Protein AF-A0A8E0QVC0-F1 (afdb_monomer)

Solvent-accessible surface area (backbone atoms only — not comparable to full-atom values): 61178 Å² total; per-residue (Å²): 145,87,85,83,79,78,74,62,64,61,59,51,51,58,54,51,54,50,51,58,52,52,58,53,52,56,51,51,57,58,55,55,55,59,56,59,61,61,55,60,59,60,60,53,53,56,60,49,54,54,36,55,51,50,51,56,37,61,76,65,70,52,63,56,54,73,68,58,41,50,52,44,71,74,37,46,68,62,50,52,51,52,35,46,53,53,16,44,53,49,19,48,50,55,45,51,48,51,18,50,50,49,45,55,55,48,40,51,48,58,76,73,45,95,76,55,70,65,59,52,50,46,53,46,21,52,36,47,67,36,76,54,86,88,47,61,70,74,55,34,52,54,19,53,51,54,43,48,45,41,57,54,48,14,52,33,37,28,43,29,57,40,74,31,87,44,80,41,82,46,80,48,66,37,51,37,61,35,56,90,69,53,85,71,67,48,86,49,55,89,51,90,99,42,46,59,66,66,44,76,57,87,58,29,69,38,28,45,24,46,47,74,77,41,40,67,64,43,48,57,46,14,30,56,40,34,36,53,81,62,59,80,42,71,45,72,50,91,47,55,56,72,38,28,27,57,42,66,54,50,22,48,70,42,37,66,72,72,52,41,64,63,48,45,68,78,36,80,53,49,47,34,38,35,35,66,49,78,35,49,41,66,48,56,51,56,45,80,38,86,82,61,60,47,40,80,41,80,77,52,92,49,28,35,32,40,37,30,56,55,99,55,33,25,86,93,58,46,42,73,50,77,41,48,23,80,46,66,40,33,40,35,41,38,49,39,58,90,59,42,75,64,70,42,52,63,45,60,38,37,28,33,35,16,76,78,42,52,92,49,34,40,28,36,34,35,42,36,50,41,45,36,37,31,43,37,38,36,37,57,86,80,28,36,35,37,57,41,83,51,98,70,75,85,38,83,58,71,49,83,69,16,50,59,58,46,43,60,56,39,32,52,26,56,41,22,53,75,34,30,41,53,79,42,21,58,54,50,52,21,41,50,40,3,20,52,21,34,47,45,22,38,64,74,65,80,54,92,72,54,72,65,57,37,43,38,52,15,37,30,37,16,54,40,38,40,52,24,53,48,38,24,41,46,37,35,13,27,44,72,65,66,61,32,58,38,83,34,68,26,47,31,35,28,74,35,38,26,72,19,43,72,69,28,38,52,51,43,39,51,54,52,50,50,55,52,50,52,53,52,52,51,34,60,76,45,64,65,52,78,74,63,59,92,67,44,82,86,39,65,68,51,38,55,47,58,60,21,64,80,46,67,68,64,30,49,59,39,55,77,55,67,65,78,54,69,94,71,66,57,70,39,83,42,76,57,86,99,41,79,43,82,41,77,61,80,92,84,83,92,91,85,86,90,80,93,72,97,69,84,78,80,75,81,68,83,80,73,78,73,75,80,72,61,64,55,55,33,35,31,58,46,78,48,92,60,25,43,39,34,43,60,54,67,29,45,61,52,65,86,64,75,42,64,85,51,49,32,40,32,41,34,70,48,80,51,70,46,45,70,81,43,39,86,60,57,46,78,39,80,57,62,87,86,56,80,69,52,44,38,38,44,51,35,54,26,64,81,63,49,41,40,36,46,47,50,10,32,35,86,73,84,36,58,78,51,82,28,44,44,30,34,35,68,86,78,72,41,78,46,73,43,71,40,84,55,73,55,78,42,30,28,52,39,26,54,35,68,36,29,93,74,31,34,31,40,37,38,29,11,29,31,28,39,38,26,27,65,87,36,86,61,76,41,36,43,42,33,73,25,32,39,40,35,29,59,76,83,41,41,71,44,84,42,89,51,98,56,75,40,32,29,32,28,38,37,42,70,44,87,51,80,92,24,30,40,42,37,41,50,7,30,30,54,77,49,62,64,45,64,81,61,54,72,44,75,40,63,74,55,36,34,40,38,34,39,64,80,77,75,42,80,42,70,34,59,43,44,74,67,78,83,61,40,28,34,30,26,56,48,73,46,56,28,88,86,51,92,61,91,44,37,38,38,38,36,42,40,3,22,28,81,86,82,48,47,45,31,33,59,23,34,31,38,33,37,57,29,37,35,38,39,79,57,52,57,51,94,67,38,29,20,28,30,31,54,54,70,54,48,31,37,30,39,42,31,57,29,24,46,35,82,47,65,52,85,75,9,53,87,76,91,53,59,50,48,34,40,27,70,64,79,43,44,74,45,70,54,53,60,54,85,52,61,72,39,59,73,56,65,72,55,62,56,38,44,76,78,55,50,53,50,98,59,72,66,43,72,66,60,47,61,58,61,42,85,77,77,83,76,89,84,85,75,100,63,85,81,76,90,78,76,95,55,59,64,46,41,38,76,41,65,62,61,68,76,56,45,70,68,42,70,73,44,71,79,48,26,46,98,88,53,47,72,74,75,97,64,85,68,58,35,54,68,52,47,44,38,65,71,48,40,48,54,26,56,75,69,70,42,87,62,78,49,71,72,54,46,55,34,44,52,54,51,52,52,37,60,63,34,88,48,78,89,65,30,59,50,75,68,56,52,58,67,29,73,30,35,61,69,48,54,51,55,53,57,62,70,76,107

Mean predicted aligned error: 21.79 Å

pLDDT: mean 81.65, std 16.79, range [21.91, 97.62]

Organism: NCBI:txid91492

InterPro domains:
  IPR011043 Galactose oxidase/kelch, beta-propeller [SSF50965] (687-954)
  IPR015915 Kelch-type beta-propeller [G3DSA:2.120.10.80] (641-960)

Nearest PDB structures (foldseek):
  8pjz-assembly1_A  TM=7.862E-01  e=7.244E-14  synthetic construct
  8pjt-assembly2_B  TM=8.138E-01  e=8.612E-13  synthetic construct
  8pjt-assembly3_C  TM=8.228E-01  e=2.617E-12  synthetic construct
  8pjt-assembly4_D  TM=8.141E-01  e=2.366E-12  synthetic construct
  2woz-assembly1_A-2  TM=7.793E-01  e=5.157E-11  Rattus norvegicus

Radius of gyration: 45.33 Å; Cα contacts (8 Å, |Δi|>4): 2074; chains: 1; bounding box: 121×80×144 Å

Secondary structure (DSSP, 8-state):
--SSSSSSHHHHHHHHHHHHHHHHHHHHHHHHHHHHHHHGGGGGHHHHHHHHHHHHHHHTTPPPPHHHHHHHHHTHHHHHHHHHHHHHHHHHHHHHHHHHHHHHHHHHHHTTS---HHHHHHHHHHHTT---TTS-HHHHHHHHHHHHHHHHHHHHHHHHHSEEEEEEEEEEEEEEE--S--TT-SPPPSSTT-S--EEEETTEEEES-HHHHTHHHHHHHHHTSS-TT----EEE-SSTT--EEES--TT--TTTTTT-HHHHHH-TTEEEEEEEEEEEEEEEEEEE-TT---EEEEEETTEEEEEE--TTB-TTS-EEEEEE-SSGGG-EEEEE-SSBSS--SEEEEEEEE-GGGGGGTTEEEEEEEEEEEEEEEEETTTTEEEEEE--SS-PPPS-TTSHHHHHHHHHHHHHHHHTB-SS-BHHHHHHHHHHHHHHHHHHHTT----HHHHHHHHHHHHHHHHHHHHHHHHHHHIIIII--EEEEEEEEEEEEEEES-HHHHHHHHHHHHHHHHHHHHHHHHTTTTTT--S--TT-HHHHHHHHHTTSHHHHHHHHHTTTTTGGG--EEEEEETTEEEEEE--------------------------------PPPEEEEETTEEEEEEEETT-STTT--TT-EEEEEEETTS-EETT-GGGSEEEEPPTTS--EEEEEEEE-TTS-EEEEEEEEESS-----SSEEEEETTTTEEEEEP-SSPPP--BS-EEEEEGGGTEEEEE--EE-TTT-TT--SSEEEEPPSEEEEETTT--EEEE--SSS--BS-EEEEE-STT-EEEEE--EEES-SEEESPPEEEPPTTEEEEEETTTTEEEEEE-EE-----BS-EEEEEE-TT-SS--EEEEEE--B-TTT-PBP---EEEEETTTEEEE-PPPSS--EEEEEEEETTEEEEEEEESSS-SSGGG---SSSEEEEETTTTEEESEE-TT-------HHHHHHHHH--S-SS-S-HHHHHHHS---S-------------TTHHHHHH-SPPHHHHHH-GGGGGTB-TTS-B-SSS----HHHHHIIIIIHHHHHTTPPPPPHHHHHHHHHHHHHHT-SSGGGSPPHHHHHTSHHIIIIIHHHHHHT-

Foldseek 3Di:
DPPDPPPPVVVVVVVVVVVVVVVVVVVVVVVVVVVVVVVLLVLLVVLQVVLVVLVVQVVVVDFDDPVVVVVCVVPVVVQLVVLLVVLLVNLCSLLLLVLVLLLLVVLVVVVPDPDDPLRLVLSLLLSVLHADPVHPPVSNVVSVCSNCSSVVSSVLSSQQFRKDKDKDKDKDKFWFFFLPDCVQQAAFDLDPPGQGFWDQDQFATAGSNCLNVQLVVLLVLLLQLFALQRAFDWADARTNLRAIERHFLQLDDLRQSPTCPVVCVVFVQFQKKKFKDKFWRKAKFKDQDPVFPQEWDDDDQQKIWGWGADPFADPVDTFIDIAGANDQQAAKAKTWHPDGPAQDQKTKIFIDHHPVLVLRHRMIMIIGIATWMWMWMAGPLVSYIYIDTDPDDRDDDSCPRNNSVRSLVVSRRVSRRVQRDHHHGSSSSSLVSLLVSQVSNCVVVPHDDDSNCSSRVSNSSSVSSSSSSSSSSVRNCSVPRVVRIDMTMMITMGITIGGRDPVSSVVSNVSSVVSVVSVVVSCVVCVNVPPRDPQRCNPPLSVVLVVCVVPPAQVVVCVVVVVPCSVPFAWDWDDDPPDIDIHGDDDDDDDDDDDDDPDDDDDPDPPPPPPPQPFQAAWEWDAFPQKIWTWQDQACLQPPRNDRVFTWTWIARRVDKDFLLDSVRIDTDTADPVPFNWGQWYWEAALVSFKIWTAAGFHPPDADFQQAIWMQGPVVRHIDGDHEPDRDQHFHQWEKEYDNVVLKIKIAKGWDAVRRHVVHPDQKTAIDAAMWMARNPRRYIDGAHDPDAGFGQWYWYWDPFDVIKIKTDWGWHFPDNMDHPTDTDIDDPQWIWIADPVVSDIFTWGADEDDAHFGQWEWDKAAFPPDPQRKIKIKIAWGARPPVQAIFQWIWIAIPPARYIDTFAGHPAHFGNWYWDDAAQKIKTFTGFRGNDSDPVSDDDSGRIWIAGNQVSDTDSMNDSVRHHHDDDVVLVVVCVVRVHYPDGRDVVVCVRRPDDPDDDDDDDDDDPPDDDCQCCLELNQADPVVNVVPVCCVVAADPRSHGDDDDNSQYNVNCCCVPPQVVCVVVVHDGQDPVLVVQVSVLVSLQVRPDPVSHDDPVVSCVGPNNVPPVVVVVVVVD

Structure (mmCIF, N/CA/C/O backbone):
data_AF-A0A8E0QVC0-F1
#
_entry.id   AF-A0A8E0QVC0-F1
#
loop_
_atom_site.group_PDB
_atom_site.id
_atom_site.type_symbol
_atom_site.label_atom_id
_atom_site.label_alt_id
_atom_site.label_comp_id
_atom_site.label_asym_id
_atom_site.label_entity_id
_atom_site.label_seq_id
_atom_site.pdbx_PDB_ins_code
_atom_site.Cartn_x
_atom_site.Cartn_y
_atom_site.Cartn_z
_atom_site.occupancy
_atom_site.B_iso_or_equiv
_atom_site.auth_seq_id
_atom_site.auth_comp_id
_atom_site.auth_asym_id
_atom_site.auth_atom_id
_atom_site.pdbx_PDB_model_num
ATOM 1 N N . MET A 1 1 ? -87.182 -11.477 84.737 1.00 43.56 1 MET A N 1
ATOM 2 C CA . MET A 1 1 ? -86.187 -12.572 84.674 1.00 43.56 1 MET A CA 1
ATOM 3 C C . MET A 1 1 ? -86.076 -13.112 83.232 1.00 43.56 1 MET A C 1
ATOM 5 O O . MET A 1 1 ? -86.487 -14.231 82.963 1.00 43.56 1 MET A O 1
ATOM 9 N N . ARG A 1 2 ? -85.592 -12.298 82.267 1.00 40.47 2 ARG A N 1
ATOM 10 C CA . ARG A 1 2 ? -85.454 -12.704 80.842 1.00 40.47 2 ARG A CA 1
ATOM 11 C C . ARG A 1 2 ? -84.407 -11.915 80.020 1.00 40.47 2 ARG A C 1
ATOM 13 O O . ARG A 1 2 ? -84.508 -11.855 78.803 1.00 40.47 2 ARG A O 1
ATOM 20 N N . THR A 1 3 ? -83.385 -11.331 80.652 1.00 35.97 3 THR A N 1
ATOM 21 C CA . THR A 1 3 ? -82.418 -10.433 79.969 1.00 35.97 3 THR A CA 1
ATOM 22 C C . THR A 1 3 ? -80.951 -10.622 80.382 1.00 35.97 3 THR A C 1
ATOM 24 O O . THR A 1 3 ? -80.151 -9.706 80.238 1.00 35.97 3 THR A O 1
ATOM 27 N N . LEU A 1 4 ? -80.555 -11.817 80.842 1.00 38.28 4 LEU A N 1
ATOM 28 C CA . LEU A 1 4 ? -79.150 -12.110 81.191 1.00 38.28 4 LEU A CA 1
ATOM 29 C C . LEU A 1 4 ? -78.504 -13.278 80.424 1.00 38.28 4 LEU A C 1
ATOM 31 O O . LEU A 1 4 ? -77.317 -13.516 80.597 1.00 38.28 4 LEU A O 1
ATOM 35 N N . TYR A 1 5 ? -79.219 -13.942 79.508 1.00 36.38 5 TYR A N 1
ATOM 36 C CA . TYR A 1 5 ? -78.681 -15.103 78.774 1.00 36.38 5 TYR A CA 1
ATOM 37 C C . TYR A 1 5 ? -78.329 -14.861 77.295 1.00 36.38 5 TYR A C 1
ATOM 39 O O . TYR A 1 5 ? -77.845 -15.768 76.633 1.00 36.38 5 TYR A O 1
ATOM 47 N N . ARG A 1 6 ? -78.515 -13.647 76.753 1.00 37.47 6 ARG A N 1
ATOM 48 C CA . ARG A 1 6 ? -78.308 -13.374 75.311 1.00 37.47 6 ARG A CA 1
ATOM 49 C C . ARG A 1 6 ? -76.947 -12.758 74.950 1.00 37.47 6 ARG A C 1
ATOM 51 O O . ARG A 1 6 ? -76.688 -12.530 73.778 1.00 37.47 6 ARG A O 1
ATOM 58 N N . ARG A 1 7 ? -76.072 -12.481 75.928 1.00 37.44 7 ARG A N 1
ATOM 59 C CA . ARG A 1 7 ? -74.812 -11.732 75.707 1.00 37.44 7 ARG A CA 1
ATOM 60 C C . ARG A 1 7 ? -73.545 -12.594 75.592 1.00 37.44 7 ARG A C 1
ATOM 62 O O . ARG A 1 7 ? -72.502 -12.055 75.235 1.00 37.44 7 ARG A O 1
ATOM 69 N N . ASN A 1 8 ? -73.624 -13.901 75.864 1.00 36.22 8 ASN A N 1
ATOM 70 C CA . ASN A 1 8 ? -72.464 -14.803 75.785 1.00 36.22 8 ASN A CA 1
ATOM 71 C C . ASN A 1 8 ? -72.331 -15.549 74.442 1.00 36.22 8 ASN A C 1
ATOM 73 O O . ASN A 1 8 ? -71.202 -15.814 74.031 1.00 36.22 8 ASN A O 1
ATOM 77 N N . ASP A 1 9 ? -73.422 -15.783 73.705 1.00 40.50 9 ASP A N 1
ATOM 78 C CA . ASP A 1 9 ? -73.364 -16.495 72.412 1.00 40.50 9 ASP A CA 1
ATOM 79 C C . ASP A 1 9 ? -72.823 -15.639 71.250 1.00 40.50 9 ASP A C 1
ATOM 81 O O . ASP A 1 9 ? -72.149 -16.154 70.355 1.00 40.50 9 ASP A O 1
ATOM 85 N N . GLU A 1 10 ? -73.020 -14.315 71.270 1.00 42.59 10 GLU A N 1
ATOM 86 C CA . GLU A 1 10 ? -72.446 -13.422 70.245 1.00 42.59 10 GLU A CA 1
ATOM 87 C C . GLU A 1 10 ? -70.925 -13.266 70.383 1.00 42.59 10 GLU A C 1
ATOM 89 O O . GLU A 1 10 ? -70.217 -13.183 69.377 1.00 42.59 10 GLU A O 1
ATOM 94 N N . LYS A 1 11 ? -70.386 -13.314 71.611 1.00 40.22 11 LYS A N 1
ATOM 95 C CA . LYS A 1 11 ? -68.932 -13.271 71.837 1.00 40.22 11 LYS A CA 1
ATOM 96 C C . LYS A 1 11 ? -68.233 -14.555 71.389 1.00 40.22 11 LYS A C 1
ATOM 98 O O . LYS A 1 11 ? -67.118 -14.471 70.882 1.00 40.22 11 LYS A O 1
ATOM 103 N N . GLN A 1 12 ? -68.864 -15.725 71.512 1.00 39.12 12 GLN A N 1
ATOM 104 C CA . GLN A 1 12 ? -68.268 -16.978 71.030 1.00 39.12 12 GLN A CA 1
ATOM 105 C C . GLN A 1 12 ? -68.342 -17.123 69.501 1.00 39.12 12 GLN A C 1
ATOM 107 O O . GLN A 1 12 ? -67.369 -17.575 68.893 1.00 39.12 12 GLN A O 1
ATOM 112 N N . ARG A 1 13 ? -69.413 -16.646 68.846 1.00 38.34 13 ARG A N 1
ATOM 113 C CA . ARG A 1 13 ? -69.488 -16.634 67.371 1.00 38.34 13 ARG A CA 1
ATOM 114 C C . ARG A 1 13 ? -68.458 -15.701 66.727 1.00 38.34 13 ARG A C 1
ATOM 116 O O . ARG A 1 13 ? -67.776 -16.136 65.799 1.00 38.34 13 ARG A O 1
ATOM 123 N N . LEU A 1 14 ? -68.256 -14.496 67.269 1.00 41.44 14 LEU A N 1
ATOM 124 C CA . LEU A 1 14 ? -67.258 -13.535 66.767 1.00 41.44 14 LEU A CA 1
ATOM 125 C C . LEU A 1 14 ? -65.805 -14.013 66.945 1.00 41.44 14 LEU A C 1
ATOM 127 O O . LEU A 1 14 ? -64.953 -13.705 66.114 1.00 41.44 14 LEU A O 1
ATOM 131 N N . VAL A 1 15 ? -65.515 -14.806 67.983 1.00 41.16 15 VAL A N 1
ATOM 132 C CA . VAL A 1 15 ? -64.182 -15.402 68.197 1.00 41.16 15 VAL A CA 1
ATOM 133 C C . VAL A 1 15 ? -63.949 -16.619 67.289 1.00 41.16 15 VAL A C 1
ATOM 135 O O . VAL A 1 15 ? -62.824 -16.827 66.838 1.00 41.16 15 VAL A O 1
ATOM 138 N N . SER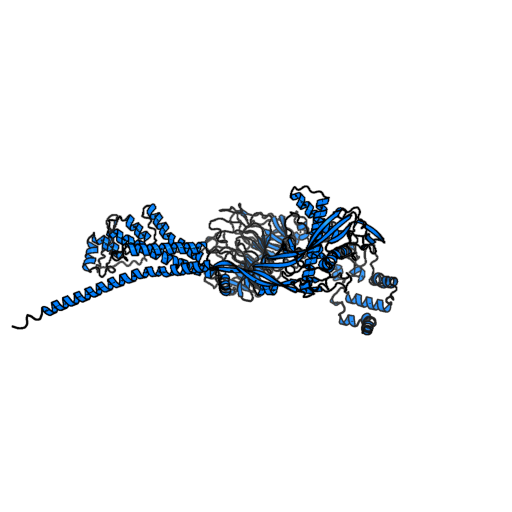 A 1 16 ? -64.995 -17.386 66.956 1.00 34.88 16 SER A N 1
ATOM 139 C CA . SER A 1 16 ? -64.888 -18.517 66.018 1.00 34.88 16 SER A CA 1
ATOM 140 C C . SER A 1 16 ? -64.746 -18.076 64.553 1.00 34.88 16 SER A C 1
ATOM 142 O O . SER A 1 16 ? -63.905 -18.614 63.839 1.00 34.88 16 SER A O 1
ATOM 144 N N . GLN A 1 17 ? -65.475 -17.038 64.118 1.00 36.84 17 GLN A N 1
ATOM 145 C CA . GLN A 1 17 ? -65.366 -16.501 62.755 1.00 36.84 17 GLN A CA 1
ATOM 146 C C . GLN A 1 17 ? -64.034 -15.775 62.509 1.00 36.84 17 GLN A C 1
ATOM 148 O O . GLN A 1 17 ? -63.523 -15.817 61.391 1.00 36.84 17 GLN A O 1
ATOM 153 N N . ARG A 1 18 ? -63.421 -15.173 63.544 1.00 35.00 18 ARG A N 1
ATOM 154 C CA . ARG A 1 18 ? -62.068 -14.595 63.440 1.00 35.00 18 ARG A CA 1
ATOM 155 C C . ARG A 1 18 ? -60.981 -15.655 63.259 1.00 35.00 18 ARG A C 1
ATOM 157 O O . ARG A 1 18 ? -60.128 -15.461 62.405 1.00 35.00 18 ARG A O 1
ATOM 164 N N . ARG A 1 19 ? -61.048 -16.788 63.974 1.00 34.53 19 ARG A N 1
ATOM 165 C CA . ARG A 1 19 ? -60.071 -17.885 63.804 1.00 34.53 19 ARG A CA 1
ATOM 166 C C . ARG A 1 19 ? -60.166 -18.556 62.434 1.00 34.53 19 ARG A C 1
ATOM 168 O O . ARG A 1 19 ? -59.141 -18.812 61.823 1.00 34.53 19 ARG A O 1
ATOM 175 N N . VAL A 1 20 ? -61.380 -18.782 61.924 1.00 36.72 20 VAL A N 1
ATOM 176 C CA . VAL A 1 20 ? -61.577 -19.419 60.605 1.00 36.72 20 VAL A CA 1
ATOM 177 C C . VAL A 1 20 ? -61.144 -18.497 59.453 1.00 36.72 20 VAL A C 1
ATOM 179 O O . VAL A 1 20 ? -60.612 -18.975 58.454 1.00 36.72 20 VAL A O 1
ATOM 182 N N . SER A 1 21 ? -61.309 -17.177 59.602 1.00 33.88 21 SER A N 1
ATOM 183 C CA . SER A 1 21 ? -60.801 -16.186 58.641 1.00 33.88 21 SER A CA 1
ATOM 184 C C . SER A 1 21 ? -59.267 -16.084 58.674 1.00 33.88 21 SER A C 1
ATOM 186 O O . SER A 1 21 ? -58.632 -16.133 57.621 1.00 33.88 21 SER A O 1
ATOM 188 N N . GLU A 1 22 ? -58.650 -16.052 59.861 1.00 38.31 22 GLU A N 1
ATOM 189 C CA . GLU A 1 22 ? -57.188 -15.960 60.013 1.00 38.31 22 GLU A CA 1
ATOM 190 C C . GLU A 1 22 ? -56.443 -17.212 59.509 1.00 38.31 22 GLU A C 1
ATOM 192 O O . GLU A 1 22 ? -55.455 -17.056 58.792 1.00 38.31 22 GLU A O 1
ATOM 197 N N . ASP A 1 23 ? -56.953 -18.426 59.760 1.00 35.59 23 ASP A N 1
ATOM 198 C CA . ASP A 1 23 ? -56.340 -19.677 59.268 1.00 35.59 23 ASP A CA 1
ATOM 199 C C . ASP A 1 23 ? -56.417 -19.818 57.732 1.00 35.59 23 ASP A C 1
ATOM 201 O O . ASP A 1 23 ? -55.564 -20.458 57.109 1.00 35.59 23 ASP A O 1
ATOM 205 N N . SER A 1 24 ? -57.431 -19.217 57.095 1.00 33.09 24 SER A N 1
ATOM 206 C CA . SER A 1 24 ? -57.603 -19.252 55.633 1.00 33.09 24 SER A CA 1
ATOM 207 C C . SER A 1 24 ? -56.678 -18.273 54.895 1.00 33.09 24 SER A C 1
ATOM 209 O O . SER A 1 24 ? -56.161 -18.594 53.822 1.00 33.09 24 SER A O 1
ATOM 211 N N . VAL A 1 25 ? -56.395 -17.113 55.499 1.00 40.41 25 VAL A N 1
ATOM 212 C CA . VAL A 1 25 ? -55.481 -16.098 54.952 1.00 40.41 25 VAL A CA 1
ATOM 213 C C . VAL A 1 25 ? -54.020 -16.541 55.100 1.00 40.41 25 VAL A C 1
ATOM 215 O O . VAL A 1 25 ? -53.248 -16.399 54.151 1.00 40.41 25 VAL A O 1
ATOM 218 N N . GLU A 1 26 ? -53.660 -17.152 56.234 1.00 36.53 26 GLU A N 1
ATOM 219 C CA . GLU A 1 26 ? -52.296 -17.613 56.546 1.00 36.53 26 GLU A CA 1
ATOM 220 C C . GLU A 1 26 ? -51.881 -18.835 55.699 1.00 36.53 26 GLU A C 1
ATOM 222 O O . GLU A 1 26 ? -50.748 -18.899 55.217 1.00 36.53 26 GLU A O 1
ATOM 227 N N . LYS A 1 27 ? -52.822 -19.743 55.381 1.00 32.66 27 LYS A N 1
ATOM 228 C CA . LYS A 1 27 ? -52.596 -20.817 54.393 1.00 32.66 27 LYS A CA 1
ATOM 229 C C . LYS A 1 27 ? -52.451 -20.296 52.961 1.00 32.66 27 LYS A C 1
ATOM 231 O O . LYS A 1 27 ? -51.608 -20.808 52.229 1.00 32.66 27 LYS A O 1
ATOM 236 N N . SER A 1 28 ? -53.224 -19.284 52.549 1.00 29.55 28 SER A N 1
ATOM 237 C CA . SER A 1 28 ? -53.150 -18.770 51.169 1.00 29.55 28 SER A CA 1
ATOM 238 C C . SER A 1 28 ? -51.849 -18.002 50.885 1.00 29.55 28 SER A C 1
ATOM 240 O O . SER A 1 28 ? -51.282 -18.143 49.798 1.00 29.55 28 SER A O 1
ATOM 242 N N . SER A 1 29 ? -51.309 -17.261 51.865 1.00 35.66 29 SER A N 1
ATOM 243 C CA . SER A 1 29 ? -50.070 -16.494 51.669 1.00 35.66 29 SER A CA 1
ATOM 244 C C . SER A 1 29 ? -48.827 -17.392 51.644 1.00 35.66 29 SER A C 1
ATOM 246 O O . SER A 1 29 ? -47.965 -17.192 50.789 1.00 35.66 29 SER A O 1
ATOM 248 N N . GLN A 1 30 ? -48.758 -18.432 52.489 1.00 40.72 30 GLN A N 1
ATOM 249 C CA . GLN A 1 30 ? -47.679 -19.434 52.454 1.00 40.72 30 GLN A CA 1
ATOM 250 C C . GLN A 1 30 ? -47.713 -20.301 51.186 1.00 40.72 30 GLN A C 1
ATOM 252 O O . GLN A 1 30 ? -46.661 -20.618 50.630 1.00 40.72 30 GLN A O 1
ATOM 257 N N . GLN A 1 31 ? -48.903 -20.658 50.692 1.00 35.12 31 GLN A N 1
ATOM 258 C CA . GLN A 1 31 ? -49.053 -21.499 49.501 1.00 35.12 31 GLN A CA 1
ATOM 259 C C . GLN A 1 31 ? -48.753 -20.734 48.196 1.00 35.12 31 GLN A C 1
ATOM 261 O O . GLN A 1 31 ? -48.214 -21.324 47.262 1.00 35.12 31 GLN A O 1
ATOM 266 N N . SER A 1 32 ? -49.017 -19.420 48.141 1.00 39.44 32 SER A N 1
ATOM 267 C CA . SER A 1 32 ? -48.665 -18.576 46.985 1.00 39.44 32 SER A CA 1
ATOM 268 C C . SER A 1 32 ? -47.153 -18.347 46.836 1.00 39.44 32 SER A C 1
ATOM 270 O O . SER A 1 32 ? -46.640 -18.382 45.718 1.00 39.44 32 SER A O 1
ATOM 272 N N . HIS A 1 33 ? -46.416 -18.201 47.945 1.00 48.69 33 HIS A N 1
ATOM 273 C CA . HIS A 1 33 ? -44.964 -17.996 47.919 1.00 48.69 33 HIS A CA 1
ATOM 274 C C . HIS A 1 33 ? -44.201 -19.238 47.429 1.00 48.69 33 HIS A C 1
ATOM 276 O O . HIS A 1 33 ? -43.258 -19.106 46.655 1.00 48.69 33 HIS A O 1
ATOM 282 N N . ALA A 1 34 ? -44.640 -20.446 47.802 1.00 48.69 34 ALA A N 1
ATOM 283 C CA . ALA A 1 34 ? -43.987 -21.694 47.395 1.00 48.69 34 ALA A CA 1
ATOM 284 C C . ALA A 1 34 ? -44.103 -21.988 45.882 1.00 48.69 34 ALA A C 1
ATOM 286 O O . ALA A 1 34 ? -43.182 -22.541 45.285 1.00 48.69 34 ALA A O 1
ATOM 287 N N . ILE A 1 35 ? -45.208 -21.597 45.235 1.00 55.62 35 ILE A N 1
ATOM 288 C CA . ILE A 1 35 ? -45.437 -21.835 43.796 1.00 55.62 35 ILE A CA 1
ATOM 289 C C . ILE A 1 35 ? -44.527 -20.945 42.931 1.00 55.62 35 ILE A C 1
ATOM 291 O O . ILE A 1 35 ? -43.966 -21.416 41.941 1.00 55.62 35 ILE A O 1
ATOM 295 N N . TRP A 1 36 ? -44.331 -19.683 43.328 1.00 57.47 36 TRP A N 1
ATOM 296 C CA . TRP A 1 36 ? -43.448 -18.742 42.628 1.00 57.47 36 TRP A CA 1
ATOM 297 C C . TRP A 1 36 ? -41.974 -19.150 42.675 1.00 57.47 36 TRP A C 1
ATOM 299 O O . TRP A 1 36 ? -41.250 -18.927 41.708 1.00 57.47 36 TRP A O 1
ATOM 309 N N . GLU A 1 37 ? -41.526 -19.797 43.751 1.00 64.12 37 GLU A N 1
ATOM 310 C CA . GLU A 1 37 ? -40.130 -20.221 43.850 1.00 64.12 37 GLU A CA 1
ATOM 311 C C . GLU A 1 37 ? -39.788 -21.433 42.964 1.00 64.12 37 GLU A C 1
ATOM 313 O O . GLU A 1 37 ? -38.672 -21.520 42.453 1.00 64.12 37 GLU A O 1
ATOM 318 N N . HIS A 1 38 ? -40.735 -22.346 42.714 1.00 68.31 38 HIS A N 1
ATOM 319 C CA . HIS A 1 38 ? -40.532 -23.467 41.784 1.00 68.31 38 HIS A CA 1
ATOM 320 C C . HIS A 1 38 ? -40.544 -23.033 40.308 1.00 68.31 38 HIS A C 1
ATOM 322 O O . HIS A 1 38 ? -39.834 -23.619 39.489 1.00 68.31 38 HIS A O 1
ATOM 328 N N . LEU A 1 39 ? -41.303 -21.983 39.971 1.00 68.94 39 LEU A N 1
ATOM 329 C CA . LEU A 1 39 ? -41.371 -21.407 38.619 1.00 68.94 39 LEU A CA 1
ATOM 330 C C . LEU A 1 39 ? -40.017 -20.874 38.125 1.00 68.94 39 LEU A C 1
ATOM 332 O O . LEU A 1 39 ? -39.763 -20.864 36.924 1.00 68.94 39 LEU A O 1
ATOM 336 N N . LEU A 1 40 ? -39.113 -20.505 39.032 1.00 74.75 40 LEU A N 1
ATOM 337 C CA . LEU A 1 40 ? -37.800 -19.959 38.688 1.00 74.75 40 LEU A CA 1
ATOM 338 C C . LEU A 1 40 ? -36.876 -20.969 37.980 1.00 74.75 40 LEU A C 1
ATOM 340 O O . LEU A 1 40 ? -36.072 -20.569 37.140 1.00 74.75 40 LEU A O 1
ATOM 344 N N . PHE A 1 41 ? -37.022 -22.277 38.232 1.00 82.81 41 PHE A N 1
ATOM 345 C CA . PHE A 1 41 ? -36.272 -23.307 37.495 1.00 82.81 41 PHE A CA 1
ATOM 346 C C . PHE A 1 41 ? -36.745 -23.464 36.043 1.00 82.81 41 PHE A C 1
ATOM 348 O O . PHE A 1 41 ? -35.995 -23.980 35.216 1.00 82.81 41 PHE A O 1
ATOM 355 N N . CYS A 1 42 ? -37.943 -22.977 35.692 1.00 83.06 42 CYS A N 1
ATOM 356 C CA . CYS A 1 42 ? -38.433 -23.009 34.310 1.00 83.06 42 CYS A CA 1
ATOM 357 C C . CYS A 1 42 ? -37.609 -22.104 33.378 1.00 83.06 42 CYS A C 1
ATOM 359 O O . CYS A 1 42 ? -37.596 -22.332 32.170 1.00 83.06 42 CYS A O 1
ATOM 361 N N . LEU A 1 43 ? -36.862 -21.130 33.919 1.00 87.56 43 LEU A N 1
ATOM 362 C CA . LEU A 1 43 ? -35.948 -20.289 33.139 1.00 87.56 43 LEU A CA 1
ATOM 363 C C . LEU A 1 43 ? -34.840 -21.105 32.448 1.00 87.56 43 LEU A C 1
ATOM 365 O O . LEU A 1 43 ? -34.380 -20.709 31.380 1.00 87.56 43 LEU A O 1
ATOM 369 N N . LEU A 1 44 ? -34.468 -22.279 32.985 1.00 90.38 44 LEU A N 1
ATOM 370 C CA . LEU A 1 44 ? -33.495 -23.186 32.359 1.00 90.38 44 LEU A CA 1
ATOM 371 C C . LEU A 1 44 ? -33.959 -23.757 31.008 1.00 90.38 44 LEU A C 1
ATOM 373 O O . LEU A 1 44 ? -33.125 -24.249 30.251 1.00 90.38 44 LEU A O 1
ATOM 377 N N . LEU A 1 45 ? -35.248 -23.675 30.663 1.00 90.12 45 LEU A N 1
ATOM 378 C CA . LEU A 1 45 ? -35.733 -24.117 29.351 1.00 90.12 45 LEU A CA 1
ATOM 379 C C . LEU A 1 45 ? -35.126 -23.294 28.205 1.00 90.12 45 LEU A C 1
ATOM 381 O O . LEU A 1 45 ? -34.881 -23.838 27.131 1.00 90.12 45 LEU A O 1
ATOM 385 N N . ILE A 1 46 ? -34.831 -22.012 28.442 1.00 92.38 46 ILE A N 1
ATOM 386 C CA . ILE A 1 46 ? -34.264 -21.102 27.438 1.00 92.38 46 ILE A CA 1
ATOM 387 C C . ILE A 1 46 ? -32.880 -21.589 26.955 1.00 92.38 46 ILE A C 1
ATOM 389 O O . ILE A 1 46 ? -32.745 -21.862 25.758 1.00 92.38 46 ILE A O 1
ATOM 393 N N . PRO A 1 47 ? -31.861 -21.766 27.828 1.00 94.62 47 PRO A N 1
ATOM 394 C CA . PRO A 1 47 ? -30.554 -22.264 27.395 1.00 94.62 47 PRO A CA 1
ATOM 395 C C . PRO A 1 47 ? -30.606 -23.689 26.825 1.00 94.62 47 PRO A C 1
ATOM 397 O O . PRO A 1 47 ? -29.831 -24.010 25.928 1.00 94.62 47 PRO A O 1
ATOM 400 N N . VAL A 1 48 ? -31.532 -24.541 27.282 1.00 93.88 48 VAL A N 1
ATOM 401 C CA . VAL A 1 48 ? -31.698 -25.905 26.743 1.00 93.88 48 VAL A CA 1
ATOM 402 C C . VAL A 1 48 ? -32.157 -25.881 25.287 1.00 93.88 48 VAL A C 1
ATOM 404 O O . VAL A 1 48 ? -31.537 -26.521 24.439 1.00 93.88 48 VAL A O 1
ATOM 407 N N . VAL A 1 49 ? -33.220 -25.130 24.981 1.00 94.12 49 VAL A N 1
ATOM 408 C CA . VAL A 1 49 ? -33.762 -25.043 23.616 1.00 94.12 49 VAL A CA 1
ATOM 409 C C . VAL A 1 49 ? -32.726 -24.452 22.665 1.00 94.12 49 VAL A C 1
ATOM 411 O O . VAL A 1 49 ? -32.490 -25.008 21.593 1.00 94.12 49 VAL A O 1
ATOM 414 N N . LEU A 1 50 ? -32.063 -23.366 23.071 1.00 93.56 50 LEU A N 1
ATOM 415 C CA . LEU A 1 50 ? -31.052 -22.715 22.243 1.00 93.56 50 LEU A CA 1
ATOM 416 C C . LEU A 1 50 ? -29.859 -23.639 21.960 1.00 93.56 50 LEU A C 1
ATOM 418 O O . LEU A 1 50 ? -29.388 -23.705 20.828 1.00 93.56 50 LEU A O 1
ATOM 422 N N . SER A 1 51 ? -29.413 -24.406 22.957 1.00 93.81 51 SER A N 1
ATOM 423 C CA . SER A 1 51 ? -28.317 -25.358 22.786 1.00 93.81 51 SER A CA 1
ATOM 424 C C . SER A 1 51 ? -28.655 -26.475 21.787 1.00 93.81 51 SER A C 1
ATOM 426 O O . SER A 1 51 ? -27.839 -26.796 20.922 1.00 93.81 51 SER A O 1
ATOM 428 N N . ILE A 1 52 ? -29.879 -27.014 21.832 1.00 92.69 52 ILE A N 1
ATOM 429 C CA . ILE A 1 52 ? -30.344 -28.030 20.872 1.00 92.69 52 ILE A CA 1
ATOM 430 C C . ILE A 1 52 ? -30.378 -27.461 19.445 1.00 92.69 52 ILE A C 1
ATOM 432 O O . ILE A 1 52 ? -29.948 -28.132 18.505 1.00 92.69 52 ILE A O 1
ATOM 436 N N . LEU A 1 53 ? -30.852 -26.222 19.273 1.00 92.56 53 LEU A N 1
ATOM 437 C CA . LEU A 1 53 ? -30.889 -25.558 17.966 1.00 92.56 53 LEU A CA 1
ATOM 438 C C . LEU A 1 53 ? -29.485 -25.359 17.376 1.00 92.56 53 LEU A C 1
ATOM 440 O O . LEU A 1 53 ? -29.291 -25.607 16.186 1.00 92.56 53 LEU A O 1
ATOM 444 N N . LEU A 1 54 ? -28.500 -24.976 18.195 1.00 92.19 54 LEU A N 1
ATOM 445 C CA . LEU A 1 54 ? -27.112 -24.809 17.748 1.00 92.19 54 LEU A CA 1
ATOM 446 C C . LEU A 1 54 ? -26.487 -26.134 17.294 1.00 92.19 54 LEU A C 1
ATOM 448 O O . LEU A 1 54 ? -25.848 -26.182 16.244 1.00 92.19 54 LEU A O 1
ATOM 452 N N . VAL A 1 55 ? -26.730 -27.229 18.022 1.00 93.06 55 VAL A N 1
ATOM 453 C CA . VAL A 1 55 ? -26.261 -28.567 17.621 1.00 93.06 55 VAL A CA 1
ATOM 454 C C . VAL A 1 55 ? -26.909 -29.009 16.303 1.00 93.06 55 VAL A C 1
ATOM 456 O O . VAL A 1 55 ? -26.226 -29.532 15.424 1.00 93.06 55 VAL A O 1
ATOM 459 N N . LEU A 1 56 ? -28.212 -28.767 16.122 1.00 91.19 56 LEU A N 1
ATOM 460 C CA . LEU A 1 56 ? -28.905 -29.075 14.864 1.00 91.19 56 LEU A CA 1
ATOM 461 C C . LEU A 1 56 ? -28.374 -28.250 13.682 1.00 91.19 56 LEU A C 1
ATOM 463 O O . LEU A 1 56 ? -28.296 -28.772 12.568 1.00 91.19 56 LEU A O 1
ATOM 467 N N . SER A 1 57 ? -28.004 -26.988 13.917 1.00 88.31 57 SER A N 1
ATOM 468 C CA . SER A 1 57 ? -27.393 -26.114 12.910 1.00 88.31 57 SER A CA 1
ATOM 469 C C . SER A 1 57 ? -26.015 -26.620 12.467 1.00 88.31 57 SER A C 1
ATOM 471 O O . SER A 1 57 ? -25.751 -26.661 11.265 1.00 88.31 57 SER A O 1
ATOM 473 N N . ASP A 1 58 ? -25.164 -27.042 13.413 1.00 87.94 58 ASP A N 1
ATOM 474 C CA . ASP A 1 58 ? -23.826 -27.597 13.131 1.00 87.94 58 ASP A CA 1
ATOM 475 C C . ASP A 1 58 ? -23.922 -28.891 12.307 1.00 87.94 58 ASP A C 1
ATOM 477 O O . ASP A 1 58 ? -23.269 -29.026 11.275 1.00 87.94 58 ASP A O 1
ATOM 481 N N . VAL A 1 59 ? -24.817 -29.811 12.688 1.00 87.88 59 VAL A N 1
ATOM 482 C CA . VAL A 1 59 ? -24.992 -31.102 11.991 1.00 87.88 59 VAL A CA 1
ATOM 483 C C . VAL A 1 59 ? -25.496 -30.931 10.552 1.00 87.88 59 VAL A C 1
ATOM 485 O O . VAL A 1 59 ? -25.186 -31.755 9.691 1.00 87.88 59 VAL A O 1
ATOM 488 N N . ARG A 1 60 ? -26.268 -29.876 10.264 1.00 85.75 60 ARG A N 1
ATOM 489 C CA . ARG A 1 60 ? -26.825 -29.617 8.925 1.00 85.75 60 ARG A CA 1
ATOM 490 C C . ARG A 1 60 ? -25.933 -28.760 8.021 1.00 85.75 60 ARG A C 1
ATOM 492 O O . ARG A 1 60 ? -26.367 -28.469 6.910 1.00 85.75 60 ARG A O 1
ATOM 499 N N . ASN A 1 61 ? -24.732 -28.358 8.459 1.00 79.81 61 ASN A N 1
ATOM 500 C CA . ASN A 1 61 ? -23.875 -27.390 7.750 1.00 79.81 61 ASN A CA 1
ATOM 501 C C . ASN A 1 61 ? -24.660 -26.150 7.292 1.00 79.81 61 ASN A C 1
ATOM 503 O O . ASN A 1 61 ? -24.554 -25.697 6.153 1.00 79.81 61 ASN A O 1
ATOM 507 N N . TRP A 1 62 ? -25.523 -25.635 8.168 1.00 82.69 62 TRP A N 1
ATOM 508 C CA . TRP A 1 62 ? -26.355 -24.493 7.822 1.00 82.69 62 TRP A CA 1
ATOM 509 C C . TRP A 1 62 ? -25.507 -23.214 7.770 1.00 82.69 62 TRP A C 1
ATOM 511 O O . TRP A 1 62 ? -24.831 -22.866 8.741 1.00 82.69 62 TRP A O 1
ATOM 521 N N . HIS A 1 63 ? -25.558 -22.512 6.638 1.00 82.12 63 HIS A N 1
ATOM 522 C CA . HIS A 1 63 ? -24.899 -21.223 6.434 1.00 82.12 63 HIS A CA 1
ATOM 523 C C . HIS A 1 63 ? -25.912 -20.080 6.513 1.00 82.12 63 HIS A C 1
ATOM 525 O O . HIS A 1 63 ? -27.071 -20.227 6.117 1.00 82.12 63 HIS A O 1
ATOM 531 N N . MET A 1 64 ? -25.463 -18.920 6.993 1.00 79.12 64 MET A N 1
ATOM 532 C CA . MET A 1 64 ? -26.303 -17.730 7.048 1.00 79.12 64 MET A CA 1
ATOM 533 C C . MET A 1 64 ? -26.713 -17.273 5.637 1.00 79.12 64 MET A C 1
ATOM 535 O O . MET A 1 64 ? -25.872 -17.242 4.733 1.00 79.12 64 MET A O 1
ATOM 539 N N . PRO A 1 65 ? -27.976 -16.852 5.441 1.00 77.38 65 PRO A N 1
ATOM 540 C CA . PRO A 1 65 ? -28.424 -16.261 4.187 1.00 77.38 65 PRO A CA 1
ATOM 541 C C . PRO A 1 65 ? -27.576 -15.041 3.788 1.00 77.38 65 PRO A C 1
ATOM 543 O O . PRO A 1 65 ? -27.107 -14.314 4.670 1.00 77.38 65 PRO A O 1
ATOM 546 N N . PRO A 1 66 ? -27.446 -14.727 2.484 1.00 66.56 66 PRO A N 1
ATOM 547 C CA . PRO A 1 66 ? -26.598 -13.633 2.008 1.00 66.56 66 PRO A CA 1
ATOM 548 C C . PRO A 1 66 ? -26.880 -12.268 2.650 1.00 66.56 66 PRO A C 1
ATOM 550 O O . PRO A 1 66 ? -25.928 -11.525 2.896 1.00 66.56 66 PRO A O 1
ATOM 553 N N . GLY A 1 67 ? -28.152 -11.961 2.944 1.00 67.81 67 GLY A N 1
ATOM 554 C CA . GLY A 1 67 ? -28.563 -10.718 3.611 1.00 67.81 67 GLY A CA 1
ATOM 555 C C . GLY A 1 67 ? -28.187 -10.663 5.095 1.00 67.81 67 GLY A C 1
ATOM 556 O O . GLY A 1 67 ? -27.754 -9.625 5.579 1.00 67.81 67 GLY A O 1
ATOM 557 N N . LEU A 1 68 ? -28.261 -11.798 5.800 1.00 70.88 68 LEU A N 1
ATOM 558 C CA . LEU A 1 68 ? -27.804 -11.916 7.190 1.00 70.88 68 LEU A CA 1
ATOM 559 C C . LEU A 1 68 ? -26.279 -11.830 7.283 1.00 70.88 68 LEU A C 1
ATOM 561 O O . LEU A 1 68 ? -25.768 -11.208 8.204 1.00 70.88 68 LEU A O 1
ATOM 565 N N . TYR A 1 69 ? -25.554 -12.381 6.304 1.00 71.56 69 TYR A N 1
ATOM 566 C CA . TYR A 1 69 ? -24.110 -12.166 6.204 1.00 71.56 69 TYR A CA 1
ATOM 567 C C . TYR A 1 69 ? -23.791 -10.677 6.047 1.00 71.56 69 TYR A C 1
ATOM 569 O O . TYR A 1 69 ? -22.906 -10.188 6.734 1.00 71.56 69 TYR A O 1
ATOM 577 N N . GLY A 1 70 ? -24.489 -9.963 5.151 1.00 68.12 70 GLY A N 1
ATOM 578 C CA . GLY A 1 70 ? -24.280 -8.522 4.945 1.00 68.12 70 GLY A CA 1
ATOM 579 C C . GLY A 1 70 ? -24.447 -7.731 6.242 1.00 68.12 70 GLY A C 1
ATOM 580 O O . GLY A 1 70 ? -23.547 -6.991 6.617 1.00 68.12 70 GLY A O 1
ATOM 581 N N . LEU A 1 71 ? -25.526 -8.005 6.982 1.00 77.25 71 LEU A N 1
ATOM 582 C CA . LEU A 1 71 ? -25.767 -7.419 8.302 1.00 77.25 71 LEU A CA 1
ATOM 583 C C . LEU A 1 71 ? -24.634 -7.729 9.296 1.00 77.25 71 LEU A C 1
ATOM 585 O O . LEU A 1 71 ? -24.228 -6.857 10.060 1.00 77.25 71 LEU A O 1
ATOM 589 N N . VAL A 1 72 ? -24.129 -8.969 9.304 1.00 80.06 72 VAL A N 1
ATOM 590 C CA . VAL A 1 72 ? -23.040 -9.363 10.207 1.00 80.06 72 VAL A CA 1
ATOM 591 C C . VAL A 1 72 ? -21.726 -8.704 9.844 1.00 80.06 72 VAL A C 1
ATOM 593 O O . VAL A 1 72 ? -20.994 -8.317 10.747 1.00 80.06 72 VAL A O 1
ATOM 596 N N . ASP A 1 73 ? -21.427 -8.569 8.559 1.00 73.50 73 ASP A N 1
ATOM 597 C CA . ASP A 1 73 ? -20.188 -7.954 8.102 1.00 73.50 73 ASP A CA 1
ATOM 598 C C . ASP A 1 73 ? -20.186 -6.433 8.309 1.00 73.50 73 ASP A C 1
ATOM 600 O O . ASP A 1 73 ? -19.164 -5.871 8.691 1.00 73.50 73 ASP A O 1
ATOM 604 N N . GLU A 1 74 ? -21.342 -5.789 8.136 1.00 80.25 74 GLU A N 1
ATOM 605 C CA . GLU A 1 74 ? -21.540 -4.355 8.369 1.00 80.25 74 GLU A CA 1
ATOM 606 C C . GLU A 1 74 ? -21.523 -4.003 9.865 1.00 80.25 74 GLU A C 1
ATOM 608 O O . GLU A 1 74 ? -20.846 -3.063 10.276 1.00 80.25 74 GLU A O 1
ATOM 613 N N . TYR A 1 75 ? -22.199 -4.797 10.703 1.00 83.31 75 TYR A N 1
ATOM 614 C CA . TYR A 1 75 ? -22.371 -4.524 12.135 1.00 83.31 75 TYR A CA 1
ATOM 615 C C . TYR A 1 75 ? -21.658 -5.542 13.039 1.00 83.31 75 TYR A C 1
ATOM 617 O O . TYR A 1 75 ? -22.202 -5.958 14.068 1.00 83.31 75 TYR A O 1
ATOM 625 N N . ARG A 1 76 ? -20.425 -5.949 12.691 1.00 79.81 76 ARG A N 1
ATOM 626 C CA . ARG A 1 76 ? -19.655 -6.966 13.446 1.00 79.81 76 ARG A CA 1
ATOM 627 C C . ARG A 1 76 ? -19.577 -6.668 14.945 1.00 79.81 76 ARG A C 1
ATOM 629 O O . ARG A 1 76 ? -19.804 -7.560 15.762 1.00 79.81 76 ARG A O 1
ATOM 636 N N . THR A 1 77 ? -19.289 -5.422 15.320 1.00 78.94 77 THR A N 1
ATOM 637 C CA . THR A 1 77 ? -19.146 -4.997 16.724 1.00 78.94 77 THR A CA 1
ATOM 638 C C . THR A 1 77 ? -20.478 -5.016 17.470 1.00 78.94 77 THR A C 1
ATOM 640 O O . THR A 1 77 ? -20.550 -5.517 18.595 1.00 78.94 77 THR A O 1
ATOM 643 N N . SER A 1 78 ? -21.557 -4.541 16.841 1.00 85.00 78 SER A N 1
ATOM 644 C CA . SER A 1 78 ? -22.901 -4.543 17.427 1.00 85.00 78 SER A CA 1
ATOM 645 C C . SER A 1 78 ? -23.416 -5.964 17.626 1.00 85.00 78 SER A C 1
ATOM 647 O O . SER A 1 78 ? -23.964 -6.274 18.684 1.00 85.00 78 SER A O 1
ATOM 649 N N . ILE A 1 79 ? -23.187 -6.857 16.658 1.00 86.38 79 ILE A N 1
ATOM 650 C CA . ILE A 1 79 ? -23.555 -8.269 16.791 1.00 86.38 79 ILE A CA 1
ATOM 651 C C . ILE A 1 79 ? -22.712 -8.948 17.864 1.00 86.38 79 ILE A C 1
ATOM 653 O O . ILE A 1 79 ? -23.276 -9.671 18.680 1.00 86.38 79 ILE A O 1
ATOM 657 N N . GLN A 1 80 ? -21.405 -8.681 17.941 1.00 86.94 80 GLN A N 1
ATOM 658 C CA . GLN A 1 80 ? -20.573 -9.235 19.012 1.00 86.94 80 GLN A CA 1
ATOM 659 C C . GLN A 1 80 ? -21.037 -8.764 20.394 1.00 86.94 80 GLN A C 1
ATOM 661 O O . GLN A 1 80 ? -21.109 -9.554 21.334 1.00 86.94 80 GLN A O 1
ATOM 666 N N . THR A 1 81 ? -21.422 -7.494 20.511 1.00 86.75 81 THR A N 1
ATOM 667 C CA . THR A 1 81 ? -21.985 -6.934 21.745 1.00 86.75 81 THR A CA 1
ATOM 668 C C . THR A 1 81 ? -23.310 -7.606 22.097 1.00 86.75 81 THR A C 1
ATOM 670 O O . THR A 1 81 ? -23.508 -8.029 23.236 1.00 86.75 81 THR A O 1
ATOM 673 N N . ALA A 1 82 ? -24.201 -7.783 21.118 1.00 88.31 82 ALA A N 1
ATOM 674 C CA . ALA A 1 82 ? -25.465 -8.486 21.308 1.00 88.31 82 ALA A CA 1
ATOM 675 C C . ALA A 1 82 ? -25.244 -9.948 21.734 1.00 88.31 82 ALA A C 1
ATOM 677 O O . ALA A 1 82 ? -25.882 -10.418 22.677 1.00 88.31 82 ALA A O 1
ATOM 678 N N . VAL A 1 83 ? -24.295 -10.647 21.103 1.00 92.38 83 VAL A N 1
ATOM 679 C CA . VAL A 1 83 ? -23.884 -12.007 21.475 1.00 92.38 83 VAL A CA 1
ATOM 680 C C . VAL A 1 83 ? -23.376 -12.041 22.916 1.00 92.38 83 VAL A C 1
ATOM 682 O O . VAL A 1 83 ? -23.785 -12.920 23.673 1.00 92.38 83 VAL A O 1
ATOM 685 N N . GLN A 1 84 ? -22.551 -11.079 23.334 1.00 92.38 84 GLN A N 1
ATOM 686 C CA . GLN A 1 84 ? -22.026 -11.007 24.700 1.00 92.38 84 GLN A CA 1
ATOM 687 C C . GLN A 1 84 ? -23.135 -10.769 25.738 1.00 92.38 84 GLN A C 1
ATOM 689 O O . GLN A 1 84 ? -23.148 -11.410 26.794 1.00 92.38 84 GLN A O 1
ATOM 694 N N . ILE A 1 85 ? -24.097 -9.890 25.433 1.00 92.38 85 ILE A N 1
ATOM 695 C CA . ILE A 1 85 ? -25.260 -9.619 26.291 1.00 92.38 85 ILE A CA 1
ATOM 696 C C . ILE A 1 85 ? -26.101 -10.890 26.451 1.00 92.38 85 ILE A C 1
ATOM 698 O O . ILE A 1 85 ? -26.373 -11.314 27.576 1.00 92.38 85 ILE A O 1
ATOM 702 N N . VAL A 1 86 ? -26.463 -11.541 25.340 1.00 94.00 86 VAL A N 1
ATOM 703 C CA . VAL A 1 86 ? -27.251 -12.784 25.355 1.00 94.00 86 VAL A CA 1
ATOM 704 C C . VAL A 1 86 ? -26.515 -13.887 26.120 1.00 94.00 86 VAL A C 1
ATOM 706 O O . VAL A 1 86 ? -27.112 -14.554 26.964 1.00 94.00 86 VAL A O 1
ATOM 709 N N . SER A 1 87 ? -25.209 -14.034 25.903 1.00 95.19 87 SER A N 1
ATOM 710 C CA . SER A 1 87 ? -24.375 -15.043 26.571 1.00 95.19 87 SER A CA 1
ATOM 711 C C . SER A 1 87 ? -24.300 -14.835 28.085 1.00 95.19 87 SER A C 1
ATOM 713 O O . SER A 1 87 ? -24.411 -15.789 28.859 1.00 95.19 87 SER A O 1
ATOM 715 N N . THR A 1 88 ? -24.220 -13.579 28.527 1.00 94.12 88 THR A N 1
ATOM 716 C CA . THR A 1 88 ? -24.210 -13.222 29.952 1.00 94.12 88 THR A CA 1
ATOM 717 C C . THR A 1 88 ? -25.563 -13.494 30.610 1.00 94.12 88 THR A C 1
ATOM 719 O O . THR A 1 88 ? -25.609 -14.006 31.730 1.00 94.12 88 THR A O 1
ATOM 722 N N . ILE A 1 89 ? -26.675 -13.231 29.914 1.00 93.69 89 ILE A N 1
ATOM 723 C CA . ILE A 1 89 ? -28.027 -13.555 30.398 1.00 93.69 89 ILE A CA 1
ATOM 724 C C . ILE A 1 89 ? -28.190 -15.073 30.554 1.00 93.69 89 ILE A C 1
ATOM 726 O O . ILE A 1 89 ? -28.626 -15.542 31.606 1.00 93.69 89 ILE A O 1
ATOM 730 N N . LEU A 1 90 ? -27.798 -15.852 29.541 1.00 94.25 90 LEU A N 1
ATOM 731 C CA . LEU A 1 90 ? -27.886 -17.317 29.567 1.00 94.25 90 LEU A CA 1
ATOM 732 C C . LEU A 1 90 ? -27.034 -17.922 30.688 1.00 94.25 90 LEU A C 1
ATOM 734 O O . LEU A 1 90 ? -27.515 -18.781 31.429 1.00 94.25 90 LEU A O 1
ATOM 738 N N . SER A 1 91 ? -25.805 -17.429 30.858 1.00 93.69 91 SER A N 1
ATOM 739 C CA . SER A 1 91 ? -24.931 -17.832 31.961 1.00 93.69 91 SER A CA 1
ATOM 740 C C . SER A 1 91 ? -25.543 -17.504 33.324 1.00 93.69 91 SER A C 1
ATOM 742 O O . SER A 1 91 ? -25.561 -18.342 34.226 1.00 93.69 91 SER A O 1
ATOM 744 N N . THR A 1 92 ? -26.130 -16.313 33.463 1.00 91.62 92 THR A N 1
ATOM 745 C CA . THR A 1 92 ? -26.768 -15.876 34.709 1.00 91.62 92 THR A CA 1
ATOM 746 C C . THR A 1 92 ? -27.954 -16.770 35.072 1.00 91.62 92 THR A C 1
ATOM 748 O O . THR A 1 92 ? -28.082 -17.156 36.231 1.00 91.62 92 THR A O 1
ATOM 751 N N . ILE A 1 93 ? -28.781 -17.175 34.100 1.00 92.12 93 ILE A N 1
ATOM 752 C CA . ILE A 1 93 ? -29.873 -18.143 34.313 1.00 92.12 93 ILE A CA 1
ATOM 753 C C . ILE A 1 93 ? -29.324 -19.481 34.835 1.00 92.12 93 ILE A C 1
ATOM 755 O O . ILE A 1 93 ? -29.870 -20.057 35.780 1.00 92.12 93 ILE A O 1
ATOM 759 N N . GLN A 1 94 ? -28.233 -19.973 34.241 1.00 92.62 94 GLN A N 1
ATOM 760 C CA . GLN A 1 94 ? -27.613 -21.248 34.611 1.00 92.62 94 GLN A CA 1
ATOM 761 C C . GLN A 1 94 ? -26.992 -21.213 36.015 1.00 92.62 94 GLN A C 1
ATOM 763 O O . GLN A 1 94 ? -27.220 -22.123 36.815 1.00 92.62 94 GLN A O 1
ATOM 768 N N . ILE A 1 95 ? -26.271 -20.141 36.348 1.00 91.38 95 ILE A N 1
ATOM 769 C CA . ILE A 1 95 ? -25.680 -19.934 37.675 1.00 91.38 95 ILE A CA 1
ATOM 770 C C . ILE A 1 95 ? -26.753 -19.711 38.731 1.00 91.38 95 ILE A C 1
ATOM 772 O O . ILE A 1 95 ? -26.667 -20.286 39.812 1.00 91.38 95 ILE A O 1
ATOM 776 N N . PHE A 1 96 ? -27.793 -18.942 38.418 1.00 89.75 96 PHE A N 1
ATOM 777 C CA . PHE A 1 96 ? -28.910 -18.722 39.327 1.00 89.75 96 PHE A CA 1
ATOM 778 C C . PHE A 1 96 ? -29.576 -20.046 39.724 1.00 89.75 96 PHE A C 1
ATOM 780 O O . PHE A 1 96 ? -29.807 -20.292 40.911 1.00 89.75 96 PHE A O 1
ATOM 787 N N . ALA A 1 97 ? -29.820 -20.935 38.755 1.00 89.19 97 ALA A N 1
ATOM 788 C CA . ALA A 1 97 ? -30.370 -22.255 39.037 1.00 89.19 97 ALA A CA 1
ATOM 789 C C . ALA A 1 97 ? -29.437 -23.094 39.926 1.00 89.19 97 ALA A C 1
ATOM 791 O O . ALA A 1 97 ? -29.909 -23.739 40.862 1.00 89.19 97 ALA A O 1
ATOM 792 N N . LEU A 1 98 ? -28.122 -23.047 39.685 1.00 90.19 98 LEU A N 1
ATOM 793 C CA . LEU A 1 98 ? -27.123 -23.750 40.493 1.00 90.19 98 LEU A CA 1
ATOM 794 C C . LEU A 1 98 ? -27.054 -23.202 41.931 1.00 90.19 98 LEU A C 1
ATOM 796 O O . LEU A 1 98 ? -27.113 -23.972 42.888 1.00 90.19 98 LEU A O 1
ATOM 800 N N . CYS A 1 99 ? -27.003 -21.880 42.100 1.00 89.06 99 CYS A N 1
ATOM 801 C CA . CYS A 1 99 ? -27.031 -21.204 43.398 1.00 89.06 99 CYS A CA 1
ATOM 802 C C . CYS A 1 99 ? -28.296 -21.546 44.193 1.00 89.06 99 CYS A C 1
ATOM 804 O O . CYS A 1 99 ? -28.225 -21.829 45.393 1.00 89.06 99 CYS A O 1
ATOM 806 N N . ARG A 1 100 ? -29.459 -21.577 43.528 1.00 87.38 100 ARG A N 1
ATOM 807 C CA . ARG A 1 100 ? -30.722 -21.937 44.182 1.00 87.38 100 ARG A CA 1
ATOM 808 C C . ARG A 1 100 ? -30.773 -23.414 44.557 1.00 87.38 100 ARG A C 1
ATOM 810 O O . ARG A 1 100 ? -31.236 -23.740 45.648 1.00 87.38 100 ARG A O 1
ATOM 817 N N . LEU A 1 101 ? -30.239 -24.291 43.706 1.00 88.50 101 LEU A N 1
ATOM 818 C CA . LEU A 1 101 ? -30.095 -25.717 43.996 1.00 88.50 101 LEU A CA 1
ATOM 819 C C . LEU A 1 101 ? -29.246 -25.946 45.255 1.00 88.50 101 LEU A C 1
ATOM 821 O O . LEU A 1 101 ? -29.663 -26.682 46.150 1.00 88.50 101 LEU A O 1
ATOM 825 N N . ILE A 1 102 ? -28.093 -25.270 45.346 1.00 88.56 102 ILE A N 1
ATOM 826 C CA . ILE A 1 102 ? -27.197 -25.320 46.508 1.00 88.56 102 ILE A CA 1
ATOM 827 C C . ILE A 1 102 ? -27.938 -24.846 47.757 1.00 88.56 102 ILE A C 1
ATOM 829 O O . ILE A 1 102 ? -27.971 -25.566 48.752 1.00 88.56 102 ILE A O 1
ATOM 833 N N . ASN A 1 103 ? -28.593 -23.687 47.689 1.00 87.56 103 ASN A N 1
ATOM 834 C CA . ASN A 1 103 ? -29.337 -23.121 48.808 1.00 87.56 103 ASN A CA 1
ATOM 835 C C . ASN A 1 103 ? -30.449 -24.052 49.320 1.00 87.56 103 ASN A C 1
ATOM 837 O O . ASN A 1 103 ? -30.652 -24.186 50.525 1.00 87.56 103 ASN A O 1
ATOM 841 N N . TRP A 1 104 ? -31.177 -24.718 48.427 1.00 86.75 104 TRP A N 1
ATOM 842 C CA . TRP A 1 104 ? -32.225 -25.656 48.827 1.00 86.75 104 TRP A CA 1
ATOM 843 C C . TRP A 1 104 ? -31.655 -26.944 49.422 1.00 86.75 104 TRP A C 1
ATOM 845 O O . TRP A 1 104 ? -32.178 -27.448 50.420 1.00 86.75 104 TRP A O 1
ATOM 855 N N . ALA A 1 105 ? -30.560 -27.461 48.862 1.00 83.62 105 ALA A N 1
ATOM 856 C CA . ALA A 1 105 ? -29.885 -28.644 49.384 1.00 83.62 105 ALA A CA 1
ATOM 857 C C . ALA A 1 105 ? -29.323 -28.411 50.799 1.00 83.62 105 ALA A C 1
ATOM 859 O O . ALA A 1 105 ? -29.487 -29.260 51.680 1.00 83.62 105 ALA A O 1
ATOM 860 N N . THR A 1 106 ? -28.717 -27.248 51.045 1.00 85.50 106 THR A N 1
ATOM 861 C CA . THR A 1 106 ? -28.108 -26.887 52.335 1.00 85.50 106 THR A CA 1
ATOM 862 C C . THR A 1 106 ? -29.143 -26.568 53.409 1.00 85.50 106 THR A C 1
ATOM 864 O O . THR A 1 106 ? -28.952 -26.974 54.553 1.00 85.50 106 THR A O 1
ATOM 867 N N . ARG A 1 107 ? -30.285 -25.947 53.073 1.00 83.94 107 ARG A N 1
ATOM 868 C CA . ARG A 1 107 ? -31.403 -25.769 54.026 1.00 83.94 107 ARG A CA 1
ATOM 869 C C . ARG A 1 107 ? -31.887 -27.106 54.589 1.00 83.94 107 ARG A C 1
ATOM 871 O O . ARG A 1 107 ? -32.106 -27.234 55.792 1.00 83.94 107 ARG A O 1
ATOM 878 N N . ILE A 1 108 ? -32.017 -28.122 53.733 1.00 81.00 108 ILE A N 1
ATOM 879 C CA . ILE A 1 108 ? -32.408 -29.476 54.155 1.00 81.00 108 ILE A CA 1
ATOM 880 C C . ILE A 1 108 ? -31.322 -30.111 55.039 1.00 81.00 108 ILE A C 1
ATOM 882 O O . ILE A 1 108 ? -31.649 -30.851 55.967 1.00 81.00 108 ILE A O 1
ATOM 886 N N . LEU A 1 109 ? -30.043 -29.832 54.761 1.00 79.69 109 LEU A N 1
ATOM 887 C CA . LEU A 1 109 ? -28.910 -30.329 55.543 1.00 79.69 109 LEU A CA 1
ATOM 888 C C . LEU A 1 109 ? -28.862 -29.700 56.947 1.00 79.69 109 LEU A C 1
ATOM 890 O O . LEU A 1 109 ? -28.787 -30.426 57.937 1.00 79.69 109 LEU A O 1
ATOM 894 N N . PHE A 1 110 ? -28.981 -28.373 57.050 1.00 79.00 110 PHE A N 1
ATOM 895 C CA . PHE A 1 110 ? -28.954 -27.653 58.330 1.00 79.00 110 PHE A CA 1
ATOM 896 C C . PHE A 1 110 ? -30.131 -28.011 59.243 1.00 79.00 110 PHE A C 1
ATOM 898 O O . PHE A 1 110 ? -29.988 -27.991 60.461 1.00 79.00 110 PHE A O 1
ATOM 905 N N . GLY A 1 111 ? -31.271 -28.419 58.678 1.00 70.75 111 GLY A N 1
ATOM 906 C CA . GLY A 1 111 ? -32.399 -28.933 59.458 1.00 70.75 111 GLY A CA 1
ATOM 907 C C . GLY A 1 111 ? -32.150 -30.290 60.135 1.00 70.75 111 GLY A C 1
ATOM 908 O O . GLY A 1 111 ? -32.978 -30.716 60.937 1.00 70.75 111 GLY A O 1
ATOM 909 N N . LYS A 1 112 ? -31.052 -30.991 59.815 1.00 77.31 112 LYS A N 1
ATOM 910 C CA . LYS A 1 112 ? -30.772 -32.359 60.294 1.00 77.31 112 LYS A CA 1
ATOM 911 C C . LYS A 1 112 ? -29.539 -32.481 61.189 1.00 77.31 112 LYS A C 1
ATOM 913 O O . LYS A 1 112 ? -29.465 -33.440 61.951 1.00 77.31 112 LYS A O 1
ATOM 918 N N . SER A 1 113 ? -28.580 -31.559 61.103 1.00 73.00 113 SER A N 1
ATOM 919 C CA . SER A 1 113 ? -27.313 -31.644 61.841 1.00 73.00 113 SER A CA 1
ATOM 920 C C . SER A 1 113 ? -26.811 -30.276 62.318 1.00 73.00 113 SER A C 1
ATOM 922 O O . SER A 1 113 ? -26.904 -29.304 61.562 1.00 73.00 113 SER A O 1
ATOM 924 N N . PRO A 1 114 ? -26.223 -30.183 63.529 1.00 74.38 114 PRO A N 1
ATOM 925 C CA . PRO A 1 114 ? -25.595 -28.952 64.004 1.00 74.38 114 PRO A CA 1
ATOM 926 C C . PRO A 1 114 ? -24.429 -28.564 63.085 1.00 74.38 114 PRO A C 1
ATOM 928 O O . PRO A 1 114 ? -23.658 -29.420 62.655 1.00 74.38 114 PRO A O 1
ATOM 931 N N . THR A 1 115 ? -24.315 -27.275 62.763 1.00 78.56 115 THR A N 1
ATOM 932 C CA . THR A 1 115 ? -23.370 -26.765 61.756 1.00 78.56 115 THR A CA 1
ATOM 933 C C . THR A 1 115 ? -22.569 -25.585 62.320 1.00 78.56 115 THR A C 1
ATOM 935 O O . THR A 1 115 ? -23.105 -24.797 63.094 1.00 78.56 115 THR A O 1
ATOM 938 N N . SER A 1 116 ? -21.286 -25.458 61.960 1.00 82.31 116 SER A N 1
ATOM 939 C CA . SER A 1 116 ? -20.429 -24.347 62.400 1.00 82.31 116 SER A CA 1
ATOM 940 C C . SER A 1 116 ? -20.653 -23.070 61.580 1.00 82.31 116 SER A C 1
ATOM 942 O O . SER A 1 116 ? -21.073 -23.123 60.422 1.00 82.31 116 SER A O 1
ATOM 944 N N . LEU A 1 117 ? -20.313 -21.912 62.158 1.00 80.25 117 LEU A N 1
ATOM 945 C CA . LEU A 1 117 ? -20.461 -20.604 61.502 1.00 80.25 117 LEU A CA 1
ATOM 946 C C . LEU A 1 117 ? -19.622 -20.477 60.218 1.00 80.25 117 LEU A C 1
ATOM 948 O O . LEU A 1 117 ? -20.089 -19.884 59.251 1.00 80.25 117 LEU A O 1
ATOM 952 N N . ASN A 1 118 ? -18.439 -21.099 60.156 1.00 84.44 118 ASN A N 1
ATOM 953 C CA . ASN A 1 118 ? -17.618 -21.108 58.937 1.00 84.44 118 ASN A CA 1
ATOM 954 C C . ASN A 1 118 ? -18.283 -21.905 57.806 1.00 84.44 118 ASN A C 1
ATOM 956 O O . ASN A 1 118 ? -18.255 -21.486 56.652 1.00 84.44 118 ASN A O 1
ATOM 960 N N . VAL A 1 119 ? -18.912 -23.042 58.126 1.00 84.94 119 VAL A N 1
ATOM 961 C CA . VAL A 1 119 ? -19.639 -23.855 57.138 1.00 84.94 119 VAL A CA 1
ATOM 962 C C . VAL A 1 119 ? -20.889 -23.116 56.657 1.00 84.94 119 VAL A C 1
ATOM 964 O O . VAL A 1 119 ? -21.158 -23.103 55.458 1.00 84.94 119 VAL A O 1
ATOM 967 N N . LEU A 1 120 ? -21.607 -22.433 57.555 1.00 83.69 120 LEU A N 1
ATOM 968 C CA . LEU A 1 120 ? -22.717 -21.552 57.183 1.00 83.69 120 LEU A CA 1
ATOM 969 C C . LEU A 1 120 ? -22.247 -20.407 56.264 1.00 83.69 120 LEU A C 1
ATOM 971 O O . LEU A 1 120 ? -22.879 -20.143 55.243 1.00 83.69 120 LEU A O 1
ATOM 975 N N . GLY A 1 121 ? -21.102 -19.791 56.578 1.00 83.75 121 GLY A N 1
ATOM 976 C CA . GLY A 1 121 ? -20.476 -18.742 55.772 1.00 83.75 121 GLY A CA 1
ATOM 977 C C . GLY A 1 121 ? -20.081 -19.198 54.363 1.00 83.75 121 GLY A C 1
ATOM 978 O O . GLY A 1 121 ? -20.338 -18.469 53.407 1.00 83.75 121 GLY A O 1
ATOM 979 N N . LEU A 1 122 ? -19.529 -20.410 54.204 1.00 87.75 122 LEU A N 1
ATOM 980 C CA . LEU A 1 122 ? -19.215 -20.982 52.884 1.00 87.75 122 LEU A CA 1
ATOM 981 C C . LEU A 1 122 ? -20.475 -21.241 52.061 1.00 87.75 122 LEU A C 1
ATOM 983 O O . LEU A 1 122 ? -20.552 -20.833 50.906 1.00 87.75 122 LEU A O 1
ATOM 987 N N . TRP A 1 123 ? -21.480 -21.903 52.636 1.00 88.19 123 TRP A N 1
ATOM 988 C CA . TRP A 1 123 ? -22.706 -22.199 51.895 1.00 88.19 123 TRP A CA 1
ATOM 989 C C . TRP A 1 123 ? -23.497 -20.935 51.555 1.00 88.19 123 TRP A C 1
ATOM 991 O O . TRP A 1 123 ? -24.160 -20.907 50.519 1.00 88.19 123 TRP A O 1
ATOM 1001 N N . SER A 1 124 ? -23.389 -19.876 52.365 1.00 86.12 124 SER A N 1
ATOM 1002 C CA . SER A 1 124 ? -23.860 -18.535 52.004 1.00 86.12 124 SER A CA 1
ATOM 1003 C C . SER A 1 124 ? -23.109 -17.990 50.788 1.00 86.12 124 SER A C 1
ATOM 1005 O O . SER A 1 124 ? -23.749 -17.682 49.789 1.00 86.12 124 SER A O 1
ATOM 1007 N N . ALA A 1 125 ? -21.774 -17.973 50.816 1.00 85.44 125 ALA A N 1
ATOM 1008 C CA . ALA A 1 125 ? -20.921 -17.514 49.710 1.00 85.44 125 ALA A CA 1
ATOM 1009 C C . ALA A 1 125 ? -21.087 -18.324 48.402 1.00 85.44 125 ALA A C 1
ATOM 1011 O O . ALA A 1 125 ? -20.893 -17.810 47.306 1.00 85.44 125 ALA A O 1
ATOM 1012 N N . MET A 1 126 ? -21.488 -19.595 48.487 1.00 86.50 126 MET A N 1
ATOM 1013 C CA . MET A 1 126 ? -21.798 -20.417 47.309 1.00 86.50 126 MET A CA 1
ATOM 1014 C C . MET A 1 126 ? -23.235 -20.234 46.795 1.00 86.50 126 MET A C 1
ATOM 1016 O O . MET A 1 126 ? -23.504 -20.419 45.609 1.00 86.50 126 MET A O 1
ATOM 1020 N N . SER A 1 127 ? -24.177 -19.898 47.681 1.00 87.81 127 SER A N 1
ATOM 1021 C CA . SER A 1 127 ? -25.593 -19.702 47.330 1.00 87.81 127 SER A CA 1
ATOM 1022 C C . SER A 1 127 ? -25.897 -18.288 46.836 1.00 87.81 127 SER A C 1
ATOM 1024 O O . SER A 1 127 ? -26.866 -18.077 46.113 1.00 87.81 127 SER A O 1
ATOM 1026 N N . THR A 1 128 ? -25.069 -17.325 47.222 1.00 84.31 128 THR A N 1
ATOM 1027 C CA . THR A 1 128 ? -24.963 -15.994 46.623 1.00 84.31 128 THR A CA 1
ATOM 1028 C C . THR A 1 128 ? -23.524 -15.882 46.152 1.00 84.31 128 THR A C 1
ATOM 1030 O O . THR A 1 128 ? -22.686 -15.819 47.043 1.00 84.31 128 THR A O 1
ATOM 1033 N N . PRO A 1 129 ? -23.221 -15.915 44.841 1.00 78.94 129 PRO A N 1
ATOM 1034 C CA . PRO A 1 129 ? -21.859 -16.047 44.319 1.00 78.94 129 PRO A CA 1
ATOM 1035 C C . PRO A 1 129 ? -21.008 -14.836 44.730 1.00 78.94 129 PRO A C 1
ATOM 1037 O O . PRO A 1 129 ? -20.892 -13.855 44.001 1.00 78.94 129 PRO A O 1
ATOM 1040 N N . SER A 1 130 ? -20.450 -14.893 45.935 1.00 85.62 130 SER A N 1
ATOM 1041 C CA . SER A 1 130 ? -19.709 -13.832 46.608 1.00 85.62 130 SER A CA 1
ATOM 1042 C C . SER A 1 130 ? -18.496 -14.432 47.312 1.00 85.62 130 SER A C 1
ATOM 1044 O O . SER A 1 130 ? -18.444 -15.629 47.590 1.00 85.62 130 SER A O 1
ATOM 1046 N N . ILE A 1 131 ? -17.479 -13.612 47.577 1.00 86.38 131 ILE A N 1
ATOM 1047 C CA . ILE A 1 131 ? -16.240 -14.067 48.216 1.00 86.38 131 ILE A CA 1
ATOM 1048 C C . ILE A 1 131 ? -16.253 -13.623 49.673 1.00 86.38 131 ILE A C 1
ATOM 1050 O O . ILE A 1 131 ? -16.277 -12.428 49.963 1.00 86.38 131 ILE A O 1
ATOM 1054 N N . ASN A 1 132 ? -16.198 -14.585 50.594 1.00 85.88 132 ASN A N 1
ATOM 1055 C CA . ASN A 1 132 ? -16.026 -14.306 52.013 1.00 85.88 132 ASN A CA 1
ATOM 1056 C C . ASN A 1 132 ? -14.566 -14.543 52.434 1.00 85.88 132 ASN A C 1
ATOM 1058 O O . ASN A 1 132 ? -14.160 -15.673 52.707 1.00 85.88 132 ASN A O 1
ATOM 1062 N N . TRP A 1 133 ? -13.793 -13.458 52.518 1.00 85.44 133 TRP A N 1
ATOM 1063 C CA . TRP A 1 133 ? -12.366 -13.462 52.870 1.00 85.44 133 TRP A CA 1
ATOM 1064 C C . TRP A 1 133 ? -12.062 -13.860 54.321 1.00 85.44 133 TRP A C 1
ATOM 1066 O O . TRP A 1 133 ? -10.902 -14.039 54.673 1.00 85.44 133 TRP A O 1
ATOM 1076 N N . THR A 1 134 ? -13.084 -14.015 55.167 1.00 83.94 134 THR A N 1
ATOM 1077 C CA . THR A 1 134 ? -12.917 -14.418 56.575 1.00 83.94 134 THR A CA 1
ATOM 1078 C C . THR A 1 134 ? -12.851 -15.940 56.768 1.00 83.94 134 THR A C 1
ATOM 1080 O O . THR A 1 134 ? -12.638 -16.415 57.883 1.00 83.94 134 THR A O 1
ATOM 1083 N N . LEU A 1 135 ? -13.032 -16.721 55.696 1.00 87.75 135 LEU A N 1
ATOM 1084 C CA . LEU A 1 135 ? -13.038 -18.184 55.732 1.00 87.75 135 LEU A CA 1
ATOM 1085 C C . LEU A 1 135 ? -11.626 -18.792 55.573 1.00 87.75 135 LEU A C 1
ATOM 1087 O O . LEU A 1 135 ? -10.725 -18.155 55.035 1.00 87.75 135 LEU A O 1
ATOM 1091 N N . PRO A 1 136 ? 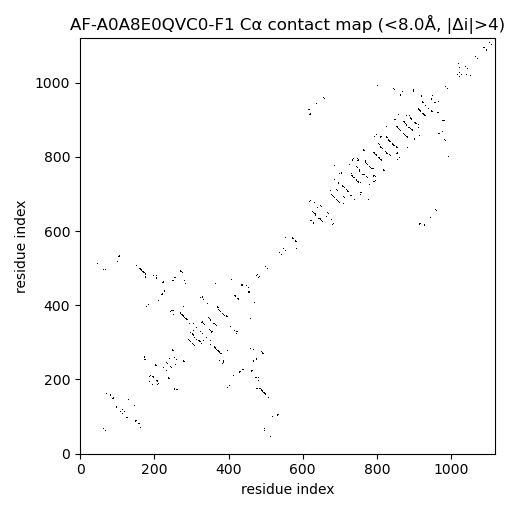-11.411 -20.059 55.980 1.00 90.38 136 PRO A N 1
ATOM 1092 C CA . PRO A 1 136 ? -10.188 -20.803 55.672 1.00 90.38 136 PRO A CA 1
ATOM 1093 C C . PRO A 1 136 ? -9.853 -20.829 54.169 1.00 90.38 136 PRO A C 1
ATOM 1095 O O . PRO A 1 136 ? -10.751 -20.925 53.333 1.00 90.38 136 PRO A O 1
ATOM 1098 N N . LEU A 1 137 ? -8.559 -20.841 53.823 1.00 88.44 137 LEU A N 1
ATOM 1099 C CA . LEU A 1 137 ? -8.055 -20.731 52.440 1.00 88.44 137 LEU A CA 1
ATOM 1100 C C . LEU A 1 137 ? -8.729 -21.681 51.433 1.00 88.44 137 LEU A C 1
ATOM 1102 O O . LEU A 1 137 ? -9.067 -21.268 50.325 1.00 88.44 137 LEU A O 1
ATOM 1106 N N . TRP A 1 138 ? -8.979 -22.938 51.812 1.00 88.75 138 TRP A N 1
ATOM 1107 C CA . TRP A 1 138 ? -9.633 -23.908 50.924 1.00 88.75 138 TRP A CA 1
ATOM 1108 C C . TRP A 1 138 ? -11.107 -23.557 50.629 1.00 88.75 138 TRP A C 1
ATOM 1110 O O . TRP A 1 138 ? -11.602 -23.840 49.542 1.00 88.75 138 TRP A O 1
ATOM 1120 N N . MET A 1 139 ? -11.801 -22.899 51.564 1.00 88.81 139 MET A N 1
ATOM 1121 C CA . MET A 1 139 ? -13.193 -22.438 51.422 1.00 88.81 139 MET A CA 1
ATOM 1122 C C . MET A 1 139 ? -13.263 -21.154 50.580 1.00 88.81 139 MET A C 1
ATOM 1124 O O . MET A 1 139 ? -14.189 -20.981 49.784 1.00 88.81 139 MET A O 1
ATOM 1128 N N . ILE A 1 140 ? -12.250 -20.286 50.697 1.00 88.75 140 ILE A N 1
ATOM 1129 C CA . ILE A 1 140 ? -12.071 -19.121 49.816 1.00 88.75 140 ILE A CA 1
ATOM 1130 C C . ILE A 1 140 ? -11.869 -19.586 48.370 1.00 88.75 140 ILE A C 1
ATOM 1132 O O . ILE A 1 140 ? -12.557 -19.096 47.477 1.00 88.75 140 ILE A O 1
ATOM 1136 N N . ALA A 1 141 ? -10.994 -20.572 48.138 1.00 87.88 141 ALA A N 1
ATOM 1137 C CA . ALA A 1 141 ? -10.732 -21.102 46.800 1.00 87.88 141 ALA A CA 1
ATOM 1138 C C . ALA A 1 141 ? -12.011 -21.620 46.114 1.00 87.88 141 ALA A C 1
ATOM 1140 O O . ALA A 1 141 ? -12.271 -21.285 44.960 1.00 87.88 141 ALA A O 1
ATOM 1141 N N . LEU A 1 142 ? -12.857 -22.363 46.838 1.00 87.31 142 LEU A N 1
ATOM 1142 C CA . LEU A 1 142 ? -14.152 -22.828 46.322 1.00 87.31 142 LEU A CA 1
ATOM 1143 C C . LEU A 1 142 ? -15.105 -21.673 45.973 1.00 87.31 142 LEU A C 1
ATOM 1145 O O . LEU A 1 142 ? -15.799 -21.731 44.958 1.00 87.31 142 LEU A O 1
ATOM 1149 N N . SER A 1 143 ? -15.113 -20.609 46.780 1.00 86.50 143 SER A N 1
ATOM 1150 C CA . SER A 1 143 ? -15.947 -19.424 46.537 1.00 86.50 143 SER A CA 1
ATOM 1151 C C . SER A 1 143 ? -15.473 -18.643 45.303 1.00 86.50 143 SER A C 1
ATOM 1153 O O . SER A 1 143 ? -16.292 -18.224 44.488 1.00 86.50 143 SER A O 1
ATOM 1155 N N . ILE A 1 144 ? -14.154 -18.521 45.101 1.00 87.31 144 ILE A N 1
ATOM 1156 C CA . ILE A 1 144 ? -13.559 -17.905 43.901 1.00 87.31 144 ILE A CA 1
ATOM 1157 C C . ILE A 1 144 ? -13.948 -18.685 42.640 1.00 87.31 144 ILE A C 1
ATOM 1159 O O . ILE A 1 144 ? -14.343 -18.075 41.645 1.00 87.31 144 ILE A O 1
ATOM 1163 N N . VAL A 1 145 ? -13.877 -20.020 42.677 1.00 88.19 145 VAL A N 1
ATOM 1164 C CA . VAL A 1 145 ? -14.296 -20.866 41.547 1.00 88.19 145 VAL A CA 1
ATOM 1165 C C . VAL A 1 145 ? -15.775 -20.646 41.227 1.00 88.19 145 VAL A C 1
ATOM 1167 O O . VAL A 1 145 ? -16.122 -20.458 40.064 1.00 88.19 145 VAL A O 1
ATOM 1170 N N . MET A 1 146 ? -16.640 -20.605 42.244 1.00 87.81 146 MET A N 1
ATOM 1171 C CA . MET A 1 146 ? -18.079 -20.398 42.056 1.00 87.81 146 MET A CA 1
ATOM 1172 C C . MET A 1 146 ? -18.411 -19.024 41.449 1.00 87.81 146 MET A C 1
ATOM 1174 O O . MET A 1 146 ? -19.245 -18.936 40.551 1.00 87.81 146 MET A O 1
ATOM 1178 N N . VAL A 1 147 ? -17.739 -17.954 41.890 1.00 87.56 147 VAL A N 1
ATOM 1179 C CA . VAL A 1 147 ? -17.933 -16.587 41.363 1.00 87.56 147 VAL A CA 1
ATOM 1180 C C . VAL A 1 147 ? -17.531 -16.499 39.888 1.00 87.56 147 VAL A C 1
ATOM 1182 O O . VAL A 1 147 ? -18.273 -15.961 39.062 1.00 87.56 147 VAL A O 1
ATOM 1185 N N . ASN A 1 148 ? -16.386 -17.090 39.537 1.00 89.31 148 ASN A N 1
ATOM 1186 C CA . ASN A 1 148 ? -15.854 -17.059 38.174 1.00 89.31 148 ASN A CA 1
ATOM 1187 C C . ASN A 1 148 ? -16.545 -18.044 37.220 1.00 89.31 148 ASN A C 1
ATOM 1189 O O . ASN A 1 148 ? -16.434 -17.894 36.004 1.00 89.31 148 ASN A O 1
ATOM 1193 N N . LEU A 1 149 ? -17.301 -19.020 37.734 1.00 89.69 149 LEU A N 1
ATOM 1194 C CA . LEU A 1 149 ? -18.032 -19.982 36.907 1.00 89.69 149 LEU A CA 1
ATOM 1195 C C . LEU A 1 149 ? -19.010 -19.287 35.942 1.00 89.69 149 LEU A C 1
ATOM 1197 O O . LEU A 1 149 ? -19.172 -19.729 34.807 1.00 89.69 149 LEU A O 1
ATOM 1201 N N . SER A 1 150 ? -19.601 -18.161 36.358 1.00 89.19 150 SER A N 1
ATOM 1202 C CA . SER A 1 150 ? -20.478 -17.339 35.512 1.00 89.19 150 SER A CA 1
ATOM 1203 C C . SER A 1 150 ? -19.756 -16.752 34.291 1.00 89.19 150 SER A C 1
ATOM 1205 O O . SER A 1 150 ? -20.280 -16.789 33.176 1.00 89.19 150 SER A O 1
ATOM 1207 N N . ALA A 1 151 ? -18.526 -16.270 34.471 1.00 89.00 151 ALA A N 1
ATOM 1208 C CA . ALA A 1 151 ? -17.712 -15.729 33.391 1.00 89.00 151 ALA A CA 1
ATOM 1209 C C . ALA A 1 151 ? -17.303 -16.832 32.404 1.00 89.00 151 ALA A C 1
ATOM 1211 O O . ALA A 1 151 ? -17.400 -16.639 31.194 1.00 89.00 151 ALA A O 1
ATOM 1212 N N . VAL A 1 152 ? -16.936 -18.014 32.913 1.00 91.75 152 VAL A N 1
ATOM 1213 C CA . VAL A 1 152 ? -16.575 -19.175 32.081 1.00 91.75 152 VAL A CA 1
ATOM 1214 C C . VAL A 1 152 ? -17.762 -19.639 31.238 1.00 91.75 152 VAL A C 1
ATOM 1216 O O . VAL A 1 152 ? -17.635 -19.793 30.026 1.00 91.75 152 VAL A O 1
ATOM 1219 N N . ILE A 1 153 ? -18.934 -19.824 31.853 1.00 93.62 153 ILE A N 1
ATOM 1220 C CA . ILE A 1 153 ? -20.148 -20.229 31.134 1.00 93.62 153 ILE A CA 1
ATOM 1221 C C . ILE A 1 153 ? -20.557 -19.161 30.105 1.00 93.62 153 ILE A C 1
ATOM 1223 O O . ILE A 1 153 ? -20.937 -19.513 28.988 1.00 93.62 153 ILE A O 1
ATOM 1227 N N . SER A 1 154 ? -20.428 -17.870 30.439 1.00 94.81 154 SER A N 1
ATOM 1228 C CA . SER A 1 154 ? -20.706 -16.766 29.508 1.00 94.81 154 SER A CA 1
ATOM 1229 C C . SER A 1 154 ? -19.776 -16.816 28.295 1.00 94.81 154 SER A C 1
ATOM 1231 O O . SER A 1 154 ? -20.248 -16.810 27.163 1.00 94.81 154 SER A O 1
ATOM 1233 N N . ALA A 1 155 ? -18.468 -16.989 28.507 1.00 92.31 155 ALA A N 1
ATOM 1234 C CA . ALA A 1 155 ? -17.493 -17.095 27.423 1.00 92.31 155 ALA A CA 1
ATOM 1235 C C . ALA A 1 155 ? -17.768 -18.286 26.484 1.00 92.31 155 ALA A C 1
ATOM 1237 O O . ALA A 1 155 ? -17.611 -18.169 25.267 1.00 92.31 155 ALA A O 1
ATOM 1238 N N . LEU A 1 156 ? -18.220 -19.422 27.027 1.00 93.88 156 LEU A N 1
ATOM 1239 C CA . LEU A 1 156 ? -18.601 -20.582 26.218 1.00 93.88 156 LEU A CA 1
ATOM 1240 C C . LEU A 1 156 ? -19.828 -20.295 25.344 1.00 93.88 156 LEU A C 1
ATOM 1242 O O . LEU A 1 156 ? -19.828 -20.659 24.167 1.00 93.88 156 LEU A O 1
ATOM 1246 N N . TRP A 1 157 ? -20.842 -19.611 25.884 1.00 95.69 157 TRP A N 1
ATOM 1247 C CA . TRP A 1 157 ? -21.993 -19.148 25.103 1.00 95.69 157 TRP A CA 1
ATOM 1248 C C . TRP A 1 157 ? -21.594 -18.128 24.036 1.00 95.69 157 TRP A C 1
ATOM 1250 O O . TRP A 1 157 ? -22.040 -18.261 22.895 1.00 95.69 157 TRP A O 1
ATOM 1260 N N . THR A 1 158 ? -20.686 -17.199 24.350 1.00 93.88 158 THR A N 1
ATOM 1261 C CA . THR A 1 158 ? -20.156 -16.240 23.375 1.00 93.88 158 THR A CA 1
ATOM 1262 C C . THR A 1 158 ? -19.522 -16.985 22.202 1.00 93.88 158 THR A C 1
ATOM 1264 O O . THR A 1 158 ? -19.875 -16.730 21.052 1.00 93.88 158 THR A O 1
ATOM 1267 N N . GLY A 1 159 ? -18.664 -17.978 22.458 1.00 89.31 159 GLY A N 1
ATOM 1268 C CA . GLY A 1 159 ? -18.043 -18.783 21.398 1.00 89.31 159 GLY A CA 1
ATOM 1269 C C . GLY A 1 159 ? -19.027 -19.648 20.593 1.00 89.31 159 GLY A C 1
ATOM 1270 O O . GLY A 1 159 ? -18.790 -19.921 19.414 1.00 89.31 159 GLY A O 1
ATOM 1271 N N . ALA A 1 160 ? -20.139 -20.071 21.201 1.00 91.62 160 ALA A N 1
ATOM 1272 C CA . ALA A 1 160 ? -21.170 -20.875 20.542 1.00 91.62 160 ALA A CA 1
ATOM 1273 C C . ALA A 1 160 ? -22.136 -20.041 19.679 1.00 91.62 160 ALA A C 1
ATOM 1275 O O . ALA A 1 160 ? -22.746 -20.579 18.760 1.00 91.62 160 ALA A O 1
ATOM 1276 N N . LEU A 1 161 ? -22.273 -18.742 19.962 1.00 91.06 161 LEU A N 1
ATOM 1277 C CA . LEU A 1 161 ? -23.182 -17.826 19.262 1.00 91.06 161 LEU A CA 1
ATOM 1278 C C . LEU A 1 161 ? -22.468 -16.885 18.280 1.00 91.06 161 LEU A C 1
ATOM 1280 O O . LEU A 1 161 ? -23.108 -16.372 17.363 1.00 91.06 161 LEU A O 1
ATOM 1284 N N . THR A 1 162 ? -21.159 -16.666 18.439 1.00 90.38 162 THR A N 1
ATOM 1285 C CA . THR A 1 162 ? -20.378 -15.781 17.559 1.00 90.38 162 THR A CA 1
ATOM 1286 C C . THR A 1 162 ? -20.350 -16.329 16.123 1.00 90.38 162 THR A C 1
ATOM 1288 O O . THR A 1 162 ? -19.952 -17.483 15.927 1.00 90.38 162 THR A O 1
ATOM 1291 N N . PRO A 1 163 ? -20.742 -15.544 15.101 1.00 86.19 163 PRO A N 1
ATOM 1292 C CA . PRO A 1 163 ? -20.618 -15.954 13.706 1.00 86.19 163 PRO A CA 1
ATOM 1293 C C . PRO A 1 163 ? -19.152 -16.212 13.329 1.00 86.19 163 PRO A C 1
ATOM 1295 O O . PRO A 1 163 ? -18.288 -15.371 13.556 1.00 86.19 163 PRO A O 1
ATOM 1298 N N . ALA A 1 164 ? -18.867 -17.370 12.741 1.00 81.31 164 ALA A N 1
ATOM 1299 C CA . ALA A 1 164 ? -17.533 -17.769 12.310 1.00 81.31 164 ALA A CA 1
ATOM 1300 C C . ALA A 1 164 ? -17.458 -17.872 10.782 1.00 81.31 164 ALA A C 1
ATOM 1302 O O . ALA A 1 164 ? -18.395 -18.351 10.135 1.00 81.31 164 ALA A O 1
ATOM 1303 N N . ASN A 1 165 ? -16.319 -17.471 10.213 1.00 77.19 165 ASN A N 1
ATOM 1304 C CA . ASN A 1 165 ? -16.059 -17.604 8.782 1.00 77.19 165 ASN A CA 1
ATOM 1305 C C . ASN A 1 165 ? -16.062 -19.084 8.366 1.00 77.19 165 ASN A C 1
ATOM 1307 O O . ASN A 1 165 ? -15.553 -19.964 9.066 1.00 77.19 165 ASN A O 1
ATOM 1311 N N . SER A 1 166 ? -16.650 -19.348 7.209 1.00 76.94 166 SER A N 1
ATOM 1312 C CA . SER A 1 166 ? -16.750 -20.646 6.550 1.00 76.94 166 SER A CA 1
ATOM 1313 C C . SER A 1 166 ? -16.728 -20.435 5.036 1.00 76.94 166 SER A C 1
ATOM 1315 O O . SER A 1 166 ? -16.894 -19.316 4.558 1.00 76.94 166 SER A O 1
ATOM 1317 N N . VAL A 1 167 ? -16.512 -21.500 4.273 1.00 74.44 167 VAL A N 1
ATOM 1318 C CA . VAL A 1 167 ? -16.478 -21.428 2.810 1.00 74.44 167 VAL A CA 1
ATOM 1319 C C . VAL A 1 167 ? -17.698 -22.151 2.263 1.00 74.44 167 VAL A C 1
ATOM 1321 O O . VAL A 1 167 ? -17.931 -23.308 2.610 1.00 74.44 167 VAL A O 1
ATOM 1324 N N . ALA A 1 168 ? -18.468 -21.462 1.424 1.00 76.56 168 ALA A N 1
ATOM 1325 C CA . ALA A 1 168 ? -19.526 -22.059 0.622 1.00 76.56 168 ALA A CA 1
ATOM 1326 C C . ALA A 1 168 ? -19.020 -22.314 -0.803 1.00 76.56 168 ALA A C 1
ATOM 1328 O O . ALA A 1 168 ? -18.157 -21.593 -1.306 1.00 76.56 168 ALA A O 1
ATOM 1329 N N . PHE A 1 169 ? -19.572 -23.337 -1.450 1.00 78.62 169 PHE A N 1
ATOM 1330 C CA . PHE A 1 169 ? -19.196 -23.749 -2.799 1.00 78.62 169 PHE A CA 1
ATOM 1331 C C . PHE A 1 169 ? -20.344 -23.466 -3.762 1.00 78.62 169 PHE A C 1
ATOM 1333 O O . PHE A 1 169 ? -21.436 -24.006 -3.588 1.00 78.62 169 PHE A O 1
ATOM 1340 N N . ASN A 1 170 ? -20.075 -22.660 -4.787 1.00 80.81 170 ASN A N 1
ATOM 1341 C CA . ASN A 1 170 ? -21.005 -22.370 -5.873 1.00 80.81 170 ASN A CA 1
ATOM 1342 C C . ASN A 1 170 ? -20.409 -22.829 -7.208 1.00 80.81 170 ASN A C 1
ATOM 1344 O O . ASN A 1 170 ? -19.204 -22.735 -7.427 1.00 80.81 170 ASN A O 1
ATOM 1348 N N . SER A 1 171 ? -21.254 -23.289 -8.127 1.00 83.62 171 SER A N 1
ATOM 1349 C CA . SER A 1 171 ? -20.869 -23.545 -9.518 1.00 83.62 171 SER A CA 1
ATOM 1350 C C . SER A 1 171 ? -21.426 -22.443 -10.416 1.00 83.62 171 SER A C 1
ATOM 1352 O O . SER A 1 171 ? -22.631 -22.194 -10.384 1.00 83.62 171 SER A O 1
ATOM 1354 N N . THR A 1 172 ? -20.580 -21.813 -11.229 1.00 86.94 172 THR A N 1
ATOM 1355 C CA . THR A 1 172 ? -20.988 -20.837 -12.258 1.00 86.94 172 THR A CA 1
ATOM 1356 C C . THR A 1 172 ? -20.299 -21.148 -13.588 1.00 86.94 172 THR A C 1
ATOM 1358 O O . THR A 1 172 ? -19.505 -22.084 -13.685 1.00 86.94 172 THR A O 1
ATOM 1361 N N . THR A 1 173 ? -20.622 -20.387 -14.629 1.00 88.94 173 THR A N 1
ATOM 1362 C CA . THR A 1 173 ? -20.050 -20.540 -15.969 1.00 88.94 173 THR A CA 1
ATOM 1363 C C . THR A 1 173 ? -19.034 -19.431 -16.240 1.00 88.94 173 THR A C 1
ATOM 1365 O O . THR A 1 173 ? -19.324 -18.255 -16.029 1.00 88.94 173 THR A O 1
ATOM 1368 N N . LEU A 1 174 ? -17.853 -19.800 -16.736 1.00 93.00 174 LEU A N 1
ATOM 1369 C CA . LEU A 1 174 ? -16.796 -18.898 -17.195 1.00 93.00 174 LEU A CA 1
ATOM 1370 C C . LEU A 1 174 ? -16.584 -19.092 -18.699 1.00 93.00 174 LEU A C 1
ATOM 1372 O O . LEU A 1 174 ? -16.573 -20.221 -19.182 1.00 93.00 174 LEU A O 1
ATOM 1376 N N . MET A 1 175 ? -16.403 -18.003 -19.440 1.00 93.25 175 MET A N 1
ATOM 1377 C CA . MET A 1 175 ? -16.104 -18.075 -20.870 1.00 93.25 175 MET A CA 1
ATOM 1378 C C . MET A 1 175 ? -14.608 -18.347 -21.073 1.00 93.25 175 MET A C 1
ATOM 1380 O O . MET A 1 175 ? -13.778 -17.576 -20.601 1.00 93.25 175 MET A O 1
ATOM 1384 N N . VAL A 1 176 ? -14.267 -19.428 -21.771 1.00 94.31 176 VAL A N 1
ATOM 1385 C CA . VAL A 1 176 ? -12.890 -19.815 -22.128 1.00 94.31 176 VAL A CA 1
ATOM 1386 C C . VAL A 1 176 ? -12.671 -19.677 -23.642 1.00 94.31 176 VAL A C 1
ATOM 1388 O O . VAL A 1 176 ? -13.659 -19.668 -24.380 1.00 94.31 176 VAL A O 1
ATOM 1391 N N . PRO A 1 177 ? -11.426 -19.539 -24.139 1.00 94.75 177 PRO A N 1
ATOM 1392 C CA . PRO A 1 177 ? -11.166 -19.370 -25.568 1.00 94.75 177 PRO A CA 1
ATOM 1393 C C . PRO A 1 177 ? -11.729 -20.541 -26.375 1.00 94.75 177 PRO A C 1
ATOM 1395 O O . PRO A 1 177 ? -11.557 -21.702 -25.999 1.00 94.75 177 PRO A O 1
ATOM 1398 N N . ASP A 1 178 ? -12.408 -20.240 -27.481 1.00 93.12 178 ASP A N 1
ATOM 1399 C CA . ASP A 1 178 ? -12.825 -21.266 -28.434 1.00 93.12 178 ASP A CA 1
ATOM 1400 C C . ASP A 1 178 ? -11.764 -21.448 -29.529 1.00 93.12 178 ASP A C 1
ATOM 1402 O O . ASP A 1 178 ? -11.270 -20.490 -30.130 1.00 93.12 178 ASP A O 1
ATOM 1406 N N . TRP A 1 179 ? -11.424 -22.708 -29.789 1.00 92.19 179 TRP A N 1
ATOM 1407 C CA . TRP A 1 179 ? -10.423 -23.134 -30.767 1.00 92.19 179 TRP A CA 1
ATOM 1408 C C . TRP A 1 179 ? -11.052 -23.792 -32.001 1.00 92.19 179 TRP A C 1
ATOM 1410 O O . TRP A 1 179 ? -10.337 -24.267 -32.879 1.00 92.19 179 TRP A O 1
ATOM 1420 N N . SER A 1 180 ? -12.386 -23.817 -32.099 1.00 89.81 180 SER A N 1
ATOM 1421 C CA . SER A 1 180 ? -13.090 -24.306 -33.290 1.00 89.81 180 SER A CA 1
ATOM 1422 C C . SER A 1 180 ? -12.801 -23.447 -34.530 1.00 89.81 180 SER A C 1
ATOM 1424 O O . SER A 1 180 ? -12.680 -23.971 -35.640 1.00 89.81 180 SER A O 1
ATOM 1426 N N . ASN A 1 181 ? -12.634 -22.134 -34.334 1.00 90.69 181 ASN A N 1
ATOM 1427 C CA . ASN A 1 181 ? -12.268 -21.177 -35.367 1.00 90.69 181 ASN A CA 1
ATOM 1428 C C . ASN A 1 181 ? -10.892 -20.557 -35.085 1.00 90.69 181 ASN A C 1
ATOM 1430 O O . ASN A 1 181 ? -10.738 -19.698 -34.219 1.00 90.69 181 ASN A O 1
ATOM 1434 N N . THR A 1 182 ? -9.889 -20.970 -35.856 1.00 91.12 182 THR A N 1
ATOM 1435 C CA . THR A 1 182 ? -8.499 -20.498 -35.747 1.00 91.12 182 THR A CA 1
ATOM 1436 C C . THR A 1 182 ? -8.053 -19.717 -36.982 1.00 91.12 182 THR A C 1
ATOM 1438 O O . THR A 1 182 ? -6.860 -19.501 -37.181 1.00 91.12 182 THR A O 1
ATOM 1441 N N . THR A 1 183 ? -8.984 -19.247 -37.826 1.00 90.06 183 THR A N 1
ATOM 1442 C CA . THR A 1 183 ? -8.651 -18.604 -39.114 1.00 90.06 183 THR A CA 1
ATOM 1443 C C . THR A 1 183 ? -7.829 -17.324 -38.971 1.00 90.06 183 THR A C 1
ATOM 1445 O O . THR A 1 183 ? -7.137 -16.929 -39.909 1.00 90.06 183 THR A O 1
ATOM 1448 N N . LEU A 1 184 ? -7.926 -16.660 -37.815 1.00 92.44 184 LEU A N 1
ATOM 1449 C CA . LEU A 1 184 ? -7.167 -15.451 -37.502 1.00 92.44 184 LEU A CA 1
ATOM 1450 C C . LEU A 1 184 ? -5.762 -15.747 -36.954 1.00 92.44 184 LEU A C 1
ATOM 1452 O O . LEU A 1 184 ? -4.940 -14.836 -36.942 1.00 92.44 184 LEU A O 1
ATOM 1456 N N . ILE A 1 185 ? -5.463 -16.992 -36.561 1.00 92.69 185 ILE A N 1
ATOM 1457 C CA . ILE A 1 185 ? -4.137 -17.423 -36.099 1.00 92.69 185 ILE A CA 1
ATOM 1458 C C . ILE A 1 185 ? -3.303 -17.816 -37.321 1.00 92.69 185 ILE A C 1
ATOM 1460 O O . ILE A 1 185 ? -3.323 -18.951 -37.805 1.00 92.69 185 ILE A O 1
ATOM 1464 N N . LYS A 1 186 ? -2.588 -16.831 -37.852 1.00 91.31 186 LYS A N 1
ATOM 1465 C CA . LYS A 1 186 ? -1.692 -16.948 -39.002 1.00 91.31 186 LYS A CA 1
ATOM 1466 C C . LYS A 1 186 ? -0.555 -15.943 -38.857 1.00 91.31 186 LYS A C 1
ATOM 1468 O O . LYS A 1 186 ? -0.643 -15.028 -38.047 1.00 91.31 186 LYS A O 1
ATOM 1473 N N . GLU A 1 187 ? 0.492 -16.112 -39.651 1.00 88.25 187 GLU A N 1
ATOM 1474 C CA . GLU A 1 187 ? 1.560 -15.120 -39.757 1.00 88.25 187 GLU A CA 1
ATOM 1475 C C . GLU A 1 187 ? 1.002 -13.854 -40.427 1.00 88.25 187 GLU A C 1
ATOM 1477 O O . GLU A 1 187 ? 0.397 -13.928 -41.502 1.00 88.25 187 GLU A O 1
ATOM 1482 N N . TYR A 1 188 ? 1.145 -12.714 -39.750 1.00 88.38 188 TYR A N 1
ATOM 1483 C CA . TYR A 1 188 ? 0.827 -11.400 -40.299 1.00 88.38 188 TYR A CA 1
ATOM 1484 C C . TYR A 1 188 ? 2.128 -10.706 -40.695 1.00 88.38 188 TYR A C 1
ATOM 1486 O O . TYR A 1 188 ? 3.100 -10.820 -39.946 1.00 88.38 188 TYR A O 1
ATOM 1494 N N . PRO A 1 189 ? 2.149 -9.992 -41.830 1.00 82.19 189 PRO A N 1
ATOM 1495 C CA . PRO A 1 189 ? 3.315 -9.220 -42.229 1.00 82.19 189 PRO A CA 1
ATOM 1496 C C . PRO A 1 189 ? 3.652 -8.120 -41.201 1.00 82.19 189 PRO A C 1
ATOM 1498 O O . PRO A 1 189 ? 2.753 -7.562 -40.559 1.00 82.19 189 PRO A O 1
ATOM 1501 N N . SER A 1 190 ? 4.946 -7.828 -41.027 1.00 74.00 190 SER A N 1
ATOM 1502 C CA . SER A 1 190 ? 5.445 -6.813 -40.082 1.00 74.00 190 SER A CA 1
ATOM 1503 C C . SER A 1 190 ? 5.271 -5.378 -40.602 1.00 74.00 190 SER A C 1
ATOM 1505 O O . SER A 1 190 ? 5.503 -4.419 -39.866 1.00 74.00 190 SER A O 1
ATOM 1507 N N . GLU A 1 191 ? 4.854 -5.206 -41.859 1.00 74.75 191 GLU A N 1
ATOM 1508 C CA . GLU A 1 191 ? 4.606 -3.909 -42.475 1.00 74.75 191 GLU A CA 1
ATOM 1509 C C . GLU A 1 191 ? 3.453 -3.150 -41.804 1.00 74.75 191 GLU A C 1
ATOM 1511 O O . GLU A 1 191 ? 2.431 -3.710 -41.392 1.00 74.75 191 GLU A O 1
ATOM 1516 N N . ILE A 1 192 ? 3.600 -1.824 -41.763 1.00 71.12 192 ILE A N 1
ATOM 1517 C CA . ILE A 1 192 ? 2.542 -0.905 -41.334 1.00 71.12 192 ILE A CA 1
ATOM 1518 C C . ILE A 1 192 ? 1.275 -1.180 -42.166 1.00 71.12 192 ILE A C 1
ATOM 1520 O O . ILE A 1 192 ? 1.350 -1.446 -43.365 1.00 71.12 192 ILE A O 1
ATOM 1524 N N . ASP A 1 193 ? 0.118 -1.160 -41.502 1.00 74.88 193 ASP A N 1
ATOM 1525 C CA . ASP A 1 193 ? -1.215 -1.475 -42.043 1.00 74.88 193 ASP A CA 1
ATOM 1526 C C . ASP A 1 193 ? -1.479 -2.949 -42.416 1.00 74.88 193 ASP A C 1
ATOM 1528 O O . ASP A 1 193 ? -2.591 -3.285 -42.828 1.00 74.88 193 ASP A O 1
ATOM 1532 N N . GLN A 1 194 ? -0.518 -3.859 -42.207 1.00 79.75 194 GLN A N 1
ATOM 1533 C CA . GLN A 1 194 ? -0.684 -5.304 -42.453 1.00 79.75 194 GLN A CA 1
ATOM 1534 C C . GLN A 1 194 ? -0.611 -6.171 -41.183 1.00 79.75 194 GLN A C 1
ATOM 1536 O O . GLN A 1 194 ? -0.759 -7.392 -41.250 1.00 79.75 194 GLN A O 1
ATOM 1541 N N . THR A 1 195 ? -0.506 -5.549 -40.005 1.00 75.06 195 THR A N 1
ATOM 1542 C CA . THR A 1 195 ? -0.254 -6.183 -38.694 1.00 75.06 195 THR A CA 1
ATOM 1543 C C . THR A 1 195 ? -1.434 -6.962 -38.086 1.00 75.06 195 THR A C 1
ATOM 1545 O O . THR A 1 195 ? -1.399 -7.352 -36.919 1.00 75.06 195 THR A O 1
ATOM 1548 N N . GLY A 1 196 ? -2.473 -7.248 -38.871 1.00 85.38 196 GLY A N 1
ATOM 1549 C CA . GLY A 1 196 ? -3.618 -8.058 -38.458 1.00 85.38 196 GLY A CA 1
ATOM 1550 C C . GLY A 1 196 ? -4.606 -7.365 -37.508 1.00 85.38 196 GLY A C 1
ATOM 1551 O O . GLY A 1 196 ? -4.445 -6.197 -37.159 1.00 85.38 196 GLY A O 1
ATOM 1552 N N . PRO A 1 197 ? -5.689 -8.059 -37.109 1.00 92.56 197 PRO A N 1
ATOM 1553 C CA . PRO A 1 197 ? -6.707 -7.493 -36.228 1.00 92.56 197 PRO A CA 1
ATOM 1554 C C . PRO A 1 197 ? -6.172 -7.249 -34.814 1.00 92.56 197 PRO A C 1
ATOM 1556 O O . PRO A 1 197 ? -5.587 -8.146 -34.198 1.00 92.56 197 PRO A O 1
ATOM 1559 N N . THR A 1 198 ? -6.434 -6.054 -34.282 1.00 93.19 198 THR A N 1
ATOM 1560 C CA . THR A 1 198 ? -6.010 -5.639 -32.939 1.00 93.19 198 THR A CA 1
ATOM 1561 C C . THR A 1 198 ? -7.110 -4.857 -32.222 1.00 93.19 198 THR A C 1
ATOM 1563 O O . THR A 1 198 ? -7.942 -4.205 -32.854 1.00 93.19 198 THR A O 1
ATOM 1566 N N . ILE A 1 199 ? -7.127 -4.924 -30.890 1.00 94.56 199 ILE A N 1
ATOM 1567 C CA . ILE A 1 199 ? -7.993 -4.116 -30.024 1.00 94.56 199 ILE A CA 1
ATOM 1568 C C . ILE A 1 199 ? -7.163 -3.590 -28.857 1.00 94.56 199 ILE A C 1
ATOM 1570 O O . ILE A 1 199 ? -6.441 -4.336 -28.198 1.00 94.56 199 ILE A O 1
ATOM 1574 N N . ARG A 1 200 ? -7.317 -2.300 -28.558 1.00 93.38 200 ARG A N 1
ATOM 1575 C CA . ARG A 1 200 ? -6.785 -1.666 -27.349 1.00 93.38 200 ARG A CA 1
ATOM 1576 C C . ARG A 1 200 ? -7.944 -1.146 -26.509 1.00 93.38 200 ARG A C 1
ATOM 1578 O O . ARG A 1 200 ? -8.758 -0.373 -27.003 1.00 93.38 200 ARG A O 1
ATOM 1585 N N . ASN A 1 201 ? -8.025 -1.566 -25.252 1.00 92.56 201 ASN A N 1
ATOM 1586 C CA . ASN A 1 201 ? -9.043 -1.107 -24.306 1.00 92.56 201 ASN A CA 1
ATOM 1587 C C . ASN A 1 201 ? -8.462 -1.010 -22.883 1.00 92.56 201 ASN A C 1
ATOM 1589 O O . ASN A 1 201 ? -7.262 -1.183 -22.674 1.00 92.56 201 ASN A O 1
ATOM 1593 N N . THR A 1 202 ? -9.309 -0.731 -21.889 1.00 90.06 202 THR A N 1
ATOM 1594 C CA . THR A 1 202 ? -8.892 -0.628 -20.479 1.00 90.06 202 THR A CA 1
ATOM 1595 C C . THR A 1 202 ? -8.305 -1.925 -19.919 1.00 90.06 202 THR A C 1
ATOM 1597 O O . THR A 1 202 ? -7.519 -1.868 -18.980 1.00 90.06 202 THR A O 1
ATOM 1600 N N . LYS A 1 203 ? -8.645 -3.083 -20.502 1.00 89.50 203 LYS A N 1
ATOM 1601 C CA . LYS A 1 203 ? -8.137 -4.399 -20.098 1.00 89.50 203 LYS A CA 1
ATOM 1602 C C . LYS A 1 203 ? -6.799 -4.756 -20.753 1.00 89.50 203 LYS A C 1
ATOM 1604 O O . LYS A 1 203 ? -6.179 -5.707 -20.302 1.00 89.50 203 LYS A O 1
ATOM 1609 N N . GLY A 1 204 ? -6.316 -4.014 -21.755 1.00 93.12 204 GLY A N 1
ATOM 1610 C CA . GLY A 1 204 ? -4.993 -4.231 -22.355 1.00 93.12 204 GLY A CA 1
ATOM 1611 C C . GLY A 1 204 ? -4.930 -4.000 -23.865 1.00 93.12 204 GLY A C 1
ATOM 1612 O O . GLY A 1 204 ? -5.825 -3.402 -24.471 1.00 93.12 204 GLY A O 1
ATOM 1613 N N . TYR A 1 205 ? -3.839 -4.475 -24.468 1.00 94.75 205 TYR A N 1
ATOM 1614 C CA . TYR A 1 205 ? -3.638 -4.515 -25.915 1.00 94.75 205 TYR A CA 1
ATOM 1615 C C . TYR A 1 205 ? -3.643 -5.968 -26.396 1.00 94.75 205 TYR A C 1
ATOM 1617 O O . TYR A 1 205 ? -2.821 -6.767 -25.962 1.00 94.75 205 TYR A O 1
ATOM 1625 N N . PHE A 1 206 ? -4.571 -6.296 -27.291 1.00 96.12 206 PHE A N 1
ATOM 1626 C CA . PHE A 1 206 ? -4.806 -7.648 -27.788 1.00 96.12 206 PHE A CA 1
ATOM 1627 C C . PHE A 1 206 ? -4.643 -7.664 -29.305 1.00 96.12 206 PHE A C 1
ATOM 1629 O O . PHE A 1 206 ? -5.151 -6.783 -30.000 1.00 96.12 206 PHE A O 1
ATOM 1636 N N . THR A 1 207 ? -3.929 -8.655 -29.829 1.00 94.38 207 THR A N 1
ATOM 1637 C CA . THR A 1 207 ? -3.524 -8.704 -31.239 1.00 94.38 207 THR A CA 1
ATOM 1638 C C . THR A 1 207 ? -3.339 -10.146 -31.695 1.00 94.38 207 THR A C 1
ATOM 1640 O O . THR A 1 207 ? -2.894 -10.985 -30.913 1.00 94.38 207 THR A O 1
ATOM 1643 N N . TYR A 1 208 ? -3.648 -10.430 -32.962 1.00 93.94 208 TYR A N 1
ATOM 1644 C CA . TYR A 1 208 ? -3.239 -11.685 -33.606 1.00 93.94 208 TYR A CA 1
ATOM 1645 C C . TYR A 1 208 ? -1.828 -11.627 -34.215 1.00 93.94 208 TYR A C 1
ATOM 1647 O O . TYR A 1 208 ? -1.288 -12.669 -34.570 1.00 93.94 208 TYR A O 1
ATOM 1655 N N . SER A 1 209 ? -1.203 -10.450 -34.306 1.00 92.00 209 SER A N 1
ATOM 1656 C CA . SER A 1 209 ? 0.235 -10.313 -34.573 1.00 92.00 209 SER A CA 1
ATOM 1657 C C . SER A 1 209 ? 0.979 -10.180 -33.246 1.00 92.00 209 SER A C 1
ATOM 1659 O O . SER A 1 209 ? 1.338 -9.085 -32.804 1.00 92.00 209 SER A O 1
ATOM 1661 N N . VAL A 1 210 ? 1.096 -11.310 -32.547 1.00 93.06 210 VAL A N 1
ATOM 1662 C CA . VAL A 1 210 ? 1.587 -11.376 -31.163 1.00 93.06 210 VAL A CA 1
ATOM 1663 C C . VAL A 1 210 ? 3.065 -10.998 -31.068 1.00 93.06 210 VAL A C 1
ATOM 1665 O O . VAL A 1 210 ? 3.408 -10.161 -30.236 1.00 93.06 210 VAL A O 1
ATOM 1668 N N . GLY A 1 211 ? 3.921 -11.557 -31.931 1.00 87.19 211 GLY A N 1
ATOM 1669 C CA . GLY A 1 211 ? 5.364 -11.302 -31.906 1.00 87.19 211 GLY A CA 1
ATOM 1670 C C . GLY A 1 211 ? 5.707 -9.829 -32.122 1.00 87.19 211 GLY A C 1
ATOM 1671 O O . GLY A 1 211 ? 6.556 -9.301 -31.415 1.00 87.19 211 GLY A O 1
ATOM 1672 N N . MET A 1 212 ? 4.973 -9.140 -33.003 1.00 84.31 212 MET A N 1
ATOM 1673 C CA . MET A 1 212 ? 5.157 -7.706 -33.263 1.00 84.31 212 MET A CA 1
ATOM 1674 C C . MET A 1 212 ? 4.500 -6.825 -32.207 1.00 84.31 212 MET A C 1
ATOM 1676 O O . MET A 1 212 ? 5.102 -5.897 -31.671 1.00 84.31 212 MET A O 1
ATOM 1680 N N . GLY A 1 213 ? 3.224 -7.083 -31.919 1.00 88.38 213 GLY A N 1
ATOM 1681 C CA . GLY A 1 213 ? 2.425 -6.188 -31.093 1.00 88.38 213 GLY A CA 1
ATOM 1682 C C . GLY A 1 213 ? 2.734 -6.280 -29.598 1.00 88.38 213 GLY A C 1
ATOM 1683 O O . GLY A 1 213 ? 2.463 -5.327 -28.869 1.00 88.38 213 GLY A O 1
ATOM 1684 N N . LEU A 1 214 ? 3.299 -7.400 -29.140 1.00 93.12 214 LEU A N 1
ATOM 1685 C CA . LEU A 1 214 ? 3.679 -7.638 -27.744 1.00 93.12 214 LEU A CA 1
ATOM 1686 C C . LEU A 1 214 ? 5.186 -7.880 -27.588 1.00 93.12 214 LEU A C 1
ATOM 1688 O O . LEU A 1 214 ? 5.614 -8.478 -26.602 1.00 93.12 214 LEU A O 1
ATOM 1692 N N . LEU A 1 215 ? 5.992 -7.371 -28.526 1.00 91.81 215 LEU A N 1
ATOM 1693 C CA . LEU A 1 215 ? 7.438 -7.578 -28.575 1.00 91.81 215 LEU A CA 1
ATOM 1694 C C . LEU A 1 215 ? 8.131 -7.236 -27.246 1.00 91.81 215 LEU A C 1
ATOM 1696 O O . LEU A 1 215 ? 8.821 -8.074 -26.671 1.00 91.81 215 LEU A O 1
ATOM 1700 N N . THR A 1 216 ? 7.907 -6.031 -26.709 1.00 91.31 216 THR A N 1
ATOM 1701 C CA . THR A 1 216 ? 8.542 -5.598 -25.453 1.00 91.31 216 THR A CA 1
ATOM 1702 C C . THR A 1 216 ? 8.137 -6.470 -24.253 1.00 91.31 216 THR A C 1
ATOM 1704 O O . THR A 1 216 ? 9.041 -7.003 -23.611 1.00 91.31 216 THR A O 1
ATOM 1707 N N . PRO A 1 217 ? 6.836 -6.698 -23.955 1.00 94.12 217 PRO A N 1
ATOM 1708 C CA . PRO A 1 217 ? 6.442 -7.598 -22.868 1.00 94.12 217 PRO A CA 1
ATOM 1709 C C . PRO A 1 217 ? 6.987 -9.027 -22.999 1.00 94.12 217 PRO A C 1
ATOM 1711 O O . PRO A 1 217 ? 7.409 -9.606 -21.999 1.00 94.12 217 PRO A O 1
ATOM 1714 N N . LEU A 1 218 ? 7.016 -9.586 -24.216 1.00 95.44 218 LEU A N 1
ATOM 1715 C CA . LEU A 1 218 ? 7.543 -10.931 -24.468 1.00 95.44 218 LEU A CA 1
ATOM 1716 C C . LEU A 1 218 ? 9.039 -11.021 -24.138 1.00 95.44 218 LEU A C 1
ATOM 1718 O O . LEU A 1 218 ? 9.466 -11.953 -23.461 1.00 95.44 218 LEU A O 1
ATOM 1722 N N . VAL A 1 219 ? 9.829 -10.029 -24.557 1.00 94.50 219 VAL A N 1
ATOM 1723 C CA . VAL A 1 219 ? 11.273 -9.974 -24.276 1.00 94.50 219 VAL A CA 1
ATOM 1724 C C . VAL A 1 219 ? 11.549 -9.801 -22.785 1.00 94.50 219 VAL A C 1
ATOM 1726 O O . VAL A 1 219 ? 12.411 -10.490 -22.245 1.00 94.50 219 VAL A O 1
ATOM 1729 N N . THR A 1 220 ? 10.807 -8.923 -22.103 1.00 94.44 220 THR A N 1
ATOM 1730 C CA . THR A 1 220 ? 10.932 -8.723 -20.649 1.00 94.44 220 THR A CA 1
ATOM 1731 C C . THR A 1 220 ? 10.564 -9.985 -19.866 1.00 94.44 220 THR A C 1
ATOM 1733 O O . THR A 1 220 ? 11.207 -10.323 -18.868 1.00 94.44 220 THR A O 1
ATOM 1736 N N . SER A 1 221 ? 9.543 -10.712 -20.322 1.00 94.62 221 SER A N 1
ATOM 1737 C CA . SER A 1 221 ? 9.182 -11.998 -19.734 1.00 94.62 221 SER A CA 1
ATOM 1738 C C . SER A 1 221 ? 10.313 -13.013 -19.932 1.00 94.62 221 SER A C 1
ATOM 1740 O O . SER A 1 221 ? 10.804 -13.585 -18.962 1.00 94.62 221 SER A O 1
ATOM 1742 N N . ALA A 1 222 ? 10.829 -13.157 -21.153 1.00 94.31 222 ALA A N 1
ATOM 1743 C CA . ALA A 1 222 ? 11.919 -14.083 -21.444 1.00 94.31 222 ALA A CA 1
ATOM 1744 C C . ALA A 1 222 ? 13.223 -13.769 -20.689 1.00 94.31 222 ALA A C 1
ATOM 1746 O O . ALA A 1 222 ? 13.895 -14.697 -20.241 1.00 94.31 222 ALA A O 1
ATOM 1747 N N . SER A 1 223 ? 13.565 -12.490 -20.482 1.00 95.38 223 SER A N 1
ATOM 1748 C CA . SER A 1 223 ? 14.756 -12.113 -19.707 1.00 95.38 223 SER A CA 1
ATOM 1749 C C . SER A 1 223 ? 14.659 -12.485 -18.228 1.00 95.38 223 SER A C 1
ATOM 1751 O O . SER A 1 223 ? 15.683 -12.625 -17.578 1.00 95.38 223 SER A O 1
ATOM 1753 N N . THR A 1 224 ? 13.439 -12.654 -17.710 1.00 93.88 224 THR A N 1
ATOM 1754 C CA . THR A 1 224 ? 13.137 -13.035 -16.318 1.00 93.88 224 THR A CA 1
ATOM 1755 C C . THR A 1 224 ? 12.571 -14.456 -16.225 1.00 93.88 224 THR A C 1
ATOM 1757 O O . THR A 1 224 ? 11.870 -14.808 -15.272 1.00 93.88 224 THR A O 1
ATOM 1760 N N . ALA A 1 225 ? 12.830 -15.288 -17.241 1.00 94.38 225 ALA A N 1
ATOM 1761 C CA . ALA A 1 225 ? 12.331 -16.658 -17.306 1.00 94.38 225 ALA A CA 1
ATOM 1762 C C . ALA A 1 225 ? 12.910 -17.570 -16.219 1.00 94.38 225 ALA A C 1
ATOM 1764 O O . ALA A 1 225 ? 12.281 -18.563 -15.853 1.00 94.38 225 ALA A O 1
ATOM 1765 N N . THR A 1 226 ? 14.073 -17.209 -15.682 1.00 94.00 226 THR A N 1
ATOM 1766 C CA . THR A 1 226 ? 14.703 -17.900 -14.564 1.00 94.00 226 THR A CA 1
ATOM 1767 C C . THR A 1 226 ? 14.864 -16.950 -13.384 1.00 94.00 226 THR A C 1
ATOM 1769 O O . THR A 1 226 ? 15.240 -15.799 -13.555 1.00 94.00 226 THR A O 1
ATOM 1772 N N . THR A 1 227 ? 14.584 -17.426 -12.174 1.00 92.44 227 THR A N 1
ATOM 1773 C CA . THR A 1 227 ? 14.776 -16.667 -10.932 1.00 92.44 227 THR A CA 1
ATOM 1774 C C . THR A 1 227 ? 16.188 -16.862 -10.388 1.00 92.44 227 THR A C 1
ATOM 1776 O O . THR A 1 227 ? 16.662 -17.995 -10.304 1.00 92.44 227 THR A O 1
ATOM 1779 N N . VAL A 1 228 ? 16.819 -15.784 -9.924 1.00 90.38 228 VAL A N 1
ATOM 1780 C CA . VAL A 1 228 ? 18.192 -15.781 -9.380 1.00 90.38 228 VAL A CA 1
ATOM 1781 C C . VAL A 1 228 ? 18.358 -16.693 -8.152 1.00 90.38 228 VAL A C 1
ATOM 1783 O O . VAL A 1 228 ? 19.432 -17.245 -7.925 1.00 90.38 228 VAL A O 1
ATOM 1786 N N . ASP A 1 229 ? 17.302 -16.872 -7.359 1.00 87.75 229 ASP A N 1
ATOM 1787 C CA . ASP A 1 229 ? 17.288 -17.679 -6.131 1.00 87.75 229 ASP A CA 1
ATOM 1788 C C . ASP A 1 229 ? 16.770 -19.117 -6.335 1.00 87.75 229 ASP A C 1
ATOM 1790 O O . ASP A 1 229 ? 16.732 -19.900 -5.388 1.00 87.75 229 ASP A O 1
ATOM 1794 N N . GLY A 1 230 ? 16.374 -19.475 -7.562 1.00 83.00 230 GLY A N 1
ATOM 1795 C CA . GLY A 1 230 ? 15.764 -20.771 -7.882 1.00 83.00 230 GLY A CA 1
ATOM 1796 C C . GLY A 1 230 ? 14.340 -20.969 -7.341 1.00 83.00 230 GLY A C 1
ATOM 1797 O O . GLY A 1 230 ? 13.853 -22.102 -7.326 1.00 83.00 230 GLY A O 1
ATOM 1798 N N . SER A 1 231 ? 13.677 -19.904 -6.877 1.00 90.12 231 SER A N 1
ATOM 1799 C CA . SER A 1 231 ? 12.282 -19.949 -6.432 1.00 90.12 231 SER A CA 1
ATOM 1800 C C . SER A 1 231 ? 11.292 -20.132 -7.594 1.00 90.12 231 SER A C 1
ATOM 1802 O O . SER A 1 231 ? 11.642 -20.173 -8.774 1.00 90.12 231 SER A O 1
ATOM 1804 N N . ILE A 1 232 ? 10.006 -20.295 -7.271 1.00 90.62 232 ILE A N 1
ATOM 1805 C CA . ILE A 1 232 ? 8.960 -20.373 -8.296 1.00 90.62 232 ILE A CA 1
ATOM 1806 C C . ILE A 1 232 ? 8.821 -18.998 -8.953 1.00 90.62 232 ILE A C 1
ATOM 1808 O O . ILE A 1 232 ? 8.534 -18.006 -8.283 1.00 90.62 232 ILE A O 1
ATOM 1812 N N . ARG A 1 233 ? 8.970 -18.956 -10.278 1.00 92.88 233 ARG A N 1
ATOM 1813 C CA . ARG A 1 233 ? 8.831 -17.734 -11.071 1.00 92.88 233 ARG A CA 1
ATOM 1814 C C . ARG A 1 233 ? 7.449 -17.101 -10.902 1.00 92.88 233 ARG A C 1
ATOM 1816 O O . ARG A 1 233 ? 6.440 -17.747 -11.173 1.00 92.88 233 ARG A O 1
ATOM 1823 N N . ASN A 1 234 ? 7.428 -15.819 -10.550 1.00 94.06 234 ASN A N 1
ATOM 1824 C CA . ASN A 1 234 ? 6.240 -14.974 -10.616 1.00 94.06 234 ASN A CA 1
ATOM 1825 C C . ASN A 1 234 ? 6.355 -14.032 -11.810 1.00 94.06 234 ASN A C 1
ATOM 1827 O O . ASN A 1 234 ? 7.356 -13.327 -11.929 1.00 94.06 234 ASN A O 1
ATOM 1831 N N . HIS A 1 235 ? 5.353 -14.006 -12.685 1.00 94.12 235 HIS A N 1
ATOM 1832 C CA . HIS A 1 235 ? 5.362 -13.103 -13.835 1.00 94.12 235 HIS A CA 1
ATOM 1833 C C . HIS A 1 235 ? 3.967 -12.577 -14.163 1.00 94.12 235 HIS A C 1
ATOM 1835 O O . HIS A 1 235 ? 2.956 -13.249 -13.962 1.00 94.12 235 HIS A O 1
ATOM 1841 N N . ASN A 1 236 ? 3.908 -11.347 -14.664 1.00 93.31 236 ASN A N 1
ATOM 1842 C CA . ASN A 1 236 ? 2.642 -10.698 -14.978 1.00 93.31 236 ASN A CA 1
ATOM 1843 C C . ASN A 1 236 ? 1.985 -11.352 -16.197 1.00 93.31 236 ASN A C 1
ATOM 1845 O O . ASN A 1 236 ? 2.656 -11.714 -17.166 1.00 93.31 236 ASN A O 1
ATOM 1849 N N . LYS A 1 237 ? 0.655 -11.450 -16.172 1.00 95.19 237 LYS A N 1
ATOM 1850 C CA . LYS A 1 237 ? -0.131 -11.730 -17.374 1.00 95.19 237 LYS A CA 1
ATOM 1851 C C . LYS A 1 237 ? 0.037 -10.566 -18.359 1.00 95.19 237 LYS A C 1
ATOM 1853 O O . LYS A 1 237 ? 0.086 -9.415 -17.934 1.00 95.19 237 LYS A O 1
ATOM 1858 N N . LEU A 1 238 ? 0.133 -10.852 -19.661 1.00 93.88 238 LEU A N 1
ATOM 1859 C CA . LEU A 1 238 ? 0.407 -9.849 -20.705 1.00 93.88 238 LEU A CA 1
ATOM 1860 C C . LEU A 1 238 ? -0.817 -8.976 -21.055 1.00 93.88 238 LEU A C 1
ATOM 1862 O O . LEU A 1 238 ? -1.178 -8.820 -22.219 1.00 93.88 238 LEU A O 1
ATOM 1866 N N . ASP A 1 239 ? -1.474 -8.421 -20.040 1.00 93.81 239 ASP A N 1
ATOM 1867 C CA . ASP A 1 239 ? -2.600 -7.499 -20.151 1.00 93.81 239 ASP A CA 1
ATOM 1868 C C . ASP A 1 239 ? -2.691 -6.580 -18.917 1.00 93.81 239 ASP A C 1
ATOM 1870 O O . ASP A 1 239 ? -1.857 -6.631 -18.015 1.00 93.81 239 ASP A O 1
ATOM 1874 N N . ASN A 1 240 ? -3.711 -5.719 -18.866 1.00 93.88 240 ASN A N 1
ATOM 1875 C CA . ASN A 1 240 ? -3.902 -4.759 -17.776 1.00 93.88 240 ASN A CA 1
ATOM 1876 C C . ASN A 1 240 ? -4.882 -5.263 -16.701 1.00 93.88 240 ASN A C 1
ATOM 1878 O O . ASN A 1 240 ? -5.425 -4.463 -15.938 1.00 93.88 240 ASN A O 1
ATOM 1882 N N . SER A 1 241 ? -5.141 -6.574 -16.621 1.00 90.81 241 SER A N 1
ATOM 1883 C CA . SER A 1 241 ? -5.997 -7.144 -15.569 1.00 90.81 241 SER A CA 1
ATOM 1884 C C . SER A 1 241 ? -5.344 -7.102 -14.181 1.00 90.81 241 SER A C 1
ATOM 1886 O O . SER A 1 241 ? -6.039 -7.153 -13.165 1.00 90.81 241 SER A O 1
ATOM 1888 N N . GLY A 1 242 ? -4.011 -6.983 -14.132 1.00 91.31 242 GLY A N 1
ATOM 1889 C CA . GLY A 1 242 ? -3.228 -6.946 -12.899 1.00 91.31 242 GLY A CA 1
ATOM 1890 C C . GLY A 1 242 ? -3.085 -8.305 -12.211 1.00 91.31 242 GLY A C 1
ATOM 1891 O O . GLY A 1 242 ? -2.776 -8.330 -11.023 1.00 91.31 242 GLY A O 1
ATOM 1892 N N . TYR A 1 243 ? -3.346 -9.406 -12.927 1.00 95.25 243 TYR A N 1
ATOM 1893 C CA . TYR A 1 243 ? -3.082 -10.763 -12.449 1.00 95.25 243 TYR A CA 1
ATOM 1894 C C . TYR A 1 243 ? -1.659 -11.218 -12.777 1.00 95.25 243 TYR A C 1
ATOM 1896 O O . TYR A 1 243 ? -1.100 -10.876 -13.823 1.00 95.25 243 TYR A O 1
ATOM 1904 N N . THR A 1 244 ? -1.101 -12.048 -11.900 1.00 96.12 244 THR A N 1
ATOM 1905 C CA . THR A 1 244 ? 0.227 -12.647 -12.068 1.00 96.12 244 THR A CA 1
ATOM 1906 C C . THR A 1 244 ? 0.145 -14.169 -12.034 1.00 96.12 244 THR A C 1
ATOM 1908 O O . THR A 1 244 ? -0.691 -14.745 -11.335 1.00 96.12 244 THR A O 1
ATOM 1911 N N . TYR A 1 245 ? 0.981 -14.836 -12.822 1.00 96.75 245 TYR A N 1
ATOM 1912 C CA . TYR A 1 245 ? 1.164 -16.279 -12.760 1.00 96.75 245 TYR A CA 1
ATOM 1913 C C . TYR A 1 245 ? 2.195 -16.615 -11.691 1.00 96.75 245 TYR A C 1
ATOM 1915 O O . TYR A 1 245 ? 3.290 -16.054 -11.681 1.00 96.75 245 TYR A O 1
ATOM 1923 N N . HIS A 1 246 ? 1.843 -17.563 -10.828 1.00 95.81 246 HIS A N 1
ATOM 1924 C CA . HIS A 1 246 ? 2.761 -18.205 -9.899 1.00 95.81 246 HIS A CA 1
ATOM 1925 C C . HIS A 1 246 ? 3.169 -19.566 -10.479 1.00 95.81 246 HIS A C 1
ATOM 1927 O O . HIS A 1 246 ? 2.416 -20.542 -10.407 1.00 95.81 246 HIS A O 1
ATOM 1933 N N . GLY A 1 247 ? 4.351 -19.618 -11.094 1.00 93.75 247 GLY A N 1
ATOM 1934 C CA . GLY A 1 247 ? 4.850 -20.746 -11.882 1.00 93.75 247 GLY A CA 1
ATOM 1935 C C . GLY A 1 247 ? 4.594 -20.588 -13.385 1.00 93.75 247 GLY A C 1
ATOM 1936 O O . GLY A 1 247 ? 4.377 -19.486 -13.877 1.00 93.75 247 GLY A O 1
ATOM 1937 N N . ARG A 1 248 ? 4.642 -21.698 -14.139 1.00 93.31 248 ARG A N 1
ATOM 1938 C CA . ARG A 1 248 ? 4.348 -21.699 -15.587 1.00 93.31 248 ARG A CA 1
ATOM 1939 C C . ARG A 1 248 ? 2.867 -21.440 -15.857 1.00 93.31 248 ARG A C 1
ATOM 1941 O O . ARG A 1 248 ? 2.012 -22.067 -15.234 1.00 93.31 248 ARG A O 1
ATOM 1948 N N . SER A 1 249 ? 2.577 -20.625 -16.871 1.00 94.94 249 SER A N 1
ATOM 1949 C CA . SER A 1 249 ? 1.221 -20.453 -17.406 1.00 94.94 249 SER A CA 1
ATOM 1950 C C . SER A 1 249 ? 0.791 -21.603 -18.326 1.00 94.94 249 SER A C 1
ATOM 1952 O O . SER A 1 249 ? -0.405 -21.825 -18.491 1.00 94.94 249 SER A O 1
ATOM 1954 N N . TYR A 1 250 ? 1.741 -22.343 -18.923 1.00 93.94 250 TYR A N 1
ATOM 1955 C CA . TYR A 1 250 ? 1.489 -23.403 -19.915 1.00 93.94 250 TYR A CA 1
ATOM 1956 C C . TYR A 1 250 ? 0.636 -22.954 -21.118 1.00 93.94 250 TYR A C 1
ATOM 1958 O O . TYR A 1 250 ? 0.006 -23.782 -21.780 1.00 93.94 250 TYR A O 1
ATOM 1966 N N . GLY A 1 251 ? 0.567 -21.647 -21.391 1.00 93.44 251 GLY A N 1
ATOM 1967 C CA . GLY A 1 251 ? -0.265 -21.120 -22.470 1.00 93.44 251 GLY A CA 1
ATOM 1968 C C . GLY A 1 251 ? -1.762 -21.007 -22.163 1.00 93.44 251 GLY A C 1
ATOM 1969 O O . GLY A 1 251 ? -2.535 -20.788 -23.093 1.00 93.44 251 GLY A O 1
ATOM 1970 N N . VAL A 1 252 ? -2.192 -21.161 -20.903 1.00 95.12 252 VAL A N 1
ATOM 1971 C CA . VAL A 1 252 ? -3.608 -21.097 -20.482 1.00 95.12 252 VAL A CA 1
ATOM 1972 C C . VAL A 1 252 ? -3.831 -20.055 -19.382 1.00 95.12 252 VAL A C 1
ATOM 1974 O O . VAL A 1 252 ? -2.877 -19.497 -18.849 1.00 95.12 252 VAL A O 1
ATOM 1977 N N . GLY A 1 253 ? -5.091 -19.777 -19.030 1.00 94.81 253 GLY A N 1
ATOM 1978 C CA . GLY A 1 253 ? -5.437 -18.771 -18.020 1.00 94.81 253 GLY A CA 1
ATOM 1979 C C . GLY A 1 253 ? -5.840 -17.410 -18.593 1.00 94.81 253 GLY A C 1
ATOM 1980 O O . GLY A 1 253 ? -6.065 -16.462 -17.839 1.00 94.81 253 GLY A O 1
ATOM 1981 N N . ALA A 1 254 ? -5.985 -17.292 -19.918 1.00 95.56 254 ALA A N 1
ATOM 1982 C CA . ALA A 1 254 ? -6.386 -16.054 -20.592 1.00 95.56 254 ALA A CA 1
ATOM 1983 C C . ALA A 1 254 ? -7.719 -15.440 -20.097 1.00 95.56 254 ALA A C 1
ATOM 1985 O O . ALA A 1 254 ? -7.777 -14.215 -19.978 1.00 95.56 254 ALA A O 1
ATOM 1986 N N . PRO A 1 255 ? -8.772 -16.208 -19.748 1.00 95.25 255 PRO A N 1
ATOM 1987 C CA . PRO A 1 255 ? -10.047 -15.651 -19.279 1.00 95.25 255 PRO A CA 1
ATOM 1988 C C . PRO A 1 255 ? -9.981 -14.773 -18.028 1.00 95.25 255 PRO A C 1
ATOM 1990 O O . PRO A 1 255 ? -10.821 -13.885 -17.851 1.00 95.25 255 PRO A O 1
ATOM 1993 N N . VAL A 1 256 ? -9.005 -15.035 -17.156 1.00 94.94 256 VAL A N 1
ATOM 1994 C CA . VAL A 1 256 ? -8.886 -14.406 -15.837 1.00 94.94 256 VAL A CA 1
ATOM 1995 C C . VAL A 1 256 ? -8.717 -12.896 -15.993 1.00 94.94 256 VAL A C 1
ATOM 1997 O O . VAL A 1 256 ? -7.833 -12.438 -16.722 1.00 94.94 256 VAL A O 1
ATOM 2000 N N . GLY A 1 257 ? -9.606 -12.123 -15.362 1.00 91.06 257 GLY A N 1
ATOM 2001 C CA . GLY A 1 257 ? -9.659 -10.663 -15.462 1.00 91.06 257 GLY A CA 1
ATOM 2002 C C . GLY A 1 257 ? -10.166 -10.098 -16.799 1.00 91.06 257 GLY A C 1
ATOM 2003 O O . GLY A 1 257 ? -10.454 -8.902 -16.884 1.00 91.06 257 GLY A O 1
ATOM 2004 N N . LEU A 1 258 ? -10.331 -10.925 -17.840 1.00 92.38 258 LEU A N 1
ATOM 2005 C CA . LEU A 1 258 ? -10.813 -10.490 -19.157 1.00 92.38 258 LEU A CA 1
ATOM 2006 C C . LEU A 1 258 ? -12.314 -10.700 -19.337 1.00 92.38 258 LEU A C 1
ATOM 2008 O O . LEU A 1 258 ? -12.999 -9.792 -19.809 1.00 92.38 258 LEU A O 1
ATOM 2012 N N . VAL A 1 259 ? -12.832 -11.867 -18.952 1.00 89.56 259 VAL A N 1
ATOM 2013 C CA . VAL A 1 259 ? -14.233 -12.271 -19.195 1.00 89.56 259 VAL A CA 1
ATOM 2014 C C . VAL A 1 259 ? -14.903 -12.890 -17.960 1.00 89.56 259 VAL A C 1
ATOM 2016 O O . VAL A 1 259 ? -15.940 -13.542 -18.061 1.00 89.56 259 VAL A O 1
ATOM 2019 N N . ASP A 1 260 ? -14.349 -12.648 -16.770 1.00 85.38 260 ASP A N 1
ATOM 2020 C CA . ASP A 1 260 ? -14.883 -13.124 -15.485 1.00 85.38 260 ASP A CA 1
ATOM 2021 C C . ASP A 1 260 ? -15.954 -12.197 -14.864 1.00 85.38 260 ASP A C 1
ATOM 2023 O O . ASP A 1 260 ? -16.403 -12.410 -13.737 1.00 85.38 260 ASP A O 1
ATOM 2027 N N . ASP A 1 261 ? -16.428 -11.193 -15.609 1.00 84.44 261 ASP A N 1
ATOM 2028 C CA . ASP A 1 261 ? -17.384 -10.181 -15.136 1.00 84.44 261 ASP A CA 1
ATOM 2029 C C . ASP A 1 261 ? -18.710 -10.798 -14.644 1.00 84.44 261 ASP A C 1
ATOM 2031 O O . ASP A 1 261 ? -19.294 -10.342 -13.658 1.00 84.44 261 ASP A O 1
ATOM 2035 N N . THR A 1 262 ? -19.193 -11.860 -15.300 1.00 83.00 262 THR A N 1
ATOM 2036 C CA . THR A 1 262 ? -20.400 -12.594 -14.875 1.00 83.00 262 THR A CA 1
ATOM 2037 C C . THR A 1 262 ? -20.167 -13.359 -13.576 1.00 83.00 262 THR A C 1
ATOM 2039 O O . THR A 1 262 ? -20.995 -13.270 -12.671 1.00 83.00 262 THR A O 1
ATOM 2042 N N . LEU A 1 263 ? -19.014 -14.022 -13.439 1.00 87.25 263 LEU A N 1
ATOM 2043 C CA . LEU A 1 263 ? -18.634 -14.748 -12.226 1.00 87.25 263 LEU A CA 1
ATOM 2044 C C . LEU A 1 263 ? -18.581 -13.799 -11.026 1.00 87.25 263 LEU A C 1
ATOM 2046 O O . LEU A 1 263 ? -19.160 -14.102 -9.982 1.00 87.25 263 LEU A O 1
ATOM 2050 N N . ARG A 1 264 ? -17.953 -12.629 -11.195 1.00 82.19 264 ARG A N 1
ATOM 2051 C CA . ARG A 1 264 ? -17.838 -11.605 -10.144 1.00 82.19 264 ARG A CA 1
ATOM 2052 C C . ARG A 1 264 ? -19.188 -10.984 -9.779 1.00 82.19 264 ARG A C 1
ATOM 2054 O O . ARG A 1 264 ? -19.424 -10.682 -8.614 1.00 82.19 264 ARG A O 1
ATOM 2061 N N . ARG A 1 265 ? -20.094 -10.824 -10.747 1.00 83.38 265 ARG A N 1
ATOM 2062 C CA . ARG A 1 265 ? -21.448 -10.291 -10.523 1.00 83.38 265 ARG A CA 1
ATOM 2063 C C . ARG A 1 265 ? -22.369 -11.281 -9.807 1.00 83.38 265 ARG A C 1
ATOM 2065 O O . ARG A 1 265 ? -23.118 -10.870 -8.928 1.00 83.38 265 ARG A O 1
ATOM 2072 N N . GLU A 1 266 ? -22.320 -12.562 -10.163 1.00 82.50 266 GLU A N 1
ATOM 2073 C CA . GLU A 1 266 ? -23.110 -13.611 -9.499 1.00 82.50 266 GLU A CA 1
ATOM 2074 C C . GLU A 1 266 ? -22.545 -13.981 -8.122 1.00 82.50 266 GLU A C 1
ATOM 2076 O O . GLU A 1 266 ? -23.296 -14.333 -7.212 1.00 82.50 266 GLU A O 1
ATOM 2081 N N . ASN A 1 267 ? -21.225 -13.870 -7.949 1.00 82.31 267 ASN A N 1
ATOM 2082 C CA . ASN A 1 267 ? -20.517 -14.217 -6.721 1.00 82.31 267 ASN A CA 1
ATOM 2083 C C . ASN A 1 267 ? -19.651 -13.033 -6.243 1.00 82.31 267 ASN A C 1
ATOM 2085 O O . ASN A 1 267 ? -18.424 -13.113 -6.278 1.00 82.31 267 ASN A O 1
ATOM 2089 N N . PRO A 1 268 ? -20.255 -11.942 -5.732 1.00 78.88 268 PRO A N 1
ATOM 2090 C CA . PRO A 1 268 ? -19.528 -10.727 -5.335 1.00 78.88 268 PRO A CA 1
ATOM 2091 C C . PRO A 1 268 ? -18.547 -10.928 -4.170 1.00 78.88 268 PRO A C 1
ATOM 2093 O O . PRO A 1 268 ? -17.704 -10.078 -3.915 1.00 78.88 268 PRO A O 1
ATOM 2096 N N . ARG A 1 269 ? -18.656 -12.051 -3.451 1.00 78.94 269 ARG A N 1
ATOM 2097 C CA . ARG A 1 269 ? -17.769 -12.445 -2.342 1.00 78.94 269 ARG A CA 1
ATOM 2098 C C . ARG A 1 269 ? -16.930 -13.683 -2.676 1.00 78.94 269 ARG A C 1
ATOM 2100 O O . ARG A 1 269 ? -16.570 -14.440 -1.773 1.00 78.94 269 ARG A O 1
ATOM 2107 N N . ALA A 1 270 ? -16.696 -13.932 -3.964 1.00 84.38 270 ALA A N 1
ATOM 2108 C CA . ALA A 1 270 ? -15.792 -14.980 -4.412 1.00 84.38 270 ALA A CA 1
ATOM 2109 C C . ALA A 1 270 ? -14.372 -14.681 -3.914 1.00 84.38 270 ALA A C 1
ATOM 2111 O O . ALA A 1 270 ? -13.842 -13.598 -4.149 1.00 84.38 270 ALA A O 1
ATOM 2112 N N . THR A 1 271 ? -13.771 -15.638 -3.214 1.00 87.50 271 THR A N 1
ATOM 2113 C CA . THR A 1 271 ? -12.383 -15.539 -2.742 1.00 87.50 271 THR A CA 1
ATOM 2114 C C . THR A 1 271 ? -11.438 -16.187 -3.738 1.00 87.50 271 THR A C 1
ATOM 2116 O O . THR A 1 271 ? -10.403 -15.632 -4.076 1.00 87.50 271 THR A O 1
ATOM 2119 N N . ASN A 1 272 ? -11.817 -17.349 -4.257 1.00 92.12 272 ASN A N 1
ATOM 2120 C CA . ASN A 1 272 ? -11.072 -18.022 -5.302 1.00 92.12 272 ASN A CA 1
ATOM 2121 C C . ASN A 1 272 ? -12.036 -18.797 -6.203 1.00 92.12 272 ASN A C 1
ATOM 2123 O O . ASN A 1 272 ? -13.192 -19.062 -5.848 1.00 92.12 272 ASN A O 1
ATOM 2127 N N . TYR A 1 273 ? -11.574 -19.120 -7.400 1.00 93.62 273 TYR A N 1
ATOM 2128 C CA . TYR A 1 273 ? -12.302 -19.998 -8.297 1.00 93.62 273 TYR A CA 1
ATOM 2129 C C . TYR A 1 273 ? -11.346 -20.881 -9.077 1.00 93.62 273 TYR A C 1
ATOM 2131 O O . TYR A 1 273 ? -10.196 -20.527 -9.327 1.00 93.62 273 TYR A O 1
ATOM 2139 N N . THR A 1 274 ? -11.842 -22.052 -9.449 1.00 94.44 274 THR A N 1
ATOM 2140 C CA . THR A 1 274 ? -11.101 -23.027 -10.239 1.00 94.44 274 THR A CA 1
ATOM 2141 C C . THR A 1 274 ? -11.910 -23.404 -11.465 1.00 94.44 274 THR A C 1
ATOM 2143 O O . THR A 1 274 ? -13.135 -23.532 -11.400 1.00 94.44 274 THR A O 1
ATOM 2146 N N . TYR A 1 275 ? -11.244 -23.548 -12.601 1.00 94.38 275 TYR A N 1
ATOM 2147 C CA . TYR A 1 275 ? -11.863 -24.008 -13.838 1.00 94.38 275 TYR A CA 1
ATOM 2148 C C . TYR A 1 275 ? -10.871 -24.832 -14.646 1.00 94.38 275 TYR A C 1
ATOM 2150 O O . TYR A 1 275 ? -9.660 -24.777 -14.432 1.00 94.38 275 TYR A O 1
ATOM 2158 N N . GLN A 1 276 ? -11.403 -25.621 -15.574 1.00 93.25 276 GLN A N 1
ATOM 2159 C CA . GLN A 1 276 ? -10.585 -26.426 -16.468 1.00 93.25 276 GLN A CA 1
ATOM 2160 C C . GLN A 1 276 ? -10.508 -25.777 -17.844 1.00 93.25 276 GLN A C 1
ATOM 2162 O O . GLN A 1 276 ? -11.531 -25.400 -18.413 1.00 93.25 276 GLN A O 1
ATOM 2167 N N . GLU A 1 277 ? -9.301 -25.705 -18.390 1.00 92.44 277 GLU A N 1
ATOM 2168 C CA . GLU A 1 277 ? -9.020 -25.180 -19.726 1.00 92.44 277 GLU A CA 1
ATOM 2169 C C . GLU A 1 277 ? -8.181 -26.201 -20.503 1.00 92.44 277 GLU A C 1
ATOM 2171 O O . GLU A 1 277 ? -7.358 -26.912 -19.925 1.00 92.44 277 GLU A O 1
ATOM 2176 N N . THR A 1 278 ? -8.410 -26.330 -21.811 1.00 91.19 278 THR A N 1
ATOM 2177 C CA . THR A 1 278 ? -7.574 -27.183 -22.673 1.00 91.19 278 THR A CA 1
ATOM 2178 C C . THR A 1 278 ? -6.589 -26.303 -23.427 1.00 91.19 278 THR A C 1
ATOM 2180 O O . THR A 1 278 ? -7.003 -25.336 -24.060 1.00 91.19 278 THR A O 1
ATOM 2183 N N . GLY A 1 279 ? -5.306 -26.652 -23.366 1.00 91.81 279 GLY A N 1
ATOM 2184 C CA . GLY A 1 279 ? -4.216 -25.907 -23.993 1.00 91.81 279 GLY A CA 1
ATOM 2185 C C . GLY A 1 279 ? -3.180 -26.825 -24.640 1.00 91.81 279 GLY A C 1
ATOM 2186 O O . GLY A 1 279 ? -3.347 -28.048 -24.686 1.00 91.81 279 GLY A O 1
ATOM 2187 N N . LEU A 1 280 ? -2.088 -26.230 -25.119 1.00 92.25 280 LEU A N 1
ATOM 2188 C CA . LEU A 1 280 ? -0.922 -26.948 -25.634 1.00 92.25 280 LEU A CA 1
ATOM 2189 C C . LEU A 1 280 ? 0.229 -26.805 -24.637 1.00 92.25 280 LEU A C 1
ATOM 2191 O O . LEU A 1 280 ? 0.833 -25.742 -24.547 1.00 92.25 280 LEU A O 1
ATOM 2195 N N . ALA A 1 281 ? 0.560 -27.877 -23.917 1.00 91.81 281 ALA A N 1
ATOM 2196 C CA . ALA A 1 281 ? 1.773 -27.896 -23.109 1.00 91.81 281 ALA A CA 1
ATOM 2197 C C . ALA A 1 281 ? 2.984 -27.903 -24.049 1.00 91.81 281 ALA A C 1
ATOM 2199 O O . ALA A 1 281 ? 3.179 -28.859 -24.803 1.00 91.81 281 ALA A O 1
ATOM 2200 N N . ALA A 1 282 ? 3.760 -26.821 -24.027 1.00 93.38 282 ALA A N 1
ATOM 2201 C CA . ALA A 1 282 ? 4.995 -26.704 -24.785 1.00 93.38 282 ALA A CA 1
ATOM 2202 C C . ALA A 1 282 ? 6.174 -27.220 -23.954 1.00 93.38 282 ALA A C 1
ATOM 2204 O O . ALA A 1 282 ? 6.484 -26.669 -22.899 1.00 93.38 282 ALA A O 1
ATOM 2205 N N . ASP A 1 283 ? 6.845 -28.260 -24.426 1.00 95.25 283 ASP A N 1
ATOM 2206 C CA . ASP A 1 283 ? 8.081 -28.749 -23.823 1.00 95.25 283 ASP A CA 1
ATOM 2207 C C . ASP A 1 283 ? 9.244 -28.431 -24.763 1.00 95.25 283 ASP A C 1
ATOM 2209 O O . ASP A 1 283 ? 9.231 -28.816 -25.939 1.00 95.25 283 ASP A O 1
ATOM 2213 N N . VAL A 1 284 ? 10.228 -27.690 -24.253 1.00 97.31 284 VAL A N 1
ATOM 2214 C CA . VAL A 1 284 ? 11.410 -27.267 -25.009 1.00 97.31 284 VAL A CA 1
ATOM 2215 C C . VAL A 1 284 ? 12.601 -28.101 -24.571 1.00 97.31 284 VAL A C 1
ATOM 2217 O O . VAL A 1 284 ? 12.816 -28.289 -23.380 1.00 97.31 284 VAL A O 1
ATOM 2220 N N . ALA A 1 285 ? 13.365 -28.587 -25.541 1.00 97.44 285 ALA A N 1
ATOM 2221 C CA . ALA A 1 285 ? 14.647 -29.238 -25.306 1.00 97.44 285 ALA A CA 1
ATOM 2222 C C . ALA A 1 285 ? 15.679 -28.684 -26.287 1.00 97.44 285 ALA A C 1
ATOM 2224 O O . ALA A 1 285 ? 15.424 -28.690 -27.497 1.00 97.44 285 ALA A O 1
ATOM 2225 N N . CYS A 1 286 ? 16.816 -28.221 -25.779 1.00 97.00 286 CYS A N 1
ATOM 2226 C CA . CYS A 1 286 ? 17.890 -27.598 -26.543 1.00 97.00 286 CYS A CA 1
ATOM 2227 C C . CYS A 1 286 ? 19.169 -28.443 -26.509 1.00 97.00 286 CYS A C 1
ATOM 2229 O O . CYS A 1 286 ? 19.480 -29.102 -25.521 1.00 97.00 286 CYS A O 1
ATOM 2231 N N . ILE A 1 287 ? 19.930 -28.412 -27.603 1.00 96.19 287 ILE A N 1
ATOM 2232 C CA . ILE A 1 287 ? 21.241 -29.058 -27.739 1.00 96.19 287 ILE A CA 1
ATOM 2233 C C . ILE A 1 287 ? 22.202 -28.147 -28.506 1.00 96.19 287 ILE A C 1
ATOM 2235 O O . ILE A 1 287 ? 21.769 -27.364 -29.353 1.00 96.19 287 ILE A O 1
ATOM 2239 N N . TYR A 1 288 ? 23.507 -28.310 -28.297 1.00 95.75 288 TYR A N 1
ATOM 2240 C CA . TYR A 1 288 ? 24.497 -27.792 -29.240 1.00 95.75 288 TYR A CA 1
ATOM 2241 C C . TYR A 1 288 ? 24.634 -28.743 -30.425 1.00 95.75 288 TYR A C 1
ATOM 2243 O O . TYR A 1 288 ? 25.009 -29.907 -30.275 1.00 95.75 288 TYR A O 1
ATOM 2251 N N . ASN A 1 289 ? 24.336 -28.247 -31.622 1.00 91.81 289 ASN A N 1
ATOM 2252 C CA . ASN A 1 289 ? 24.506 -28.991 -32.859 1.00 91.81 289 ASN A CA 1
ATOM 2253 C C . ASN A 1 289 ? 25.559 -28.317 -33.742 1.00 91.81 289 ASN A C 1
ATOM 2255 O O . ASN A 1 289 ? 25.248 -27.560 -34.659 1.00 91.81 289 ASN A O 1
ATOM 2259 N N . HIS A 1 290 ? 26.824 -28.665 -33.508 1.00 86.19 290 HIS A N 1
ATOM 2260 C CA . HIS A 1 290 ? 27.954 -28.167 -34.298 1.00 86.19 290 HIS A CA 1
ATOM 2261 C C . HIS A 1 290 ? 27.955 -28.642 -35.761 1.00 86.19 290 HIS A C 1
ATOM 2263 O O . HIS A 1 290 ? 28.739 -28.140 -36.560 1.00 86.19 290 HIS A O 1
ATOM 2269 N N . THR A 1 291 ? 27.099 -29.607 -36.123 1.00 89.25 291 THR A N 1
ATOM 2270 C CA . THR A 1 291 ? 26.908 -30.046 -37.517 1.00 89.25 291 THR A CA 1
ATOM 2271 C C . THR A 1 291 ? 25.783 -29.295 -38.233 1.00 89.25 291 THR A C 1
ATOM 2273 O O . THR A 1 291 ? 25.509 -29.578 -39.399 1.00 89.25 291 THR A O 1
ATOM 2276 N N . SER A 1 292 ? 25.125 -28.350 -37.549 1.00 87.62 292 SER A N 1
ATOM 2277 C CA . SER A 1 292 ? 24.084 -27.508 -38.134 1.00 87.62 292 SER A CA 1
ATOM 2278 C C . SER A 1 292 ? 24.627 -26.719 -39.325 1.00 87.62 292 SER A C 1
ATOM 2280 O O . SER A 1 292 ? 25.689 -26.107 -39.250 1.00 87.62 292 SER A O 1
ATOM 2282 N N . GLN A 1 293 ? 23.867 -26.719 -40.419 1.00 89.75 293 GLN A N 1
ATOM 2283 C CA . GLN A 1 293 ? 24.155 -25.928 -41.617 1.00 89.75 293 GLN A CA 1
ATOM 2284 C C . GLN A 1 293 ? 23.519 -24.531 -41.565 1.00 89.75 293 GLN A C 1
ATOM 2286 O O . GLN A 1 293 ? 23.598 -23.802 -42.544 1.00 89.75 293 GLN A O 1
ATOM 2291 N N . PHE A 1 294 ? 22.862 -24.175 -40.456 1.00 93.06 294 PHE A N 1
ATOM 2292 C CA . PHE A 1 294 ? 22.280 -22.852 -40.248 1.00 93.06 294 PHE A CA 1
ATOM 2293 C C . PHE A 1 294 ? 23.351 -21.884 -39.727 1.00 93.06 294 PHE A C 1
ATOM 2295 O O . PHE A 1 294 ? 23.733 -21.957 -38.556 1.00 93.06 294 PHE A O 1
ATOM 2302 N N . THR A 1 295 ? 23.864 -21.017 -40.604 1.00 92.69 295 THR A N 1
ATOM 2303 C CA . THR A 1 295 ? 25.030 -20.151 -40.350 1.00 92.69 295 THR A CA 1
ATOM 2304 C C . THR A 1 295 ? 24.781 -18.694 -40.743 1.00 92.69 295 THR A C 1
ATOM 2306 O O . THR A 1 295 ? 23.805 -18.379 -41.422 1.00 92.69 295 THR A O 1
ATOM 2309 N N . ILE A 1 296 ? 25.663 -17.796 -40.287 1.00 93.75 296 ILE A N 1
ATOM 2310 C CA . ILE A 1 296 ? 25.654 -16.365 -40.621 1.00 93.75 296 ILE A CA 1
ATOM 2311 C C . ILE A 1 296 ? 26.609 -16.125 -41.794 1.00 93.75 296 ILE A C 1
ATOM 2313 O O . ILE A 1 296 ? 27.809 -16.346 -41.652 1.00 93.75 296 ILE A O 1
ATOM 2317 N N . ASP A 1 297 ? 26.094 -15.603 -42.905 1.00 92.56 297 ASP A N 1
ATOM 2318 C CA . ASP A 1 297 ? 26.858 -15.260 -44.104 1.00 92.56 297 ASP A CA 1
ATOM 2319 C C . ASP A 1 297 ? 26.701 -13.776 -44.446 1.00 92.56 297 ASP A C 1
ATOM 2321 O O . ASP A 1 297 ? 25.602 -13.221 -44.447 1.00 92.56 297 ASP A O 1
ATOM 2325 N N . GLN A 1 298 ? 27.793 -13.100 -44.795 1.00 90.81 298 GLN A N 1
ATOM 2326 C CA . GLN A 1 298 ? 27.723 -11.704 -45.218 1.00 90.81 298 GLN A CA 1
ATOM 2327 C C . GLN A 1 298 ? 27.259 -11.600 -46.680 1.00 90.81 298 GLN A C 1
ATOM 2329 O O . GLN A 1 298 ? 27.919 -12.104 -47.586 1.00 90.81 298 GLN A O 1
ATOM 2334 N N . VAL A 1 299 ? 26.149 -10.896 -46.919 1.00 90.94 299 VAL A N 1
ATOM 2335 C CA . VAL A 1 299 ? 25.536 -10.746 -48.258 1.00 90.94 299 VAL A CA 1
ATOM 2336 C C . VAL A 1 299 ? 25.647 -9.330 -48.828 1.00 90.94 299 VAL A C 1
ATOM 2338 O O . VAL A 1 299 ? 25.453 -9.128 -50.024 1.00 90.94 299 VAL A O 1
ATOM 2341 N N . GLY A 1 300 ? 25.999 -8.340 -48.004 1.00 86.12 300 GLY A N 1
ATOM 2342 C CA . GLY A 1 300 ? 26.199 -6.956 -48.435 1.00 86.12 300 GLY A CA 1
ATOM 2343 C C . GLY A 1 300 ? 26.986 -6.119 -47.427 1.00 86.12 300 GLY A C 1
ATOM 2344 O O . GLY A 1 300 ? 27.472 -6.621 -46.410 1.00 86.12 300 GLY A O 1
ATOM 2345 N N . ASN A 1 301 ? 27.112 -4.815 -47.693 1.00 84.75 301 ASN A N 1
ATOM 2346 C CA . ASN A 1 301 ? 27.677 -3.885 -46.713 1.00 84.75 301 ASN A CA 1
ATOM 2347 C C . ASN A 1 301 ? 26.724 -3.774 -45.519 1.00 84.75 301 ASN A C 1
ATOM 2349 O O . ASN A 1 301 ? 25.613 -3.274 -45.674 1.00 84.75 301 ASN A O 1
ATOM 2353 N N . ASN A 1 302 ? 27.175 -4.219 -44.343 1.00 89.00 302 ASN A N 1
ATOM 2354 C CA . ASN A 1 302 ? 26.396 -4.263 -43.100 1.00 89.00 302 ASN A CA 1
ATOM 2355 C C . ASN A 1 302 ? 25.141 -5.163 -43.146 1.00 89.00 302 ASN A C 1
ATOM 2357 O O . ASN A 1 302 ? 24.264 -5.024 -42.294 1.00 89.00 302 ASN A O 1
ATOM 2361 N N . LEU A 1 303 ? 25.047 -6.066 -44.132 1.00 92.00 303 LEU A N 1
ATOM 2362 C CA . LEU A 1 303 ? 23.944 -7.017 -44.285 1.00 92.00 303 LEU A CA 1
ATOM 2363 C C . LEU A 1 303 ? 24.456 -8.447 -44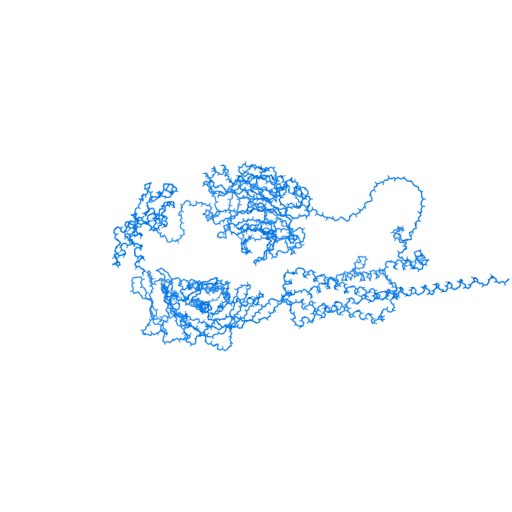.157 1.00 92.00 303 LEU A C 1
ATOM 2365 O O . LEU A 1 303 ? 25.371 -8.860 -44.878 1.00 92.00 303 LEU A O 1
ATOM 2369 N N . TYR A 1 304 ? 23.813 -9.202 -43.278 1.00 93.50 304 TYR A N 1
ATOM 2370 C CA . TYR A 1 304 ? 24.178 -10.567 -42.936 1.00 93.50 304 TYR A CA 1
ATOM 2371 C C . TYR A 1 304 ? 22.945 -11.448 -43.063 1.00 93.50 304 TYR A C 1
ATOM 2373 O O . TYR A 1 304 ? 21.927 -11.197 -42.425 1.00 93.50 304 TYR A O 1
ATOM 2381 N N . ALA A 1 305 ? 23.019 -12.459 -43.913 1.00 92.81 305 ALA A N 1
ATOM 2382 C CA . ALA A 1 305 ? 21.974 -13.448 -44.048 1.00 92.81 305 ALA A CA 1
ATOM 2383 C C . ALA A 1 305 ? 22.243 -14.600 -43.085 1.00 92.81 305 ALA A C 1
ATOM 2385 O O . ALA A 1 305 ? 23.335 -15.160 -43.069 1.00 92.81 305 ALA A O 1
ATOM 2386 N N . LEU A 1 306 ? 21.238 -14.972 -42.307 1.00 92.88 306 LEU A N 1
ATOM 2387 C CA . LEU A 1 306 ? 21.210 -16.265 -41.649 1.00 92.88 306 LEU A CA 1
ATOM 2388 C C . LEU A 1 306 ? 20.521 -17.232 -42.590 1.00 92.88 306 LEU A C 1
ATOM 2390 O O . LEU A 1 306 ? 19.372 -16.995 -42.971 1.00 92.88 306 LEU A O 1
ATOM 2394 N N . MET A 1 307 ? 21.224 -18.290 -42.981 1.00 91.25 307 MET A N 1
ATOM 2395 C CA . MET A 1 307 ? 20.675 -19.263 -43.910 1.00 91.25 307 MET A CA 1
ATOM 2396 C C . MET A 1 307 ? 21.078 -20.694 -43.594 1.00 91.25 307 MET A C 1
ATOM 2398 O O . MET A 1 307 ? 22.147 -20.948 -43.047 1.00 91.25 307 MET A O 1
ATOM 2402 N N . GLY A 1 308 ? 20.204 -21.629 -43.957 1.00 90.31 308 GLY A N 1
ATOM 2403 C CA . GLY A 1 308 ? 20.464 -23.062 -43.864 1.00 90.31 308 GLY A CA 1
ATOM 2404 C C . GLY A 1 308 ? 19.211 -23.886 -43.561 1.00 90.31 308 GLY A C 1
ATOM 2405 O O . GLY A 1 308 ? 18.205 -23.353 -43.091 1.00 90.31 308 GLY A O 1
ATOM 2406 N N . PRO A 1 309 ? 19.233 -25.196 -43.847 1.00 90.81 309 PRO A N 1
ATOM 2407 C CA . PRO A 1 309 ? 18.107 -26.077 -43.566 1.00 90.81 309 PRO A CA 1
ATOM 2408 C C . PRO A 1 309 ? 18.028 -26.462 -42.079 1.00 90.81 309 PRO A C 1
ATOM 2410 O O . PRO A 1 309 ? 19.037 -26.771 -41.445 1.00 90.81 309 PRO A O 1
ATOM 2413 N N . LEU A 1 310 ? 16.806 -26.533 -41.549 1.00 91.06 310 LEU A N 1
ATOM 2414 C CA . LEU A 1 310 ? 16.471 -27.211 -40.295 1.00 91.06 310 LEU A CA 1
ATOM 2415 C C . LEU A 1 310 ? 15.907 -28.619 -40.583 1.00 91.06 310 LEU A C 1
ATOM 2417 O O . LEU A 1 310 ? 15.538 -28.911 -41.721 1.00 91.06 310 LEU A O 1
ATOM 2421 N N . PRO A 1 311 ? 15.803 -29.515 -39.578 1.00 89.69 311 PRO A N 1
ATOM 2422 C CA . PRO A 1 311 ? 15.313 -30.882 -39.785 1.00 89.69 311 PRO A CA 1
ATOM 2423 C C . PRO A 1 311 ? 13.912 -30.996 -40.395 1.00 89.69 311 PRO A C 1
ATOM 2425 O O . PRO A 1 311 ? 13.601 -32.023 -40.990 1.00 89.69 311 PRO A O 1
ATOM 2428 N N . ASP A 1 312 ? 13.064 -29.979 -40.232 1.00 91.19 312 ASP A N 1
ATOM 2429 C CA . ASP A 1 312 ? 11.716 -29.918 -40.797 1.00 91.19 312 ASP A CA 1
ATOM 2430 C C . ASP A 1 312 ? 11.591 -28.991 -42.020 1.00 91.19 312 ASP A C 1
ATOM 2432 O O . ASP A 1 312 ? 10.507 -28.924 -42.611 1.00 91.19 312 ASP A O 1
ATOM 2436 N N . SER A 1 313 ? 12.679 -28.326 -42.431 1.00 88.75 313 SER A N 1
ATOM 2437 C CA . SER A 1 313 ? 12.698 -27.424 -43.585 1.00 88.75 313 SER A CA 1
ATOM 2438 C C . SER A 1 313 ? 12.417 -28.153 -44.895 1.00 88.75 313 SER A C 1
ATOM 2440 O O . SER A 1 313 ? 12.850 -29.284 -45.129 1.00 88.75 313 SER A O 1
ATOM 2442 N N . ASN A 1 314 ? 11.737 -27.464 -45.807 1.00 87.44 314 ASN A N 1
ATOM 2443 C CA . ASN A 1 314 ? 11.677 -27.879 -47.198 1.00 87.44 314 ASN A CA 1
ATOM 2444 C C . ASN A 1 314 ? 13.025 -27.591 -47.878 1.00 87.44 314 ASN A C 1
ATOM 2446 O O . ASN A 1 314 ? 13.407 -26.440 -48.054 1.00 87.44 314 ASN A O 1
ATOM 2450 N N . LEU A 1 315 ? 13.735 -28.636 -48.311 1.00 82.19 315 LEU A N 1
ATOM 2451 C CA . LEU A 1 315 ? 15.069 -28.511 -48.919 1.00 82.19 315 LEU A CA 1
ATOM 2452 C C . LEU A 1 315 ? 15.102 -27.658 -50.202 1.00 82.19 315 LEU A C 1
ATOM 2454 O O . LEU A 1 315 ? 16.172 -27.222 -50.612 1.00 82.19 315 LEU A O 1
ATOM 2458 N N . SER A 1 316 ? 13.955 -27.422 -50.850 1.00 81.44 316 SER A N 1
ATOM 2459 C CA . SER A 1 316 ? 13.855 -26.518 -52.009 1.00 81.44 316 SER A CA 1
ATOM 2460 C C . SER A 1 316 ? 13.793 -25.030 -51.636 1.00 81.44 316 SER A C 1
ATOM 2462 O O . SER A 1 316 ? 13.964 -24.188 -52.513 1.00 81.44 316 SER A O 1
ATOM 2464 N N . ALA A 1 317 ? 13.550 -24.707 -50.365 1.00 77.31 317 ALA A N 1
ATOM 2465 C CA . ALA A 1 317 ? 13.482 -23.354 -49.823 1.00 77.31 317 ALA A CA 1
ATOM 2466 C C . ALA A 1 317 ? 14.068 -23.362 -48.395 1.00 77.31 317 ALA A C 1
ATOM 2468 O O . ALA A 1 317 ? 13.305 -23.379 -47.428 1.00 77.31 317 ALA A O 1
ATOM 2469 N N . PRO A 1 318 ? 15.408 -23.444 -48.251 1.00 82.19 318 PRO A N 1
ATOM 2470 C CA . PRO A 1 318 ? 16.049 -23.397 -46.940 1.00 82.19 318 PRO A CA 1
ATOM 2471 C C . PRO A 1 318 ? 15.741 -22.069 -46.245 1.00 82.19 318 PRO A C 1
ATOM 2473 O O . PRO A 1 318 ? 15.426 -21.077 -46.907 1.00 82.19 318 PRO A O 1
ATOM 2476 N N . GLU A 1 319 ? 15.855 -22.041 -44.916 1.00 90.81 319 GLU A N 1
ATOM 2477 C CA . GLU A 1 319 ? 15.570 -20.812 -44.184 1.00 90.81 319 GLU A CA 1
ATOM 2478 C C . GLU A 1 319 ? 16.562 -19.727 -44.578 1.00 90.81 319 GLU A C 1
ATOM 2480 O O . GLU A 1 319 ? 17.746 -20.003 -44.788 1.00 90.81 319 GLU A O 1
ATOM 2485 N N . TYR A 1 320 ? 16.055 -18.508 -44.706 1.00 91.12 320 TYR A N 1
ATOM 2486 C CA . TYR A 1 320 ? 16.821 -17.354 -45.134 1.00 91.12 320 TYR A CA 1
ATOM 2487 C C . TYR A 1 320 ? 16.195 -16.091 -44.552 1.00 91.12 320 TYR A C 1
ATOM 2489 O O . TYR A 1 320 ? 15.064 -15.749 -44.898 1.00 91.12 320 TYR A O 1
ATOM 2497 N N . SER A 1 321 ? 16.958 -15.379 -43.727 1.00 90.75 321 SER A N 1
ATOM 2498 C CA . SER A 1 321 ? 16.548 -14.095 -43.153 1.00 90.75 321 SER A CA 1
ATOM 2499 C C . SER A 1 321 ? 17.735 -13.142 -43.115 1.00 90.75 321 SER A C 1
ATOM 2501 O O . SER A 1 321 ? 18.846 -13.544 -42.770 1.00 90.75 321 SER A O 1
ATOM 2503 N N . VAL A 1 322 ? 17.521 -11.876 -43.475 1.00 90.88 322 VAL A N 1
ATOM 2504 C CA . VAL A 1 322 ? 18.588 -10.865 -43.539 1.00 90.88 322 VAL A CA 1
ATOM 2505 C C . VAL A 1 322 ? 18.523 -9.955 -42.322 1.00 90.88 322 VAL A C 1
ATOM 2507 O O . VAL A 1 322 ? 17.457 -9.479 -41.946 1.00 90.88 322 VAL A O 1
ATOM 2510 N N . TYR A 1 323 ? 19.689 -9.704 -41.739 1.00 91.81 323 TYR A N 1
ATOM 2511 C CA . TYR A 1 323 ? 19.908 -8.907 -40.543 1.00 91.81 323 TYR A CA 1
ATOM 2512 C C . TYR A 1 323 ? 20.849 -7.749 -40.864 1.00 91.81 323 TYR A C 1
ATOM 2514 O O . TYR A 1 323 ? 21.759 -7.870 -41.693 1.00 91.81 323 TYR A O 1
ATOM 2522 N N . ILE A 1 324 ? 20.647 -6.625 -40.180 1.00 89.12 324 ILE A N 1
ATOM 2523 C CA . ILE A 1 324 ? 21.483 -5.431 -40.314 1.00 89.12 324 ILE A CA 1
ATOM 2524 C C . ILE A 1 324 ? 22.430 -5.357 -39.114 1.00 89.12 324 ILE A C 1
ATOM 2526 O O . ILE A 1 324 ? 21.989 -5.366 -37.968 1.00 89.12 324 ILE A O 1
ATOM 2530 N N . GLY A 1 325 ? 23.734 -5.235 -39.364 1.00 87.75 325 GLY A N 1
ATOM 2531 C CA . GLY A 1 325 ? 24.751 -5.193 -38.311 1.00 87.75 325 GLY A CA 1
ATOM 2532 C C . GLY A 1 325 ? 26.020 -4.461 -38.739 1.00 87.75 325 GLY A C 1
ATOM 2533 O O . GLY A 1 325 ? 26.383 -4.463 -39.908 1.00 87.75 325 GLY A O 1
ATOM 2534 N N . ARG A 1 326 ? 26.747 -3.866 -37.787 1.00 88.25 326 ARG A N 1
ATOM 2535 C CA . ARG A 1 326 ? 28.117 -3.351 -37.991 1.00 88.25 326 ARG A CA 1
ATOM 2536 C C . ARG A 1 326 ? 29.106 -4.481 -38.306 1.00 88.25 326 ARG A C 1
ATOM 2538 O O . ARG A 1 326 ? 30.198 -4.237 -38.812 1.00 88.25 326 ARG A O 1
ATOM 2545 N N . GLY A 1 327 ? 28.748 -5.694 -37.906 1.00 88.06 327 GLY A N 1
ATOM 2546 C CA . GLY A 1 327 ? 29.536 -6.912 -37.964 1.00 88.06 327 GLY A CA 1
ATOM 2547 C C . GLY A 1 327 ? 28.624 -8.115 -37.734 1.00 88.06 327 GLY A C 1
ATOM 2548 O O . GLY A 1 327 ? 27.537 -7.968 -37.179 1.00 88.06 327 GLY A O 1
ATOM 2549 N N . ASP A 1 328 ? 29.099 -9.305 -38.078 1.00 88.88 328 ASP A N 1
ATOM 2550 C CA . ASP A 1 328 ? 28.482 -10.581 -37.699 1.00 88.88 328 ASP A CA 1
ATOM 2551 C C . ASP A 1 328 ? 28.463 -10.784 -36.172 1.00 88.88 328 ASP A C 1
ATOM 2553 O O . ASP A 1 328 ? 27.528 -11.358 -35.620 1.00 88.88 328 ASP A O 1
ATOM 2557 N N . ARG A 1 329 ? 29.459 -10.234 -35.464 1.00 92.06 329 ARG A N 1
ATOM 2558 C CA . ARG A 1 329 ? 29.643 -10.351 -34.005 1.00 92.06 329 ARG A CA 1
ATOM 2559 C C . ARG A 1 329 ? 28.431 -9.942 -33.166 1.00 92.06 329 ARG A C 1
ATOM 2561 O O . ARG A 1 329 ? 28.292 -10.437 -32.052 1.00 92.06 329 ARG A O 1
ATOM 2568 N N . THR A 1 330 ? 27.609 -9.011 -33.652 1.00 91.00 330 THR A N 1
ATOM 2569 C CA . THR A 1 330 ? 26.480 -8.427 -32.904 1.00 91.00 330 THR A CA 1
ATOM 2570 C C . THR A 1 330 ? 25.154 -9.137 -33.164 1.00 91.00 330 THR A C 1
ATOM 2572 O O . THR A 1 330 ? 24.138 -8.749 -32.589 1.00 91.00 330 THR A O 1
ATOM 2575 N N . ILE A 1 331 ? 25.149 -10.136 -34.048 1.00 93.69 331 ILE A N 1
ATOM 2576 C CA . ILE A 1 331 ? 23.936 -10.769 -34.559 1.00 93.69 331 ILE A CA 1
ATOM 2577 C C . ILE A 1 331 ? 23.573 -11.969 -33.698 1.00 93.69 331 ILE A C 1
ATOM 2579 O O . ILE A 1 331 ? 24.427 -12.791 -33.368 1.00 93.69 331 ILE A O 1
ATOM 2583 N N . VAL A 1 332 ? 22.289 -12.077 -33.374 1.00 95.38 332 VAL A N 1
ATOM 2584 C CA . VAL A 1 332 ? 21.667 -13.295 -32.854 1.00 95.38 332 VAL A CA 1
ATOM 2585 C C . VAL A 1 332 ? 20.372 -13.463 -33.618 1.00 95.38 332 VAL A C 1
ATOM 2587 O O . VAL A 1 332 ? 19.501 -12.602 -33.526 1.00 95.38 332 VAL A O 1
ATOM 2590 N N . GLY A 1 333 ? 20.246 -14.554 -34.361 1.00 93.81 333 GLY A N 1
ATOM 2591 C CA . GLY A 1 333 ? 19.020 -14.839 -35.089 1.00 93.81 333 GLY A CA 1
ATOM 2592 C C . GLY A 1 333 ? 18.561 -16.270 -34.889 1.00 93.81 333 GLY A C 1
ATOM 2593 O O . GLY A 1 333 ? 19.365 -17.185 -34.680 1.00 93.81 333 GLY A O 1
ATOM 2594 N N . ILE A 1 334 ? 17.243 -16.438 -34.923 1.00 95.19 334 ILE A N 1
ATOM 2595 C CA . ILE A 1 334 ? 16.573 -17.715 -34.717 1.00 95.19 334 ILE A CA 1
ATOM 2596 C C . ILE A 1 334 ? 15.969 -18.151 -36.048 1.00 95.19 334 ILE A C 1
ATOM 2598 O O . ILE A 1 334 ? 15.055 -17.516 -36.547 1.00 95.19 334 ILE A O 1
ATOM 2602 N N . GLY A 1 335 ? 16.442 -19.252 -36.619 1.00 93.38 335 GLY A N 1
ATOM 2603 C CA . GLY A 1 335 ? 15.820 -19.896 -37.770 1.00 93.38 335 GLY A CA 1
ATOM 2604 C C . GLY A 1 335 ? 14.653 -20.772 -37.337 1.00 93.38 335 GLY A C 1
ATOM 2605 O O . GLY A 1 335 ? 14.807 -21.610 -36.450 1.00 93.38 335 GLY A O 1
ATOM 2606 N N . VAL A 1 336 ? 13.500 -20.607 -37.983 1.00 93.75 336 VAL A N 1
ATOM 2607 C CA . VAL A 1 336 ? 12.320 -21.470 -37.827 1.00 93.75 336 VAL A CA 1
ATOM 2608 C C . VAL A 1 336 ? 11.696 -21.676 -39.191 1.00 93.75 336 VAL A C 1
ATOM 2610 O O . VAL A 1 336 ? 11.492 -20.697 -39.911 1.00 93.75 336 VAL A O 1
ATOM 2613 N N . SER A 1 337 ? 11.321 -22.919 -39.509 1.00 91.06 337 SER A N 1
ATOM 2614 C CA . SER A 1 337 ? 10.813 -23.213 -40.842 1.00 91.06 337 SER A CA 1
ATOM 2615 C C . SER A 1 337 ? 9.508 -22.510 -41.191 1.00 91.06 337 SER A C 1
ATOM 2617 O O . SER A 1 337 ? 8.471 -22.790 -40.580 1.00 91.06 337 SER A O 1
ATOM 2619 N N . SER A 1 338 ? 9.577 -21.621 -42.190 1.00 87.31 338 SER A N 1
ATOM 2620 C CA . SER A 1 338 ? 8.430 -20.893 -42.757 1.00 87.31 338 SER A CA 1
ATOM 2621 C C . SER A 1 338 ? 7.535 -21.798 -43.612 1.00 87.31 338 SER A C 1
ATOM 2623 O O . SER A 1 338 ? 6.309 -21.705 -43.563 1.00 87.31 338 SER A O 1
ATOM 2625 N N . GLN A 1 339 ? 8.138 -22.734 -44.349 1.00 86.44 339 GLN A N 1
ATOM 2626 C CA . GLN A 1 339 ? 7.452 -23.708 -45.199 1.00 86.44 339 GLN A CA 1
ATOM 2627 C C . GLN A 1 339 ? 7.948 -25.125 -44.887 1.00 86.44 339 GLN A C 1
ATOM 2629 O O . GLN A 1 339 ? 8.710 -25.704 -45.666 1.00 86.44 339 GLN A O 1
ATOM 2634 N N . PRO A 1 340 ? 7.539 -25.706 -43.746 1.00 86.69 340 PRO A N 1
ATOM 2635 C CA . PRO A 1 340 ? 7.977 -27.041 -43.385 1.00 86.69 340 PRO A CA 1
ATOM 2636 C C . PRO A 1 340 ? 7.390 -28.086 -44.334 1.00 86.69 340 PRO A C 1
ATOM 2638 O O . PRO A 1 340 ? 6.307 -27.913 -44.895 1.00 86.69 340 PRO A O 1
ATOM 2641 N N . THR A 1 341 ? 8.073 -29.223 -44.451 1.00 85.62 341 THR A N 1
ATOM 2642 C CA . THR A 1 341 ? 7.579 -30.374 -45.233 1.00 85.62 341 THR A CA 1
ATOM 2643 C C . THR A 1 341 ? 6.211 -30.872 -44.753 1.00 85.62 341 THR A C 1
ATOM 2645 O O . THR A 1 341 ? 5.389 -31.304 -45.561 1.00 85.62 341 THR A O 1
ATOM 2648 N N . ALA A 1 342 ? 5.952 -30.776 -43.447 1.00 87.81 342 ALA A N 1
ATOM 2649 C CA . ALA A 1 342 ? 4.654 -31.010 -42.829 1.00 87.81 342 ALA A CA 1
ATOM 2650 C C . ALA A 1 342 ? 4.500 -30.175 -41.547 1.00 87.81 342 ALA A C 1
ATOM 2652 O O . ALA A 1 342 ? 5.470 -29.938 -40.822 1.00 87.81 342 ALA A O 1
ATOM 2653 N N . TYR A 1 343 ? 3.268 -29.770 -41.228 1.00 90.25 343 TYR A N 1
ATOM 2654 C CA . TYR A 1 343 ? 2.946 -29.235 -39.905 1.00 90.25 343 TYR A CA 1
ATOM 2655 C C . TYR A 1 343 ? 2.830 -30.384 -38.901 1.00 90.25 343 TYR A C 1
ATOM 2657 O O . TYR A 1 343 ? 2.033 -31.305 -39.071 1.00 90.25 343 TYR A O 1
ATOM 2665 N N . THR A 1 344 ? 3.649 -30.329 -37.856 1.00 92.81 344 THR A N 1
ATOM 2666 C CA . THR A 1 344 ? 3.819 -31.388 -36.855 1.00 92.81 344 THR A CA 1
ATOM 2667 C C . THR A 1 344 ? 3.765 -30.806 -35.449 1.00 92.81 344 THR A C 1
ATOM 2669 O O . THR A 1 344 ? 4.153 -29.661 -35.227 1.00 92.81 344 THR A O 1
ATOM 2672 N N . ALA A 1 345 ? 3.354 -31.622 -34.474 1.00 90.75 345 ALA A N 1
ATOM 2673 C CA . ALA A 1 345 ? 3.353 -31.246 -33.057 1.00 90.75 345 ALA A CA 1
ATOM 2674 C C . ALA A 1 345 ? 4.753 -30.915 -32.504 1.00 90.75 345 ALA A C 1
ATOM 2676 O O . ALA A 1 345 ? 4.873 -30.203 -31.513 1.00 90.75 345 ALA A O 1
ATOM 2677 N N . LYS A 1 346 ? 5.814 -31.432 -33.132 1.00 94.75 346 LYS A N 1
ATOM 2678 C CA . LYS A 1 346 ? 7.207 -31.110 -32.814 1.00 94.75 346 LYS A CA 1
ATOM 2679 C C . LYS A 1 346 ? 7.760 -30.148 -33.860 1.00 94.75 346 LYS A C 1
ATOM 2681 O O . LYS A 1 346 ? 7.735 -30.478 -35.046 1.00 94.75 346 LYS A O 1
ATOM 2686 N N . ARG A 1 347 ? 8.245 -28.986 -33.425 1.00 94.88 347 ARG A N 1
ATOM 2687 C CA . ARG A 1 347 ? 8.838 -27.929 -34.260 1.00 94.88 347 ARG A CA 1
ATOM 2688 C C . ARG A 1 347 ? 10.306 -27.732 -33.896 1.00 94.88 347 ARG A C 1
ATOM 2690 O O . ARG A 1 347 ? 10.702 -28.016 -32.765 1.00 94.88 347 ARG A O 1
ATOM 2697 N N . TYR A 1 348 ? 11.098 -27.259 -34.850 1.00 94.00 348 TYR A N 1
ATOM 2698 C CA . TYR A 1 348 ? 12.529 -27.029 -34.673 1.00 94.00 348 TYR A CA 1
ATOM 2699 C C . TYR A 1 348 ? 12.842 -25.541 -34.784 1.00 94.00 348 TYR A C 1
ATOM 2701 O O . TYR A 1 348 ? 12.242 -24.831 -35.591 1.00 94.00 348 TYR A O 1
ATOM 2709 N N . LEU A 1 349 ? 13.801 -25.095 -33.979 1.00 94.94 349 LEU A N 1
ATOM 2710 C CA . LEU A 1 349 ? 14.428 -23.789 -34.108 1.00 94.94 349 LEU A CA 1
ATOM 2711 C C . LEU A 1 349 ? 15.945 -23.933 -33.983 1.00 94.94 349 LEU A C 1
ATOM 2713 O O . LEU A 1 349 ? 16.434 -24.797 -33.253 1.00 94.94 349 LEU A O 1
ATOM 2717 N N . ALA A 1 350 ? 16.686 -23.098 -34.698 1.00 95.38 350 ALA A N 1
ATOM 2718 C CA . ALA A 1 350 ? 18.143 -23.060 -34.667 1.00 95.38 350 ALA A CA 1
ATOM 2719 C C . ALA A 1 350 ? 18.600 -21.634 -34.375 1.00 95.38 350 ALA A C 1
ATOM 2721 O O . ALA A 1 350 ? 18.041 -20.692 -34.921 1.00 95.38 350 ALA A O 1
ATOM 2722 N N . ILE A 1 351 ? 19.605 -21.467 -33.523 1.00 95.69 351 ILE A N 1
ATOM 2723 C CA . ILE A 1 351 ? 20.159 -20.164 -33.164 1.00 95.69 351 ILE A CA 1
ATOM 2724 C C . ILE A 1 351 ? 21.572 -20.077 -33.730 1.00 95.69 351 ILE A C 1
ATOM 2726 O O . ILE A 1 351 ? 22.440 -20.891 -33.400 1.00 95.69 351 ILE A O 1
ATOM 2730 N N . ALA A 1 352 ? 21.789 -19.076 -34.579 1.00 94.94 352 ALA A N 1
ATOM 2731 C CA . ALA A 1 352 ? 23.110 -18.686 -35.049 1.00 94.94 352 ALA A CA 1
ATOM 2732 C C . ALA A 1 352 ? 23.451 -17.324 -34.438 1.00 94.94 352 ALA A C 1
ATOM 2734 O O . ALA A 1 352 ? 22.643 -16.390 -34.480 1.00 94.94 352 ALA A O 1
ATOM 2735 N N . ALA A 1 353 ? 24.631 -17.229 -33.832 1.00 95.38 353 ALA A N 1
ATOM 2736 C CA . ALA A 1 353 ? 25.028 -16.059 -33.064 1.00 95.38 353 ALA A CA 1
ATOM 2737 C C . ALA A 1 353 ? 26.497 -15.700 -33.304 1.00 95.38 353 ALA A C 1
ATOM 2739 O O . ALA A 1 353 ? 27.352 -16.577 -33.422 1.00 95.38 353 ALA A O 1
ATOM 2740 N N . GLY A 1 354 ? 26.784 -14.402 -33.356 1.00 93.44 354 GLY A N 1
ATOM 2741 C CA . GLY A 1 354 ? 28.140 -13.881 -33.462 1.00 93.44 354 GLY A CA 1
ATOM 2742 C C . GLY A 1 354 ? 28.926 -13.962 -32.151 1.00 93.44 354 GLY A C 1
ATOM 2743 O O . GLY A 1 354 ? 28.388 -14.254 -31.084 1.00 93.44 354 GLY A O 1
ATOM 2744 N N . ASP A 1 355 ? 30.214 -13.628 -32.221 1.00 91.44 355 ASP A N 1
ATOM 2745 C CA . ASP A 1 355 ? 31.175 -13.747 -31.115 1.00 91.44 355 ASP A CA 1
ATOM 2746 C C . ASP A 1 355 ? 30.824 -12.997 -29.813 1.00 91.44 355 ASP A C 1
ATOM 2748 O O . ASP A 1 355 ? 31.436 -13.262 -28.780 1.00 91.44 355 ASP A O 1
ATOM 2752 N N . TYR A 1 356 ? 29.914 -12.014 -29.818 1.00 93.25 356 TYR A N 1
ATOM 2753 C CA . TYR A 1 356 ? 29.463 -11.381 -28.565 1.00 93.25 356 TYR A CA 1
ATOM 2754 C C . TYR A 1 356 ? 28.415 -12.211 -27.817 1.00 93.25 356 TYR A C 1
ATOM 2756 O O . TYR A 1 356 ? 28.181 -11.982 -26.633 1.00 93.25 356 TYR A O 1
ATOM 2764 N N . TYR A 1 357 ? 27.835 -13.206 -28.483 1.00 94.81 357 TYR A N 1
ATOM 2765 C CA . TYR A 1 357 ? 26.795 -14.085 -27.967 1.00 94.81 357 TYR A CA 1
ATOM 2766 C C . TYR A 1 357 ? 27.180 -15.563 -28.156 1.00 94.81 357 TYR A C 1
ATOM 2768 O O . TYR A 1 357 ? 26.317 -16.414 -28.354 1.00 94.81 357 TYR A O 1
ATOM 2776 N N . THR A 1 358 ? 28.478 -15.883 -28.063 1.00 92.75 358 THR A N 1
ATOM 2777 C CA . THR A 1 358 ? 29.048 -17.231 -28.257 1.00 92.75 358 THR A CA 1
ATOM 2778 C C . THR A 1 358 ? 28.272 -18.361 -27.569 1.00 92.75 358 THR A C 1
ATOM 2780 O O . THR A 1 358 ? 28.083 -19.386 -28.223 1.00 92.75 358 THR A O 1
ATOM 2783 N N . PRO A 1 359 ? 27.777 -18.224 -26.315 1.00 93.25 359 PRO A N 1
ATOM 2784 C CA . PRO A 1 359 ? 27.014 -19.293 -25.664 1.00 93.25 359 PRO A CA 1
ATOM 2785 C C . PRO A 1 359 ? 25.738 -19.700 -26.412 1.00 93.25 359 PRO A C 1
ATOM 2787 O O . PRO A 1 359 ? 25.252 -20.805 -26.217 1.00 93.25 359 PRO A O 1
ATOM 2790 N N . LEU A 1 360 ? 25.189 -18.838 -27.269 1.00 95.38 360 LEU A N 1
ATOM 2791 C CA . LEU A 1 360 ? 23.975 -19.117 -28.036 1.00 95.38 360 LEU A CA 1
ATOM 2792 C C . LEU A 1 360 ? 24.269 -19.739 -29.409 1.00 95.38 360 LEU A C 1
ATOM 2794 O O . LEU A 1 360 ? 23.363 -20.283 -30.041 1.00 95.38 360 LEU A O 1
ATOM 2798 N N . ASN A 1 361 ? 25.512 -19.664 -29.890 1.00 94.88 361 ASN A N 1
ATOM 2799 C CA . ASN A 1 361 ? 25.852 -20.070 -31.249 1.00 94.88 361 ASN A CA 1
ATOM 2800 C C . ASN A 1 361 ? 25.776 -21.596 -31.433 1.00 94.88 361 ASN A C 1
ATOM 2802 O O . ASN A 1 361 ? 26.126 -22.358 -30.535 1.00 94.88 361 ASN A O 1
ATOM 2806 N N . ALA A 1 362 ? 25.364 -22.034 -32.625 1.00 92.69 362 ALA A N 1
ATOM 2807 C CA . ALA A 1 362 ? 25.167 -23.441 -32.984 1.00 92.69 362 ALA A CA 1
ATOM 2808 C C . ALA A 1 362 ? 24.194 -24.195 -32.054 1.00 92.69 362 ALA A C 1
ATOM 2810 O O . ALA A 1 362 ? 24.322 -25.408 -31.861 1.00 92.69 362 ALA A O 1
ATOM 2811 N N . THR A 1 363 ? 23.211 -23.490 -31.490 1.00 95.75 363 THR A N 1
ATOM 2812 C CA . THR A 1 363 ? 22.191 -24.106 -30.636 1.00 95.75 363 THR A CA 1
ATOM 2813 C C . THR A 1 363 ? 20.994 -24.523 -31.475 1.00 95.75 363 THR A C 1
ATOM 2815 O O . THR A 1 363 ? 20.569 -23.808 -32.379 1.00 95.75 363 THR A O 1
ATOM 2818 N N . GLN A 1 364 ? 20.420 -25.677 -31.173 1.00 95.69 364 GLN A N 1
ATOM 2819 C CA . GLN A 1 364 ? 19.208 -26.164 -31.806 1.00 95.69 364 GLN A CA 1
ATOM 2820 C C . GLN A 1 364 ? 18.227 -26.619 -30.735 1.00 95.69 364 GLN A C 1
ATOM 2822 O O . GLN A 1 364 ? 18.563 -27.460 -29.905 1.00 95.69 364 GLN A O 1
ATOM 2827 N N . CYS A 1 365 ? 17.004 -26.099 -30.777 1.00 96.88 365 CYS A N 1
ATOM 2828 C CA . CYS A 1 365 ? 15.953 -26.483 -29.849 1.00 96.88 365 CYS A CA 1
ATOM 2829 C C . CYS A 1 365 ? 14.779 -27.128 -30.575 1.00 96.88 365 CYS A C 1
ATOM 2831 O O . CYS A 1 365 ? 14.489 -26.859 -31.744 1.00 96.88 365 CYS A O 1
ATOM 2833 N N . THR A 1 366 ? 14.084 -27.994 -29.850 1.00 96.50 366 THR A N 1
ATOM 2834 C CA . THR A 1 366 ? 12.826 -28.588 -30.282 1.00 96.50 366 THR A CA 1
ATOM 2835 C C . THR A 1 366 ? 11.721 -28.153 -29.342 1.00 96.50 366 THR A C 1
ATOM 2837 O O . THR A 1 366 ? 11.892 -28.255 -28.132 1.00 96.50 366 THR A O 1
ATOM 2840 N N . VAL A 1 367 ? 10.602 -27.690 -29.898 1.00 97.12 367 VAL A N 1
ATOM 2841 C CA . VAL A 1 367 ? 9.390 -27.346 -29.147 1.00 97.12 367 VAL A CA 1
ATOM 2842 C C . VAL A 1 367 ? 8.342 -28.403 -29.458 1.00 97.12 367 VAL A C 1
ATOM 2844 O O . VAL A 1 367 ? 7.933 -28.561 -30.611 1.00 97.12 367 VAL A O 1
ATOM 2847 N N . THR A 1 368 ? 7.943 -29.170 -28.449 1.00 96.06 368 THR A N 1
ATOM 2848 C CA . THR A 1 368 ? 6.935 -30.226 -28.582 1.00 96.06 368 THR A CA 1
ATOM 2849 C C . THR A 1 368 ? 5.641 -29.767 -27.933 1.00 96.06 368 THR A C 1
ATOM 2851 O O . THR A 1 368 ? 5.608 -29.514 -26.735 1.00 96.06 368 THR A O 1
ATOM 2854 N N . TYR A 1 369 ? 4.575 -29.670 -28.722 1.00 94.56 369 TYR A N 1
ATOM 2855 C CA . TYR A 1 369 ? 3.258 -29.239 -28.269 1.00 94.56 369 TYR A CA 1
ATOM 2856 C C . TYR A 1 369 ? 2.372 -30.452 -27.990 1.00 94.56 369 TYR A C 1
ATOM 2858 O O . TYR A 1 369 ? 2.035 -31.210 -28.903 1.00 94.56 369 TYR A O 1
ATOM 2866 N N . THR A 1 370 ? 1.968 -30.632 -26.734 1.00 92.06 370 THR A N 1
ATOM 2867 C CA . THR A 1 370 ? 1.104 -31.742 -26.314 1.00 92.06 370 THR A CA 1
ATOM 2868 C C . THR A 1 370 ? -0.258 -31.230 -25.823 1.00 92.06 370 THR A C 1
ATOM 2870 O O . THR A 1 370 ? -0.322 -30.453 -24.865 1.00 92.06 370 THR A O 1
ATOM 2873 N N . PRO A 1 371 ? -1.379 -31.635 -26.454 1.00 91.88 371 PRO A N 1
ATOM 2874 C CA . PRO A 1 371 ? -2.710 -31.268 -25.981 1.00 91.88 371 PRO A CA 1
ATOM 2875 C C . PRO A 1 371 ? -2.957 -31.783 -24.565 1.00 91.88 371 PRO A C 1
ATOM 2877 O O . PRO A 1 371 ? -2.964 -32.990 -24.324 1.00 91.88 371 PRO A O 1
ATOM 2880 N N . THR A 1 372 ? -3.172 -30.859 -23.634 1.00 91.31 372 THR A N 1
ATOM 2881 C CA . THR A 1 372 ? -3.290 -31.167 -22.208 1.00 91.31 372 THR A CA 1
ATOM 2882 C C . THR A 1 372 ? -4.452 -30.391 -21.609 1.00 91.31 372 THR A C 1
ATOM 2884 O O . THR A 1 372 ? -4.743 -29.261 -22.008 1.00 91.31 372 THR A O 1
ATOM 2887 N N . ARG A 1 373 ? -5.144 -31.005 -20.645 1.00 91.88 373 ARG A N 1
ATOM 2888 C CA . ARG A 1 373 ? -6.147 -30.314 -19.838 1.00 91.88 373 ARG A CA 1
ATOM 2889 C C . ARG A 1 373 ? -5.489 -29.773 -18.574 1.00 91.88 373 ARG A C 1
ATOM 2891 O O . ARG A 1 373 ? -4.780 -30.496 -17.878 1.00 91.88 373 ARG A O 1
ATOM 2898 N N . PHE A 1 374 ? -5.759 -28.515 -18.272 1.00 93.75 374 PHE A N 1
ATOM 2899 C CA . PHE A 1 374 ? -5.198 -27.809 -17.134 1.00 93.75 374 PHE A CA 1
ATOM 2900 C C . PHE A 1 374 ? -6.288 -27.448 -16.140 1.00 93.75 374 PHE A C 1
ATOM 2902 O O . PHE A 1 374 ? -7.407 -27.109 -16.525 1.00 93.75 374 PHE A O 1
ATOM 2909 N N . ASN A 1 375 ? -5.947 -27.515 -14.860 1.00 94.75 375 ASN A N 1
ATOM 2910 C CA . ASN A 1 375 ? -6.726 -26.930 -13.787 1.00 94.75 375 ASN A CA 1
ATOM 2911 C C . ASN A 1 375 ? -6.144 -25.552 -13.470 1.00 94.75 375 ASN A C 1
ATOM 2913 O O . ASN A 1 375 ? -5.016 -25.455 -12.980 1.00 94.75 375 ASN A O 1
ATOM 2917 N N . VAL A 1 376 ? -6.904 -24.504 -13.763 1.00 96.50 376 VAL A N 1
ATOM 2918 C CA . VAL A 1 376 ? -6.528 -23.117 -13.496 1.00 96.50 376 VAL A CA 1
ATOM 2919 C C . VAL A 1 376 ? -7.187 -22.701 -12.190 1.00 96.50 376 VAL A C 1
ATOM 2921 O O . VAL A 1 376 ? -8.413 -22.717 -12.079 1.00 96.50 376 VAL A O 1
ATOM 2924 N N . SER A 1 377 ? -6.375 -22.345 -11.198 1.00 96.12 377 SER A N 1
ATOM 2925 C CA . SER A 1 377 ? -6.841 -21.868 -9.896 1.00 96.12 377 SER A CA 1
ATOM 2926 C C . SER A 1 377 ? -6.492 -20.397 -9.732 1.00 96.12 377 SER A C 1
ATOM 2928 O O . SER A 1 377 ? -5.335 -20.004 -9.886 1.00 96.12 377 SER A O 1
ATOM 2930 N N . VAL A 1 378 ? -7.506 -19.593 -9.430 1.00 95.81 378 VAL A N 1
ATOM 2931 C CA . VAL A 1 378 ? -7.413 -18.136 -9.365 1.00 95.81 378 VAL A CA 1
ATOM 2932 C C . VAL A 1 378 ? -7.715 -17.674 -7.955 1.00 95.81 378 VAL A C 1
ATOM 2934 O O . VAL A 1 378 ? -8.811 -17.910 -7.445 1.00 95.81 378 VAL A O 1
ATOM 2937 N N . ASP A 1 379 ? -6.756 -16.986 -7.351 1.00 93.00 379 ASP A N 1
ATOM 2938 C CA . ASP A 1 379 ? -6.922 -16.285 -6.085 1.00 93.00 379 ASP A CA 1
ATOM 2939 C C . ASP A 1 379 ? -7.259 -14.815 -6.358 1.00 93.00 379 ASP A C 1
ATOM 2941 O O . ASP A 1 379 ? -6.421 -14.058 -6.853 1.00 93.00 379 ASP A O 1
ATOM 2945 N N . ILE A 1 380 ? -8.506 -14.416 -6.084 1.00 90.38 380 ILE A N 1
ATOM 2946 C CA . ILE A 1 380 ? -9.011 -13.081 -6.436 1.00 90.38 380 ILE A CA 1
ATOM 2947 C C . ILE A 1 380 ? -8.342 -11.983 -5.579 1.00 90.38 380 ILE A C 1
ATOM 2949 O O . ILE A 1 380 ? -7.896 -10.995 -6.165 1.00 90.38 380 ILE A O 1
ATOM 2953 N N . PRO A 1 381 ? -8.223 -12.110 -4.236 1.00 86.94 381 PRO A N 1
ATOM 2954 C CA . PRO A 1 381 ? -7.572 -11.107 -3.390 1.00 86.94 381 PRO A CA 1
ATOM 2955 C C . PRO A 1 381 ? -6.110 -10.842 -3.749 1.00 86.94 381 PRO A C 1
ATOM 2957 O O . PRO A 1 381 ? -5.728 -9.683 -3.891 1.00 86.94 381 PRO A O 1
ATOM 2960 N N . SER A 1 382 ? -5.309 -11.897 -3.927 1.00 88.44 382 SER A N 1
ATOM 2961 C CA . SER A 1 382 ? -3.880 -11.755 -4.247 1.00 88.44 382 SER A CA 1
ATOM 2962 C C . SER A 1 382 ? -3.620 -11.535 -5.739 1.00 88.44 382 SER A C 1
ATOM 2964 O O . SER A 1 382 ? -2.482 -11.293 -6.121 1.00 88.44 382 SER A O 1
ATOM 2966 N N . ARG A 1 383 ? -4.657 -11.635 -6.583 1.00 93.75 383 ARG A N 1
ATOM 2967 C CA . ARG A 1 383 ? -4.575 -11.598 -8.053 1.00 93.75 383 ARG A CA 1
ATOM 2968 C C . ARG A 1 383 ? -3.567 -12.598 -8.629 1.00 93.75 383 ARG A C 1
ATOM 2970 O O . ARG A 1 383 ? -2.846 -12.301 -9.580 1.00 93.75 383 ARG A O 1
ATOM 2977 N N . ASN A 1 384 ? -3.558 -13.811 -8.084 1.00 96.25 384 ASN A N 1
ATOM 2978 C CA . ASN A 1 384 ? -2.620 -14.858 -8.484 1.00 96.25 384 ASN A CA 1
ATOM 2979 C C . ASN A 1 384 ? -3.313 -15.977 -9.262 1.00 96.25 384 ASN A C 1
ATOM 2981 O O . ASN A 1 384 ? -4.405 -16.422 -8.905 1.00 96.25 384 ASN A O 1
ATOM 2985 N N . ILE A 1 385 ? -2.644 -16.458 -10.308 1.00 97.12 385 ILE A N 1
ATOM 2986 C CA . ILE A 1 385 ? -3.066 -17.581 -11.143 1.00 97.12 385 ILE A CA 1
ATOM 2987 C C . ILE A 1 385 ? -2.067 -18.718 -10.955 1.00 97.12 385 ILE A C 1
ATOM 2989 O O . ILE A 1 385 ? -0.861 -18.537 -11.108 1.00 97.12 385 ILE A O 1
ATOM 2993 N N . THR A 1 386 ? -2.575 -19.908 -10.659 1.00 96.88 386 THR A N 1
ATOM 2994 C CA . THR A 1 386 ? -1.782 -21.140 -10.607 1.00 96.88 386 THR A CA 1
ATOM 2995 C C . THR A 1 386 ? -2.359 -22.149 -11.584 1.00 96.88 386 THR A C 1
ATOM 2997 O O . THR A 1 386 ? -3.575 -22.336 -11.663 1.00 96.88 386 THR A O 1
ATOM 3000 N N . VAL A 1 387 ? -1.484 -22.789 -12.355 1.00 96.50 387 VAL A N 1
ATOM 3001 C CA . VAL A 1 387 ? -1.876 -23.723 -13.411 1.00 96.50 387 VAL A CA 1
ATOM 3002 C C . VAL A 1 387 ? -1.270 -25.088 -13.118 1.00 96.50 387 VAL A C 1
ATOM 3004 O O . VAL A 1 387 ? -0.055 -25.232 -12.992 1.00 96.50 387 VAL A O 1
ATOM 3007 N N . ALA A 1 388 ? -2.123 -26.106 -13.024 1.00 93.88 388 ALA A N 1
ATOM 3008 C CA . ALA A 1 388 ? -1.713 -27.488 -12.808 1.00 93.88 388 ALA A CA 1
ATOM 3009 C C . ALA A 1 388 ? -2.150 -28.379 -13.976 1.00 93.88 388 ALA A C 1
ATOM 3011 O O . ALA A 1 388 ? -3.279 -28.280 -14.457 1.00 93.88 388 ALA A O 1
ATOM 3012 N N . ARG A 1 389 ? -1.269 -29.281 -14.418 1.00 91.38 389 ARG A N 1
ATOM 3013 C CA . ARG A 1 389 ? -1.595 -30.309 -15.418 1.00 91.38 389 ARG A CA 1
ATOM 3014 C C . ARG A 1 389 ? -2.509 -31.378 -14.806 1.00 91.38 389 ARG A C 1
ATOM 3016 O O . ARG A 1 389 ? -2.290 -31.794 -13.671 1.00 91.38 389 ARG A O 1
ATOM 3023 N N . LEU A 1 390 ? -3.532 -31.812 -15.546 1.00 88.75 390 LEU A N 1
ATOM 3024 C CA . LEU A 1 390 ? -4.408 -32.923 -15.163 1.00 88.75 390 LEU A CA 1
ATOM 3025 C C . LEU A 1 390 ? -4.045 -34.169 -15.982 1.00 88.75 390 LEU A C 1
ATOM 3027 O O . LEU A 1 390 ? -4.375 -34.260 -17.164 1.00 88.75 390 LEU A O 1
ATOM 3031 N N . ASP A 1 391 ? -3.400 -35.144 -15.343 1.00 66.12 391 ASP A N 1
ATOM 3032 C CA . ASP A 1 391 ? -2.984 -36.404 -15.970 1.00 66.12 391 ASP A CA 1
ATOM 3033 C C . ASP A 1 391 ? -4.165 -37.385 -16.089 1.00 66.12 391 ASP A C 1
ATOM 3035 O O . ASP A 1 391 ? -4.259 -38.375 -15.364 1.00 66.12 391 ASP A O 1
ATOM 3039 N N . ALA A 1 392 ? -5.119 -37.111 -16.983 1.00 48.72 392 ALA A N 1
ATOM 3040 C CA . ALA A 1 392 ? -6.193 -38.056 -17.294 1.00 48.72 392 ALA A CA 1
ATOM 3041 C C . ALA A 1 392 ? -6.724 -37.886 -18.729 1.00 48.72 392 ALA A C 1
ATOM 3043 O O . ALA A 1 392 ? -7.499 -36.975 -19.005 1.00 48.72 392 ALA A O 1
ATOM 3044 N N . ALA A 1 393 ? -6.349 -38.843 -19.591 1.00 54.56 393 ALA A N 1
ATOM 3045 C CA . ALA A 1 393 ? -6.718 -39.002 -21.005 1.00 54.56 393 ALA A CA 1
ATOM 3046 C C . ALA A 1 393 ? -6.271 -37.861 -21.943 1.00 54.56 393 ALA A C 1
ATOM 3048 O O . ALA A 1 393 ? -6.337 -36.685 -21.605 1.00 54.56 393 ALA A O 1
ATOM 3049 N N . ALA A 1 394 ? -5.821 -38.222 -23.153 1.00 60.12 394 ALA A N 1
ATOM 3050 C CA . ALA A 1 394 ? -5.458 -37.259 -24.191 1.00 60.12 394 ALA A CA 1
ATOM 3051 C C . ALA A 1 394 ? -6.624 -36.283 -24.410 1.00 60.12 394 ALA A C 1
ATOM 3053 O O . ALA A 1 394 ? -7.708 -36.687 -24.842 1.00 60.12 394 ALA A O 1
ATOM 3054 N N . ALA A 1 395 ? -6.420 -35.013 -24.056 1.00 69.62 395 ALA A N 1
ATOM 3055 C CA . ALA A 1 395 ? -7.415 -33.985 -24.296 1.00 69.62 395 ALA A CA 1
ATOM 3056 C C . ALA A 1 395 ? -7.658 -33.868 -25.809 1.00 69.62 395 ALA A C 1
ATOM 3058 O O . ALA A 1 395 ? -6.755 -34.111 -26.614 1.00 69.62 395 ALA A O 1
ATOM 3059 N N . ALA A 1 396 ? -8.879 -33.504 -26.208 1.00 77.94 396 ALA A N 1
ATOM 3060 C CA . ALA A 1 396 ? -9.153 -33.206 -27.609 1.00 77.94 396 ALA A CA 1
ATOM 3061 C C . ALA A 1 396 ? -8.193 -32.100 -28.076 1.00 77.94 396 ALA A C 1
ATOM 3063 O O . ALA A 1 396 ? -8.080 -31.065 -27.417 1.00 77.94 396 ALA A O 1
ATOM 3064 N N . SER A 1 397 ? -7.467 -32.344 -29.171 1.00 81.56 397 SER A N 1
ATOM 3065 C CA . SER A 1 397 ? -6.465 -31.392 -29.652 1.00 81.56 397 SER A CA 1
ATOM 3066 C C . SER A 1 397 ? -7.132 -30.088 -30.072 1.00 81.56 397 SER A C 1
ATOM 3068 O O . SER A 1 397 ? -7.995 -30.098 -30.948 1.00 81.56 397 SER A O 1
ATOM 3070 N N . ILE A 1 398 ? -6.691 -28.975 -29.480 1.00 88.56 398 ILE A N 1
ATOM 3071 C CA . ILE A 1 398 ? -7.075 -27.624 -29.912 1.00 88.56 398 ILE A CA 1
ATOM 3072 C C . ILE A 1 398 ? -6.375 -27.210 -31.216 1.00 88.56 398 ILE A C 1
ATOM 3074 O O . ILE A 1 398 ? -6.758 -26.230 -31.843 1.00 88.56 398 ILE A O 1
ATOM 3078 N N . ASP A 1 399 ? -5.365 -27.976 -31.643 1.00 91.31 399 ASP A N 1
ATOM 3079 C CA . ASP A 1 399 ? -4.607 -27.748 -32.872 1.00 91.31 399 ASP A CA 1
ATOM 3080 C C . ASP A 1 399 ? -4.424 -29.061 -33.657 1.00 91.31 399 ASP A C 1
ATOM 3082 O O . ASP A 1 399 ? -3.323 -29.618 -33.721 1.00 91.31 399 ASP A O 1
ATOM 3086 N N . PRO A 1 400 ? -5.504 -29.619 -34.236 1.00 88.88 400 PRO A N 1
ATOM 3087 C CA . PRO A 1 400 ? -5.439 -30.880 -34.977 1.00 88.88 400 PRO A CA 1
ATOM 3088 C C . PRO A 1 400 ? -4.606 -30.773 -36.263 1.00 88.88 400 PRO A C 1
ATOM 3090 O O . PRO A 1 400 ? -4.102 -31.780 -36.749 1.00 88.88 400 PRO A O 1
ATOM 3093 N N . THR A 1 401 ? -4.454 -29.566 -36.818 1.00 89.56 401 THR A N 1
ATOM 3094 C CA . THR A 1 401 ? -3.654 -29.301 -38.025 1.00 89.56 401 THR A CA 1
ATOM 3095 C C . THR A 1 401 ? -2.215 -28.876 -37.730 1.00 89.56 401 THR A C 1
ATOM 3097 O O . THR A 1 401 ? -1.461 -28.636 -38.669 1.00 89.56 401 THR A O 1
ATOM 3100 N N . HIS A 1 402 ? -1.843 -28.735 -36.453 1.00 92.94 402 HIS A N 1
ATOM 3101 C CA . HIS A 1 402 ? -0.537 -28.228 -36.007 1.00 92.94 402 HIS A CA 1
ATOM 3102 C C . HIS A 1 402 ? -0.178 -26.826 -36.542 1.00 92.94 402 HIS A C 1
ATOM 3104 O O . HIS A 1 402 ? 0.995 -26.469 -36.677 1.00 92.94 402 HIS A O 1
ATOM 3110 N N . ARG A 1 403 ? -1.198 -26.020 -36.868 1.00 91.12 403 ARG A N 1
ATOM 3111 C CA . ARG A 1 403 ? -1.038 -24.670 -37.420 1.00 91.12 403 ARG A CA 1
ATOM 3112 C C . ARG A 1 403 ? -0.712 -23.672 -36.316 1.00 91.12 403 ARG A C 1
ATOM 3114 O O . ARG A 1 403 ? 0.127 -22.807 -36.539 1.00 91.12 403 ARG A O 1
ATOM 3121 N N . ILE A 1 404 ? -1.330 -23.801 -35.141 1.00 93.75 404 ILE A N 1
ATOM 3122 C CA . ILE A 1 404 ? -1.028 -22.943 -33.986 1.00 93.75 404 ILE A CA 1
ATOM 3123 C C . ILE A 1 404 ? 0.419 -23.183 -33.552 1.00 93.75 404 ILE A C 1
ATOM 3125 O O . ILE A 1 404 ? 1.178 -22.227 -33.426 1.00 93.75 404 ILE A O 1
ATOM 3129 N N . ALA A 1 405 ? 0.828 -24.449 -33.425 1.00 93.88 405 ALA A N 1
ATOM 3130 C CA . ALA A 1 405 ? 2.206 -24.832 -33.120 1.00 93.88 405 ALA A CA 1
ATOM 3131 C C . ALA A 1 405 ? 3.212 -24.202 -34.099 1.00 93.88 405 ALA A C 1
ATOM 3133 O O . ALA A 1 405 ? 4.220 -23.626 -33.682 1.00 93.88 405 ALA A O 1
ATOM 3134 N N . HIS A 1 406 ? 2.916 -24.264 -35.403 1.00 93.88 406 HIS A N 1
ATOM 3135 C CA . HIS A 1 406 ? 3.730 -23.626 -36.434 1.00 93.88 406 HIS A CA 1
ATOM 3136 C C . HIS A 1 406 ? 3.778 -22.100 -36.270 1.00 93.88 406 HIS A C 1
ATOM 3138 O O . HIS A 1 406 ? 4.873 -21.559 -36.153 1.00 93.88 406 HIS A O 1
ATOM 3144 N N . VAL A 1 407 ? 2.629 -21.417 -36.202 1.00 94.00 407 VAL A N 1
ATOM 3145 C CA . VAL A 1 407 ? 2.553 -19.947 -36.114 1.00 94.00 407 VAL A CA 1
ATOM 3146 C C . VAL A 1 407 ? 3.248 -19.423 -34.858 1.00 94.00 407 VAL A C 1
ATOM 3148 O O . VAL A 1 407 ? 4.020 -18.475 -34.955 1.00 94.00 407 VAL A O 1
ATOM 3151 N N . VAL A 1 408 ? 3.029 -20.053 -33.699 1.00 95.31 408 VAL A N 1
ATOM 3152 C CA . VAL A 1 408 ? 3.655 -19.666 -32.423 1.00 95.31 408 VAL A CA 1
ATOM 3153 C C . VAL A 1 408 ? 5.170 -19.824 -32.483 1.00 95.31 408 VAL A C 1
ATOM 3155 O O . VAL A 1 408 ? 5.885 -18.896 -32.119 1.00 95.31 408 VAL A O 1
ATOM 3158 N N . THR A 1 409 ? 5.678 -20.958 -32.981 1.00 94.88 409 THR A N 1
ATOM 3159 C CA . THR A 1 409 ? 7.137 -21.142 -33.106 1.00 94.88 409 THR A CA 1
ATOM 3160 C C . THR A 1 409 ? 7.718 -20.146 -34.112 1.00 94.88 409 THR A C 1
ATOM 3162 O O . THR A 1 409 ? 8.781 -19.583 -33.879 1.00 94.88 409 THR A O 1
ATOM 3165 N N . ARG A 1 410 ? 7.004 -19.889 -35.216 1.00 92.88 410 ARG A N 1
ATOM 3166 C CA . ARG A 1 410 ? 7.425 -18.981 -36.289 1.00 92.88 410 ARG A CA 1
ATOM 3167 C C . ARG A 1 410 ? 7.626 -17.542 -35.808 1.00 92.88 410 ARG A C 1
ATOM 3169 O O . ARG A 1 410 ? 8.539 -16.881 -36.289 1.00 92.88 410 ARG A O 1
ATOM 3176 N N . GLN A 1 411 ? 6.860 -17.087 -34.812 1.00 93.38 411 GLN A N 1
ATOM 3177 C CA . GLN A 1 411 ? 7.048 -15.760 -34.211 1.00 93.38 411 GLN A CA 1
ATOM 3178 C C . GLN A 1 411 ? 8.459 -15.545 -33.641 1.00 93.38 411 GLN A C 1
ATOM 3180 O O . GLN A 1 411 ? 8.920 -14.412 -33.626 1.00 93.38 411 GLN A O 1
ATOM 3185 N N . LEU A 1 412 ? 9.156 -16.595 -33.186 1.00 94.06 412 LEU A N 1
ATOM 3186 C CA . LEU A 1 412 ? 10.507 -16.461 -32.624 1.00 94.06 412 LEU A CA 1
ATOM 3187 C C . LEU A 1 412 ? 11.524 -15.966 -33.658 1.00 94.06 412 LEU A C 1
ATOM 3189 O O . LEU A 1 412 ? 12.433 -15.218 -33.303 1.00 94.06 412 LEU A O 1
ATOM 3193 N N . GLU A 1 413 ? 11.364 -16.357 -34.925 1.00 91.88 413 GLU A N 1
ATOM 3194 C CA . GLU A 1 413 ? 12.217 -15.851 -36.002 1.00 91.88 413 GLU A CA 1
ATOM 3195 C C . GLU A 1 413 ? 11.930 -14.373 -36.274 1.00 91.88 413 GLU A C 1
ATOM 3197 O O . GLU A 1 413 ? 12.873 -13.583 -36.283 1.00 91.88 413 GLU A O 1
ATOM 3202 N N . LEU A 1 414 ? 10.652 -13.990 -36.379 1.00 88.94 414 LEU A N 1
ATOM 3203 C CA . LEU A 1 414 ? 10.241 -12.593 -36.574 1.00 88.94 414 LEU A CA 1
ATOM 3204 C C . LEU A 1 414 ? 10.780 -11.697 -35.449 1.00 88.94 414 LEU A C 1
ATOM 3206 O O . LEU A 1 414 ? 11.497 -10.736 -35.704 1.00 88.94 414 LEU A O 1
ATOM 3210 N N . ILE A 1 415 ? 10.560 -12.101 -34.192 1.00 91.88 415 ILE A N 1
ATOM 3211 C CA . ILE A 1 415 ? 11.086 -11.426 -32.997 1.00 91.88 415 ILE A CA 1
ATOM 3212 C C . ILE A 1 415 ? 12.611 -11.263 -33.084 1.00 91.88 415 ILE A C 1
ATOM 3214 O O . ILE A 1 415 ? 13.143 -10.211 -32.733 1.00 91.88 415 ILE A O 1
ATOM 3218 N N . SER A 1 416 ? 13.334 -12.289 -33.544 1.00 92.12 416 SER A N 1
ATOM 3219 C CA . SER A 1 416 ? 14.792 -12.214 -33.675 1.00 92.12 416 SER A CA 1
ATOM 3220 C C . SER A 1 416 ? 15.249 -11.249 -34.770 1.00 92.12 416 SER A C 1
ATOM 3222 O O . SER A 1 416 ? 16.246 -10.543 -34.575 1.00 92.12 416 SER A O 1
ATOM 3224 N N . ASN A 1 417 ? 14.499 -11.173 -35.873 1.00 88.56 417 ASN A N 1
ATOM 3225 C CA . ASN A 1 417 ? 14.759 -10.253 -36.972 1.00 88.56 417 ASN A CA 1
ATOM 3226 C C . ASN A 1 417 ? 14.572 -8.793 -36.528 1.00 88.56 417 ASN A C 1
ATOM 3228 O O . ASN A 1 417 ? 15.473 -7.979 -36.723 1.00 88.56 417 ASN A O 1
ATOM 3232 N N . ASP A 1 418 ? 13.477 -8.492 -35.826 1.00 86.62 418 ASP A N 1
ATOM 3233 C CA . ASP A 1 418 ? 13.143 -7.126 -35.400 1.00 86.62 418 ASP A CA 1
ATOM 3234 C C . ASP A 1 418 ? 13.999 -6.604 -34.237 1.00 86.62 418 ASP A C 1
ATOM 3236 O O . ASP A 1 418 ? 14.193 -5.396 -34.084 1.00 86.62 418 ASP A O 1
ATOM 3240 N N . LEU A 1 419 ? 14.526 -7.498 -33.393 1.00 90.00 419 LEU A N 1
ATOM 3241 C CA . LEU A 1 419 ? 15.290 -7.131 -32.191 1.00 90.00 419 LEU A CA 1
ATOM 3242 C C . LEU A 1 419 ? 16.805 -7.102 -32.380 1.00 90.00 419 LEU A C 1
ATOM 3244 O O . LEU A 1 419 ? 17.549 -6.862 -31.420 1.00 90.00 419 LEU A O 1
ATOM 3248 N N . THR A 1 420 ? 17.281 -7.341 -33.597 1.00 85.75 420 THR A N 1
ATOM 3249 C CA . THR A 1 420 ? 18.700 -7.217 -33.918 1.00 85.75 420 THR A CA 1
ATOM 3250 C C . THR A 1 420 ? 18.970 -5.846 -34.525 1.00 85.75 420 THR A C 1
ATOM 3252 O O . THR A 1 420 ? 18.564 -5.540 -35.641 1.00 85.75 420 THR A O 1
ATOM 3255 N N . SER A 1 421 ? 19.676 -5.005 -33.770 1.00 85.50 421 SER A N 1
ATOM 3256 C CA . SER A 1 421 ? 20.079 -3.663 -34.196 1.00 85.50 421 SER A CA 1
ATOM 3257 C C . SER A 1 421 ? 21.499 -3.649 -34.769 1.00 85.50 421 SER A C 1
ATOM 3259 O O . SER A 1 421 ? 22.274 -4.590 -34.594 1.00 85.50 421 SER A O 1
ATOM 3261 N N . PHE A 1 422 ? 21.899 -2.510 -35.347 1.00 89.06 422 PHE A N 1
ATOM 3262 C CA . PHE A 1 422 ? 23.219 -2.333 -35.960 1.00 89.06 422 PHE A CA 1
ATOM 3263 C C . PHE A 1 422 ? 24.404 -2.655 -35.025 1.00 89.06 422 PHE A C 1
ATOM 3265 O O . PHE A 1 422 ? 25.472 -3.021 -35.503 1.00 89.06 422 PHE A O 1
ATOM 3272 N N . TYR A 1 423 ? 24.257 -2.519 -33.703 1.00 90.00 423 TYR A N 1
ATOM 3273 C CA . TYR A 1 423 ? 25.361 -2.725 -32.752 1.00 90.00 423 TYR A CA 1
ATOM 3274 C C . TYR A 1 423 ? 25.110 -3.827 -31.715 1.00 90.00 423 TYR A C 1
ATOM 3276 O O . TYR A 1 423 ? 26.040 -4.167 -30.982 1.00 90.00 423 TYR A O 1
ATOM 3284 N N . ARG A 1 424 ? 23.883 -4.349 -31.593 1.00 92.06 424 ARG A N 1
ATOM 3285 C CA . ARG A 1 424 ? 23.489 -5.215 -30.469 1.00 92.06 424 ARG A CA 1
ATOM 3286 C C . ARG A 1 424 ? 22.198 -5.987 -30.755 1.00 92.06 424 ARG A C 1
ATOM 3288 O O . ARG A 1 424 ? 21.316 -5.439 -31.416 1.00 92.06 424 ARG A O 1
ATOM 3295 N N . SER A 1 425 ? 22.055 -7.194 -30.204 1.00 93.06 425 SER A N 1
ATOM 3296 C CA . SER A 1 425 ? 20.804 -7.962 -30.246 1.00 93.06 425 SER A CA 1
ATOM 3297 C C . SER A 1 425 ? 20.100 -7.930 -28.890 1.00 93.06 425 SER A C 1
ATOM 3299 O O . SER A 1 425 ? 20.576 -8.523 -27.921 1.00 93.06 425 SER A O 1
ATOM 3301 N N . THR A 1 426 ? 18.943 -7.265 -28.828 1.00 93.69 426 THR A N 1
ATOM 3302 C CA . THR A 1 426 ? 18.126 -7.197 -27.605 1.00 93.69 426 THR A CA 1
ATOM 3303 C C . THR A 1 426 ? 17.582 -8.574 -27.227 1.00 93.69 426 THR A C 1
ATOM 3305 O O . THR A 1 426 ? 17.513 -8.906 -26.044 1.00 93.69 426 THR A O 1
ATOM 3308 N N . LEU A 1 427 ? 17.260 -9.410 -28.220 1.00 93.94 427 LEU A N 1
ATOM 3309 C CA . LEU A 1 427 ? 16.890 -10.803 -27.981 1.00 93.94 427 LEU A CA 1
ATOM 3310 C C . LEU A 1 427 ? 18.065 -11.592 -27.390 1.00 93.94 427 LEU A C 1
ATOM 3312 O O . LEU A 1 427 ? 17.891 -12.288 -26.394 1.00 93.94 427 LEU A O 1
ATOM 3316 N N . GLY A 1 428 ? 19.264 -11.446 -27.963 1.00 94.88 428 GLY A N 1
ATOM 3317 C CA . GLY A 1 428 ? 20.476 -12.085 -27.447 1.00 94.88 428 GLY A CA 1
ATOM 3318 C C . GLY A 1 428 ? 20.769 -11.720 -25.989 1.00 94.88 428 GLY A C 1
ATOM 3319 O O . GLY A 1 428 ? 21.117 -12.591 -25.192 1.00 94.88 428 GLY A O 1
ATOM 3320 N N . ASP A 1 429 ? 20.575 -10.451 -25.617 1.00 95.44 429 ASP A N 1
ATOM 3321 C CA . ASP A 1 429 ? 20.726 -9.994 -24.231 1.00 95.44 429 ASP A CA 1
ATOM 3322 C C . ASP A 1 429 ? 19.691 -10.633 -23.292 1.00 95.44 429 ASP A C 1
ATOM 3324 O O . ASP A 1 429 ? 20.047 -11.056 -22.193 1.00 95.44 429 ASP A O 1
ATOM 3328 N N . ALA A 1 430 ? 18.430 -10.744 -23.723 1.00 95.69 430 ALA A N 1
ATOM 3329 C CA . ALA A 1 430 ? 17.366 -11.354 -22.927 1.00 95.69 430 ALA A CA 1
ATOM 3330 C C . ALA A 1 430 ? 17.602 -12.855 -22.687 1.00 95.69 430 ALA A C 1
ATOM 3332 O O . ALA A 1 430 ? 17.448 -13.328 -21.561 1.00 95.69 430 ALA A O 1
ATOM 3333 N N . LEU A 1 431 ? 18.037 -13.598 -23.711 1.00 96.81 431 LEU A N 1
ATOM 3334 C CA . LEU A 1 431 ? 18.389 -15.016 -23.562 1.00 96.81 431 LEU A CA 1
ATOM 3335 C C . LEU A 1 431 ? 19.569 -15.191 -22.592 1.00 96.81 431 LEU A C 1
ATOM 3337 O O . LEU A 1 431 ? 19.512 -16.024 -21.686 1.00 96.81 431 LEU A O 1
ATOM 3341 N N . ASN A 1 432 ? 20.609 -14.361 -22.727 1.00 96.62 432 ASN A N 1
ATOM 3342 C CA . ASN A 1 432 ? 21.761 -14.378 -21.826 1.00 96.62 432 ASN A CA 1
ATOM 3343 C C . ASN A 1 432 ? 21.405 -13.998 -20.380 1.00 96.62 432 ASN A C 1
ATOM 3345 O O . ASN A 1 432 ? 22.029 -14.530 -19.461 1.00 96.62 432 ASN A O 1
ATOM 3349 N N . ALA A 1 433 ? 20.421 -13.119 -20.162 1.00 96.69 433 ALA A N 1
ATOM 3350 C CA . ALA A 1 433 ? 19.945 -12.771 -18.823 1.00 96.69 433 ALA A CA 1
ATOM 3351 C C . ALA A 1 433 ? 19.365 -13.999 -18.101 1.00 96.69 433 ALA A C 1
ATOM 3353 O O . ALA A 1 433 ? 19.858 -14.355 -17.034 1.00 96.69 433 ALA A O 1
ATOM 3354 N N . SER A 1 434 ? 18.446 -14.738 -18.739 1.00 96.31 434 SER A N 1
ATOM 3355 C CA . SER A 1 434 ? 17.896 -15.983 -18.171 1.00 96.31 434 SER A CA 1
ATOM 3356 C C . SER A 1 434 ? 18.985 -17.027 -17.879 1.00 96.31 434 SER A C 1
ATOM 3358 O O . SER A 1 434 ? 18.964 -17.685 -16.838 1.00 96.31 434 SER A O 1
ATOM 3360 N N . ILE A 1 435 ? 19.981 -17.159 -18.766 1.00 96.38 435 ILE A N 1
ATOM 3361 C CA . ILE A 1 435 ? 21.139 -18.045 -18.552 1.00 96.38 435 ILE A CA 1
ATOM 3362 C C . ILE A 1 435 ? 21.965 -17.605 -17.336 1.00 96.38 435 ILE A C 1
ATOM 3364 O O . ILE A 1 435 ? 22.381 -18.439 -16.529 1.00 96.38 435 ILE A O 1
ATOM 3368 N N . SER A 1 436 ? 22.213 -16.303 -17.192 1.00 95.62 436 SER A N 1
ATOM 3369 C CA . SER A 1 436 ? 22.962 -15.742 -16.065 1.00 95.62 436 SER A CA 1
ATOM 3370 C C . SER A 1 436 ? 22.231 -15.936 -14.734 1.00 95.62 436 SER A C 1
ATOM 3372 O O . SER A 1 436 ? 22.857 -16.286 -13.728 1.00 95.62 436 SER A O 1
ATOM 3374 N N . ASP A 1 437 ? 20.911 -15.770 -14.731 1.00 95.12 437 ASP A N 1
ATOM 3375 C CA . ASP A 1 437 ? 20.079 -15.972 -13.546 1.00 95.12 437 ASP A CA 1
ATOM 3376 C C . ASP A 1 437 ? 20.070 -17.448 -13.135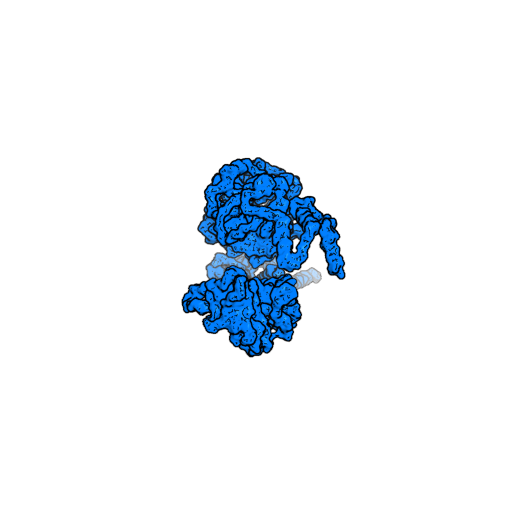 1.00 95.12 437 ASP A C 1
ATOM 3378 O O . ASP A 1 437 ? 20.284 -17.760 -11.961 1.00 95.12 437 ASP A O 1
ATOM 3382 N N . TYR A 1 438 ? 19.960 -18.373 -14.099 1.00 94.44 438 TYR A N 1
ATOM 3383 C CA . TYR A 1 438 ? 20.081 -19.808 -13.822 1.00 94.44 438 TYR A CA 1
ATOM 3384 C C . TYR A 1 438 ? 21.456 -20.178 -13.261 1.00 94.44 438 TYR A C 1
ATOM 3386 O O . TYR A 1 438 ? 21.551 -20.919 -12.281 1.00 94.44 438 TYR A O 1
ATOM 3394 N N . ARG A 1 439 ? 22.534 -19.628 -13.838 1.00 94.12 439 ARG A N 1
ATOM 3395 C CA . ARG A 1 439 ? 23.903 -19.835 -13.339 1.00 94.12 439 ARG A CA 1
ATOM 3396 C C . ARG A 1 439 ? 24.019 -19.431 -11.868 1.00 94.12 439 ARG A C 1
ATOM 3398 O O . ARG A 1 439 ? 24.630 -20.149 -11.078 1.00 94.12 439 ARG A O 1
ATOM 3405 N N . THR A 1 440 ? 23.403 -18.312 -11.496 1.00 93.62 440 THR A N 1
ATOM 3406 C CA . THR A 1 440 ? 23.410 -17.809 -10.117 1.00 93.62 440 THR A CA 1
ATOM 3407 C C . THR A 1 440 ? 22.595 -18.705 -9.176 1.00 93.62 440 THR A C 1
ATOM 3409 O O . THR A 1 440 ? 23.063 -19.024 -8.082 1.00 93.62 440 THR A O 1
ATOM 3412 N N . ALA A 1 441 ? 21.437 -19.201 -9.620 1.00 91.44 441 ALA A N 1
ATOM 3413 C CA . ALA A 1 441 ? 20.604 -20.127 -8.846 1.00 91.44 441 ALA A CA 1
ATOM 3414 C C . ALA A 1 441 ? 21.274 -21.496 -8.614 1.00 91.44 441 ALA A C 1
ATOM 3416 O O . ALA A 1 441 ? 21.147 -22.112 -7.555 1.00 91.44 441 ALA A O 1
ATOM 3417 N N . VAL A 1 442 ? 22.036 -21.996 -9.587 1.00 91.50 442 VAL A N 1
ATOM 3418 C CA . VAL A 1 442 ? 22.814 -23.236 -9.425 1.00 91.50 442 VAL A CA 1
ATOM 3419 C C . VAL A 1 442 ? 23.974 -23.024 -8.446 1.00 91.50 442 VAL A C 1
ATOM 3421 O O . VAL A 1 442 ? 24.229 -23.874 -7.589 1.00 91.50 442 VAL A O 1
ATOM 3424 N N . ALA A 1 443 ? 24.636 -21.864 -8.507 1.00 87.25 443 ALA A N 1
ATOM 3425 C CA . ALA A 1 443 ? 25.717 -21.518 -7.588 1.00 87.25 443 ALA A CA 1
ATOM 3426 C C . ALA A 1 443 ? 25.254 -21.446 -6.120 1.00 87.25 443 ALA A C 1
ATOM 3428 O O . ALA A 1 443 ? 26.020 -21.801 -5.224 1.00 87.25 443 ALA A O 1
ATOM 3429 N N . SER A 1 444 ? 24.006 -21.042 -5.858 1.00 83.25 444 SER A N 1
ATOM 3430 C CA . SER A 1 444 ? 23.448 -20.983 -4.499 1.00 83.25 444 SER A CA 1
ATOM 3431 C C . SER A 1 444 ? 23.054 -22.355 -3.928 1.00 83.25 444 SER A C 1
ATOM 3433 O O . SER A 1 444 ? 22.994 -22.517 -2.709 1.00 83.25 444 SER A O 1
ATOM 3435 N N . THR A 1 445 ? 22.837 -23.368 -4.777 1.00 78.25 445 THR A N 1
ATOM 3436 C CA . THR A 1 445 ? 22.332 -24.699 -4.382 1.00 78.25 445 THR A CA 1
ATOM 3437 C C . THR A 1 445 ? 23.420 -25.774 -4.237 1.00 78.25 445 THR A C 1
ATOM 3439 O O . THR A 1 445 ? 23.095 -26.945 -4.043 1.00 78.25 445 THR A O 1
ATOM 3442 N N . ASN A 1 446 ? 24.712 -25.413 -4.299 1.00 71.31 446 ASN A N 1
ATOM 3443 C CA . ASN A 1 446 ? 25.870 -26.330 -4.225 1.00 71.31 446 ASN A CA 1
ATOM 3444 C C . ASN A 1 446 ? 25.836 -27.499 -5.237 1.00 71.31 446 ASN A C 1
ATOM 3446 O O . ASN A 1 446 ? 26.523 -28.508 -5.052 1.00 71.31 446 ASN A O 1
ATOM 3450 N N . THR A 1 447 ? 25.059 -27.382 -6.316 1.00 77.38 447 THR A N 1
ATOM 3451 C CA . THR A 1 447 ? 24.970 -28.409 -7.361 1.00 77.38 447 THR A CA 1
ATOM 3452 C C . THR A 1 447 ? 25.980 -28.086 -8.459 1.00 77.38 447 THR A C 1
ATOM 3454 O O . THR A 1 447 ? 25.935 -27.010 -9.044 1.00 77.38 447 THR A O 1
ATOM 3457 N N . SER A 1 448 ? 26.911 -28.995 -8.761 1.00 80.25 448 SER A N 1
ATOM 3458 C CA . SER A 1 448 ? 27.893 -28.781 -9.834 1.00 80.25 448 SER A CA 1
ATOM 3459 C C . SER A 1 448 ? 27.349 -29.275 -11.180 1.00 80.25 448 SER A C 1
ATOM 3461 O O . SER A 1 448 ? 27.415 -30.472 -11.468 1.00 80.25 448 SER A O 1
ATOM 3463 N N . LEU A 1 449 ? 26.818 -28.365 -11.998 1.00 90.12 449 LEU A N 1
ATOM 3464 C CA . LEU A 1 449 ? 26.431 -28.622 -13.393 1.00 90.12 449 LEU A CA 1
ATOM 3465 C C . LEU A 1 449 ? 27.513 -28.114 -14.359 1.00 90.12 449 LEU A C 1
ATOM 3467 O O . LEU A 1 449 ? 28.298 -27.235 -14.002 1.00 90.12 449 LEU A O 1
ATOM 3471 N N . SER A 1 450 ? 27.577 -28.664 -15.576 1.00 92.44 450 SER A N 1
ATOM 3472 C CA . SER A 1 450 ? 28.467 -28.122 -16.613 1.00 92.44 450 SER A CA 1
ATOM 3473 C C . SER A 1 450 ? 27.935 -26.786 -17.154 1.00 92.44 450 SER A C 1
ATOM 3475 O O . SER A 1 450 ? 26.727 -26.560 -17.182 1.00 92.44 450 SER A O 1
ATOM 3477 N N . GLU A 1 451 ? 28.818 -25.905 -17.639 1.00 92.31 451 GLU A N 1
ATOM 3478 C CA . GLU A 1 451 ? 28.406 -24.635 -18.278 1.00 92.31 451 GLU A CA 1
ATOM 3479 C C . GLU A 1 451 ? 27.486 -24.854 -19.488 1.00 92.31 451 GLU A C 1
ATOM 3481 O O . GLU A 1 451 ? 26.608 -24.038 -19.764 1.00 92.31 451 GLU A O 1
ATOM 3486 N N . GLU A 1 452 ? 27.643 -25.987 -20.174 1.00 93.06 452 GLU A N 1
ATOM 3487 C CA . GLU A 1 452 ? 26.761 -26.412 -21.259 1.00 93.06 452 GLU A CA 1
ATOM 3488 C C . GLU A 1 452 ? 25.333 -26.653 -20.750 1.00 93.06 452 GLU A C 1
ATOM 3490 O O . GLU A 1 452 ? 24.380 -26.089 -21.281 1.00 93.06 452 GLU A O 1
ATOM 3495 N N . GLN A 1 453 ? 25.181 -27.421 -19.666 1.00 94.25 453 GLN A N 1
ATOM 3496 C CA . GLN A 1 453 ? 23.881 -27.700 -19.050 1.00 94.25 453 GLN A CA 1
ATOM 3497 C C . GLN A 1 453 ? 23.222 -26.429 -18.509 1.00 94.25 453 GLN A C 1
ATOM 3499 O O . GLN A 1 453 ? 22.015 -26.250 -18.668 1.00 94.25 453 GLN A O 1
ATOM 3504 N N . ILE A 1 454 ? 24.008 -25.536 -17.900 1.00 94.25 454 ILE A N 1
ATOM 3505 C CA . ILE A 1 454 ? 23.531 -24.243 -17.394 1.00 94.25 454 ILE A CA 1
ATOM 3506 C C . ILE A 1 454 ? 22.993 -23.388 -18.543 1.00 94.25 454 ILE A C 1
ATOM 3508 O O . ILE A 1 454 ? 21.886 -22.855 -18.456 1.00 94.25 454 ILE A O 1
ATOM 3512 N N . THR A 1 455 ? 23.753 -23.293 -19.635 1.00 95.56 455 THR A N 1
ATOM 3513 C CA . THR A 1 455 ? 23.377 -22.482 -20.797 1.00 95.56 455 THR A CA 1
ATOM 3514 C C . THR A 1 455 ? 22.130 -23.032 -21.483 1.00 95.56 455 THR A C 1
ATOM 3516 O O . THR A 1 455 ? 21.189 -22.279 -21.729 1.00 95.56 455 THR A O 1
ATOM 3519 N N . LEU A 1 456 ? 22.075 -24.344 -21.730 1.00 96.81 456 LEU A N 1
ATOM 3520 C CA . LEU A 1 456 ? 20.922 -24.972 -22.375 1.00 96.81 456 LEU A CA 1
ATOM 3521 C C . LEU A 1 456 ? 19.658 -24.868 -21.510 1.00 96.81 456 LEU A C 1
ATOM 3523 O O . LEU A 1 456 ? 18.619 -24.491 -22.034 1.00 96.81 456 LEU A O 1
ATOM 3527 N N . THR A 1 457 ? 19.743 -25.087 -20.193 1.00 95.56 457 THR A N 1
ATOM 3528 C CA . THR A 1 457 ? 18.568 -24.996 -19.301 1.00 95.56 457 THR A CA 1
ATOM 3529 C C . THR A 1 457 ? 18.048 -23.559 -19.181 1.00 95.56 457 THR A C 1
ATOM 3531 O O . THR A 1 457 ? 16.844 -23.314 -19.260 1.00 95.56 457 THR A O 1
ATOM 3534 N N . GLY A 1 458 ? 18.944 -22.575 -19.029 1.00 95.31 458 GLY A N 1
ATOM 3535 C CA . GLY A 1 458 ? 18.554 -21.162 -18.984 1.00 95.31 458 GLY A CA 1
ATOM 3536 C C . GLY A 1 458 ? 17.920 -20.682 -20.295 1.00 95.31 458 GLY A C 1
ATOM 3537 O O . GLY A 1 458 ? 16.971 -19.890 -20.272 1.00 95.31 458 GLY A O 1
ATOM 3538 N N . LEU A 1 459 ? 18.397 -21.204 -21.430 1.00 97.19 459 LEU A N 1
ATOM 3539 C CA . LEU A 1 459 ? 17.808 -20.974 -22.747 1.00 97.19 459 LEU A CA 1
ATOM 3540 C C . LEU A 1 459 ? 16.443 -21.661 -22.896 1.00 97.19 459 LEU A C 1
ATOM 3542 O O . LEU A 1 459 ? 15.498 -21.028 -23.362 1.00 97.19 459 LEU A O 1
ATOM 3546 N N . GLU A 1 460 ? 16.317 -22.924 -22.481 1.00 97.62 460 GLU A N 1
ATOM 3547 C CA . GLU A 1 460 ? 15.052 -23.669 -22.484 1.00 97.62 460 GLU A CA 1
ATOM 3548 C C . GLU A 1 460 ? 13.970 -22.905 -21.717 1.00 97.62 460 GLU A C 1
ATOM 3550 O O . GLU A 1 460 ? 12.887 -22.693 -22.259 1.00 97.62 460 GLU A O 1
ATOM 3555 N N . ASN A 1 461 ? 14.280 -22.394 -20.520 1.00 96.75 461 ASN A N 1
ATOM 3556 C CA . ASN A 1 461 ? 13.357 -21.573 -19.731 1.00 96.75 461 ASN A CA 1
ATOM 3557 C C . ASN A 1 461 ? 12.896 -20.319 -20.493 1.00 96.75 461 ASN A C 1
ATOM 3559 O O . ASN A 1 461 ? 11.703 -20.003 -20.501 1.00 96.75 461 ASN A O 1
ATOM 3563 N N . ALA A 1 462 ? 13.817 -19.617 -21.162 1.00 96.88 462 ALA A N 1
ATOM 3564 C CA . ALA A 1 462 ? 13.499 -18.412 -21.928 1.00 96.88 462 ALA A CA 1
ATOM 3565 C C . ALA A 1 462 ? 12.592 -18.713 -23.133 1.00 96.88 462 ALA A C 1
ATOM 3567 O O . ALA A 1 462 ? 11.589 -18.027 -23.339 1.00 96.88 462 ALA A O 1
ATOM 3568 N N . ILE A 1 463 ? 12.890 -19.772 -23.895 1.00 97.50 463 ILE A N 1
ATOM 3569 C CA . ILE A 1 463 ? 12.060 -20.200 -25.030 1.00 97.50 463 ILE A CA 1
ATOM 3570 C C . ILE A 1 463 ? 10.692 -20.707 -24.552 1.00 97.50 463 ILE A C 1
ATOM 3572 O O . ILE A 1 463 ? 9.679 -20.374 -25.168 1.00 97.50 463 ILE A O 1
ATOM 3576 N N . VAL A 1 464 ? 10.631 -21.450 -23.440 1.00 96.94 464 VAL A N 1
ATOM 3577 C CA . VAL A 1 464 ? 9.363 -21.853 -22.806 1.00 96.94 464 VAL A CA 1
ATOM 3578 C C . VAL A 1 464 ? 8.534 -20.623 -22.454 1.00 96.94 464 VAL A C 1
ATOM 3580 O O . VAL A 1 464 ? 7.352 -20.595 -22.784 1.00 96.94 464 VAL A O 1
ATOM 3583 N N . SER A 1 465 ? 9.138 -19.595 -21.845 1.00 96.38 465 SER A N 1
ATOM 3584 C CA . SER A 1 465 ? 8.430 -18.355 -21.511 1.00 96.38 465 SER A CA 1
ATOM 3585 C C . SER A 1 465 ? 7.834 -17.693 -22.745 1.00 96.38 465 SER A C 1
ATOM 3587 O O . SER A 1 465 ? 6.657 -17.351 -22.730 1.00 96.38 465 SER A O 1
ATOM 3589 N N . PHE A 1 466 ? 8.614 -17.542 -23.821 1.00 96.12 466 PHE A N 1
ATOM 3590 C CA . PHE A 1 466 ? 8.109 -16.968 -25.066 1.00 96.12 466 PHE A CA 1
ATOM 3591 C C . PHE A 1 466 ? 6.905 -17.750 -25.595 1.00 96.12 466 PHE A C 1
ATOM 3593 O O . PHE A 1 466 ? 5.878 -17.160 -25.921 1.00 96.12 466 PHE A O 1
ATOM 3600 N N . VAL A 1 467 ? 7.019 -19.076 -25.689 1.00 96.81 467 VAL A N 1
ATOM 3601 C CA . VAL A 1 467 ? 5.962 -19.923 -26.254 1.00 96.81 467 VAL A CA 1
ATOM 3602 C C . VAL A 1 467 ? 4.701 -19.894 -25.390 1.00 96.81 467 VAL A C 1
ATOM 3604 O O . VAL A 1 467 ? 3.607 -19.717 -25.928 1.00 96.81 467 VAL A O 1
ATOM 3607 N N . ASP A 1 468 ? 4.845 -20.026 -24.072 1.00 96.69 468 ASP A N 1
ATOM 3608 C CA . ASP A 1 468 ? 3.732 -19.982 -23.125 1.00 96.69 468 ASP A CA 1
ATOM 3609 C C . ASP A 1 468 ? 3.017 -18.619 -23.182 1.00 96.69 468 ASP A C 1
ATOM 3611 O O . ASP A 1 468 ? 1.795 -18.561 -23.322 1.00 96.69 468 ASP A O 1
ATOM 3615 N N . ASP A 1 469 ? 3.760 -17.512 -23.157 1.00 96.75 469 ASP A N 1
ATOM 3616 C CA . ASP A 1 469 ? 3.177 -16.168 -23.188 1.00 96.75 469 ASP A CA 1
ATOM 3617 C C . ASP A 1 469 ? 2.502 -15.852 -24.527 1.00 96.75 469 ASP A C 1
ATOM 3619 O O . ASP A 1 469 ? 1.432 -15.236 -24.557 1.00 96.75 469 ASP A O 1
ATOM 3623 N N . MET A 1 470 ? 3.069 -16.322 -25.642 1.00 96.88 470 MET A N 1
ATOM 3624 C CA . MET A 1 470 ? 2.436 -16.190 -26.954 1.00 96.88 470 MET A CA 1
ATOM 3625 C C . MET A 1 470 ? 1.133 -16.988 -27.044 1.00 96.88 470 MET A C 1
ATOM 3627 O O . MET A 1 470 ? 0.153 -16.487 -27.596 1.00 96.88 470 MET A O 1
ATOM 3631 N N . LEU A 1 471 ? 1.082 -18.200 -26.483 1.00 96.50 471 LEU A N 1
ATOM 3632 C CA . LEU A 1 471 ? -0.148 -18.996 -26.417 1.00 96.50 471 LEU A CA 1
ATOM 3633 C C . LEU A 1 471 ? -1.232 -18.286 -25.587 1.00 96.50 471 LEU A C 1
ATOM 3635 O O . LEU A 1 471 ? -2.369 -18.182 -26.054 1.00 96.50 471 LEU A O 1
ATOM 3639 N N . VAL A 1 472 ? -0.880 -17.712 -24.426 1.00 96.81 472 VAL A N 1
ATOM 3640 C CA . VAL A 1 472 ? -1.808 -16.890 -23.620 1.00 96.81 472 VAL A CA 1
ATOM 3641 C C . VAL A 1 472 ? -2.271 -15.651 -24.397 1.00 96.81 472 VAL A C 1
ATOM 3643 O O . VAL A 1 472 ? -3.448 -15.284 -24.327 1.00 96.81 472 VAL A O 1
ATOM 3646 N N . ALA A 1 473 ? -1.385 -15.002 -25.155 1.00 96.56 473 ALA A N 1
ATOM 3647 C CA . ALA A 1 473 ? -1.726 -13.832 -25.960 1.00 96.56 473 ALA A CA 1
ATOM 3648 C C . ALA A 1 473 ? -2.698 -14.176 -27.101 1.00 96.56 473 ALA A C 1
ATOM 3650 O O . ALA A 1 473 ? -3.699 -13.477 -27.274 1.00 96.56 473 ALA A O 1
ATOM 3651 N N . TYR A 1 474 ? -2.481 -15.284 -27.820 1.00 96.19 474 TYR A N 1
ATOM 3652 C CA . TYR A 1 474 ? -3.430 -15.775 -28.826 1.00 96.19 474 TYR A CA 1
ATOM 3653 C C . TYR A 1 474 ? -4.772 -16.163 -28.201 1.00 96.19 474 TYR A C 1
ATOM 3655 O O . TYR A 1 474 ? -5.817 -15.805 -28.738 1.00 96.19 474 TYR A O 1
ATOM 3663 N N . ALA A 1 475 ? -4.765 -16.832 -27.047 1.00 95.94 475 ALA A N 1
ATOM 3664 C CA . ALA A 1 475 ? -5.977 -17.148 -26.294 1.00 95.94 475 ALA A CA 1
ATOM 3665 C C . ALA A 1 475 ? -6.742 -15.874 -25.875 1.00 95.94 475 ALA A C 1
ATOM 3667 O O . ALA A 1 475 ? -7.966 -15.800 -25.996 1.00 95.94 475 ALA A O 1
ATOM 3668 N N . SER A 1 476 ? -6.023 -14.831 -25.459 1.00 96.56 476 SER A N 1
ATOM 3669 C CA . SER A 1 476 ? -6.603 -13.525 -25.121 1.00 96.56 476 SER A CA 1
ATOM 3670 C C . SER A 1 476 ? -7.161 -12.810 -26.360 1.00 96.56 476 SER A C 1
ATOM 3672 O O . SER A 1 476 ? -8.235 -12.211 -26.294 1.00 96.56 476 SER A O 1
ATOM 3674 N N . ALA A 1 477 ? -6.489 -12.920 -27.511 1.00 95.94 477 ALA A N 1
ATOM 3675 C CA . ALA A 1 477 ? -6.975 -12.396 -28.786 1.00 95.94 477 ALA A CA 1
ATOM 3676 C C . ALA A 1 477 ? -8.235 -13.131 -29.277 1.00 95.94 477 ALA A C 1
ATOM 3678 O O . ALA A 1 477 ? -9.168 -12.467 -29.727 1.00 95.94 477 ALA A O 1
ATOM 3679 N N . GLN A 1 478 ? -8.320 -14.460 -29.117 1.00 95.88 478 GLN A N 1
ATOM 3680 C CA . GLN A 1 478 ? -9.544 -15.226 -29.402 1.00 95.88 478 GLN A CA 1
ATOM 3681 C C . GLN A 1 478 ? -10.737 -14.674 -28.612 1.00 95.88 478 GLN A C 1
ATOM 3683 O O . GLN A 1 478 ? -11.792 -14.435 -29.195 1.00 95.88 478 GLN A O 1
ATOM 3688 N N . LEU A 1 479 ? -10.554 -14.394 -27.318 1.00 95.00 479 LEU A N 1
ATOM 3689 C CA . LEU A 1 479 ? -11.611 -13.875 -26.446 1.00 95.00 479 LEU A CA 1
ATOM 3690 C C . LEU A 1 479 ? -12.006 -12.427 -26.763 1.00 95.00 479 LEU A C 1
ATOM 3692 O O . LEU A 1 479 ? -13.194 -12.120 -26.838 1.00 95.00 479 LEU A O 1
ATOM 3696 N N . VAL A 1 480 ? -11.025 -11.530 -26.907 1.00 94.81 480 VAL A N 1
ATOM 3697 C CA . VAL A 1 480 ? -11.272 -10.078 -26.955 1.00 94.81 480 VAL A CA 1
ATOM 3698 C C . VAL A 1 480 ? -11.410 -9.554 -28.383 1.00 94.81 480 VAL A C 1
ATOM 3700 O O . VAL A 1 480 ? -12.283 -8.730 -28.637 1.00 94.81 480 VAL A O 1
ATOM 3703 N N . VAL A 1 481 ? -10.560 -10.014 -29.306 1.00 94.44 481 VAL A N 1
ATOM 3704 C 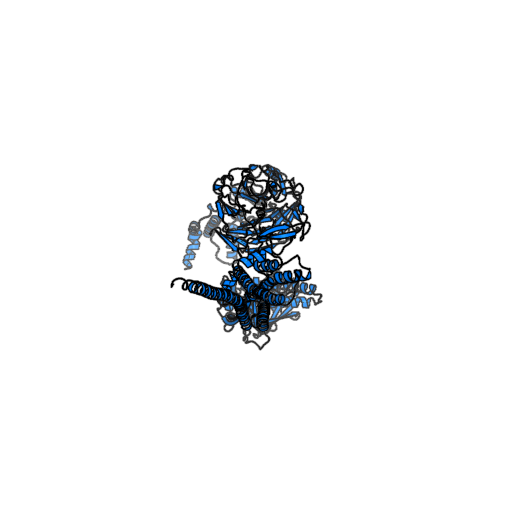CA . VAL A 1 481 ? -10.524 -9.541 -30.701 1.00 94.44 481 VAL A CA 1
ATOM 3705 C C . VAL A 1 481 ? -11.467 -10.362 -31.574 1.00 94.44 481 VAL A C 1
ATOM 3707 O O . VAL A 1 481 ? -12.290 -9.797 -32.289 1.00 94.44 481 VAL A O 1
ATOM 3710 N N . GLY A 1 482 ? -11.355 -11.691 -31.513 1.00 91.00 482 GLY A N 1
ATOM 3711 C CA . GLY A 1 482 ? -12.177 -12.604 -32.308 1.00 91.00 482 GLY A CA 1
ATOM 3712 C C . GLY A 1 482 ? -13.591 -12.810 -31.762 1.00 91.00 482 GLY A C 1
ATOM 3713 O O . GLY A 1 482 ? -14.495 -13.147 -32.523 1.00 91.00 482 GLY A O 1
ATOM 3714 N N . GLY A 1 483 ? -13.798 -12.616 -30.454 1.00 92.25 483 GLY A N 1
ATOM 3715 C CA . GLY A 1 483 ? -15.058 -12.949 -29.781 1.00 92.25 483 GLY A CA 1
ATOM 3716 C C . GLY A 1 483 ? -15.364 -14.455 -29.765 1.00 92.25 483 GLY A C 1
ATOM 3717 O O . GLY A 1 483 ? -16.512 -14.851 -29.570 1.00 92.25 483 GLY A O 1
ATOM 3718 N N . PHE A 1 484 ? -14.354 -15.299 -29.991 1.00 94.81 484 PHE A N 1
ATOM 3719 C CA . PHE A 1 484 ? -14.465 -16.753 -30.007 1.00 94.81 484 PHE A CA 1
ATOM 3720 C C . PHE A 1 484 ? -14.310 -17.293 -28.586 1.00 94.81 484 PHE A C 1
ATOM 3722 O O . PHE A 1 484 ? -13.201 -17.421 -28.062 1.00 94.81 484 PHE A O 1
ATOM 3729 N N . ALA A 1 485 ? -15.439 -17.602 -27.950 1.00 93.38 485 ALA A N 1
ATOM 3730 C CA . ALA A 1 485 ? -15.476 -18.091 -26.581 1.00 93.38 485 ALA A CA 1
ATOM 3731 C C . ALA A 1 485 ? -16.486 -19.234 -26.410 1.00 93.38 485 ALA A C 1
ATOM 3733 O O . ALA A 1 485 ? -17.564 -19.225 -27.004 1.00 93.38 485 ALA A O 1
ATOM 3734 N N . SER A 1 486 ? -16.157 -20.194 -25.547 1.00 92.25 486 SER A N 1
ATOM 3735 C CA . SER A 1 486 ? -17.003 -21.331 -25.183 1.00 92.25 486 SER A CA 1
ATOM 3736 C C . SER A 1 486 ? -17.241 -21.369 -23.664 1.00 92.25 486 SER A C 1
ATOM 3738 O O . SER A 1 486 ? -16.386 -20.925 -22.898 1.00 92.25 486 SER A O 1
ATOM 3740 N N . PRO A 1 487 ? -18.407 -21.836 -23.186 1.00 92.31 487 PRO A N 1
ATOM 3741 C CA . PRO A 1 487 ? -18.701 -21.885 -21.755 1.00 92.31 487 PRO A CA 1
ATOM 3742 C C . PRO A 1 487 ? -17.993 -23.062 -21.063 1.00 92.31 487 PRO A C 1
ATOM 3744 O O . PRO A 1 487 ? -18.097 -24.205 -21.507 1.00 92.31 487 PRO A O 1
ATOM 3747 N N . ALA A 1 488 ? -17.349 -22.801 -19.925 1.00 90.69 488 ALA A N 1
ATOM 3748 C CA . ALA A 1 488 ? -16.753 -23.795 -19.035 1.00 90.69 488 ALA A CA 1
ATOM 3749 C C . ALA A 1 488 ? -17.313 -23.676 -17.610 1.00 90.69 488 ALA A C 1
ATOM 3751 O O . ALA A 1 488 ? -17.626 -22.585 -17.134 1.00 90.69 488 ALA A O 1
ATOM 3752 N N . SER A 1 489 ? -17.428 -24.802 -16.903 1.00 90.75 489 SER A N 1
ATOM 3753 C CA . SER A 1 489 ? -17.863 -24.807 -15.502 1.00 90.75 489 SER A CA 1
ATOM 3754 C C . SER A 1 489 ? -16.723 -24.350 -14.590 1.00 90.75 489 SER A C 1
ATOM 3756 O O . SER A 1 489 ? -15.645 -24.944 -14.605 1.00 90.75 489 SER A O 1
ATOM 3758 N N . ALA A 1 490 ? -16.988 -23.347 -13.756 1.00 91.75 490 ALA A N 1
ATOM 3759 C CA . ALA A 1 490 ? -16.081 -22.842 -12.734 1.00 91.75 490 ALA A CA 1
ATOM 3760 C C . ALA A 1 490 ? -16.633 -23.142 -11.332 1.00 91.75 490 ALA A C 1
ATOM 3762 O O . ALA A 1 490 ? -17.793 -22.846 -11.027 1.00 91.75 490 ALA A O 1
ATOM 3763 N N . ALA A 1 491 ? -15.801 -23.730 -10.474 1.00 91.25 491 ALA A N 1
ATOM 3764 C CA . ALA A 1 491 ? -16.097 -23.924 -9.061 1.00 91.25 491 ALA A CA 1
ATOM 3765 C C . ALA A 1 491 ? -15.601 -22.704 -8.279 1.00 91.25 491 ALA A C 1
ATOM 3767 O O . ALA A 1 491 ? -14.403 -22.427 -8.245 1.00 91.25 491 ALA A O 1
ATOM 3768 N N . VAL A 1 492 ? -16.527 -21.968 -7.673 1.00 89.88 492 VAL A N 1
ATOM 3769 C CA . VAL A 1 492 ? -16.280 -20.710 -6.966 1.00 89.88 492 VAL A CA 1
ATOM 3770 C C . VAL A 1 492 ? -16.420 -20.939 -5.475 1.00 89.88 492 VAL A C 1
ATOM 3772 O O . VAL A 1 492 ? -17.448 -21.430 -4.999 1.00 89.88 492 VAL A O 1
ATOM 3775 N N . HIS A 1 493 ? -15.407 -20.533 -4.726 1.00 87.00 493 HIS A N 1
ATOM 3776 C CA . HIS A 1 493 ? -15.478 -20.509 -3.279 1.00 87.00 493 HIS A CA 1
ATOM 3777 C C . HIS A 1 493 ? -15.899 -19.117 -2.831 1.00 87.00 493 HIS A C 1
ATOM 3779 O O . HIS A 1 493 ? -15.303 -18.106 -3.210 1.00 87.00 493 HIS A O 1
ATOM 3785 N N . VAL A 1 494 ? -16.951 -19.074 -2.024 1.00 84.56 494 VAL A N 1
ATOM 3786 C CA . VAL A 1 494 ? -17.560 -17.838 -1.544 1.00 84.56 494 VAL A CA 1
ATOM 3787 C C . VAL A 1 494 ? -17.416 -17.783 -0.032 1.00 84.56 494 VAL A C 1
ATOM 3789 O O . VAL A 1 494 ? -17.696 -18.762 0.665 1.00 84.56 494 VAL A O 1
ATOM 3792 N N . SER A 1 495 ? -17.007 -16.626 0.485 1.00 79.81 495 SER A N 1
ATOM 3793 C CA . SER A 1 495 ? -16.988 -16.402 1.931 1.00 79.81 495 SER A CA 1
ATOM 3794 C C . SER A 1 495 ? -18.414 -16.472 2.496 1.00 79.81 495 SER A C 1
ATOM 3796 O O . SER A 1 495 ? -19.308 -15.751 2.045 1.00 79.81 495 SER A O 1
ATOM 3798 N N . ALA A 1 496 ? -18.630 -17.347 3.480 1.00 79.94 496 ALA A N 1
ATOM 3799 C CA . ALA A 1 496 ? -19.911 -17.596 4.140 1.00 79.94 496 ALA A CA 1
ATOM 3800 C C . ALA A 1 496 ? -19.760 -17.579 5.670 1.00 79.94 496 ALA A C 1
ATOM 3802 O O . ALA A 1 496 ? -18.684 -17.826 6.208 1.00 79.94 496 ALA A O 1
ATOM 3803 N N . LEU A 1 497 ? -20.842 -17.321 6.405 1.00 82.06 497 LEU A N 1
ATOM 3804 C CA . LEU A 1 497 ? -20.835 -17.313 7.871 1.00 82.06 497 LEU A CA 1
ATOM 3805 C C . LEU A 1 497 ? -21.648 -18.488 8.410 1.00 82.06 497 LEU A C 1
ATOM 3807 O O . LEU A 1 497 ? -22.749 -18.765 7.932 1.00 82.06 497 LEU A O 1
ATOM 3811 N N . ARG A 1 498 ? -21.111 -19.152 9.432 1.00 84.31 498 ARG A N 1
ATOM 3812 C CA . ARG A 1 498 ? -21.813 -20.151 10.249 1.00 84.31 498 ARG A CA 1
ATOM 3813 C C . ARG A 1 498 ? -21.982 -19.629 11.674 1.00 84.31 498 ARG A C 1
ATOM 3815 O O . ARG A 1 498 ? -21.155 -18.853 12.142 1.00 84.31 498 ARG A O 1
ATOM 3822 N N . LEU A 1 499 ? -23.031 -20.050 12.375 1.00 83.19 499 LEU A N 1
ATOM 3823 C CA . LEU A 1 499 ? -23.217 -19.720 13.793 1.00 83.19 499 LEU A CA 1
ATOM 3824 C C . LEU A 1 499 ? -22.297 -20.579 14.663 1.00 83.19 499 LEU A C 1
ATOM 3826 O O . LEU A 1 499 ? -22.439 -21.799 14.662 1.00 83.19 499 LEU A O 1
ATOM 3830 N N . GLY A 1 500 ? -21.403 -19.940 15.419 1.00 83.06 500 GLY A N 1
ATOM 3831 C CA . GLY A 1 500 ? -20.565 -20.590 16.420 1.00 83.06 500 GLY A CA 1
ATOM 3832 C C . GLY A 1 500 ? -19.435 -21.450 15.861 1.00 83.06 500 GLY A C 1
ATOM 3833 O O . GLY A 1 500 ? -19.417 -21.876 14.703 1.00 83.06 500 GLY A O 1
ATOM 3834 N N . SER A 1 501 ? -18.464 -21.744 16.724 1.00 85.50 501 SER A N 1
ATOM 3835 C CA . SER A 1 501 ? -17.503 -22.821 16.480 1.00 85.50 501 SER A CA 1
ATOM 3836 C C . SER A 1 501 ? -17.992 -24.118 17.120 1.00 85.50 501 SER A C 1
ATOM 3838 O O . SER A 1 501 ? -18.475 -24.136 18.255 1.00 85.50 501 SER A O 1
ATOM 3840 N N . ARG A 1 502 ? -17.799 -25.227 16.399 1.00 87.19 502 ARG A N 1
ATOM 3841 C CA . ARG A 1 502 ? -18.210 -26.577 16.802 1.00 87.19 502 ARG A CA 1
ATOM 3842 C C . ARG A 1 502 ? -17.774 -26.946 18.221 1.00 87.19 502 ARG A C 1
ATOM 3844 O O . ARG A 1 502 ? -18.534 -27.567 18.958 1.00 87.19 502 ARG A O 1
ATOM 3851 N N . VAL A 1 503 ? -16.573 -26.529 18.624 1.00 90.00 503 VAL A N 1
ATOM 3852 C CA . VAL A 1 503 ? -16.018 -26.822 19.957 1.00 90.00 503 VAL A CA 1
ATOM 3853 C C . VAL A 1 503 ? -16.869 -26.183 21.061 1.00 90.00 503 VAL A C 1
ATOM 3855 O O . VAL A 1 503 ? -17.216 -26.846 22.038 1.00 90.00 503 VAL A O 1
ATOM 3858 N N . TYR A 1 504 ? -17.268 -24.923 20.884 1.00 92.38 504 TYR A N 1
ATOM 3859 C CA . TYR A 1 504 ? -18.072 -24.193 21.866 1.00 92.38 504 TYR A CA 1
ATOM 3860 C C . TYR A 1 504 ? -19.539 -24.640 21.870 1.00 92.38 504 TYR A C 1
ATOM 3862 O O . TYR A 1 504 ? -20.149 -24.726 22.937 1.00 92.38 504 TYR A O 1
ATOM 3870 N N . ILE A 1 505 ? -20.094 -24.994 20.705 1.00 92.06 505 ILE A N 1
ATOM 3871 C CA . ILE A 1 505 ? -21.455 -25.548 20.592 1.00 92.06 505 ILE A CA 1
ATOM 3872 C C . ILE A 1 505 ? -21.574 -26.846 21.401 1.00 92.06 505 ILE A C 1
ATOM 3874 O O . ILE A 1 505 ? -22.505 -27.014 22.187 1.00 92.06 505 ILE A O 1
ATOM 3878 N N . VAL A 1 506 ? -20.600 -27.751 21.271 1.00 91.94 506 VAL A N 1
ATOM 3879 C CA . VAL A 1 506 ? -20.594 -29.007 22.035 1.00 91.94 506 VAL A CA 1
ATOM 3880 C C . VAL A 1 506 ? -20.384 -28.742 23.530 1.00 91.94 506 VAL A C 1
ATOM 3882 O O . VAL A 1 506 ? -21.107 -29.300 24.355 1.00 91.94 506 VAL A O 1
ATOM 3885 N N . ALA A 1 507 ? -19.444 -27.867 23.901 1.00 92.69 507 ALA A N 1
ATOM 3886 C CA . ALA A 1 507 ? -19.162 -27.559 25.305 1.00 92.69 507 ALA A CA 1
ATOM 3887 C C . ALA A 1 507 ? -20.376 -26.959 26.044 1.00 92.69 507 ALA A C 1
ATOM 3889 O O . ALA A 1 507 ? -20.711 -27.394 27.149 1.00 92.69 507 ALA A O 1
ATOM 3890 N N . THR A 1 508 ? -21.074 -26.001 25.423 1.00 93.56 508 THR A N 1
ATOM 3891 C CA . THR A 1 508 ? -22.291 -25.388 25.989 1.00 93.56 508 THR A CA 1
ATOM 3892 C C . THR A 1 508 ? -23.430 -26.395 26.131 1.00 93.56 508 THR A C 1
ATOM 3894 O O . THR A 1 508 ? -24.118 -26.389 27.156 1.00 93.56 508 THR A O 1
ATOM 3897 N N . ALA A 1 509 ? -23.596 -27.310 25.170 1.00 93.38 509 ALA A N 1
ATOM 3898 C CA . ALA A 1 509 ? -24.581 -28.387 25.253 1.00 93.38 509 ALA A CA 1
ATOM 3899 C C . ALA A 1 509 ? -24.316 -29.348 26.412 1.00 93.38 509 ALA A C 1
ATOM 3901 O O . ALA A 1 509 ? -25.236 -29.681 27.162 1.00 93.38 509 ALA A O 1
ATOM 3902 N N . VAL A 1 510 ? -23.055 -29.736 26.611 1.00 94.38 510 VAL A N 1
ATOM 3903 C CA . VAL A 1 510 ? -22.660 -30.616 27.718 1.00 94.38 510 VAL A CA 1
ATOM 3904 C C . VAL A 1 510 ? -22.930 -29.951 29.069 1.00 94.38 510 VAL A C 1
ATOM 3906 O O . VAL A 1 510 ? -23.598 -30.547 29.911 1.00 94.38 510 VAL A O 1
ATOM 3909 N N . ILE A 1 511 ? -22.482 -28.708 29.277 1.00 93.06 511 ILE A N 1
ATOM 3910 C CA . ILE A 1 511 ? -22.677 -27.995 30.554 1.00 93.06 511 ILE A CA 1
ATOM 3911 C C . ILE A 1 511 ? -24.162 -27.778 30.850 1.00 93.06 511 ILE A C 1
ATOM 3913 O O . ILE A 1 511 ? -24.617 -28.044 31.964 1.00 93.06 511 ILE A O 1
ATOM 3917 N N . THR A 1 512 ? -24.934 -27.356 29.847 1.00 93.88 512 THR A N 1
ATOM 3918 C CA . THR A 1 512 ? -26.384 -27.171 29.988 1.00 93.88 512 THR A CA 1
ATOM 3919 C C . THR A 1 512 ? -27.067 -28.489 30.363 1.00 93.88 512 THR A C 1
ATOM 3921 O O . THR A 1 512 ? -27.886 -28.518 31.282 1.00 93.88 512 THR A O 1
ATOM 3924 N N . GLY A 1 513 ? -26.681 -29.594 29.716 1.00 92.38 513 GLY A N 1
ATOM 3925 C CA . GLY A 1 513 ? -27.171 -30.934 30.038 1.00 92.38 513 GLY A CA 1
ATOM 3926 C C . GLY A 1 513 ? -26.838 -31.367 31.468 1.00 92.38 513 GLY A C 1
ATOM 3927 O O . GLY A 1 513 ? -27.714 -31.864 32.173 1.00 92.38 513 GLY A O 1
ATOM 3928 N N . VAL A 1 514 ? -25.609 -31.123 31.936 1.00 94.00 514 VAL A N 1
ATOM 3929 C CA . VAL A 1 514 ? -25.180 -31.446 33.309 1.00 94.00 514 VAL A CA 1
ATOM 3930 C C . VAL A 1 514 ? -26.000 -30.679 34.349 1.00 94.00 514 VAL A C 1
ATOM 3932 O O . VAL A 1 514 ? -26.476 -31.284 35.309 1.00 94.00 514 VAL A O 1
ATOM 3935 N N . ILE A 1 515 ? -26.227 -29.375 34.161 1.00 91.69 515 ILE A N 1
ATOM 3936 C CA . ILE A 1 515 ? -27.018 -28.560 35.102 1.00 91.69 515 ILE A CA 1
ATOM 3937 C C . ILE A 1 515 ? -28.465 -29.062 35.176 1.00 91.69 515 ILE A C 1
ATOM 3939 O O . ILE A 1 515 ? -29.014 -29.216 36.268 1.00 91.69 515 ILE A O 1
ATOM 3943 N N . VAL A 1 516 ? -29.076 -29.377 34.032 1.00 91.75 516 VAL A N 1
ATOM 3944 C CA . VAL A 1 516 ? -30.437 -29.933 33.987 1.00 91.75 516 VAL A CA 1
ATOM 3945 C C . VAL A 1 516 ? -30.505 -31.287 34.692 1.00 91.75 516 VAL A C 1
ATOM 3947 O O . VAL A 1 516 ? -31.421 -31.518 35.481 1.00 91.75 516 VAL A O 1
ATOM 3950 N N . LEU A 1 517 ? -29.521 -32.164 34.471 1.00 91.88 517 LEU A N 1
ATOM 3951 C CA . LEU A 1 517 ? -29.441 -33.454 35.156 1.00 91.88 517 LEU A CA 1
ATOM 3952 C C . LEU A 1 517 ? -29.319 -33.290 36.675 1.00 91.88 517 LEU A C 1
ATOM 3954 O O . LEU A 1 517 ? -29.996 -34.011 37.406 1.00 91.88 517 LEU A O 1
ATOM 3958 N N . LEU A 1 518 ? -28.527 -32.325 37.156 1.00 90.62 518 LEU A N 1
ATOM 3959 C CA . LEU A 1 518 ? -28.411 -32.019 38.587 1.00 90.62 518 LEU A CA 1
ATOM 3960 C C . LEU A 1 518 ? -29.747 -31.557 39.183 1.00 90.62 518 LEU A C 1
ATOM 3962 O O . LEU A 1 518 ? -30.146 -32.044 40.242 1.00 90.62 518 LEU A O 1
ATOM 3966 N N . VAL A 1 519 ? -30.472 -30.671 38.491 1.00 88.94 519 VAL A N 1
ATOM 3967 C CA . VAL A 1 519 ? -31.799 -30.209 38.930 1.00 88.94 519 VAL A CA 1
ATOM 3968 C C . VAL A 1 519 ? -32.787 -31.374 38.988 1.00 88.94 519 VAL A C 1
ATOM 3970 O O . VAL A 1 519 ? -33.474 -31.540 39.996 1.00 88.94 519 VAL A O 1
ATOM 3973 N N . ILE A 1 520 ? -32.840 -32.222 37.955 1.00 87.56 520 ILE A N 1
ATOM 3974 C CA . ILE A 1 520 ? -33.725 -33.398 37.922 1.00 87.56 520 ILE A CA 1
ATOM 3975 C C . ILE A 1 520 ? -33.370 -34.374 39.051 1.00 87.56 520 ILE A C 1
ATOM 3977 O O . ILE A 1 520 ? -34.261 -34.811 39.783 1.00 87.56 520 ILE A O 1
ATOM 3981 N N . ALA A 1 521 ? -32.084 -34.683 39.231 1.00 87.62 521 ALA A N 1
ATOM 3982 C CA . ALA A 1 521 ? -31.612 -35.602 40.262 1.00 87.62 521 ALA A CA 1
ATOM 3983 C C . ALA A 1 521 ? -32.010 -35.133 41.669 1.00 87.62 521 ALA A C 1
ATOM 3985 O O . ALA A 1 521 ? -32.563 -35.910 42.449 1.00 87.62 521 ALA A O 1
ATOM 3986 N N . GLU A 1 522 ? -31.815 -33.851 41.981 1.00 86.12 522 GLU A N 1
ATOM 3987 C CA . GLU A 1 522 ? -32.201 -33.269 43.270 1.00 86.12 522 GLU A CA 1
ATOM 3988 C C . GLU A 1 522 ? -33.719 -33.159 43.451 1.00 86.12 522 GLU A C 1
ATOM 3990 O O . GLU A 1 522 ? -34.230 -33.398 44.551 1.00 86.12 522 GLU A O 1
ATOM 3995 N N . THR A 1 523 ? -34.463 -32.882 42.376 1.00 84.50 523 THR A N 1
ATOM 3996 C CA . THR A 1 523 ? -35.935 -32.904 42.393 1.00 84.50 523 THR A CA 1
ATOM 3997 C C . THR A 1 523 ? -36.437 -34.291 42.796 1.00 84.50 523 THR A C 1
ATOM 3999 O O . THR A 1 523 ? -37.298 -34.421 43.669 1.00 84.50 523 THR A O 1
ATOM 4002 N N . VAL A 1 524 ? -35.874 -35.348 42.202 1.00 84.25 524 VAL A N 1
ATOM 4003 C CA . VAL A 1 524 ? -36.230 -36.740 42.512 1.00 84.25 524 VAL A CA 1
ATOM 4004 C C . VAL A 1 524 ? -35.804 -37.102 43.936 1.00 84.25 524 VAL A C 1
ATOM 4006 O O . VAL A 1 524 ? -36.624 -37.601 44.711 1.00 84.25 524 VAL A O 1
ATOM 4009 N N . ARG A 1 525 ? -34.557 -36.790 44.320 1.00 85.00 525 ARG A N 1
ATOM 4010 C CA . ARG A 1 525 ? -33.991 -37.093 45.647 1.00 85.00 525 ARG A CA 1
ATOM 4011 C C . ARG A 1 525 ? -34.817 -36.491 46.785 1.00 85.00 525 ARG A C 1
ATOM 4013 O O . ARG A 1 525 ? -34.986 -37.118 47.829 1.00 85.00 525 ARG A O 1
ATOM 4020 N N . THR A 1 526 ? -35.351 -35.289 46.587 1.00 79.88 526 THR A N 1
ATOM 4021 C CA . THR A 1 526 ? -36.120 -34.547 47.601 1.00 79.88 526 THR A CA 1
ATOM 4022 C C . THR A 1 526 ? -37.639 -34.715 47.477 1.00 79.88 526 THR A C 1
ATOM 4024 O O . THR A 1 526 ? -38.382 -34.099 48.245 1.00 79.88 526 THR A O 1
ATOM 4027 N N . LYS A 1 527 ? -38.120 -35.555 46.544 1.00 80.56 527 LYS A N 1
ATOM 4028 C CA . LYS A 1 527 ? -39.549 -35.723 46.208 1.00 80.56 527 LYS A CA 1
ATOM 4029 C C . LYS A 1 527 ? -40.234 -34.385 45.893 1.00 80.56 527 LYS A C 1
ATOM 4031 O O . LYS A 1 527 ? -41.321 -34.103 46.400 1.00 80.56 527 LYS A O 1
ATOM 4036 N N . GLY A 1 528 ? -39.575 -33.559 45.082 1.00 74.62 528 GLY A N 1
ATOM 4037 C CA . GLY A 1 528 ? -40.022 -32.216 44.715 1.00 74.62 528 GLY A CA 1
ATOM 4038 C C . GLY A 1 528 ? -39.958 -31.231 45.880 1.00 74.62 528 GLY A C 1
ATOM 4039 O O . GLY A 1 528 ? -40.891 -30.460 46.065 1.00 74.62 528 GLY A O 1
ATOM 4040 N N . TRP A 1 529 ? -38.908 -31.311 46.706 1.00 77.88 529 TRP A N 1
ATOM 4041 C CA . TRP A 1 529 ? -38.669 -30.432 47.861 1.00 77.88 529 TRP A CA 1
ATOM 4042 C C . TRP A 1 529 ? -39.843 -30.298 48.850 1.00 77.88 529 TRP A C 1
ATOM 4044 O O . TRP A 1 529 ? -39.924 -29.321 49.592 1.00 77.88 529 TRP A O 1
ATOM 4054 N N . ARG A 1 530 ? -40.714 -31.316 48.954 1.00 66.06 530 ARG A N 1
ATOM 4055 C CA . ARG A 1 530 ? -41.908 -31.333 49.833 1.00 66.06 530 ARG A CA 1
ATOM 4056 C C . ARG A 1 530 ? -41.625 -31.182 51.341 1.00 66.06 530 ARG A C 1
ATOM 4058 O O . ARG A 1 530 ? -42.566 -31.119 52.123 1.00 66.06 530 ARG A O 1
ATOM 4065 N N . GLY A 1 531 ? -40.357 -31.140 51.754 1.00 64.69 531 GLY A N 1
ATOM 4066 C CA . GLY A 1 531 ? -39.912 -30.950 53.139 1.00 64.69 531 GLY A CA 1
ATOM 4067 C C . GLY A 1 531 ? -38.880 -29.832 53.314 1.00 64.69 531 GLY A C 1
ATOM 4068 O O . GLY A 1 531 ? -38.053 -29.926 54.219 1.00 64.69 531 GLY A O 1
ATOM 4069 N N . LEU A 1 532 ? -38.868 -28.825 52.432 1.00 75.06 532 LEU A N 1
ATOM 4070 C CA . LEU A 1 532 ? -37.966 -27.676 52.545 1.00 75.06 532 LEU A CA 1
ATOM 4071 C C . LEU A 1 532 ? -38.316 -26.840 53.798 1.00 75.06 532 LEU A C 1
ATOM 4073 O O . LEU A 1 532 ? -39.463 -26.407 53.928 1.00 75.06 532 LEU A O 1
ATOM 4077 N N . PRO A 1 533 ? -37.367 -26.595 54.722 1.00 72.12 533 PRO A N 1
ATOM 4078 C CA . PRO A 1 533 ? -37.607 -25.726 55.870 1.00 72.12 533 PRO A CA 1
ATOM 4079 C C . PRO A 1 533 ? -37.940 -24.293 55.438 1.00 72.12 533 PRO A C 1
ATOM 4081 O O . PRO A 1 533 ? -37.316 -23.757 54.524 1.00 72.12 533 PRO A O 1
ATOM 4084 N N . ALA A 1 534 ? -38.870 -23.644 56.148 1.00 69.88 534 ALA A N 1
ATOM 4085 C CA . ALA A 1 534 ? -39.222 -22.238 55.914 1.00 69.88 534 ALA A CA 1
ATOM 4086 C C . ALA A 1 534 ? -38.083 -21.257 56.263 1.00 69.88 534 ALA A C 1
ATOM 4088 O O . ALA A 1 534 ? -38.128 -20.092 55.879 1.00 69.88 534 ALA A O 1
ATOM 4089 N N . PHE A 1 535 ? -37.067 -21.721 56.995 1.00 74.25 535 PHE A N 1
ATOM 4090 C CA . PHE A 1 535 ? -35.887 -20.939 57.343 1.00 74.25 535 PHE A CA 1
ATOM 4091 C C . PHE A 1 535 ? -34.961 -20.774 56.128 1.00 74.25 535 PHE A C 1
ATOM 4093 O O . PHE A 1 535 ? -34.446 -21.756 55.589 1.00 74.25 535 PHE A O 1
ATOM 4100 N N . ASP A 1 536 ? -34.733 -19.524 55.725 1.00 78.31 536 ASP A N 1
ATOM 4101 C CA . ASP A 1 536 ? -33.738 -19.138 54.727 1.00 78.31 536 ASP A CA 1
ATOM 4102 C C . ASP A 1 536 ? -32.580 -18.414 55.410 1.00 78.31 536 ASP A C 1
ATOM 4104 O O . ASP A 1 536 ? -32.747 -17.301 55.903 1.00 78.31 536 ASP A O 1
ATOM 4108 N N . TYR A 1 537 ? -31.399 -19.027 55.420 1.00 79.31 537 TYR A N 1
ATOM 4109 C CA . TYR A 1 537 ? -30.213 -18.406 56.006 1.00 79.31 537 TYR A CA 1
ATOM 4110 C C . TYR A 1 537 ? -29.657 -17.247 55.163 1.00 79.31 537 TYR A C 1
ATOM 4112 O O . TYR A 1 537 ? -28.804 -16.516 55.655 1.00 79.31 537 TYR A O 1
ATOM 4120 N N . LEU A 1 538 ? -30.124 -17.071 53.919 1.00 81.38 538 LEU A N 1
ATOM 4121 C CA . LEU A 1 538 ? -29.814 -15.897 53.097 1.00 81.38 538 LEU A CA 1
ATOM 4122 C C . LEU A 1 538 ? -30.736 -14.705 53.395 1.00 81.38 538 LEU A C 1
ATOM 4124 O O . LEU A 1 538 ? -30.437 -13.588 52.979 1.00 81.38 538 LEU A O 1
ATOM 4128 N N . ASP A 1 539 ? -31.857 -14.914 54.097 1.00 80.19 539 ASP A N 1
ATOM 4129 C CA . ASP A 1 539 ? -32.698 -13.813 54.560 1.00 80.19 539 ASP A CA 1
ATOM 4130 C C . ASP A 1 539 ? -32.175 -13.328 55.912 1.00 80.19 539 ASP A C 1
ATOM 4132 O O . ASP A 1 539 ? -32.410 -13.942 56.957 1.00 80.19 539 ASP A O 1
ATOM 4136 N N . ASN A 1 540 ? -31.492 -12.183 55.897 1.00 76.69 540 ASN A N 1
ATOM 4137 C CA . ASN A 1 540 ? -30.935 -11.554 57.094 1.00 76.69 540 ASN A CA 1
ATOM 4138 C C . ASN A 1 540 ? -31.986 -11.373 58.205 1.00 76.69 540 ASN A C 1
ATOM 4140 O O . ASN A 1 540 ? -31.649 -11.447 59.386 1.00 76.69 540 ASN A O 1
ATOM 4144 N N . ARG A 1 541 ? -33.270 -11.193 57.857 1.00 72.69 541 ARG A N 1
ATOM 4145 C CA . ARG A 1 541 ? -34.368 -11.082 58.832 1.00 72.69 541 ARG A CA 1
ATOM 4146 C C . ARG A 1 541 ? -34.586 -12.409 59.551 1.00 72.69 541 ARG A C 1
ATOM 4148 O O . ARG A 1 541 ? -34.706 -12.433 60.772 1.00 72.69 541 ARG A O 1
ATOM 4155 N N . MET A 1 542 ? -34.610 -13.509 58.801 1.00 72.75 542 MET A N 1
ATOM 4156 C CA . MET A 1 542 ? -34.778 -14.857 59.349 1.00 72.75 542 MET A CA 1
ATOM 4157 C C . MET A 1 542 ? -33.550 -15.279 60.154 1.00 72.75 542 MET A C 1
ATOM 4159 O O . MET A 1 542 ? -33.706 -15.896 61.204 1.00 72.75 542 MET A O 1
ATOM 4163 N N . LEU A 1 543 ? -32.345 -14.902 59.716 1.00 74.31 543 LEU A N 1
ATOM 4164 C CA . LEU A 1 543 ? -31.096 -15.205 60.414 1.00 74.31 543 LEU A CA 1
ATOM 4165 C C . LEU A 1 543 ? -31.007 -14.494 61.774 1.00 74.31 543 LEU A C 1
ATOM 4167 O O . LEU A 1 543 ? -30.730 -15.144 62.780 1.00 74.31 543 LEU A O 1
ATOM 4171 N N . VAL A 1 544 ? -31.304 -13.190 61.831 1.00 70.19 544 VAL A N 1
ATOM 4172 C CA . VAL A 1 544 ? -31.310 -12.410 63.086 1.00 70.19 544 VAL A CA 1
ATOM 4173 C C . VAL A 1 544 ? -32.398 -12.906 64.045 1.00 70.19 544 VAL A C 1
ATOM 4175 O O . VAL A 1 544 ? -32.160 -13.045 65.246 1.00 70.19 544 VAL A O 1
ATOM 4178 N N . LEU A 1 545 ? -33.588 -13.231 63.534 1.00 68.75 545 LEU A N 1
ATOM 4179 C CA . LEU A 1 545 ? -34.678 -13.773 64.350 1.00 68.75 545 LEU A CA 1
ATOM 4180 C C . LEU A 1 545 ? -34.397 -15.200 64.842 1.00 68.75 545 LEU A C 1
ATOM 4182 O O . LEU A 1 545 ? -34.695 -15.525 65.988 1.00 68.75 545 LEU A O 1
ATOM 4186 N N . GLY A 1 546 ? -33.786 -16.041 64.007 1.00 68.56 546 GLY A N 1
ATOM 4187 C CA . GLY A 1 546 ? -33.366 -17.392 64.377 1.00 68.56 546 GLY A CA 1
ATOM 4188 C C . GLY A 1 546 ? -32.237 -17.393 65.409 1.00 68.56 546 GLY A C 1
ATOM 4189 O O . GLY A 1 546 ? -32.294 -18.153 66.371 1.00 68.56 546 GLY A O 1
ATOM 4190 N N . ALA A 1 547 ? -31.251 -16.502 65.259 1.00 69.06 547 ALA A N 1
ATOM 4191 C CA . ALA A 1 547 ? -30.159 -16.337 66.219 1.00 69.06 547 ALA A CA 1
ATOM 4192 C C . ALA A 1 547 ? -30.648 -15.765 67.563 1.00 69.06 547 ALA A C 1
ATOM 4194 O O . ALA A 1 547 ? -30.231 -16.232 68.622 1.00 69.06 547 ALA A O 1
ATOM 4195 N N . SER A 1 548 ? -31.578 -14.802 67.539 1.00 66.19 548 SER A N 1
ATOM 4196 C CA . SER A 1 548 ? -32.162 -14.220 68.758 1.00 66.19 548 SER A CA 1
ATOM 4197 C C . SER A 1 548 ? -33.189 -15.118 69.449 1.00 66.19 548 SER A C 1
ATOM 4199 O O . SER A 1 548 ? -33.436 -14.944 70.636 1.00 66.19 548 SER A O 1
ATOM 4201 N N . ALA A 1 549 ? -33.746 -16.138 68.787 1.00 59.72 549 ALA A N 1
ATOM 4202 C CA . ALA A 1 549 ? -34.586 -17.135 69.461 1.00 59.72 549 ALA A CA 1
ATOM 4203 C C . ALA A 1 549 ? -33.835 -17.894 70.578 1.00 59.72 549 ALA A C 1
ATOM 4205 O O . ALA A 1 549 ? -34.472 -18.434 71.481 1.00 59.72 549 ALA A O 1
ATOM 4206 N N . GLY A 1 550 ? -32.494 -17.886 70.554 1.00 56.19 550 GLY A N 1
ATOM 4207 C CA . GLY A 1 550 ? -31.632 -18.368 71.638 1.00 56.19 550 GLY A CA 1
ATOM 4208 C C . GLY A 1 550 ? -31.219 -17.314 72.685 1.00 56.19 550 GLY A C 1
ATOM 4209 O O . GLY A 1 550 ? -30.631 -17.694 73.693 1.00 56.19 550 GLY A O 1
ATOM 4210 N N . GLY A 1 551 ? -31.518 -16.020 72.483 1.00 53.78 551 GLY A N 1
ATOM 4211 C CA . GLY A 1 551 ? -31.109 -14.888 73.335 1.00 53.78 551 GLY A CA 1
ATOM 4212 C C . GLY A 1 551 ? -32.208 -13.815 73.431 1.00 53.78 551 GLY A C 1
ATOM 4213 O O . GLY A 1 551 ? -32.479 -13.087 72.481 1.00 53.78 551 GLY A O 1
ATOM 4214 N N . GLY A 1 552 ? -32.870 -13.742 74.587 1.00 55.78 552 GLY A N 1
ATOM 4215 C CA . GLY A 1 552 ? -34.311 -13.473 74.712 1.00 55.78 552 GLY A CA 1
ATOM 4216 C C . GLY A 1 552 ? -34.942 -12.174 74.178 1.00 55.78 552 GLY A C 1
ATOM 4217 O O . GLY A 1 552 ? -36.140 -12.206 73.910 1.00 55.78 552 GLY A O 1
ATOM 4218 N N . GLU A 1 553 ? -34.241 -11.052 73.998 1.00 60.28 553 GLU A N 1
ATOM 4219 C CA . GLU A 1 553 ? -34.926 -9.748 73.832 1.00 60.28 553 GLU A CA 1
ATOM 4220 C C . GLU A 1 553 ? -35.610 -9.543 72.461 1.00 60.28 553 GLU A C 1
ATOM 4222 O O . GLU A 1 553 ? -36.797 -9.214 72.397 1.00 60.28 553 GLU A O 1
ATOM 4227 N N . ILE A 1 554 ? -34.908 -9.768 71.342 1.00 63.66 554 ILE A N 1
ATOM 4228 C CA . ILE A 1 554 ? -35.465 -9.550 69.985 1.00 63.66 554 ILE A CA 1
ATOM 4229 C C . ILE A 1 554 ? -36.523 -10.615 69.645 1.00 63.66 554 ILE A C 1
ATOM 4231 O O . ILE A 1 554 ? -37.549 -10.312 69.027 1.00 63.66 554 ILE A O 1
ATOM 4235 N N . ALA A 1 555 ? -36.311 -11.857 70.089 1.00 60.16 555 ALA A N 1
ATOM 4236 C CA . ALA A 1 555 ? -37.250 -12.950 69.865 1.00 60.16 555 ALA A CA 1
ATOM 4237 C C . ALA A 1 555 ? -38.553 -12.791 70.658 1.00 60.16 555 ALA A C 1
ATOM 4239 O O . ALA A 1 555 ? -39.619 -13.105 70.124 1.00 60.16 555 ALA A O 1
ATOM 4240 N N . GLN A 1 556 ? -38.502 -12.257 71.885 1.00 63.34 556 GLN A N 1
ATOM 4241 C CA . GLN A 1 556 ? -39.711 -11.920 72.645 1.00 63.34 556 GLN A CA 1
ATOM 4242 C C . GLN A 1 556 ? -40.536 -10.843 71.927 1.00 63.34 556 GLN A C 1
ATOM 4244 O O . GLN A 1 556 ? -41.735 -11.032 71.724 1.00 63.34 556 GLN A O 1
ATOM 4249 N N . TYR A 1 557 ? -39.894 -9.785 71.423 1.00 64.25 557 TYR A N 1
ATOM 4250 C CA . TYR A 1 557 ? -40.568 -8.725 70.661 1.00 64.25 557 TYR A CA 1
ATOM 4251 C C . TYR A 1 557 ? -41.213 -9.231 69.355 1.00 64.25 557 TYR A C 1
ATOM 4253 O O . TYR A 1 557 ? -42.315 -8.816 68.978 1.00 64.25 557 TYR A O 1
ATOM 4261 N N . ALA A 1 558 ? -40.553 -10.159 68.654 1.00 60.75 558 ALA A N 1
ATOM 4262 C CA . ALA A 1 558 ? -41.101 -10.802 67.459 1.00 60.75 558 ALA A CA 1
ATOM 4263 C C . ALA A 1 558 ? -42.272 -11.753 67.780 1.00 60.75 558 ALA A C 1
ATOM 4265 O O . ALA A 1 558 ? -43.261 -11.793 67.035 1.00 60.75 558 ALA A O 1
ATOM 4266 N N . ALA A 1 559 ? -42.193 -12.481 68.900 1.00 63.81 559 ALA A N 1
ATOM 4267 C CA . ALA A 1 559 ? -43.251 -13.365 69.384 1.00 63.81 559 ALA A CA 1
ATOM 4268 C C . ALA A 1 559 ? -44.512 -12.589 69.806 1.00 63.81 559 ALA A C 1
ATOM 4270 O O . ALA A 1 559 ? -45.621 -12.999 69.455 1.00 63.81 559 ALA A O 1
ATOM 4271 N N . GLU A 1 560 ? -44.362 -11.429 70.458 1.00 63.34 560 GLU A N 1
ATOM 4272 C CA . GLU A 1 560 ? -45.472 -10.532 70.822 1.00 63.34 560 GLU A CA 1
ATOM 4273 C C . GLU A 1 560 ? -46.262 -10.036 69.600 1.00 63.34 560 GLU A C 1
ATOM 4275 O O . GLU A 1 560 ? -47.487 -9.908 69.648 1.00 63.34 560 GLU A O 1
ATOM 4280 N N . ARG A 1 561 ? -45.585 -9.831 68.462 1.00 62.16 561 ARG A N 1
ATOM 4281 C CA . ARG A 1 561 ? -46.209 -9.467 67.176 1.00 62.16 561 ARG A CA 1
ATOM 4282 C C . ARG A 1 561 ? -46.521 -10.665 66.270 1.00 62.16 561 ARG A C 1
ATOM 4284 O O . ARG A 1 561 ? -46.791 -10.485 65.078 1.00 62.16 561 ARG A O 1
ATOM 4291 N N . ARG A 1 562 ? -46.512 -11.886 66.820 1.00 58.03 562 ARG A N 1
ATOM 4292 C CA . ARG A 1 562 ? -46.816 -13.152 66.122 1.00 58.03 562 ARG A CA 1
ATOM 4293 C C . ARG A 1 562 ? -46.055 -13.339 64.803 1.00 58.03 562 ARG A C 1
ATOM 4295 O O . ARG A 1 562 ? -46.611 -13.898 63.865 1.00 58.03 562 ARG A O 1
ATOM 4302 N N . TRP A 1 563 ? -44.824 -12.839 64.690 1.00 59.81 563 TRP A N 1
ATOM 4303 C CA . TRP A 1 563 ? -44.008 -12.954 63.469 1.00 59.81 563 TRP A CA 1
ATOM 4304 C C . TRP A 1 563 ? -44.625 -12.340 62.189 1.00 59.81 563 TRP A C 1
ATOM 4306 O O . TRP A 1 563 ? -44.052 -12.472 61.111 1.00 59.81 563 TRP A O 1
ATOM 4316 N N . LYS A 1 564 ? -45.748 -11.605 62.272 1.00 51.12 564 LYS A N 1
ATOM 4317 C CA . LYS A 1 564 ? -46.452 -11.049 61.095 1.00 51.12 564 LYS A CA 1
ATOM 4318 C C . LYS A 1 564 ? -45.812 -9.775 60.530 1.00 51.12 564 LYS A C 1
ATOM 4320 O O . LYS A 1 564 ? -46.160 -9.351 59.433 1.00 51.12 564 LYS A O 1
ATOM 4325 N N . SER A 1 565 ? -44.883 -9.148 61.257 1.00 57.53 565 SER A N 1
ATOM 4326 C CA . SER A 1 565 ? -44.255 -7.873 60.878 1.00 57.53 565 SER A CA 1
ATOM 4327 C C . SER A 1 565 ? -42.734 -7.866 61.079 1.00 57.53 565 SER A C 1
ATOM 4329 O O . SER A 1 565 ? -42.186 -6.894 61.601 1.00 57.53 565 SER A O 1
ATOM 4331 N N . THR A 1 566 ? -42.043 -8.943 60.693 1.00 61.53 566 THR A N 1
ATOM 4332 C CA . THR A 1 566 ? -40.581 -9.089 60.861 1.00 61.53 566 THR A CA 1
ATOM 4333 C C . THR A 1 566 ? -39.785 -7.942 60.229 1.00 61.53 566 THR A C 1
ATOM 4335 O O . THR A 1 566 ? -38.827 -7.466 60.825 1.00 61.53 566 THR A O 1
ATOM 4338 N N . GLY A 1 567 ? -40.228 -7.418 59.081 1.00 62.31 567 GLY A N 1
ATOM 4339 C CA . GLY A 1 567 ? -39.608 -6.262 58.417 1.00 62.31 567 GLY A CA 1
ATOM 4340 C C . GLY A 1 567 ? -39.826 -4.901 59.097 1.00 62.31 567 GLY A C 1
ATOM 4341 O O . GLY A 1 567 ? -39.312 -3.908 58.600 1.00 62.31 567 GLY A O 1
ATOM 4342 N N . ARG A 1 568 ? -40.598 -4.825 60.193 1.00 64.94 568 ARG A N 1
ATOM 4343 C CA . ARG A 1 568 ? -40.876 -3.582 60.946 1.00 64.94 568 ARG A CA 1
ATOM 4344 C C . ARG A 1 568 ? -40.237 -3.554 62.341 1.00 64.94 568 ARG A C 1
ATOM 4346 O O . ARG A 1 568 ? -40.589 -2.696 63.143 1.00 64.94 568 ARG A O 1
ATOM 4353 N N . ILE A 1 569 ? -39.366 -4.510 62.667 1.00 70.06 569 ILE A N 1
ATOM 4354 C CA . ILE A 1 569 ? -38.690 -4.567 63.970 1.00 70.06 569 ILE A CA 1
ATOM 4355 C C . ILE A 1 569 ? -37.511 -3.577 63.951 1.00 70.06 569 ILE A C 1
ATOM 4357 O O . ILE A 1 569 ? -36.604 -3.768 63.141 1.00 70.06 569 ILE A O 1
ATOM 4361 N N . PRO A 1 570 ? -37.500 -2.530 64.800 1.00 64.88 570 PRO A N 1
ATOM 4362 C CA . PRO A 1 570 ? -36.395 -1.579 64.846 1.00 64.88 570 PRO A CA 1
ATOM 4363 C C . PRO A 1 570 ? -35.189 -2.200 65.564 1.00 64.88 570 PRO A C 1
ATOM 4365 O O . PRO A 1 570 ? -35.284 -2.604 66.725 1.00 64.88 570 PRO A O 1
ATOM 4368 N N . VAL A 1 571 ? -34.048 -2.251 64.879 1.00 71.12 571 VAL A N 1
ATOM 4369 C CA . VAL A 1 571 ? -32.773 -2.763 65.404 1.00 71.12 571 VAL A CA 1
ATOM 4370 C C . VAL A 1 571 ? -31.707 -1.670 65.367 1.00 71.12 571 VAL A C 1
ATOM 4372 O O . VAL A 1 571 ? -31.661 -0.879 64.430 1.00 71.12 571 VAL A O 1
ATOM 4375 N N . VAL A 1 572 ? -30.855 -1.630 66.391 1.00 71.69 572 VAL A N 1
ATOM 4376 C CA . VAL A 1 572 ? -29.724 -0.703 66.519 1.00 71.69 572 VAL A CA 1
ATOM 4377 C C . VAL A 1 572 ? -28.453 -1.480 66.858 1.00 71.69 572 VAL A C 1
ATOM 4379 O O . VAL A 1 572 ? -28.504 -2.493 67.558 1.00 71.69 572 VAL A O 1
ATOM 4382 N N . LEU A 1 573 ? -27.307 -1.006 66.374 1.00 73.12 573 LEU A N 1
ATOM 4383 C CA . LEU A 1 573 ? -26.004 -1.553 66.740 1.00 73.12 573 LEU A CA 1
ATOM 4384 C C . LEU A 1 573 ? -25.545 -0.911 68.060 1.00 73.12 573 LEU A C 1
ATOM 4386 O O . LEU A 1 573 ? -25.497 0.314 68.162 1.00 73.12 573 LEU A O 1
ATOM 4390 N N . ARG A 1 574 ? -25.208 -1.712 69.074 1.00 67.94 574 ARG A N 1
ATOM 4391 C CA . ARG A 1 574 ? -24.629 -1.239 70.344 1.00 67.94 574 ARG A CA 1
ATOM 4392 C C . ARG A 1 574 ? -23.247 -1.838 70.549 1.00 67.94 574 ARG A C 1
ATOM 4394 O O . ARG A 1 574 ? -22.984 -2.960 70.127 1.00 67.94 574 ARG A O 1
ATOM 4401 N N . LYS A 1 575 ? -22.365 -1.092 71.211 1.00 62.88 575 LYS A N 1
ATOM 4402 C CA . LYS A 1 575 ? -21.066 -1.599 71.657 1.00 62.88 575 LYS A CA 1
ATOM 4403 C C . LYS A 1 575 ? -21.206 -2.109 73.089 1.00 62.88 575 LYS A C 1
ATOM 4405 O O . LYS A 1 575 ? -21.594 -1.345 73.969 1.00 62.88 575 LYS A O 1
ATOM 4410 N N . GLU A 1 576 ? -20.898 -3.380 73.306 1.00 63.16 576 GLU A N 1
ATOM 4411 C CA . GLU A 1 576 ? -20.913 -4.025 74.616 1.00 63.16 576 GLU A CA 1
ATOM 4412 C C . GLU A 1 576 ? -19.527 -4.649 74.850 1.00 63.16 576 GLU A C 1
ATOM 4414 O O . GLU A 1 576 ? -19.161 -5.661 74.251 1.00 63.16 576 GLU A O 1
ATOM 4419 N N . GLY A 1 577 ? -18.694 -3.968 75.645 1.00 65.12 577 GLY A N 1
ATOM 4420 C CA . GLY A 1 577 ? -17.266 -4.291 75.768 1.00 65.12 577 GLY A CA 1
ATOM 4421 C C . GLY A 1 577 ? -16.496 -4.071 74.455 1.00 65.12 577 GLY A C 1
ATOM 4422 O O . GLY A 1 577 ? -16.635 -3.023 73.820 1.00 65.12 577 GLY A O 1
ATOM 4423 N N . ASP A 1 578 ? -15.700 -5.064 74.044 1.00 58.88 578 ASP A N 1
ATOM 4424 C CA . ASP A 1 578 ? -14.962 -5.079 72.766 1.00 58.88 578 ASP A CA 1
ATOM 4425 C C . ASP A 1 578 ? -15.783 -5.627 71.584 1.00 58.88 578 ASP A C 1
ATOM 4427 O O . ASP A 1 578 ? -15.287 -5.710 70.458 1.00 58.88 578 ASP A O 1
ATOM 4431 N N . HIS A 1 579 ? -17.054 -5.975 71.802 1.00 53.19 579 HIS A N 1
ATOM 4432 C CA . HIS A 1 579 ? -17.916 -6.559 70.779 1.00 53.19 579 HIS A CA 1
ATOM 4433 C C . HIS A 1 579 ? -19.079 -5.633 70.406 1.00 53.19 579 HIS A C 1
ATOM 4435 O O . HIS A 1 579 ? -19.562 -4.826 71.202 1.00 53.19 579 HIS A O 1
ATOM 4441 N N . GLN A 1 580 ? -19.527 -5.738 69.155 1.00 70.75 580 GLN A N 1
ATOM 4442 C CA . GLN A 1 580 ? -20.740 -5.084 68.670 1.00 70.75 580 GLN A CA 1
ATOM 4443 C C . GLN A 1 580 ? -21.899 -6.080 68.720 1.00 70.75 580 GLN A C 1
ATOM 4445 O O . GLN A 1 580 ? -21.761 -7.221 68.279 1.00 70.75 580 GLN A O 1
ATOM 4450 N N . VAL A 1 581 ? -23.041 -5.643 69.243 1.00 70.75 581 VAL A N 1
ATOM 4451 C CA . VAL A 1 581 ? -24.258 -6.446 69.397 1.00 70.75 581 VAL A CA 1
ATOM 4452 C C . VAL A 1 581 ? -25.447 -5.740 68.747 1.00 70.75 581 VAL A C 1
ATOM 4454 O O . VAL A 1 581 ? -25.537 -4.511 68.742 1.00 70.75 581 VAL A O 1
ATOM 4457 N N . ILE A 1 582 ? -26.370 -6.515 68.178 1.00 68.38 582 ILE A N 1
ATOM 4458 C CA . ILE A 1 582 ? -27.621 -6.008 67.598 1.00 68.38 582 ILE A CA 1
ATOM 4459 C C . ILE A 1 582 ? -28.695 -6.030 68.695 1.00 68.38 582 ILE A C 1
ATOM 4461 O O . ILE A 1 582 ? -28.963 -7.089 69.257 1.00 68.38 582 ILE A O 1
ATOM 4465 N N . ALA A 1 583 ? -29.315 -4.883 68.988 1.00 68.62 583 ALA A N 1
ATOM 4466 C CA . ALA A 1 583 ? -30.321 -4.714 70.046 1.00 68.62 583 ALA A CA 1
ATOM 4467 C C . ALA A 1 583 ? -31.585 -3.980 69.547 1.00 68.62 583 ALA A C 1
ATOM 4469 O O . ALA A 1 583 ? -31.578 -3.388 68.469 1.00 68.62 583 ALA A O 1
ATOM 4470 N N . LEU A 1 584 ? -32.674 -3.986 70.328 1.00 68.56 584 LEU A N 1
ATOM 4471 C CA . LEU A 1 584 ? -33.917 -3.263 70.002 1.00 68.56 584 LEU A CA 1
ATOM 4472 C C . LEU A 1 584 ? -33.749 -1.735 70.143 1.00 68.56 584 LEU A C 1
ATOM 4474 O O . LEU A 1 584 ? -33.212 -1.241 71.140 1.00 68.56 584 LEU A O 1
ATOM 4478 N N . GLY A 1 585 ? -34.242 -0.974 69.161 1.00 60.50 585 GLY A N 1
ATOM 4479 C CA . GLY A 1 585 ? -34.301 0.494 69.224 1.00 60.50 585 GLY A CA 1
ATOM 4480 C C . GLY A 1 585 ? -35.503 0.992 70.042 1.00 60.50 585 GLY A C 1
ATOM 4481 O O . GLY A 1 585 ? -36.626 0.563 69.787 1.00 60.50 585 GLY A O 1
ATOM 4482 N N . VAL A 1 586 ? -35.291 1.896 71.013 1.00 51.44 586 VAL A N 1
ATOM 4483 C CA . VAL A 1 586 ? -36.359 2.540 71.813 1.00 51.44 586 VAL A CA 1
ATOM 4484 C C . VAL A 1 586 ? -36.332 4.053 71.581 1.00 51.44 586 VAL A C 1
ATOM 4486 O O . VAL A 1 586 ? -35.304 4.684 71.815 1.00 51.44 586 VAL A O 1
ATOM 4489 N N . GLU A 1 587 ? -37.459 4.640 71.171 1.00 43.25 587 GLU A N 1
ATOM 4490 C CA . GLU A 1 587 ? -37.650 6.096 71.076 1.00 43.25 587 GLU A CA 1
ATOM 4491 C C . GLU A 1 587 ? -38.093 6.681 72.434 1.00 43.25 587 GLU A C 1
ATOM 4493 O O . GLU A 1 587 ? -39.052 6.203 73.042 1.00 43.25 587 GLU A O 1
ATOM 4498 N N . LYS A 1 588 ? -37.424 7.740 72.915 1.00 33.94 588 LYS A N 1
ATOM 4499 C CA . LYS A 1 588 ? -37.861 8.571 74.057 1.00 33.94 588 LYS A CA 1
ATOM 4500 C C . LYS A 1 588 ? -37.873 10.049 73.652 1.00 33.94 588 LYS A C 1
ATOM 4502 O O . LYS A 1 588 ? -36.903 10.524 73.072 1.00 33.94 588 LYS A O 1
ATOM 4507 N N . GLY A 1 589 ? -38.957 10.759 73.976 1.00 32.03 589 GLY A N 1
ATOM 4508 C CA . GLY A 1 589 ? -39.179 12.168 73.625 1.00 32.03 589 GLY A CA 1
ATOM 4509 C C . GLY A 1 589 ? -38.862 13.202 74.725 1.00 32.03 589 GLY A C 1
ATOM 4510 O O . GLY A 1 589 ? -39.045 12.915 75.904 1.00 32.03 589 GLY A O 1
ATOM 4511 N N . SER A 1 590 ? -38.469 14.400 74.247 1.00 29.34 590 SER A N 1
ATOM 4512 C CA . SER A 1 590 ? -38.680 15.788 74.745 1.00 29.34 590 SER A CA 1
ATOM 4513 C C . SER A 1 590 ? -38.058 16.251 76.087 1.00 29.34 590 SER A C 1
ATOM 4515 O O . SER A 1 590 ? -38.537 15.899 77.158 1.00 29.34 590 SER A O 1
ATOM 4517 N N . ASP A 1 591 ? -36.986 17.070 76.010 1.00 26.44 591 ASP A N 1
ATOM 4518 C CA . ASP A 1 591 ? -36.934 18.532 76.321 1.00 26.44 591 ASP A CA 1
ATOM 4519 C C . ASP A 1 591 ? -35.588 19.040 76.899 1.00 26.44 591 ASP A C 1
ATOM 4521 O O . ASP A 1 591 ? -35.253 18.757 78.047 1.00 26.44 591 ASP A O 1
ATOM 4525 N N . ARG A 1 592 ? -34.871 19.871 76.114 1.00 25.89 592 ARG A N 1
ATOM 4526 C CA . ARG A 1 592 ? -34.298 21.211 76.434 1.00 25.89 592 ARG A CA 1
ATOM 4527 C C . ARG A 1 592 ? -33.039 21.557 75.617 1.00 25.89 592 ARG A C 1
ATOM 4529 O O . ARG A 1 592 ? -31.959 21.035 75.846 1.00 25.89 592 ARG A O 1
ATOM 4536 N N . GLN A 1 593 ? -33.249 22.521 74.718 1.00 26.78 593 GLN A N 1
ATOM 4537 C CA . GLN A 1 593 ? -32.488 23.760 74.491 1.00 26.78 593 GLN A CA 1
ATOM 4538 C C . GLN A 1 593 ? -30.944 23.756 74.388 1.00 26.78 593 GLN A C 1
ATOM 4540 O O . GLN A 1 593 ? -30.229 23.732 75.382 1.00 26.78 593 GLN A O 1
ATOM 4545 N N . GLN A 1 594 ? -30.527 24.080 73.155 1.00 26.25 594 GLN A N 1
ATOM 4546 C CA . GLN A 1 594 ? -29.715 25.252 72.780 1.00 26.25 594 GLN A CA 1
ATOM 4547 C C . GLN A 1 594 ? -28.188 25.086 72.714 1.00 26.25 594 GLN A C 1
ATOM 4549 O O . GLN A 1 594 ? -27.472 25.267 73.690 1.00 26.25 594 GLN A O 1
ATOM 4554 N N . SER A 1 595 ? -27.707 24.872 71.487 1.00 24.81 595 SER A N 1
ATOM 4555 C CA . SER A 1 595 ? -26.513 25.510 70.915 1.00 24.81 595 SER A CA 1
ATOM 4556 C C . SER A 1 595 ? -26.476 25.175 69.423 1.00 24.81 595 SER A C 1
ATOM 4558 O O . SER A 1 595 ? -26.110 24.070 69.033 1.00 24.81 595 SER A O 1
ATOM 4560 N N . GLU A 1 596 ? -26.909 26.120 68.595 1.00 28.84 596 GLU A N 1
ATOM 4561 C CA . GLU A 1 596 ? -26.828 26.054 67.137 1.00 28.84 596 GLU A CA 1
ATOM 4562 C C . GLU A 1 596 ? -25.360 26.196 66.713 1.00 28.84 596 GLU A C 1
ATOM 4564 O O . GLU A 1 596 ? -24.770 27.271 66.794 1.00 28.84 596 GLU A O 1
ATOM 4569 N N . SER A 1 597 ? -24.766 25.088 66.277 1.00 25.48 597 SER A N 1
ATOM 4570 C CA . SER A 1 597 ? -23.552 25.070 65.469 1.00 25.48 597 SER A CA 1
ATOM 4571 C C . SER A 1 597 ? -23.856 24.294 64.194 1.00 25.48 597 SER A C 1
ATOM 4573 O O . SER A 1 597 ? -23.830 23.064 64.173 1.00 25.48 597 SER A O 1
ATOM 4575 N N . THR A 1 598 ? -24.171 25.020 63.127 1.00 30.22 598 THR A N 1
ATOM 4576 C CA . THR A 1 598 ? -24.107 24.518 61.755 1.00 30.22 598 THR A CA 1
ATOM 4577 C C . THR A 1 598 ? -22.652 24.199 61.425 1.00 30.22 598 THR A C 1
ATOM 4579 O O . THR A 1 598 ? -21.895 25.075 61.013 1.00 30.22 598 THR A O 1
ATOM 4582 N N . LEU A 1 599 ? -22.267 22.941 61.622 1.00 24.81 599 LEU A N 1
ATOM 4583 C CA . LEU A 1 599 ? -21.155 22.312 60.923 1.00 24.81 599 LEU A CA 1
ATOM 4584 C C . LEU A 1 599 ? -21.708 21.077 60.220 1.00 24.81 599 LEU A C 1
ATOM 4586 O O . LEU A 1 599 ? -22.177 20.126 60.836 1.00 24.81 599 LEU A O 1
ATOM 4590 N N . VAL A 1 600 ? -21.713 21.227 58.903 1.00 24.61 600 VAL A N 1
ATOM 4591 C CA . VAL A 1 600 ? -21.965 20.261 57.845 1.00 24.61 600 VAL A CA 1
ATOM 4592 C C . VAL A 1 600 ? -21.360 18.902 58.203 1.00 24.61 600 VAL A C 1
ATOM 4594 O O . VAL A 1 600 ? -20.154 18.792 58.405 1.00 24.61 600 VAL A O 1
ATOM 4597 N N . GLU A 1 601 ? -22.208 17.879 58.279 1.00 23.11 601 GLU A N 1
ATOM 4598 C CA . GLU A 1 601 ? -21.779 16.487 58.321 1.00 23.11 601 GLU A CA 1
ATOM 4599 C C . GLU A 1 601 ? -21.192 16.135 56.950 1.00 23.11 601 GLU A C 1
ATOM 4601 O O . GLU A 1 601 ? -21.835 16.310 55.910 1.00 23.11 601 GLU A O 1
ATOM 4606 N N . GLU A 1 602 ? -19.937 15.692 56.975 1.00 24.59 602 GLU A N 1
ATOM 4607 C CA . GLU A 1 602 ? -19.224 15.085 55.862 1.00 24.59 602 GLU A CA 1
ATOM 4608 C C . GLU A 1 602 ? -20.034 13.906 55.309 1.00 24.59 602 GLU A C 1
ATOM 4610 O O . GLU A 1 602 ? -19.938 12.764 55.756 1.00 24.59 602 GLU A O 1
ATOM 4615 N N . THR A 1 603 ? -20.797 14.166 54.252 1.00 23.58 603 THR A N 1
ATOM 4616 C CA . THR A 1 603 ? -20.950 13.184 53.186 1.00 23.58 603 THR A CA 1
ATOM 4617 C C . THR A 1 603 ? -19.555 12.847 52.691 1.00 23.58 603 THR A C 1
ATOM 4619 O O . THR A 1 603 ? -18.915 13.707 52.097 1.00 23.58 603 THR A O 1
ATOM 4622 N N . VAL A 1 604 ? -19.100 11.614 52.911 1.00 24.09 604 VAL A N 1
ATOM 4623 C CA . VAL A 1 604 ? -18.081 10.983 52.070 1.00 24.09 604 VAL A CA 1
ATOM 4624 C C . VAL A 1 604 ? -18.679 10.906 50.666 1.00 24.09 604 VAL A C 1
ATOM 4626 O O . VAL A 1 604 ? -19.591 10.102 50.451 1.00 24.09 604 VAL A O 1
ATOM 4629 N N . PRO A 1 605 ? -18.221 11.705 49.687 1.00 23.19 605 PRO A N 1
ATOM 4630 C CA . PRO A 1 605 ? -18.409 11.327 48.308 1.00 23.19 605 PRO A CA 1
ATOM 4631 C C . PRO A 1 605 ? -17.423 10.186 48.081 1.00 23.19 605 PRO A C 1
ATOM 4633 O O . PRO A 1 605 ? -16.259 10.254 48.480 1.00 23.19 605 PRO A O 1
ATOM 4636 N N . SER A 1 606 ? -17.869 9.124 47.424 1.00 22.03 606 SER A N 1
ATOM 4637 C CA . SER A 1 606 ? -16.939 8.287 46.684 1.00 22.03 606 SER A CA 1
ATOM 4638 C C . SER A 1 606 ? -16.086 9.235 45.845 1.00 22.03 606 SER A C 1
ATOM 4640 O O . SER A 1 606 ? -16.610 9.908 44.954 1.00 22.03 606 SER A O 1
ATOM 4642 N N . THR A 1 607 ? -14.805 9.358 46.191 1.00 21.91 607 THR A N 1
ATOM 4643 C CA . THR A 1 607 ? -13.791 10.021 45.384 1.00 21.91 607 THR A CA 1
ATOM 4644 C C . THR A 1 607 ? -13.722 9.234 44.090 1.00 21.91 607 THR A C 1
ATOM 4646 O O . THR A 1 607 ? -12.937 8.307 43.914 1.00 21.91 607 THR A O 1
ATOM 4649 N N . THR A 1 608 ? -14.615 9.590 43.175 1.00 23.98 608 THR A N 1
ATOM 4650 C CA . THR A 1 608 ? -14.367 9.429 41.761 1.00 23.98 608 THR A CA 1
ATOM 4651 C C . THR A 1 608 ? -13.203 10.370 41.527 1.00 23.98 608 THR A C 1
ATOM 4653 O O . THR A 1 608 ? -13.379 11.580 41.407 1.00 23.98 608 THR A O 1
ATOM 4656 N N . ILE A 1 609 ? -11.992 9.823 41.583 1.00 23.97 609 ILE A N 1
ATOM 4657 C CA . ILE A 1 609 ? -10.849 10.436 40.932 1.00 23.97 609 ILE A CA 1
ATOM 4658 C C . ILE A 1 609 ? -11.218 10.397 39.446 1.00 23.97 609 ILE A C 1
ATOM 4660 O O . ILE A 1 609 ? -10.896 9.458 38.728 1.00 23.97 609 ILE A O 1
ATOM 4664 N N . MET A 1 610 ? -11.998 11.380 38.996 1.00 24.92 610 MET A N 1
ATOM 4665 C CA . MET A 1 610 ? -11.848 11.862 37.639 1.00 24.92 610 MET A CA 1
ATOM 4666 C C . MET A 1 610 ? -10.500 12.564 37.657 1.00 24.92 610 MET A C 1
ATOM 4668 O O . MET A 1 610 ? -10.388 13.722 38.054 1.00 24.92 610 MET A O 1
ATOM 4672 N N . GLU A 1 611 ? -9.459 11.809 37.307 1.00 24.80 611 GLU A N 1
ATOM 4673 C CA . GLU A 1 611 ? -8.249 12.383 36.745 1.00 24.80 611 GLU A CA 1
ATOM 4674 C C . GLU A 1 611 ? -8.701 13.279 35.587 1.00 24.80 611 GLU A C 1
ATOM 4676 O O . GLU A 1 611 ? -8.912 12.826 34.466 1.00 24.80 611 GLU A O 1
ATOM 4681 N N . THR A 1 612 ? -8.854 14.578 35.829 1.00 26.86 612 THR A N 1
ATOM 4682 C CA . THR A 1 612 ? -8.626 15.549 34.766 1.00 26.86 612 THR A CA 1
ATOM 4683 C C . THR A 1 612 ? -7.131 15.515 34.478 1.00 26.86 612 THR A C 1
ATOM 4685 O O . THR A 1 612 ? -6.381 16.362 34.962 1.00 26.86 612 THR A O 1
ATOM 4688 N N . ARG A 1 613 ? -6.696 14.508 33.711 1.00 26.97 613 ARG A N 1
ATOM 4689 C CA . ARG A 1 613 ? -5.439 14.544 32.967 1.00 26.97 613 ARG A CA 1
ATOM 4690 C C . ARG A 1 613 ? -5.545 15.696 31.978 1.00 26.97 613 ARG A C 1
ATOM 4692 O O . ARG A 1 613 ? -6.016 15.541 30.853 1.00 26.97 613 ARG A O 1
ATOM 4699 N N . ARG A 1 614 ? -5.123 16.885 32.400 1.00 36.12 614 ARG A N 1
ATOM 4700 C CA . ARG A 1 614 ? -4.762 17.959 31.473 1.00 36.12 614 ARG A CA 1
ATOM 4701 C C . ARG A 1 614 ? -3.376 17.644 30.910 1.00 36.12 614 ARG A C 1
ATOM 4703 O O . ARG A 1 614 ? -2.419 18.355 31.166 1.00 36.12 614 ARG A O 1
ATOM 4710 N N . GLU A 1 615 ? -3.284 16.542 30.168 1.00 35.59 615 GLU A N 1
ATOM 4711 C CA . GLU A 1 615 ? -2.086 16.201 29.403 1.00 35.59 615 GLU A CA 1
ATOM 4712 C C . GLU A 1 615 ? -1.955 17.180 28.228 1.00 35.59 615 GLU A C 1
ATOM 4714 O O . GLU A 1 615 ? -2.794 17.198 27.317 1.00 35.59 615 GLU A O 1
ATOM 4719 N N . GLY A 1 616 ? -0.910 18.011 28.284 1.00 40.12 616 GLY A N 1
ATOM 4720 C CA . GLY A 1 616 ? -0.523 18.992 27.269 1.00 40.12 616 GLY A CA 1
ATOM 4721 C C . GLY A 1 616 ? 0.186 18.354 26.074 1.00 40.12 616 GLY A C 1
ATOM 4722 O O . GLY A 1 616 ? 1.380 18.578 25.869 1.00 40.12 616 GLY A O 1
ATOM 4723 N N . ASN A 1 617 ? -0.555 17.579 25.280 1.00 46.41 617 ASN A N 1
ATOM 4724 C CA . ASN A 1 617 ? -0.022 16.870 24.113 1.00 46.41 617 ASN A CA 1
ATOM 4725 C C . ASN A 1 617 ? -0.318 17.587 22.783 1.00 46.41 617 ASN A C 1
ATOM 4727 O O . ASN A 1 617 ? -1.216 18.429 22.689 1.00 46.41 617 ASN A O 1
ATOM 4731 N N . ARG A 1 618 ? 0.485 17.246 21.761 1.00 52.88 618 ARG A N 1
ATOM 4732 C CA . ARG A 1 618 ? 0.507 17.868 20.424 1.00 52.88 618 ARG A CA 1
ATOM 4733 C C . ARG A 1 618 ? -0.890 17.976 19.817 1.00 52.88 618 ARG A C 1
ATOM 4735 O O . ARG A 1 618 ? -1.622 16.990 19.730 1.00 52.88 618 ARG A O 1
ATOM 4742 N N . ARG A 1 619 ? -1.220 19.190 19.382 1.00 66.25 619 ARG A N 1
ATOM 4743 C CA . ARG A 1 619 ? -2.464 19.526 18.677 1.00 66.25 619 ARG A CA 1
ATOM 4744 C C . ARG A 1 619 ? -2.247 19.421 17.184 1.00 66.25 619 ARG A C 1
ATOM 4746 O O . ARG A 1 619 ? -1.121 19.532 16.735 1.00 66.25 619 ARG A O 1
ATOM 4753 N N . MET A 1 620 ? -3.301 19.218 16.419 1.00 74.94 620 MET A N 1
ATOM 4754 C CA . MET A 1 620 ? -3.181 18.998 14.982 1.00 74.94 620 MET A CA 1
ATOM 4755 C C . MET A 1 620 ? -3.618 20.211 14.197 1.00 74.94 620 MET A C 1
ATOM 4757 O O . MET A 1 620 ? -4.601 20.851 14.563 1.00 74.94 620 MET A O 1
ATOM 4761 N N . ALA A 1 621 ? -2.912 20.467 13.105 1.00 87.00 621 ALA A N 1
ATOM 4762 C CA . ALA A 1 621 ? -3.219 21.532 12.180 1.00 87.00 621 ALA A CA 1
ATOM 4763 C C . ALA A 1 621 ? -2.896 21.090 10.754 1.00 87.00 621 ALA A C 1
ATOM 4765 O O . ALA A 1 621 ? -1.978 20.300 10.556 1.00 87.00 621 ALA A O 1
ATOM 4766 N N . ASN A 1 622 ? -3.666 21.577 9.787 1.00 92.50 622 ASN A N 1
ATOM 4767 C CA . ASN A 1 622 ? -3.309 21.555 8.371 1.00 92.50 622 ASN A CA 1
ATOM 4768 C C . ASN A 1 622 ? -4.063 22.699 7.669 1.00 92.50 622 ASN A C 1
ATOM 4770 O O . ASN A 1 622 ? -5.161 23.068 8.098 1.00 92.50 622 ASN A O 1
ATOM 4774 N N . ILE A 1 623 ? -3.483 23.272 6.616 1.00 91.62 623 ILE A N 1
ATOM 4775 C CA . ILE A 1 623 ? -4.105 24.336 5.823 1.00 91.62 623 ILE A CA 1
ATOM 4776 C C . ILE A 1 623 ? -4.572 23.763 4.486 1.00 91.62 623 ILE A C 1
ATOM 4778 O O . ILE A 1 623 ? -3.783 23.209 3.722 1.00 91.62 623 ILE A O 1
ATOM 4782 N N . ILE A 1 624 ? -5.857 23.940 4.179 1.00 91.00 624 ILE A N 1
ATOM 4783 C CA . ILE A 1 624 ? -6.479 23.503 2.925 1.00 91.00 624 ILE A CA 1
ATOM 4784 C C . ILE A 1 624 ? -7.391 24.613 2.412 1.00 91.00 624 ILE A C 1
ATOM 4786 O O . ILE A 1 624 ? -8.215 25.108 3.172 1.00 91.00 624 ILE A O 1
ATOM 4790 N N . ASN A 1 625 ? -7.282 24.967 1.124 1.00 89.25 625 ASN A N 1
ATOM 4791 C CA . ASN A 1 625 ? -8.117 25.992 0.474 1.00 89.25 625 ASN A CA 1
ATOM 4792 C C . ASN A 1 625 ? -8.239 27.272 1.321 1.00 89.25 625 ASN A C 1
ATOM 4794 O O . ASN A 1 625 ? -9.342 27.702 1.650 1.00 89.25 625 ASN A O 1
ATOM 4798 N N . ASP A 1 626 ? -7.095 27.823 1.736 1.00 91.44 626 ASP A N 1
ATOM 4799 C CA . ASP A 1 626 ? -7.009 29.027 2.573 1.00 91.44 626 ASP A CA 1
ATOM 4800 C C . ASP A 1 626 ? -7.799 28.932 3.890 1.00 91.44 626 ASP A C 1
ATOM 4802 O O . ASP A 1 626 ? -8.231 29.933 4.447 1.00 91.44 626 ASP A O 1
ATOM 4806 N N . THR A 1 627 ? -7.982 27.721 4.415 1.00 93.06 627 THR A N 1
ATOM 4807 C CA . THR A 1 627 ? -8.633 27.463 5.702 1.00 93.06 627 THR A CA 1
ATOM 4808 C C . THR A 1 627 ? -7.707 26.631 6.578 1.00 93.06 627 THR A C 1
ATOM 4810 O O . THR A 1 627 ? -7.208 25.586 6.158 1.00 93.06 627 THR A O 1
ATOM 4813 N N . LEU A 1 628 ? -7.462 27.092 7.804 1.00 92.19 628 LEU A N 1
ATOM 4814 C CA . LEU A 1 628 ? -6.696 26.356 8.807 1.00 92.19 628 LEU A CA 1
ATOM 4815 C C . LEU A 1 628 ? -7.642 25.454 9.602 1.00 92.19 628 LEU A C 1
ATOM 4817 O O . LEU A 1 628 ? -8.478 25.949 10.354 1.00 92.19 628 LEU A O 1
ATOM 4821 N N . TYR A 1 629 ? -7.470 24.142 9.462 1.00 91.69 629 TYR A N 1
ATOM 4822 C CA . TYR A 1 629 ? -8.221 23.132 10.202 1.00 91.69 629 TYR A CA 1
ATOM 4823 C C . TYR A 1 629 ? -7.428 22.648 11.406 1.00 91.69 629 TYR A C 1
ATOM 4825 O O . TYR A 1 629 ? -6.253 22.307 11.283 1.00 91.69 629 TYR A O 1
ATOM 4833 N N . LEU A 1 630 ? -8.089 22.568 12.555 1.00 86.75 630 LEU A N 1
ATOM 4834 C CA . LEU A 1 630 ? -7.557 22.091 13.823 1.00 86.75 630 LEU A CA 1
ATOM 4835 C C . LEU A 1 630 ? -8.487 21.018 14.386 1.00 86.75 630 LEU A C 1
ATOM 4837 O O . LEU A 1 630 ? -9.703 21.159 14.333 1.00 86.75 630 LEU A O 1
ATOM 4841 N N . ILE A 1 631 ? -7.942 19.964 14.979 1.00 80.44 631 ILE A N 1
ATOM 4842 C CA . ILE A 1 631 ? -8.753 18.910 15.605 1.00 80.44 631 ILE A CA 1
ATOM 4843 C C . ILE A 1 631 ? -8.215 18.593 17.005 1.00 80.44 631 ILE A C 1
ATOM 4845 O O . ILE A 1 631 ? -7.024 18.773 17.284 1.00 80.44 631 ILE A O 1
ATOM 4849 N N . ASN A 1 632 ? -9.105 18.139 17.892 1.00 66.81 632 ASN A N 1
ATOM 4850 C CA . ASN A 1 632 ? -8.814 17.747 19.274 1.00 66.81 632 ASN A CA 1
ATOM 4851 C C . ASN A 1 632 ? -8.242 18.897 20.123 1.00 66.81 632 ASN A C 1
ATOM 4853 O O . ASN A 1 632 ? -7.328 18.716 20.932 1.00 66.81 632 ASN A O 1
ATOM 4857 N N . LEU A 1 633 ? -8.798 20.103 19.952 1.00 62.03 633 LEU A N 1
ATOM 4858 C CA . LEU A 1 633 ? -8.651 21.171 20.941 1.00 62.03 633 LEU A CA 1
ATOM 4859 C C . LEU A 1 633 ? -9.431 20.752 22.198 1.00 62.03 633 LEU A C 1
ATOM 4861 O O . LEU A 1 633 ? -10.627 20.492 22.092 1.00 62.03 633 LEU A O 1
ATOM 4865 N N . ASP A 1 634 ? -8.780 20.668 23.368 1.00 55.06 634 ASP A N 1
ATOM 4866 C CA . ASP A 1 634 ? -9.488 20.351 24.617 1.00 55.06 634 ASP A CA 1
ATOM 4867 C C . ASP A 1 634 ? -10.641 21.362 24.791 1.00 55.06 634 ASP A C 1
ATOM 4869 O O . ASP A 1 634 ? -10.399 22.577 24.852 1.00 55.06 634 ASP A O 1
ATOM 4873 N N . GLY A 1 635 ? -11.888 20.875 24.827 1.00 49.31 635 GLY A N 1
ATOM 4874 C CA . GLY A 1 635 ? -13.068 21.723 24.988 1.00 49.31 635 GLY A CA 1
ATOM 4875 C C . GLY A 1 635 ? -12.921 22.663 26.193 1.00 49.31 635 GLY A C 1
ATOM 4876 O O . GLY A 1 635 ? -12.251 22.359 27.186 1.00 49.31 635 GLY A O 1
ATOM 4877 N N . GLY A 1 636 ? -13.520 23.843 26.117 1.00 54.09 636 GLY A N 1
ATOM 4878 C CA . GLY A 1 636 ? -13.447 24.863 27.162 1.00 54.09 636 GLY A CA 1
ATOM 4879 C C . GLY A 1 636 ? -12.194 25.750 27.144 1.00 54.09 636 GLY A C 1
ATOM 4880 O O . GLY A 1 636 ? -12.153 26.711 27.910 1.00 54.09 636 GLY A O 1
ATOM 4881 N N . LEU A 1 637 ? -11.202 25.496 26.277 1.00 62.28 637 LEU A N 1
ATOM 4882 C CA . LEU A 1 637 ? -10.061 26.410 26.068 1.00 62.28 637 LEU A CA 1
ATOM 4883 C C . LEU A 1 637 ? -10.325 27.503 25.025 1.00 62.28 637 LEU A C 1
ATOM 4885 O O . LEU A 1 637 ? -9.620 28.512 25.005 1.00 62.28 637 LEU A O 1
ATOM 4889 N N . LEU A 1 638 ? -11.313 27.312 24.151 1.00 66.94 638 LEU A N 1
ATOM 4890 C CA . LEU A 1 638 ? -11.716 28.326 23.182 1.00 66.94 638 LEU A CA 1
ATOM 4891 C C . LEU A 1 638 ? -12.666 29.330 23.853 1.00 66.94 638 LEU A C 1
ATOM 4893 O O . LEU A 1 638 ? -13.633 28.910 24.500 1.00 66.94 638 LEU A O 1
ATOM 4897 N N . PRO A 1 639 ? -12.421 30.649 23.725 1.00 63.16 639 PRO A N 1
ATOM 4898 C CA . PRO A 1 639 ? -13.279 31.648 24.350 1.00 63.16 639 PRO A CA 1
ATOM 4899 C C . PRO A 1 639 ? -14.727 31.527 23.849 1.00 63.16 639 PRO A C 1
ATOM 4901 O O . PRO A 1 639 ? -14.999 31.792 22.683 1.00 63.16 639 PRO A O 1
ATOM 4904 N N . GLY A 1 640 ? -15.650 31.148 24.740 1.00 62.56 640 GLY A N 1
ATOM 4905 C CA . GLY A 1 640 ? -17.088 31.032 24.455 1.00 62.56 640 GLY A CA 1
ATOM 4906 C C . GLY A 1 640 ? -17.675 29.613 24.499 1.00 62.56 640 GLY A C 1
ATOM 4907 O O . GLY A 1 640 ? -18.886 29.495 24.638 1.00 62.56 640 GLY A O 1
ATOM 4908 N N . ASP A 1 641 ? -16.856 28.557 24.448 1.00 68.44 641 ASP A N 1
ATOM 4909 C CA . ASP A 1 641 ? -17.328 27.157 24.439 1.00 68.44 641 ASP A CA 1
ATOM 4910 C C . ASP A 1 641 ? -17.709 26.649 25.846 1.00 68.44 641 ASP A C 1
ATOM 4912 O O . ASP A 1 641 ? -18.793 26.113 26.068 1.00 68.44 641 ASP A O 1
ATOM 4916 N N . GLY A 1 642 ? -16.834 26.865 26.836 1.00 60.91 642 GLY A N 1
ATOM 4917 C CA . GLY A 1 642 ? -17.096 26.568 28.252 1.00 60.91 642 GLY A CA 1
ATOM 4918 C C . GLY A 1 642 ? -17.304 25.087 28.614 1.00 60.91 642 GLY A C 1
ATOM 4919 O O . GLY A 1 642 ? -17.455 24.790 29.799 1.00 60.91 642 GLY A O 1
ATOM 4920 N N . ASN A 1 643 ? -17.291 24.159 27.647 1.00 68.62 643 ASN A N 1
ATOM 4921 C CA . ASN A 1 643 ? -17.564 22.741 27.866 1.00 68.62 643 ASN A CA 1
ATOM 4922 C C . ASN A 1 643 ? -16.375 21.844 27.485 1.00 68.62 643 ASN A C 1
ATOM 4924 O O . ASN A 1 643 ? -16.177 21.487 26.328 1.00 68.62 643 ASN A O 1
ATOM 4928 N N . SER A 1 644 ? -15.641 21.375 28.495 1.00 64.50 644 SER A N 1
ATOM 4929 C CA . SER A 1 644 ? -14.472 20.504 28.319 1.00 64.50 644 SER A CA 1
ATOM 4930 C C . SER A 1 644 ? -14.755 19.052 27.953 1.00 64.50 644 SER A C 1
ATOM 4932 O O . SER A 1 644 ? -13.822 18.258 27.887 1.00 64.50 644 SER A O 1
ATOM 4934 N N . THR A 1 645 ? -16.020 18.686 27.743 1.00 66.75 645 THR A N 1
ATOM 4935 C CA . THR A 1 645 ? -16.412 17.321 27.352 1.00 66.75 645 THR A CA 1
ATOM 4936 C C . THR A 1 645 ? -16.616 17.152 25.846 1.00 66.75 645 THR A C 1
ATOM 4938 O O . THR A 1 645 ? -16.717 16.021 25.373 1.00 66.75 645 THR A O 1
ATOM 4941 N N . HIS A 1 646 ? -16.673 18.247 25.085 1.00 73.19 646 HIS A N 1
ATOM 4942 C CA . HIS A 1 646 ? -16.853 18.206 23.638 1.00 73.19 646 HIS A CA 1
ATOM 4943 C C . HIS A 1 646 ? -15.519 18.096 22.896 1.00 73.19 646 HIS A C 1
ATOM 4945 O O . HIS A 1 646 ? -14.513 18.672 23.311 1.00 73.19 646 HIS A O 1
ATOM 4951 N N . ASN A 1 647 ? -15.540 17.368 21.777 1.00 76.94 647 ASN A N 1
ATOM 4952 C CA . ASN A 1 647 ? -14.426 17.269 20.844 1.00 76.94 647 ASN A CA 1
ATOM 4953 C C . ASN A 1 647 ? -14.803 17.963 19.530 1.00 76.94 647 ASN A C 1
ATOM 4955 O O . ASN A 1 647 ? -15.818 17.609 18.924 1.00 76.94 647 ASN A O 1
ATOM 4959 N N . TYR A 1 648 ? -14.005 18.942 19.108 1.00 80.44 648 TYR A N 1
ATOM 4960 C CA . TYR A 1 648 ? -14.315 19.793 17.961 1.00 80.44 648 TYR A CA 1
ATOM 4961 C C . TYR A 1 648 ? -13.288 19.650 16.837 1.00 80.44 648 TYR A C 1
ATOM 4963 O O . TYR A 1 648 ? -12.079 19.597 17.081 1.00 80.44 648 TYR A O 1
ATOM 4971 N N . LEU A 1 649 ? -13.794 19.650 15.605 1.00 86.94 649 LEU A N 1
ATOM 4972 C CA . LEU A 1 649 ? -13.080 20.115 14.427 1.00 86.94 649 LEU A CA 1
ATOM 4973 C C . LEU A 1 649 ? -13.273 21.630 14.374 1.00 86.94 649 LEU A C 1
ATOM 4975 O O . LEU A 1 649 ? -14.398 22.117 14.471 1.00 86.94 649 LEU A O 1
ATOM 4979 N N . VAL A 1 650 ? -12.175 22.361 14.271 1.00 86.56 650 VAL A N 1
ATOM 4980 C CA . VAL A 1 650 ? -12.156 23.816 14.308 1.00 86.56 650 VAL A CA 1
ATOM 4981 C C . VAL A 1 650 ? -11.555 24.344 13.028 1.00 86.56 650 VAL A C 1
ATOM 4983 O O . VAL A 1 650 ? -10.469 23.919 12.649 1.00 86.56 650 VAL A O 1
ATOM 4986 N N . ASP A 1 651 ? -12.237 25.278 12.387 1.00 88.88 651 ASP A N 1
ATOM 4987 C CA . ASP A 1 651 ? -11.772 25.907 11.159 1.00 88.88 651 ASP A CA 1
ATOM 4988 C C . ASP A 1 651 ? -11.635 27.429 11.317 1.00 88.88 651 ASP A C 1
ATOM 4990 O O . ASP A 1 651 ? -12.329 28.079 12.107 1.00 88.88 651 ASP A O 1
ATOM 4994 N N . LEU A 1 652 ? -10.637 27.974 10.620 1.00 90.00 652 LEU A N 1
ATOM 4995 C CA . LEU A 1 652 ? -10.272 29.388 10.596 1.00 90.00 652 LEU A CA 1
ATOM 4996 C C . LEU A 1 652 ? -10.061 29.815 9.141 1.00 90.00 652 LEU A C 1
ATOM 4998 O O . LEU A 1 652 ? -9.121 29.355 8.491 1.00 90.00 652 LEU A O 1
ATOM 5002 N N . ASP A 1 653 ? -10.908 30.719 8.656 1.00 91.69 653 ASP A N 1
ATOM 5003 C CA . ASP A 1 653 ? -10.822 31.295 7.311 1.00 91.69 653 ASP A CA 1
ATOM 5004 C C . ASP A 1 653 ? -9.626 32.259 7.200 1.00 91.69 653 ASP A C 1
ATOM 5006 O O . ASP A 1 653 ? -9.591 33.316 7.838 1.00 91.69 653 ASP A O 1
ATOM 5010 N N . LEU A 1 654 ? -8.634 31.894 6.383 1.00 93.56 654 LEU A N 1
ATOM 5011 C CA . LEU A 1 654 ? -7.422 32.675 6.120 1.00 93.56 654 LEU A CA 1
ATOM 5012 C C . LEU A 1 654 ? -7.580 33.635 4.930 1.00 93.56 654 LEU A C 1
ATOM 5014 O O . LEU A 1 654 ? -6.613 34.291 4.543 1.00 93.56 654 LEU A O 1
ATOM 5018 N N . THR A 1 655 ? -8.772 33.767 4.344 1.00 92.44 655 THR A N 1
ATOM 5019 C CA . THR A 1 655 ? -9.033 34.750 3.279 1.00 92.44 655 THR A CA 1
ATOM 5020 C C . THR A 1 655 ? -9.316 36.151 3.827 1.00 92.44 655 THR A C 1
ATOM 5022 O O . THR A 1 655 ? -9.208 37.141 3.098 1.00 92.44 655 THR A O 1
ATOM 5025 N N . GLN A 1 656 ? -9.641 36.264 5.119 1.00 89.69 656 GLN A N 1
ATOM 5026 C CA . GLN A 1 656 ? -9.977 37.521 5.787 1.00 89.69 656 GLN A CA 1
ATOM 5027 C C . GLN A 1 656 ? -9.004 37.842 6.931 1.00 89.69 656 GLN A C 1
ATOM 5029 O O . GLN A 1 656 ? -8.474 36.943 7.581 1.00 89.69 656 GLN A O 1
ATOM 5034 N N . PRO A 1 657 ? -8.761 39.130 7.237 1.00 92.56 657 PRO A N 1
ATOM 5035 C CA . PRO A 1 657 ? -7.988 39.503 8.412 1.00 92.56 657 PRO A CA 1
ATOM 5036 C C . PRO A 1 657 ? -8.791 39.239 9.687 1.00 92.56 657 PRO A C 1
ATOM 5038 O O . PRO A 1 657 ? -9.897 39.752 9.864 1.00 92.56 657 PRO A O 1
ATOM 5041 N N . PHE A 1 658 ? -8.199 38.514 10.632 1.00 91.44 658 PHE A N 1
ATOM 5042 C CA . PHE A 1 658 ? -8.827 38.229 11.919 1.00 91.44 658 PHE A CA 1
ATOM 5043 C C . PHE A 1 658 ? -7.829 38.333 13.073 1.00 91.44 658 PHE A C 1
ATOM 5045 O O . PHE A 1 658 ? -6.612 38.296 12.899 1.00 91.44 658 PHE A O 1
ATOM 5052 N N . SER A 1 659 ? -8.340 38.505 14.293 1.00 88.56 659 SER A N 1
ATOM 5053 C CA . SER A 1 659 ? -7.505 38.428 15.493 1.00 88.56 659 SER A CA 1
ATOM 5054 C C . SER A 1 659 ? -7.570 37.031 16.076 1.00 88.56 659 SER A C 1
ATOM 5056 O O . SER A 1 659 ? -8.658 36.535 16.368 1.00 88.56 659 SER A O 1
ATOM 5058 N N . ILE A 1 660 ? -6.402 36.441 16.320 1.00 83.00 660 ILE A N 1
ATOM 5059 C CA . ILE A 1 660 ? -6.293 35.115 16.932 1.00 83.00 660 ILE A CA 1
ATOM 5060 C C . ILE A 1 660 ? -6.791 35.103 18.382 1.00 83.00 660 ILE A C 1
ATOM 5062 O O . ILE A 1 660 ? -7.128 34.046 18.902 1.00 83.00 660 ILE A O 1
ATOM 5066 N N . ASN A 1 661 ? -6.899 36.286 19.001 1.00 81.44 661 ASN A N 1
ATOM 5067 C CA . ASN A 1 661 ? -7.379 36.495 20.365 1.00 81.44 661 ASN A CA 1
ATOM 5068 C C . ASN A 1 661 ? -8.909 36.615 20.471 1.00 81.44 661 ASN A C 1
ATOM 5070 O O . ASN A 1 661 ? -9.433 36.721 21.577 1.00 81.44 661 ASN A O 1
ATOM 5074 N N . ASN A 1 662 ? -9.634 36.629 19.349 1.00 84.12 662 ASN A N 1
ATOM 5075 C CA . ASN A 1 662 ? -11.091 36.695 19.355 1.00 84.12 662 ASN A CA 1
ATOM 5076 C C . ASN A 1 662 ? -11.693 35.308 19.084 1.00 84.12 662 ASN A C 1
ATOM 5078 O O . ASN A 1 662 ? -11.618 34.803 17.966 1.00 84.12 662 ASN A O 1
ATOM 5082 N N . GLY A 1 663 ? -12.314 34.720 20.112 1.00 77.44 663 GLY A N 1
ATOM 5083 C CA . GLY A 1 663 ? -12.916 33.384 20.057 1.00 77.44 663 GLY A CA 1
ATOM 5084 C C . GLY A 1 663 ? -14.015 33.222 19.005 1.00 77.44 663 GLY A C 1
ATOM 5085 O O . GLY A 1 663 ? -14.174 32.128 18.482 1.00 77.44 663 GLY A O 1
ATOM 5086 N N . SER A 1 664 ? -14.708 34.300 18.613 1.00 82.06 664 SER A N 1
ATOM 5087 C CA . SER A 1 664 ? -15.770 34.229 17.595 1.00 82.06 664 SER A CA 1
ATOM 5088 C C . SER A 1 664 ? -15.271 33.878 16.191 1.00 82.06 664 SER A C 1
ATOM 5090 O O . SER A 1 664 ? -16.088 33.622 15.316 1.00 82.06 664 SER A O 1
ATOM 5092 N N . ASN A 1 665 ? -13.959 33.945 15.953 1.00 86.12 665 ASN A N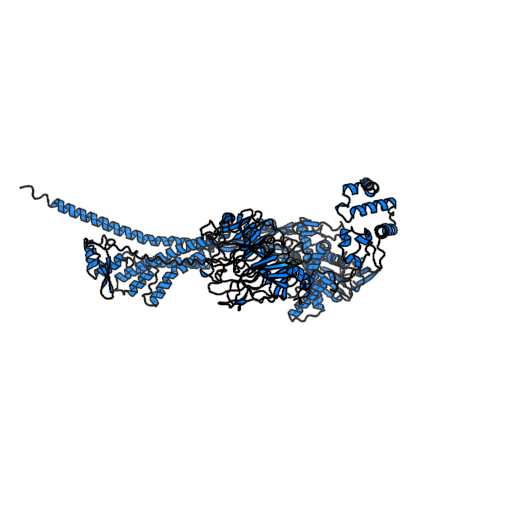 1
ATOM 5093 C CA . ASN A 1 665 ? -13.365 33.611 14.659 1.00 86.12 665 ASN A CA 1
ATOM 5094 C C . ASN A 1 665 ? -13.138 32.104 14.488 1.00 86.12 665 ASN A C 1
ATOM 5096 O O . ASN A 1 665 ? -12.910 31.662 13.372 1.00 86.12 665 ASN A O 1
ATOM 5100 N N . TYR A 1 666 ? -13.169 31.335 15.578 1.00 84.81 666 TYR A N 1
ATOM 5101 C CA . TYR A 1 666 ? -12.983 29.890 15.547 1.00 84.81 666 TYR A CA 1
ATOM 5102 C C . TYR A 1 666 ? -14.344 29.241 15.327 1.00 84.81 666 TYR A C 1
ATOM 5104 O O . TYR A 1 666 ? -15.195 29.267 16.219 1.00 84.81 666 TYR A O 1
ATOM 5112 N N . HIS A 1 667 ? -14.559 28.679 14.145 1.00 87.50 667 HIS A N 1
ATOM 5113 C CA . HIS A 1 667 ? -15.779 27.942 13.857 1.00 87.50 667 HIS A CA 1
ATOM 5114 C C . HIS A 1 667 ? -15.654 26.523 14.425 1.00 87.50 667 HIS A C 1
ATOM 5116 O O . HIS A 1 667 ? -14.628 25.877 14.239 1.00 87.50 667 HIS A O 1
ATOM 5122 N N . LEU A 1 668 ? -16.643 26.072 15.208 1.00 84.94 668 LEU A N 1
ATOM 5123 C CA . LEU A 1 668 ? -16.565 24.839 16.003 1.00 84.94 668 LEU A CA 1
ATOM 5124 C C . LEU A 1 668 ? -17.596 23.816 15.522 1.00 84.94 668 LEU A C 1
ATOM 5126 O O . LEU A 1 668 ? -18.799 24.015 15.697 1.00 84.94 668 LEU A O 1
ATOM 5130 N N . SER A 1 669 ? -17.117 22.686 15.010 1.00 86.12 669 SER A N 1
ATOM 5131 C CA . SER A 1 669 ? -17.936 21.571 14.529 1.00 86.12 669 SER A CA 1
ATOM 5132 C C . SER A 1 669 ? -17.715 20.337 15.403 1.00 86.12 669 SER A C 1
ATOM 5134 O O . SER A 1 669 ? -16.582 19.902 15.595 1.00 86.12 669 SER A O 1
ATOM 5136 N N . LEU A 1 670 ? -18.781 19.764 15.973 1.00 83.56 670 LEU A N 1
ATOM 5137 C CA . LEU A 1 670 ? -18.669 18.569 16.820 1.00 83.56 670 LEU A CA 1
ATOM 5138 C C . LEU A 1 670 ? -18.226 17.356 15.997 1.00 83.56 670 LEU A C 1
ATOM 5140 O O . LEU A 1 670 ? -18.815 17.048 14.963 1.00 83.56 670 LEU A O 1
ATOM 5144 N N . ILE A 1 671 ? -17.223 16.638 16.496 1.00 84.44 671 ILE A N 1
ATOM 5145 C CA . ILE A 1 671 ? -16.766 15.388 15.889 1.00 84.44 671 ILE A CA 1
ATOM 5146 C C . ILE A 1 671 ? -17.688 14.252 16.329 1.00 84.44 671 ILE A C 1
ATOM 5148 O O . ILE A 1 671 ? -18.054 14.148 17.502 1.00 84.44 671 ILE A O 1
ATOM 5152 N N . ASP A 1 672 ? -18.048 13.391 15.378 1.00 81.12 672 ASP A N 1
ATOM 5153 C CA . ASP A 1 672 ? -18.888 12.224 15.628 1.00 81.12 672 ASP A CA 1
ATOM 5154 C C . ASP A 1 672 ? -18.270 11.330 16.731 1.00 81.12 672 ASP A C 1
ATOM 5156 O O . ASP A 1 672 ? -17.083 11.003 16.651 1.00 81.12 672 ASP A O 1
ATOM 5160 N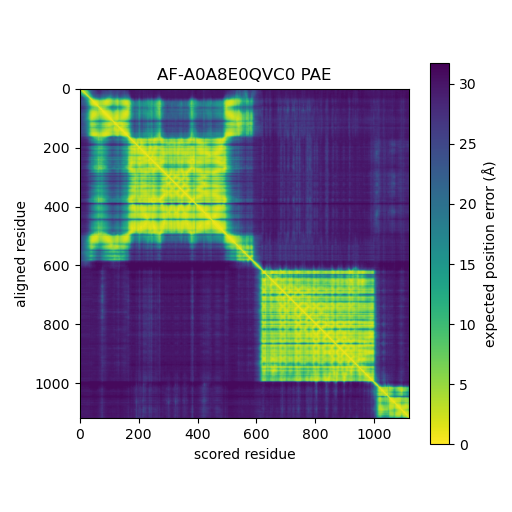 N . PRO A 1 673 ? -19.041 10.891 17.749 1.00 79.75 673 PRO A N 1
ATOM 5161 C CA . PRO A 1 673 ? -18.546 10.017 18.818 1.00 79.75 673 PRO A CA 1
ATOM 5162 C C . PRO A 1 673 ? -17.956 8.676 18.353 1.00 79.75 673 PRO A C 1
ATOM 5164 O O . PRO A 1 673 ? -17.294 7.997 19.137 1.00 79.75 673 PRO A O 1
ATOM 5167 N N . THR A 1 674 ? -18.228 8.257 17.114 1.00 81.88 674 THR A N 1
ATOM 5168 C CA . THR A 1 674 ? -17.627 7.070 16.491 1.00 81.88 674 THR A CA 1
ATOM 5169 C C . THR A 1 674 ? -16.161 7.271 16.114 1.00 81.88 674 THR A C 1
ATOM 5171 O O . THR A 1 674 ? -15.423 6.285 16.051 1.00 81.88 674 THR A O 1
ATOM 5174 N N . VAL A 1 675 ? -15.720 8.518 15.910 1.00 83.50 675 VAL A N 1
ATOM 5175 C CA . VAL A 1 675 ? -14.312 8.854 15.690 1.00 83.50 675 VAL A CA 1
ATOM 5176 C C . VAL A 1 675 ? -13.578 8.756 17.034 1.00 83.50 675 VAL A C 1
ATOM 5178 O O . VAL A 1 675 ? -13.971 9.416 18.001 1.00 83.50 675 VAL A O 1
ATOM 5181 N N . PRO A 1 676 ? -12.509 7.948 17.141 1.00 79.75 676 PRO A N 1
ATOM 5182 C CA . PRO A 1 676 ? -11.741 7.814 18.367 1.00 79.75 676 PRO A CA 1
ATOM 5183 C C . PRO A 1 676 ? -11.198 9.165 18.841 1.00 79.75 676 PRO A C 1
ATOM 5185 O O . PRO A 1 676 ? -10.578 9.908 18.081 1.00 79.75 676 PRO A O 1
ATOM 5188 N N . GLN A 1 677 ? -11.385 9.458 20.127 1.00 79.94 677 GLN A N 1
ATOM 5189 C CA . GLN A 1 677 ? -10.762 10.613 20.767 1.00 79.94 677 GLN A CA 1
ATOM 5190 C C . GLN A 1 677 ? -9.287 10.308 21.037 1.00 79.94 677 GLN A C 1
ATOM 5192 O O . GLN A 1 677 ? -8.953 9.565 21.965 1.00 79.94 677 GLN A O 1
ATOM 5197 N N . LEU A 1 678 ? -8.417 10.867 20.199 1.00 80.94 678 LEU A N 1
ATOM 5198 C CA . LEU A 1 678 ? -6.975 10.632 20.224 1.00 80.94 678 LEU A CA 1
ATOM 5199 C C . LEU A 1 678 ? -6.214 11.944 20.457 1.00 80.94 678 LEU A C 1
ATOM 5201 O O . LEU A 1 678 ? -6.670 13.019 20.080 1.00 80.94 678 LEU A O 1
ATOM 5205 N N . LYS A 1 679 ? -5.022 11.881 21.046 1.00 78.75 679 LYS A N 1
ATOM 5206 C CA . LYS A 1 679 ? -4.106 13.031 21.165 1.00 78.75 679 LYS A CA 1
ATOM 5207 C C . LYS A 1 679 ? -2.798 12.770 20.413 1.00 78.75 679 LYS A C 1
ATOM 5209 O O . LYS A 1 679 ? -2.376 11.626 20.279 1.00 78.75 679 LYS A O 1
ATOM 5214 N N . GLY A 1 680 ? -2.157 13.822 19.898 1.00 78.06 680 GLY A N 1
ATOM 5215 C CA . GLY A 1 680 ? -0.886 13.731 19.157 1.00 78.06 680 GLY A CA 1
ATOM 5216 C C . GLY A 1 680 ? -0.927 12.918 17.859 1.00 78.06 680 GLY A C 1
ATOM 5217 O O . GLY A 1 680 ? 0.069 12.310 17.476 1.00 78.06 680 GLY A O 1
ATOM 5218 N N . GLN A 1 681 ? -2.085 12.903 17.206 1.00 84.06 681 GLN A N 1
ATOM 5219 C CA . GLN A 1 681 ? -2.247 12.512 15.806 1.00 84.06 681 GLN A CA 1
ATOM 5220 C C . GLN A 1 681 ? -1.616 13.559 14.864 1.00 84.06 681 GLN A C 1
ATOM 5222 O O . GLN A 1 681 ? -1.168 14.623 15.296 1.00 84.06 681 GLN A O 1
ATOM 5227 N N . THR A 1 682 ? -1.631 13.272 13.565 1.00 88.62 682 THR A N 1
ATOM 5228 C CA . THR A 1 682 ? -1.333 14.225 12.489 1.00 88.62 682 THR A CA 1
ATOM 5229 C C . THR A 1 682 ? -2.497 14.320 11.505 1.00 88.62 682 THR A C 1
ATOM 5231 O O . THR A 1 682 ? -3.246 13.354 11.346 1.00 88.62 682 THR A O 1
ATOM 5234 N N . LEU A 1 683 ? -2.629 15.472 10.841 1.00 90.94 683 LEU A N 1
ATOM 5235 C CA . LEU A 1 683 ? -3.601 15.707 9.776 1.00 90.94 683 LEU A CA 1
ATOM 5236 C C . LEU A 1 683 ? -2.894 15.855 8.432 1.00 90.94 683 LEU A C 1
ATOM 5238 O O . LEU A 1 683 ? -1.990 16.674 8.274 1.00 90.94 683 LEU A O 1
ATOM 5242 N N . TRP A 1 684 ? -3.343 15.099 7.439 1.00 93.19 684 TRP A N 1
ATOM 5243 C CA . TRP A 1 684 ? -2.825 15.142 6.076 1.00 93.19 684 TRP A CA 1
ATOM 5244 C C . TRP A 1 684 ? -3.916 15.528 5.088 1.00 93.19 684 TRP A C 1
ATOM 5246 O O . TRP A 1 684 ? -5.062 15.132 5.260 1.00 93.19 684 TRP A O 1
ATOM 5256 N N . SER A 1 685 ? -3.561 16.230 4.019 1.00 92.19 685 SER A N 1
ATOM 5257 C CA . SER A 1 685 ? -4.472 16.567 2.927 1.00 92.19 685 SER A CA 1
ATOM 5258 C C . SER A 1 685 ? -4.081 15.871 1.621 1.00 92.19 685 SER A C 1
ATOM 5260 O O . SER A 1 685 ? -2.929 15.455 1.427 1.00 92.19 685 SER A O 1
ATOM 5262 N N . ASN A 1 686 ? -5.054 15.702 0.722 1.00 91.50 686 ASN A N 1
ATOM 5263 C CA . ASN A 1 686 ? -4.816 15.244 -0.647 1.00 91.50 686 ASN A CA 1
ATOM 5264 C C . ASN A 1 686 ? -4.557 16.417 -1.605 1.00 91.50 686 ASN A C 1
ATOM 5266 O O . ASN A 1 686 ? -4.962 17.543 -1.353 1.00 91.50 686 ASN A O 1
ATOM 5270 N N . ALA A 1 687 ? -3.950 16.131 -2.764 1.00 90.38 687 ALA A N 1
ATOM 5271 C CA . ALA A 1 687 ? -3.677 17.136 -3.802 1.00 90.38 687 ALA A CA 1
ATOM 5272 C C . ALA A 1 687 ? -4.922 17.901 -4.283 1.00 90.38 687 ALA A C 1
ATOM 5274 O O . ALA A 1 687 ? -4.812 19.031 -4.747 1.00 90.38 687 ALA A O 1
ATOM 5275 N N . ALA A 1 688 ? -6.090 17.256 -4.226 1.00 87.81 688 ALA A N 1
ATOM 5276 C CA . ALA A 1 688 ? -7.352 17.836 -4.665 1.00 87.81 688 ALA A CA 1
ATOM 5277 C C . ALA A 1 688 ? -7.994 18.752 -3.609 1.00 87.81 688 ALA A C 1
ATOM 5279 O O . ALA A 1 688 ? -9.003 19.381 -3.914 1.00 87.81 688 ALA A O 1
ATOM 5280 N N . ASN A 1 689 ? -7.432 18.828 -2.395 1.00 89.19 689 ASN A N 1
ATOM 5281 C CA . ASN A 1 689 ? -7.965 19.616 -1.285 1.00 89.19 689 ASN A CA 1
ATOM 5282 C C . ASN A 1 689 ? -9.434 19.287 -0.962 1.00 89.19 689 ASN A C 1
ATOM 5284 O O . ASN A 1 689 ? -10.234 20.180 -0.684 1.00 89.19 689 ASN A O 1
ATOM 5288 N N . THR A 1 690 ? -9.798 18.005 -1.036 1.00 90.44 690 THR A N 1
ATOM 5289 C CA . THR A 1 690 ? -11.171 17.524 -0.798 1.00 90.44 690 THR A CA 1
ATOM 5290 C C . THR A 1 690 ? -11.312 16.726 0.491 1.00 90.44 690 THR A C 1
ATOM 5292 O O . THR A 1 690 ? -12.428 16.541 0.964 1.00 90.44 690 THR A O 1
ATOM 5295 N N . ALA A 1 691 ? -10.207 16.234 1.056 1.00 91.69 691 ALA A N 1
ATOM 5296 C CA . ALA A 1 691 ? -10.245 15.363 2.221 1.00 91.69 691 ALA A CA 1
ATOM 5297 C C . ALA A 1 691 ? -9.068 15.600 3.174 1.00 91.69 691 ALA A C 1
ATOM 5299 O O . ALA A 1 691 ? -7.940 15.858 2.743 1.00 91.69 691 ALA A O 1
ATOM 5300 N N . LEU A 1 692 ? -9.350 15.446 4.467 1.00 92.25 692 LEU A N 1
ATOM 5301 C CA . LEU A 1 692 ? -8.383 15.407 5.561 1.00 92.25 692 LEU A CA 1
ATOM 5302 C C . LEU A 1 692 ? -8.247 13.976 6.078 1.00 92.25 692 LEU A C 1
ATOM 5304 O O . LEU A 1 692 ? -9.246 13.318 6.329 1.00 92.25 692 LEU A O 1
ATOM 5308 N N . TYR A 1 693 ? -7.027 13.509 6.300 1.00 92.12 693 TYR A N 1
ATOM 5309 C CA . TYR A 1 693 ? -6.724 12.187 6.839 1.00 92.12 693 TYR A CA 1
ATOM 5310 C C . TYR A 1 693 ? -6.083 12.325 8.214 1.00 92.12 693 TYR A C 1
ATOM 5312 O O . TYR A 1 693 ? -5.137 13.094 8.371 1.00 92.12 693 TYR A O 1
ATOM 5320 N N . SER A 1 694 ? -6.557 11.558 9.190 1.00 90.06 694 SER A N 1
ATOM 5321 C CA . SER A 1 694 ? -6.027 11.534 10.551 1.00 90.06 694 SER A CA 1
ATOM 5322 C C . SER A 1 694 ? -5.273 10.234 10.824 1.00 90.06 694 SER A C 1
ATOM 5324 O O . SER A 1 694 ? -5.827 9.143 10.666 1.00 90.06 694 SER A O 1
ATOM 5326 N N . TYR A 1 695 ? -4.009 10.349 11.237 1.00 90.56 695 TYR A N 1
ATOM 5327 C CA . TYR A 1 695 ? -3.126 9.210 11.504 1.00 90.56 695 TYR A CA 1
ATOM 5328 C C . TYR A 1 695 ? -2.382 9.339 12.841 1.00 90.56 695 TYR A C 1
ATOM 5330 O O . TYR A 1 695 ? -1.992 10.432 13.253 1.00 90.56 695 TYR A O 1
ATOM 5338 N N . GLY A 1 696 ? -2.139 8.198 13.493 1.00 89.06 696 GLY A N 1
ATOM 5339 C CA . GLY A 1 696 ? -1.343 8.093 14.717 1.00 89.06 696 GLY A CA 1
ATOM 5340 C C . GLY A 1 696 ? -2.098 8.489 15.987 1.00 89.06 696 GLY A C 1
ATOM 5341 O O . GLY A 1 696 ? -3.319 8.371 16.075 1.00 89.06 696 GLY A O 1
ATOM 5342 N N . GLY A 1 697 ? -1.349 8.941 16.988 1.00 86.88 697 GLY A N 1
ATOM 5343 C CA . GLY A 1 697 ? -1.877 9.419 18.264 1.00 86.88 697 GLY A CA 1
ATOM 5344 C C . GLY A 1 697 ? -2.122 8.327 19.303 1.00 86.88 697 GLY A C 1
ATOM 5345 O O . GLY A 1 697 ? -2.030 7.140 19.016 1.00 86.88 697 GLY A O 1
ATOM 5346 N N . HIS A 1 698 ? -2.439 8.736 20.527 1.00 82.88 698 HIS A N 1
ATOM 5347 C CA . HIS A 1 698 ? -2.767 7.846 21.646 1.00 82.88 698 HIS A CA 1
ATOM 5348 C C . HIS A 1 698 ? -4.178 8.122 22.186 1.00 82.88 698 HIS A C 1
ATOM 5350 O O . HIS A 1 698 ? -4.680 9.242 22.082 1.00 82.88 698 HIS A O 1
ATOM 5356 N N . GLY A 1 699 ? -4.846 7.094 22.703 1.00 79.44 699 GLY A N 1
ATOM 5357 C CA . GLY A 1 699 ? -6.218 7.146 23.195 1.00 79.44 699 GLY A CA 1
ATOM 5358 C C . GLY A 1 699 ? -6.318 7.562 24.656 1.00 79.44 699 GLY A C 1
ATOM 5359 O O . GLY A 1 699 ? -5.513 7.169 25.488 1.00 79.44 699 GLY A O 1
ATOM 5360 N N . LEU A 1 700 ? -7.367 8.319 24.983 1.00 68.69 700 LEU A N 1
ATOM 5361 C CA . LEU A 1 700 ? -7.610 8.852 26.332 1.00 68.69 700 LEU A CA 1
ATOM 5362 C C . LEU A 1 700 ? -8.290 7.862 27.299 1.00 68.69 700 LEU A C 1
ATOM 5364 O O . LEU A 1 700 ? -8.742 8.262 28.370 1.00 68.69 700 LEU A O 1
ATOM 5368 N N . GLY A 1 701 ? -8.406 6.579 26.936 1.00 63.34 701 GLY A N 1
ATOM 5369 C CA . GLY A 1 701 ? -9.000 5.567 27.813 1.00 63.34 701 GLY A CA 1
ATOM 5370 C C . GLY A 1 701 ? -9.234 4.201 27.165 1.00 63.34 701 GLY A C 1
ATOM 5371 O O . GLY A 1 701 ? -8.655 3.212 27.599 1.00 63.34 701 GLY A O 1
ATOM 5372 N N . ASN A 1 702 ? -10.102 4.114 26.149 1.00 60.09 702 ASN A N 1
ATOM 5373 C CA . ASN A 1 702 ? -10.473 2.835 25.524 1.00 60.09 702 ASN A CA 1
ATOM 5374 C C . ASN A 1 702 ? -9.744 2.647 24.184 1.00 60.09 702 ASN A C 1
ATOM 5376 O O . ASN A 1 702 ? -10.267 2.988 23.122 1.00 60.09 702 ASN A O 1
ATOM 5380 N N . THR A 1 703 ? -8.512 2.148 24.245 1.00 69.56 703 THR A N 1
ATOM 5381 C CA . THR A 1 703 ? -7.653 1.942 23.075 1.00 69.56 703 THR A CA 1
ATOM 5382 C C . THR A 1 703 ? -8.219 0.863 22.147 1.00 69.56 703 THR A C 1
ATOM 5384 O O . THR A 1 703 ? -8.288 -0.313 22.499 1.00 69.56 703 THR A O 1
ATOM 5387 N N . SER A 1 704 ? -8.612 1.254 20.935 1.00 74.94 704 SER A N 1
ATOM 5388 C CA . SER A 1 704 ? -9.043 0.354 19.858 1.00 74.94 704 SER A CA 1
ATOM 5389 C C . SER A 1 704 ? -7.991 0.258 18.753 1.00 74.94 704 SER A C 1
ATOM 5391 O O . SER A 1 704 ? -7.162 1.152 18.595 1.00 74.94 704 SER A O 1
ATOM 5393 N N . LEU A 1 705 ? -8.036 -0.825 17.974 1.00 79.25 705 LEU A N 1
ATOM 5394 C CA . LEU A 1 705 ? -7.233 -0.950 16.760 1.00 79.25 705 LEU A CA 1
ATOM 5395 C C . LEU A 1 705 ? -7.858 -0.138 15.617 1.00 79.25 705 LEU A C 1
ATOM 5397 O O . LEU A 1 705 ? -9.073 -0.184 15.426 1.00 79.25 705 LEU A O 1
ATOM 5401 N N . ASP A 1 706 ? -7.025 0.538 14.829 1.00 79.94 706 ASP A N 1
ATOM 5402 C CA . ASP A 1 706 ? -7.456 1.231 13.613 1.00 79.94 706 ASP A CA 1
ATOM 5403 C C . ASP A 1 706 ? -7.721 0.222 12.488 1.00 79.94 706 ASP A C 1
ATOM 5405 O O . ASP A 1 706 ? -6.810 -0.456 12.027 1.00 79.94 706 ASP A O 1
ATOM 5409 N N . GLU A 1 707 ? -8.974 0.094 12.041 1.00 80.44 707 GLU A N 1
ATOM 5410 C CA . GLU A 1 707 ? -9.365 -0.769 10.903 1.00 80.44 707 GLU A CA 1
ATOM 5411 C C . GLU A 1 707 ? -9.147 -0.094 9.528 1.00 80.44 707 GLU A C 1
ATOM 5413 O O . GLU A 1 707 ? -9.478 -0.655 8.483 1.00 80.44 707 GLU A O 1
ATOM 5418 N N . GLY A 1 708 ? -8.603 1.122 9.533 1.00 85.69 708 GLY A N 1
ATOM 5419 C CA . GLY A 1 708 ? -8.348 1.983 8.383 1.00 85.69 708 GLY A CA 1
ATOM 5420 C C . GLY A 1 708 ? -7.902 3.364 8.863 1.00 85.69 708 GLY A C 1
ATOM 5421 O O . GLY A 1 708 ? -7.705 3.566 10.061 1.00 85.69 708 GLY A O 1
ATOM 5422 N N . ILE A 1 709 ? -7.746 4.315 7.947 1.00 89.00 709 ILE A N 1
ATOM 5423 C CA . ILE A 1 709 ? -7.430 5.707 8.290 1.00 89.00 709 ILE A CA 1
ATOM 5424 C C . ILE A 1 709 ? -8.727 6.517 8.400 1.00 89.00 709 ILE A C 1
ATOM 5426 O O . ILE A 1 709 ? -9.644 6.329 7.600 1.00 89.00 709 ILE A O 1
ATOM 5430 N N . TRP A 1 710 ? -8.838 7.387 9.404 1.00 89.88 710 TRP A N 1
ATOM 5431 C CA . TRP A 1 710 ? -10.000 8.267 9.531 1.00 89.88 710 TRP A CA 1
ATOM 5432 C C . TRP A 1 710 ? -9.877 9.422 8.549 1.00 89.88 710 TRP A C 1
ATOM 5434 O O . TRP A 1 710 ? -8.898 10.164 8.588 1.00 89.88 710 TRP A O 1
ATOM 5444 N N . THR A 1 711 ? -10.879 9.575 7.695 1.00 91.81 711 THR A N 1
ATOM 5445 C CA . THR A 1 711 ? -10.935 10.596 6.654 1.00 91.81 711 THR A CA 1
ATOM 5446 C C . THR A 1 711 ? -12.123 11.515 6.911 1.00 91.81 711 THR A C 1
ATOM 5448 O O . THR A 1 711 ? -13.231 11.040 7.154 1.00 91.81 711 THR A O 1
ATOM 5451 N N . TYR A 1 712 ? -11.903 12.821 6.854 1.00 91.94 712 TYR A N 1
ATOM 5452 C CA . TYR A 1 712 ? -12.941 13.841 6.864 1.00 91.94 712 TYR A CA 1
ATOM 5453 C C . TYR A 1 712 ? -13.120 14.383 5.450 1.00 91.94 712 TYR A C 1
ATOM 5455 O O . TYR A 1 712 ? -12.186 14.946 4.875 1.00 91.94 712 TYR A O 1
ATOM 5463 N N . ASP A 1 713 ? -14.307 14.176 4.889 1.00 91.25 713 ASP A N 1
ATOM 5464 C CA . ASP A 1 713 ? -14.695 14.732 3.599 1.00 91.25 713 ASP A CA 1
ATOM 5465 C C . ASP A 1 713 ? -15.127 16.192 3.784 1.00 91.25 713 ASP A C 1
ATOM 5467 O O . ASP A 1 713 ? -16.022 16.485 4.580 1.00 91.25 713 ASP A O 1
ATOM 5471 N N . LEU A 1 714 ? -14.468 17.107 3.067 1.00 89.75 714 LEU A N 1
ATOM 5472 C CA . LEU A 1 714 ? -14.714 18.546 3.181 1.00 89.75 714 LEU A CA 1
ATOM 5473 C C . LEU A 1 714 ? -16.013 18.987 2.493 1.00 89.75 714 LEU A C 1
ATOM 5475 O O . LEU A 1 714 ? -16.539 20.038 2.839 1.00 89.75 714 LEU A O 1
ATOM 5479 N N . ALA A 1 715 ? -16.514 18.231 1.513 1.00 88.88 715 ALA A N 1
ATOM 5480 C CA . ALA A 1 715 ? -17.737 18.571 0.789 1.00 88.88 715 ALA A CA 1
ATOM 5481 C C . ALA A 1 715 ? -18.987 18.079 1.529 1.00 88.88 715 ALA A C 1
ATOM 5483 O O . ALA A 1 715 ? -19.984 18.794 1.600 1.00 88.88 715 ALA A O 1
ATOM 5484 N N . ASP A 1 716 ? -18.921 16.867 2.082 1.00 87.62 716 ASP A N 1
ATOM 5485 C CA . ASP A 1 716 ? -20.019 16.250 2.832 1.00 87.62 716 ASP A CA 1
ATOM 5486 C C . ASP A 1 716 ? -19.988 16.573 4.338 1.00 87.62 716 ASP A C 1
ATOM 5488 O O . ASP A 1 716 ? -20.935 16.221 5.049 1.00 87.62 716 ASP A O 1
ATOM 5492 N N . GLU A 1 717 ? -18.912 17.209 4.821 1.00 88.38 717 GLU A N 1
ATOM 5493 C CA . GLU A 1 717 ? -18.654 17.564 6.227 1.00 88.38 717 GLU A CA 1
ATOM 5494 C C . GLU A 1 717 ? -18.777 16.363 7.181 1.00 88.38 717 GLU A C 1
ATOM 5496 O O . GLU A 1 717 ? -19.385 16.424 8.255 1.00 88.38 717 GLU A O 1
ATOM 5501 N N . LYS A 1 718 ? -18.226 15.213 6.773 1.00 89.56 718 LYS A N 1
ATOM 5502 C CA . LYS A 1 718 ? -18.391 13.942 7.493 1.00 89.56 718 LYS A CA 1
ATOM 5503 C C . LYS A 1 718 ? -17.100 13.166 7.645 1.00 89.56 718 LYS A C 1
ATOM 5505 O O . LYS A 1 718 ? -16.288 13.069 6.730 1.00 89.56 718 LYS A O 1
ATOM 5510 N N . TRP A 1 719 ? -16.980 12.530 8.806 1.00 90.00 719 TRP A N 1
ATOM 5511 C CA . TRP A 1 719 ? -15.940 11.552 9.092 1.00 90.00 719 TRP A CA 1
ATOM 5512 C C . TRP A 1 719 ? -16.342 10.160 8.606 1.00 90.00 719 TRP A C 1
ATOM 5514 O O . TRP A 1 719 ? -17.465 9.707 8.829 1.00 90.00 719 TRP A O 1
ATOM 5524 N N . ALA A 1 720 ? -15.401 9.455 7.992 1.00 91.12 720 ALA A N 1
ATOM 5525 C CA . ALA A 1 720 ? -15.538 8.067 7.584 1.00 91.12 720 ALA A CA 1
ATOM 5526 C C . ALA A 1 720 ? -14.203 7.330 7.734 1.00 91.12 720 ALA A C 1
ATOM 5528 O O . ALA A 1 720 ? -13.132 7.925 7.650 1.00 91.12 720 ALA A O 1
ATOM 5529 N N . VAL A 1 721 ? -14.253 6.012 7.930 1.00 89.12 721 VAL A N 1
ATOM 5530 C CA . VAL A 1 721 ? -13.045 5.176 7.899 1.00 89.12 721 VAL A CA 1
ATOM 5531 C C . VAL A 1 721 ? -12.762 4.776 6.459 1.00 89.12 721 VAL A C 1
ATOM 5533 O O . VAL A 1 721 ? -13.536 4.033 5.850 1.00 89.12 721 VAL A O 1
ATOM 5536 N N . GLN A 1 722 ? -11.626 5.210 5.926 1.00 86.75 722 GLN A N 1
ATOM 5537 C CA . GLN A 1 722 ? -11.116 4.723 4.656 1.00 86.75 722 GLN A CA 1
ATOM 5538 C C . GLN A 1 722 ? -10.305 3.450 4.879 1.00 86.75 722 GLN A C 1
ATOM 5540 O O . GLN A 1 722 ? -9.296 3.436 5.588 1.00 86.75 722 GLN A O 1
ATOM 5545 N N . LYS A 1 723 ? -10.750 2.360 4.249 1.00 82.88 723 LYS A N 1
ATOM 5546 C CA . LYS A 1 723 ? -10.014 1.095 4.256 1.00 82.88 723 LYS A CA 1
ATOM 5547 C C . LYS A 1 723 ? -8.721 1.238 3.464 1.00 82.88 723 LYS A C 1
ATOM 5549 O O . LYS A 1 723 ? -8.703 1.810 2.378 1.00 82.88 723 LYS A O 1
ATOM 5554 N N . THR A 1 724 ? -7.665 0.671 4.015 1.00 76.62 724 THR A N 1
ATOM 5555 C CA . THR A 1 724 ? -6.299 0.745 3.501 1.00 76.62 724 THR A CA 1
ATOM 5556 C C . THR A 1 724 ? -5.840 -0.642 3.058 1.00 76.62 724 THR A C 1
ATOM 5558 O O . THR A 1 724 ? -6.411 -1.654 3.471 1.00 76.62 724 THR A O 1
ATOM 5561 N N . SER A 1 725 ? -4.818 -0.711 2.201 1.00 69.62 725 SER A N 1
ATOM 5562 C CA . SER A 1 725 ? -4.266 -1.988 1.708 1.00 69.62 725 SER A CA 1
ATOM 5563 C C . SER A 1 725 ? -3.711 -2.875 2.830 1.00 69.62 725 SER A C 1
ATOM 5565 O O . SER A 1 725 ? -3.778 -4.100 2.748 1.00 69.62 725 SER A O 1
ATOM 5567 N N . ILE A 1 726 ? -3.209 -2.249 3.896 1.00 75.62 726 ILE A N 1
ATOM 5568 C CA . ILE A 1 726 ? -2.751 -2.882 5.134 1.00 75.62 726 ILE A CA 1
ATOM 5569 C C . ILE A 1 726 ? -3.355 -2.165 6.339 1.00 75.62 726 ILE A C 1
ATOM 5571 O O . ILE A 1 726 ? -3.669 -0.977 6.263 1.00 75.62 726 ILE A O 1
ATOM 5575 N N . LYS A 1 727 ? -3.501 -2.869 7.464 1.00 78.50 727 LYS A N 1
ATOM 5576 C CA . LYS A 1 727 ? -3.995 -2.273 8.709 1.00 78.50 727 LYS A CA 1
ATOM 5577 C C . LYS A 1 727 ? -2.963 -1.269 9.250 1.00 78.50 727 LYS A C 1
ATOM 5579 O O . LYS A 1 727 ? -1.835 -1.692 9.509 1.00 78.50 727 LYS A O 1
ATOM 5584 N N . PRO A 1 728 ? -3.305 0.022 9.416 1.00 79.56 728 PRO A N 1
ATOM 5585 C CA . PRO A 1 728 ? -2.350 1.013 9.886 1.00 79.56 728 PRO A CA 1
ATOM 5586 C C . PRO A 1 728 ? -1.961 0.732 11.340 1.00 79.56 728 PRO A C 1
ATOM 5588 O O . PRO A 1 728 ? -2.796 0.396 12.182 1.00 79.56 728 PRO A O 1
ATOM 5591 N N . VAL A 1 729 ? -0.671 0.869 11.631 1.00 86.62 729 VAL A N 1
ATOM 5592 C CA . VAL A 1 729 ? -0.140 0.763 12.990 1.00 86.62 729 VAL A CA 1
ATOM 5593 C C . VAL A 1 729 ? -0.252 2.135 13.641 1.00 86.62 729 VAL A C 1
ATOM 5595 O O . VAL A 1 729 ? 0.352 3.093 13.172 1.00 86.62 729 VAL A O 1
ATOM 5598 N N . ARG A 1 730 ? -1.018 2.254 14.727 1.00 89.19 730 ARG A N 1
ATOM 5599 C CA . ARG A 1 730 ? -1.133 3.526 15.443 1.00 89.19 730 ARG A CA 1
ATOM 5600 C C . ARG A 1 730 ? 0.157 3.810 16.213 1.00 89.19 730 ARG A C 1
ATOM 5602 O O . ARG A 1 730 ? 0.495 3.061 17.127 1.00 89.19 730 ARG A O 1
ATOM 5609 N N . LEU A 1 731 ? 0.854 4.880 15.835 1.00 90.31 731 LEU A N 1
ATOM 5610 C CA . LEU A 1 731 ? 2.101 5.331 16.458 1.00 90.31 731 LEU A CA 1
ATOM 5611 C C . LEU A 1 731 ? 1.911 6.681 17.153 1.00 90.31 731 LEU A C 1
ATOM 5613 O O . LEU A 1 731 ? 1.204 7.558 16.651 1.00 90.31 731 LEU A O 1
ATOM 5617 N N . TYR A 1 732 ? 2.594 6.863 18.280 1.00 88.88 732 TYR A N 1
ATOM 5618 C CA . TYR A 1 732 ? 2.637 8.116 19.033 1.00 88.88 732 TYR A CA 1
ATOM 5619 C C . TYR A 1 732 ? 4.058 8.693 19.093 1.00 88.88 732 TYR A C 1
ATOM 5621 O O . TYR A 1 732 ? 5.036 7.969 18.914 1.00 88.88 732 TYR A O 1
ATOM 5629 N N . SER A 1 733 ? 4.178 10.010 19.303 1.00 88.69 733 SER A N 1
ATOM 5630 C CA . SER A 1 733 ? 5.452 10.757 19.358 1.00 88.69 733 SER A CA 1
ATOM 5631 C C . SER A 1 733 ? 6.357 10.641 18.121 1.00 88.69 733 SER A C 1
ATOM 5633 O O . SER A 1 733 ? 7.522 11.038 18.168 1.00 88.69 733 SER A O 1
ATOM 5635 N N . GLY A 1 734 ? 5.839 10.139 17.000 1.00 90.06 734 GLY A N 1
ATOM 5636 C CA . GLY A 1 734 ? 6.516 10.211 15.708 1.00 90.06 734 GLY A CA 1
ATOM 5637 C C . GLY A 1 734 ? 6.438 11.610 15.098 1.00 90.06 734 GLY A C 1
ATOM 5638 O O . GLY A 1 734 ? 5.905 12.554 15.690 1.00 90.06 734 GLY A O 1
ATOM 5639 N N . VAL A 1 735 ? 7.001 11.750 13.905 1.00 91.06 735 VAL A N 1
ATOM 5640 C CA . VAL A 1 735 ? 7.039 13.020 13.172 1.00 91.06 735 VAL A CA 1
ATOM 5641 C C . VAL A 1 735 ? 6.510 12.819 11.769 1.00 91.06 735 VAL A C 1
ATOM 5643 O O . VAL A 1 735 ? 6.724 11.764 11.181 1.00 91.06 735 VAL A O 1
ATOM 5646 N N . SER A 1 736 ? 5.833 13.821 11.218 1.00 92.69 736 SER A N 1
ATOM 5647 C CA . SER A 1 736 ? 5.182 13.680 9.920 1.00 92.69 736 SER A CA 1
ATOM 5648 C C . SER A 1 736 ? 5.371 14.889 9.029 1.00 92.69 736 SER A C 1
ATOM 5650 O O . SER A 1 736 ? 5.458 16.006 9.529 1.00 92.69 736 SER A O 1
ATOM 5652 N N . SER A 1 737 ? 5.319 14.661 7.721 1.00 93.56 737 SER A N 1
ATOM 5653 C CA . SER A 1 737 ? 5.241 15.716 6.717 1.00 93.56 737 SER A CA 1
ATOM 5654 C C . SER A 1 737 ? 4.179 15.360 5.682 1.00 93.56 737 SER A C 1
ATOM 5656 O O . SER A 1 737 ? 4.156 14.239 5.170 1.00 93.56 737 SER A O 1
ATOM 5658 N N . ASN A 1 738 ? 3.284 16.299 5.388 1.00 92.94 738 ASN A N 1
ATOM 5659 C CA . ASN A 1 738 ? 2.263 16.143 4.360 1.00 92.94 738 ASN A CA 1
ATOM 5660 C C . ASN A 1 738 ? 2.737 16.809 3.068 1.00 92.94 738 ASN A C 1
ATOM 5662 O O . ASN A 1 738 ? 3.129 17.973 3.080 1.00 92.94 738 ASN A O 1
ATOM 5666 N N . VAL A 1 739 ? 2.695 16.076 1.952 1.00 93.00 739 VAL A N 1
ATOM 5667 C CA . VAL A 1 739 ? 3.151 16.574 0.649 1.00 93.00 739 VAL A CA 1
ATOM 5668 C C . VAL A 1 739 ? 2.054 16.375 -0.403 1.00 93.00 739 VAL A C 1
ATOM 5670 O O . VAL A 1 739 ? 2.137 15.465 -1.236 1.00 93.00 739 VAL A O 1
ATOM 5673 N N . PRO A 1 740 ? 1.018 17.239 -0.418 1.00 90.25 740 PRO A N 1
ATOM 5674 C CA . PRO A 1 740 ? -0.117 17.093 -1.327 1.00 90.25 740 PRO A CA 1
ATOM 5675 C C . PRO A 1 740 ? 0.289 17.028 -2.801 1.00 90.25 740 PRO A C 1
ATOM 5677 O O . PRO A 1 740 ? -0.260 16.209 -3.528 1.00 90.25 740 PRO A O 1
ATOM 5680 N N . ARG A 1 741 ? 1.310 17.785 -3.246 1.00 86.56 741 ARG A N 1
ATOM 5681 C CA . ARG A 1 741 ? 1.767 17.757 -4.656 1.00 86.56 741 ARG A CA 1
ATOM 5682 C C . ARG A 1 741 ? 2.219 16.368 -5.119 1.00 86.56 741 ARG A C 1
ATOM 5684 O O . ARG A 1 741 ? 2.093 16.052 -6.294 1.00 86.56 741 ARG A O 1
ATOM 5691 N N . LEU A 1 742 ? 2.792 15.579 -4.207 1.00 89.75 742 LEU A N 1
ATOM 5692 C CA . LEU A 1 742 ? 3.269 14.220 -4.473 1.00 89.75 742 LEU A CA 1
ATOM 5693 C C . LEU A 1 742 ? 2.201 13.172 -4.135 1.00 89.75 742 LEU A C 1
ATOM 5695 O O . LEU A 1 742 ? 2.489 11.976 -4.152 1.00 89.75 742 LEU A O 1
ATOM 5699 N N . GLN A 1 743 ? 0.992 13.613 -3.761 1.00 91.25 743 GLN A N 1
ATOM 5700 C CA . GLN A 1 743 ? -0.096 12.762 -3.276 1.00 91.25 743 GLN A CA 1
ATOM 5701 C C . GLN A 1 743 ? 0.362 11.807 -2.165 1.00 91.25 743 GLN A C 1
ATOM 5703 O O . GLN A 1 743 ? -0.113 10.678 -2.068 1.00 91.25 743 GLN A O 1
ATOM 5708 N N . SER A 1 744 ? 1.317 12.253 -1.344 1.00 91.94 744 SER A N 1
ATOM 5709 C CA . SER A 1 744 ? 2.013 11.407 -0.380 1.00 91.94 744 SER A CA 1
ATOM 5710 C C . SER A 1 744 ? 2.195 12.128 0.949 1.00 91.94 744 SER A C 1
ATOM 5712 O O . SER A 1 744 ? 2.492 13.322 0.995 1.00 91.94 744 SER A O 1
ATOM 5714 N N . SER A 1 745 ? 2.047 11.384 2.037 1.00 94.31 745 SER A N 1
ATOM 5715 C CA . SER A 1 745 ? 2.354 11.833 3.392 1.00 94.31 745 SER A CA 1
ATOM 5716 C C . SER A 1 745 ? 3.317 10.868 4.052 1.00 94.31 745 SER A C 1
ATOM 5718 O O . SER A 1 745 ? 3.196 9.658 3.883 1.00 94.31 745 SER A O 1
ATOM 5720 N N . PHE A 1 746 ? 4.260 11.401 4.816 1.00 94.06 746 PHE A N 1
ATOM 5721 C CA . PHE A 1 746 ? 5.340 10.629 5.414 1.00 94.06 746 PHE A CA 1
ATOM 5722 C C . PHE A 1 746 ? 5.277 10.702 6.935 1.00 94.06 746 PHE A C 1
ATOM 5724 O O . PHE A 1 746 ? 4.950 11.751 7.491 1.00 94.06 746 PHE A O 1
ATOM 5731 N N . TRP A 1 747 ? 5.622 9.604 7.605 1.00 93.19 747 TRP A N 1
ATOM 5732 C CA . TRP A 1 747 ? 5.726 9.501 9.058 1.00 93.19 747 TRP A CA 1
ATOM 5733 C C . TRP A 1 747 ? 7.003 8.760 9.451 1.00 93.19 747 TRP A C 1
ATOM 5735 O O . TRP A 1 747 ? 7.284 7.699 8.909 1.00 93.19 747 TRP A O 1
ATOM 5745 N N . VAL A 1 748 ? 7.761 9.274 10.414 1.00 92.75 748 VAL A N 1
ATOM 5746 C CA . VAL A 1 748 ? 9.024 8.687 10.877 1.00 92.75 748 VAL A CA 1
ATOM 5747 C C . VAL A 1 748 ? 8.984 8.471 12.388 1.00 92.75 748 VAL A C 1
ATOM 5749 O O . VAL A 1 748 ? 8.634 9.381 13.146 1.00 92.75 748 VAL A O 1
ATOM 5752 N N . GLY A 1 749 ? 9.398 7.276 12.817 1.00 90.75 749 GLY A N 1
ATOM 5753 C CA . GLY A 1 749 ? 9.580 6.923 14.225 1.00 90.75 749 GLY A CA 1
ATOM 5754 C C . GLY A 1 749 ? 8.294 6.919 15.061 1.00 90.75 749 GLY A C 1
ATOM 5755 O O . GLY A 1 749 ? 7.187 6.707 14.561 1.00 90.75 749 GLY A O 1
ATOM 5756 N N . GLY A 1 750 ? 8.451 7.158 16.359 1.00 91.31 750 GLY A N 1
ATOM 5757 C CA . GLY A 1 750 ? 7.404 7.013 17.365 1.00 91.31 750 GLY A CA 1
ATOM 5758 C C . GLY A 1 750 ? 7.358 5.611 17.970 1.00 91.31 750 GLY A C 1
ATOM 5759 O O . GLY A 1 750 ? 8.256 4.796 17.758 1.00 91.31 750 GLY A O 1
ATOM 5760 N N . PHE A 1 751 ? 6.322 5.333 18.755 1.00 91.06 751 PHE A N 1
ATOM 5761 C CA . PHE A 1 751 ? 6.155 4.045 19.429 1.00 91.06 751 PHE A CA 1
ATOM 5762 C C . PHE A 1 751 ? 4.693 3.634 19.589 1.00 91.06 751 PHE A C 1
ATOM 5764 O O . PHE A 1 751 ? 3.784 4.464 19.503 1.00 91.06 751 PHE A O 1
ATOM 5771 N N . GLN A 1 752 ? 4.501 2.343 19.856 1.00 92.19 752 GLN A N 1
ATOM 5772 C CA . GLN A 1 752 ? 3.285 1.769 20.409 1.00 92.19 752 GLN A CA 1
ATOM 5773 C C . GLN A 1 752 ? 3.432 1.529 21.915 1.00 92.19 752 GLN A C 1
ATOM 5775 O O . GLN A 1 752 ? 4.509 1.227 22.418 1.00 92.19 752 GLN A O 1
ATOM 5780 N N . ASP A 1 753 ? 2.328 1.632 22.630 1.00 89.38 753 ASP A N 1
ATOM 5781 C CA . ASP A 1 753 ? 2.147 1.434 24.061 1.00 89.38 753 ASP A CA 1
ATOM 5782 C C . ASP A 1 753 ? 0.674 1.067 24.334 1.00 89.38 753 ASP A C 1
ATOM 5784 O O . ASP A 1 753 ? -0.118 0.866 23.406 1.00 89.38 753 ASP A O 1
ATOM 5788 N N . ARG A 1 754 ? 0.283 0.993 25.609 1.00 88.44 754 ARG A N 1
ATOM 5789 C CA . ARG A 1 754 ? -1.092 0.645 26.006 1.00 88.44 754 ARG A CA 1
ATOM 5790 C C . ARG A 1 754 ? -2.173 1.617 25.512 1.00 88.44 754 ARG A C 1
ATOM 5792 O O . ARG A 1 754 ? -3.342 1.240 25.405 1.00 88.44 754 ARG A O 1
ATOM 5799 N N . ASP A 1 755 ? -1.797 2.861 25.225 1.00 86.81 755 ASP A N 1
ATOM 5800 C CA . ASP A 1 755 ? -2.723 3.918 24.816 1.00 86.81 755 ASP A CA 1
ATOM 5801 C C . ASP A 1 755 ? -2.841 3.986 23.282 1.00 86.81 755 ASP A C 1
ATOM 5803 O O . ASP A 1 755 ? -3.780 4.562 22.736 1.00 86.81 755 ASP A O 1
ATOM 5807 N N . THR A 1 756 ? -1.935 3.340 22.549 1.00 88.62 756 THR A N 1
ATOM 5808 C CA . THR A 1 756 ? -1.974 3.243 21.079 1.00 88.62 756 THR A CA 1
ATOM 5809 C C . THR A 1 756 ? -2.453 1.883 20.572 1.00 88.62 756 THR A C 1
ATOM 5811 O O . THR A 1 756 ? -3.087 1.826 19.518 1.00 88.62 756 THR A O 1
ATOM 5814 N N . THR A 1 757 ? -2.222 0.792 21.312 1.00 88.44 757 THR A N 1
ATOM 5815 C CA . THR A 1 757 ? -2.719 -0.547 20.965 1.00 88.44 757 THR A CA 1
ATOM 5816 C C . THR A 1 757 ? -3.203 -1.344 22.183 1.00 88.44 757 THR A C 1
ATOM 5818 O O . THR A 1 757 ? -2.511 -1.399 23.198 1.00 88.44 757 THR A O 1
ATOM 5821 N N . PRO A 1 758 ? -4.342 -2.064 22.088 1.00 87.38 758 PRO A N 1
ATOM 5822 C CA . PRO A 1 758 ? -4.802 -2.949 23.160 1.00 87.38 758 PRO A CA 1
ATOM 5823 C C . PRO A 1 758 ? -3.900 -4.180 23.362 1.00 87.38 758 PRO A C 1
ATOM 5825 O O . PRO A 1 758 ? -4.083 -4.919 24.327 1.00 87.38 758 PRO A O 1
ATOM 5828 N N . ALA A 1 759 ? -2.953 -4.438 22.450 1.00 87.44 759 ALA A N 1
ATOM 5829 C CA . ALA A 1 759 ? -2.008 -5.549 22.564 1.00 87.44 759 ALA A CA 1
ATOM 5830 C C . ALA A 1 759 ? -0.980 -5.351 23.693 1.00 87.44 759 ALA A C 1
ATOM 5832 O O . ALA A 1 759 ? -0.452 -6.333 24.212 1.00 87.44 759 ALA A O 1
ATOM 5833 N N . ILE A 1 760 ? -0.704 -4.102 24.079 1.00 85.69 760 ILE A N 1
ATOM 5834 C CA . ILE A 1 760 ? 0.220 -3.761 25.159 1.00 85.69 760 ILE A CA 1
ATOM 5835 C C . ILE A 1 760 ? -0.621 -3.409 26.386 1.00 85.69 760 ILE A C 1
ATOM 5837 O O . ILE A 1 760 ? -1.401 -2.468 26.366 1.00 85.69 760 ILE A O 1
ATOM 5841 N N . THR A 1 761 ? -0.488 -4.173 27.467 1.00 85.12 761 THR A N 1
ATOM 5842 C CA . THR A 1 761 ? -1.277 -3.957 28.697 1.00 85.12 761 THR A CA 1
ATOM 5843 C C . THR A 1 761 ? -0.440 -3.456 29.871 1.00 85.12 761 THR A C 1
ATOM 5845 O O . THR A 1 761 ? -0.968 -3.216 30.955 1.00 85.12 761 THR A O 1
ATOM 5848 N N . ASP A 1 762 ? 0.873 -3.340 29.687 1.00 84.50 762 ASP A N 1
ATOM 5849 C CA . ASP A 1 762 ? 1.836 -2.964 30.716 1.00 84.50 762 ASP A CA 1
ATOM 5850 C C . ASP A 1 762 ? 2.484 -1.596 30.413 1.00 84.50 762 ASP A C 1
ATOM 5852 O O . ASP A 1 762 ? 1.909 -0.738 29.741 1.00 84.50 762 ASP A O 1
ATOM 5856 N N . GLY A 1 763 ? 3.635 -1.307 31.023 1.00 80.62 763 GLY A N 1
ATOM 5857 C CA . GLY A 1 763 ? 4.403 -0.080 30.777 1.00 80.62 763 GLY A CA 1
ATOM 5858 C C . GLY A 1 763 ? 5.352 -0.159 29.581 1.00 80.62 763 GLY A C 1
ATOM 5859 O O . GLY A 1 763 ? 6.222 0.704 29.472 1.00 80.62 763 GLY A O 1
ATOM 5860 N N . SER A 1 764 ? 5.253 -1.197 28.749 1.00 87.19 764 SER A N 1
ATOM 5861 C CA . SER A 1 764 ? 6.167 -1.393 27.628 1.00 87.19 764 SER A CA 1
ATOM 5862 C C . SER A 1 764 ? 5.896 -0.393 26.511 1.00 87.19 764 SER A C 1
ATOM 5864 O O . SER A 1 764 ? 4.750 -0.042 26.229 1.00 87.19 764 SER A O 1
ATOM 5866 N N . ARG A 1 765 ? 6.972 0.043 25.856 1.00 89.94 765 ARG A N 1
ATOM 5867 C CA . ARG A 1 765 ? 6.932 0.781 24.595 1.00 89.94 765 ARG A CA 1
ATOM 5868 C C . ARG A 1 765 ? 7.627 -0.039 23.518 1.00 89.94 765 ARG A C 1
ATOM 5870 O O . ARG A 1 765 ? 8.694 -0.594 23.777 1.00 89.94 765 ARG A O 1
ATOM 5877 N N . VAL A 1 766 ? 7.004 -0.098 22.348 1.00 91.62 766 VAL A N 1
ATOM 5878 C CA . VAL A 1 766 ? 7.497 -0.764 21.138 1.00 91.62 766 VAL A CA 1
ATOM 5879 C C . VAL A 1 766 ? 7.784 0.321 20.117 1.00 91.62 766 VAL A C 1
ATOM 5881 O O . VAL A 1 766 ? 6.855 0.922 19.577 1.00 91.62 766 VAL A O 1
ATOM 5884 N N . TYR A 1 767 ? 9.052 0.657 19.917 1.00 90.62 767 TYR A N 1
ATOM 5885 C CA . TYR A 1 767 ? 9.425 1.780 19.067 1.00 90.62 767 TYR A CA 1
ATOM 5886 C C . TYR A 1 767 ? 9.469 1.374 17.592 1.00 90.62 767 TYR A C 1
ATOM 5888 O O . TYR A 1 767 ? 10.023 0.339 17.237 1.00 90.62 767 TYR A O 1
ATOM 5896 N N . ALA A 1 768 ? 8.909 2.215 16.722 1.00 89.31 768 ALA A N 1
ATOM 5897 C CA . ALA A 1 768 ? 8.894 1.965 15.289 1.00 89.31 768 ALA A CA 1
ATOM 5898 C C . ALA A 1 768 ? 10.273 2.206 14.666 1.00 89.31 768 ALA A C 1
ATOM 5900 O O . ALA A 1 768 ? 10.906 3.243 14.898 1.00 89.31 768 ALA A O 1
ATOM 5901 N N . ASP A 1 769 ? 10.697 1.274 13.818 1.00 82.88 769 ASP A N 1
ATOM 5902 C CA . ASP A 1 769 ? 11.841 1.423 12.937 1.00 82.88 769 ASP A CA 1
ATOM 5903 C C . ASP A 1 769 ? 11.389 1.831 11.522 1.00 82.88 769 ASP A C 1
ATOM 5905 O O . ASP A 1 769 ? 10.409 1.340 10.957 1.00 82.88 769 ASP A O 1
ATOM 5909 N N . GLY A 1 770 ? 12.097 2.794 10.934 1.00 85.25 770 GLY A N 1
ATOM 5910 C CA . GLY A 1 770 ? 11.826 3.233 9.567 1.00 85.25 770 GLY A CA 1
ATOM 5911 C C . GLY A 1 770 ? 10.844 4.398 9.412 1.00 85.25 770 GLY A C 1
ATOM 5912 O O . GLY A 1 770 ? 10.614 5.210 10.315 1.00 85.25 770 GLY A O 1
ATOM 5913 N N . MET A 1 771 ? 10.321 4.495 8.192 1.00 90.88 771 MET A N 1
ATOM 5914 C CA . MET A 1 771 ? 9.419 5.536 7.716 1.00 90.88 771 MET A CA 1
ATOM 5915 C C . MET A 1 771 ? 8.191 4.902 7.064 1.00 90.88 771 MET A C 1
ATOM 5917 O O . MET A 1 771 ? 8.281 3.887 6.384 1.00 90.88 771 MET A O 1
ATOM 5921 N N . ILE A 1 772 ? 7.038 5.528 7.232 1.00 90.81 772 ILE A N 1
ATOM 5922 C CA . ILE A 1 772 ? 5.786 5.158 6.584 1.00 90.81 772 ILE A CA 1
ATOM 5923 C C . ILE A 1 772 ? 5.471 6.216 5.536 1.00 90.81 772 ILE A C 1
ATOM 5925 O O . ILE A 1 772 ? 5.514 7.406 5.837 1.00 90.81 772 ILE A O 1
ATOM 5929 N N . ALA A 1 773 ? 5.131 5.784 4.325 1.00 92.00 773 ALA A N 1
ATOM 5930 C CA . ALA A 1 773 ? 4.587 6.631 3.273 1.00 92.00 773 ALA A CA 1
ATOM 5931 C C . ALA A 1 773 ? 3.135 6.226 2.986 1.00 92.00 773 ALA A C 1
ATOM 5933 O O . ALA A 1 773 ? 2.855 5.071 2.667 1.00 92.00 773 ALA A O 1
ATOM 5934 N N . PHE A 1 774 ? 2.213 7.175 3.098 1.00 92.44 774 PHE A N 1
ATOM 5935 C CA . PHE A 1 774 ? 0.796 7.011 2.795 1.00 92.44 774 PHE A CA 1
ATOM 5936 C C . PHE A 1 774 ? 0.444 7.764 1.516 1.00 92.44 774 PHE A C 1
ATOM 5938 O O . PHE A 1 774 ? 0.623 8.981 1.443 1.00 92.44 774 PHE A O 1
ATOM 5945 N N . ASN A 1 775 ? -0.083 7.056 0.521 1.00 91.19 775 ASN A N 1
ATOM 5946 C CA . ASN A 1 775 ? -0.585 7.668 -0.700 1.00 91.19 775 ASN A CA 1
ATOM 5947 C C . ASN A 1 775 ? -2.022 8.167 -0.480 1.00 91.19 775 ASN A C 1
ATOM 5949 O O . ASN A 1 775 ? -2.958 7.377 -0.342 1.00 91.19 775 ASN A O 1
ATOM 5953 N N . THR A 1 776 ? -2.209 9.487 -0.498 1.00 86.94 776 THR A N 1
ATOM 5954 C CA . THR A 1 776 ? -3.488 10.159 -0.204 1.00 86.94 776 THR A CA 1
ATOM 5955 C C . THR A 1 776 ? -4.523 10.042 -1.328 1.00 86.94 776 THR A C 1
ATOM 5957 O O . THR A 1 776 ? -5.611 10.604 -1.219 1.00 86.94 776 THR A O 1
ATOM 5960 N N . THR A 1 777 ? -4.203 9.330 -2.414 1.00 83.44 777 THR A N 1
ATOM 5961 C CA . THR A 1 777 ? -5.110 9.070 -3.544 1.00 83.44 777 THR A CA 1
ATOM 5962 C C . THR A 1 777 ? -5.501 7.601 -3.628 1.00 83.44 777 THR A C 1
ATOM 5964 O O . THR A 1 777 ? -6.686 7.292 -3.715 1.00 83.44 777 THR A O 1
ATOM 5967 N N . SER A 1 778 ? -4.531 6.683 -3.579 1.00 83.25 778 SER A N 1
ATOM 5968 C CA . SER A 1 778 ? -4.813 5.241 -3.617 1.00 83.25 778 SER A CA 1
ATOM 5969 C C . SER A 1 778 ? -5.209 4.664 -2.253 1.00 83.25 778 SER A C 1
ATOM 5971 O O . SER A 1 778 ? -5.801 3.588 -2.205 1.00 83.25 778 SER A O 1
ATOM 5973 N N . GLY A 1 779 ? -4.899 5.353 -1.147 1.00 83.25 779 GLY A N 1
ATOM 5974 C CA . GLY A 1 779 ? -5.074 4.828 0.212 1.00 83.25 779 GLY A CA 1
ATOM 5975 C C . GLY A 1 779 ? -4.051 3.748 0.590 1.00 83.25 779 GLY A C 1
ATOM 5976 O O . GLY A 1 779 ? -4.273 2.982 1.531 1.00 83.25 779 GLY A O 1
ATOM 5977 N N . GLU A 1 780 ? -2.954 3.647 -0.162 1.00 86.06 780 GLU A N 1
ATOM 5978 C CA . GLU A 1 780 ? -1.899 2.655 0.036 1.00 86.06 780 GLU A CA 1
ATOM 5979 C C . GLU A 1 780 ? -0.870 3.125 1.072 1.00 86.06 780 GLU A C 1
ATOM 5981 O O . GLU A 1 780 ? -0.399 4.262 1.025 1.00 86.06 780 GLU A O 1
ATOM 5986 N N . PHE A 1 781 ? -0.487 2.227 1.981 1.00 87.00 781 PHE A N 1
ATOM 5987 C CA . PHE A 1 781 ? 0.620 2.422 2.918 1.00 87.00 781 PHE A CA 1
ATOM 5988 C C . PHE A 1 781 ? 1.854 1.634 2.463 1.00 87.00 781 PHE A C 1
ATOM 5990 O O . PHE A 1 781 ? 1.755 0.444 2.164 1.00 87.00 781 PHE A O 1
ATOM 5997 N N . ARG A 1 782 ? 3.024 2.277 2.476 1.00 87.50 782 ARG A N 1
ATOM 5998 C CA . ARG A 1 782 ? 4.337 1.672 2.216 1.00 87.50 782 ARG A CA 1
ATOM 5999 C C . ARG A 1 782 ? 5.254 1.870 3.420 1.00 87.50 782 ARG A C 1
ATOM 6001 O O . ARG A 1 782 ? 5.401 2.992 3.898 1.00 87.50 782 ARG A O 1
ATOM 6008 N N . GLN A 1 783 ? 5.897 0.796 3.872 1.00 86.12 783 GLN A N 1
ATOM 6009 C CA . GLN A 1 783 ? 6.989 0.872 4.843 1.00 86.12 783 GLN A CA 1
ATOM 6010 C C . GLN A 1 783 ? 8.305 1.068 4.084 1.00 86.12 783 GLN A C 1
ATOM 6012 O O . GLN A 1 783 ? 8.615 0.304 3.171 1.00 86.12 783 GLN A O 1
ATOM 6017 N N . LEU A 1 784 ? 9.066 2.085 4.462 1.00 86.88 784 LEU A N 1
ATOM 6018 C CA . LEU A 1 784 ? 10.362 2.444 3.900 1.00 86.88 784 LEU A CA 1
ATOM 6019 C C . LEU A 1 784 ? 11.423 2.312 4.994 1.00 86.88 784 LEU A C 1
ATOM 6021 O O . LEU A 1 784 ? 11.196 2.662 6.156 1.00 86.88 784 LEU A O 1
ATOM 6025 N N . SER A 1 785 ? 12.595 1.797 4.639 1.00 82.94 785 SER A N 1
ATOM 6026 C CA . SER A 1 785 ? 13.696 1.661 5.591 1.00 82.94 785 SER A CA 1
ATOM 6027 C C . SER A 1 785 ? 14.292 3.031 5.936 1.00 82.94 785 SER A C 1
ATOM 6029 O O . SER A 1 785 ? 14.430 3.897 5.073 1.00 82.94 785 SER A O 1
ATOM 6031 N N . ALA A 1 786 ? 14.681 3.228 7.198 1.00 83.88 786 ALA A N 1
ATOM 6032 C CA . ALA A 1 786 ? 15.436 4.403 7.636 1.00 83.88 786 ALA A CA 1
ATOM 6033 C C . ALA A 1 786 ? 16.746 3.966 8.315 1.00 83.88 786 ALA A C 1
ATOM 6035 O O . ALA A 1 786 ? 16.767 2.941 8.994 1.00 83.88 786 ALA A O 1
ATOM 6036 N N . PRO A 1 787 ? 17.852 4.712 8.143 1.00 76.44 787 PRO A N 1
ATOM 6037 C CA . PRO A 1 787 ? 19.185 4.298 8.587 1.00 76.44 787 PRO A CA 1
ATOM 6038 C C . PRO A 1 787 ? 19.450 4.552 10.078 1.00 76.44 787 PRO A C 1
ATOM 6040 O O . PRO A 1 787 ? 20.551 4.278 10.556 1.00 76.44 787 PRO A O 1
ATOM 6043 N N . PHE A 1 788 ? 18.495 5.131 10.803 1.00 74.31 788 PHE A N 1
ATOM 6044 C CA . PHE A 1 788 ? 18.627 5.459 12.218 1.00 74.31 788 PHE A CA 1
ATOM 6045 C C . PHE A 1 788 ? 17.821 4.487 13.086 1.00 74.31 788 PHE A C 1
ATOM 6047 O O . PHE A 1 788 ? 16.770 3.990 12.686 1.00 74.31 788 PHE A O 1
ATOM 6054 N N . THR A 1 789 ? 18.335 4.234 14.294 1.00 77.12 789 THR A N 1
ATOM 6055 C CA . THR A 1 789 ? 17.610 3.568 15.389 1.00 77.12 789 THR A CA 1
ATOM 6056 C C . THR A 1 789 ? 16.279 4.274 15.648 1.00 77.12 789 THR A C 1
ATOM 6058 O O . THR A 1 789 ? 16.147 5.428 15.241 1.00 77.12 789 THR A O 1
ATOM 6061 N N . PRO A 1 790 ? 15.308 3.655 16.340 1.00 86.44 790 PRO A N 1
ATOM 6062 C CA . PRO A 1 790 ? 14.017 4.295 16.545 1.00 86.44 790 PRO A CA 1
ATOM 6063 C C . PRO A 1 790 ? 14.158 5.712 17.111 1.00 86.44 790 PRO A C 1
ATOM 6065 O O . PRO A 1 790 ? 15.044 5.981 17.918 1.00 86.44 790 PRO A O 1
ATOM 6068 N N . VAL A 1 791 ? 13.329 6.641 16.652 1.00 90.75 791 VAL A N 1
ATOM 6069 C CA . VAL A 1 791 ? 13.403 8.058 17.035 1.00 90.75 791 VAL A CA 1
ATOM 6070 C C . VAL A 1 791 ? 12.035 8.574 17.433 1.00 90.75 791 VAL A C 1
ATOM 6072 O O . VAL A 1 791 ? 11.018 8.037 17.003 1.00 90.75 791 VAL A O 1
ATOM 6075 N N . GLN A 1 792 ? 11.993 9.644 18.215 1.00 91.12 792 GLN A N 1
ATOM 6076 C CA . GLN A 1 792 ? 10.749 10.324 18.557 1.00 91.12 792 GLN A CA 1
ATOM 6077 C C . GLN A 1 792 ? 10.954 11.832 18.713 1.00 91.12 792 GLN A C 1
ATOM 6079 O O . GLN A 1 792 ? 12.072 12.333 18.828 1.00 91.12 792 GLN A O 1
ATOM 6084 N N . ASN A 1 793 ? 9.842 12.557 18.701 1.00 91.12 793 ASN A N 1
ATOM 6085 C CA . ASN A 1 793 ? 9.715 13.959 19.066 1.00 91.12 793 ASN A CA 1
ATOM 6086 C C . ASN A 1 793 ? 10.594 14.993 18.322 1.00 91.12 793 ASN A C 1
ATOM 6088 O O . ASN A 1 793 ? 10.707 16.131 18.785 1.00 91.12 793 ASN A O 1
ATOM 6092 N N . GLY A 1 794 ? 11.168 14.645 17.168 1.00 92.62 794 GLY A N 1
ATOM 6093 C CA . GLY A 1 794 ? 11.874 15.588 16.287 1.00 92.62 794 GLY A CA 1
ATOM 6094 C C . GLY A 1 794 ? 10.935 16.395 15.381 1.00 92.62 794 GLY A C 1
ATOM 6095 O O . GLY A 1 794 ? 9.760 16.593 15.702 1.00 92.62 794 GLY A O 1
ATOM 6096 N N . ALA A 1 795 ? 11.435 16.772 14.203 1.00 94.00 795 ALA A N 1
ATOM 6097 C CA . ALA A 1 795 ? 10.638 17.317 13.104 1.00 94.00 795 ALA A CA 1
ATOM 6098 C C . ALA A 1 795 ? 11.041 16.697 11.758 1.00 94.00 795 ALA A C 1
ATOM 6100 O O . ALA A 1 795 ? 12.216 16.401 11.535 1.00 94.00 795 ALA A O 1
ATOM 6101 N N . LEU A 1 796 ? 10.060 16.531 10.869 1.00 94.75 796 LEU A N 1
ATOM 6102 C CA . LEU A 1 796 ? 10.236 16.097 9.486 1.00 94.75 796 LEU A CA 1
ATOM 6103 C C . LEU A 1 796 ? 9.612 17.151 8.578 1.00 94.75 796 LEU A C 1
ATOM 6105 O O . LEU A 1 796 ? 8.421 17.430 8.692 1.00 94.75 796 LEU A O 1
ATOM 6109 N N . VAL A 1 797 ? 10.407 17.732 7.688 1.00 96.00 797 VAL A N 1
ATOM 6110 C CA . VAL A 1 797 ? 9.941 18.783 6.780 1.00 96.00 797 VAL A CA 1
ATOM 6111 C C . VAL A 1 797 ? 10.220 18.428 5.330 1.00 96.00 797 VAL A C 1
ATOM 6113 O O . VAL A 1 797 ? 11.203 17.754 5.033 1.00 96.00 797 VAL A O 1
ATOM 6116 N N . TYR A 1 798 ? 9.372 18.904 4.426 1.00 96.12 798 TYR A N 1
ATOM 6117 C CA . TYR A 1 798 ? 9.521 18.708 2.991 1.00 96.12 798 TYR A CA 1
ATOM 6118 C C . TYR A 1 798 ? 10.155 19.934 2.331 1.00 96.12 798 TYR A C 1
ATOM 6120 O O . TYR A 1 798 ? 9.732 21.065 2.572 1.00 96.12 798 TYR A O 1
ATOM 6128 N N . VAL A 1 799 ? 11.143 19.705 1.467 1.00 94.56 799 VAL A N 1
ATOM 6129 C CA . VAL A 1 799 ? 11.816 20.745 0.685 1.00 94.56 799 VAL A CA 1
ATOM 6130 C C . VAL A 1 799 ? 11.693 20.399 -0.808 1.00 94.56 799 VAL A C 1
ATOM 6132 O O . VAL A 1 799 ? 12.161 19.338 -1.229 1.00 94.56 799 VAL A O 1
ATOM 6135 N N . PRO A 1 800 ? 11.075 21.262 -1.638 1.00 90.69 800 PRO A N 1
ATOM 6136 C CA . PRO A 1 800 ? 10.789 20.970 -3.045 1.00 90.69 800 PRO A CA 1
ATOM 6137 C C . PRO A 1 800 ? 12.004 21.193 -3.968 1.00 90.69 800 PRO A C 1
ATOM 6139 O O . PRO A 1 800 ? 11.940 21.981 -4.910 1.00 90.69 800 PRO A O 1
ATOM 6142 N N . VAL A 1 801 ? 13.113 20.495 -3.713 1.00 86.19 801 VAL A N 1
ATOM 6143 C CA . VAL A 1 801 ? 14.299 20.473 -4.592 1.00 86.19 801 VAL A CA 1
ATOM 6144 C C . VAL A 1 801 ? 14.361 19.150 -5.353 1.00 86.19 801 VAL A C 1
ATOM 6146 O O . VAL A 1 801 ? 14.109 18.099 -4.768 1.00 86.19 801 VAL A O 1
ATOM 6149 N N . GLY A 1 802 ? 14.678 19.203 -6.652 1.00 82.19 802 GLY A N 1
ATOM 6150 C CA . GLY A 1 802 ? 14.543 18.048 -7.544 1.00 82.19 802 GLY A CA 1
ATOM 6151 C C . GLY A 1 802 ? 13.089 17.563 -7.582 1.00 82.19 802 GLY A C 1
ATOM 6152 O O . GLY A 1 802 ? 12.156 18.371 -7.660 1.00 82.19 802 GLY A O 1
ATOM 6153 N N . ASP A 1 803 ? 12.893 16.255 -7.443 1.00 80.50 803 ASP A N 1
ATOM 6154 C CA . ASP A 1 803 ? 11.558 15.661 -7.290 1.00 80.50 803 ASP A CA 1
ATOM 6155 C C . ASP A 1 803 ? 11.000 15.813 -5.861 1.00 80.50 803 ASP A C 1
ATOM 6157 O O . ASP A 1 803 ? 9.783 15.760 -5.653 1.00 80.50 803 ASP A O 1
ATOM 6161 N N . GLY A 1 804 ? 11.864 16.152 -4.899 1.00 90.00 804 GLY A N 1
ATOM 6162 C CA . GLY A 1 804 ? 11.521 16.488 -3.523 1.00 90.00 804 GLY A CA 1
ATOM 6163 C C . GLY A 1 804 ? 12.402 15.761 -2.510 1.00 90.00 804 GLY A C 1
ATOM 6164 O O . GLY A 1 804 ? 12.738 14.594 -2.693 1.00 90.00 804 GLY A O 1
ATOM 6165 N N . VAL A 1 805 ? 12.740 16.434 -1.408 1.00 95.06 805 VAL A N 1
ATOM 6166 C CA . VAL A 1 805 ? 13.497 15.831 -0.301 1.00 95.06 805 VAL A CA 1
ATOM 6167 C C . VAL A 1 805 ? 12.788 16.034 1.032 1.00 95.06 805 VAL A C 1
ATOM 6169 O O . VAL A 1 805 ? 12.120 17.048 1.245 1.00 95.06 805 VAL A O 1
ATOM 6172 N N . LEU A 1 806 ? 12.954 15.087 1.953 1.00 96.69 806 LEU A N 1
ATOM 6173 C CA . LEU A 1 806 ? 12.538 15.234 3.347 1.00 96.69 806 LEU A CA 1
ATOM 6174 C C . LEU A 1 806 ? 13.760 15.483 4.226 1.00 96.69 806 LEU A C 1
ATOM 6176 O O . LEU A 1 806 ? 14.800 14.858 4.039 1.00 96.69 806 LEU A O 1
ATOM 6180 N N . VAL A 1 807 ? 13.639 16.368 5.208 1.00 96.88 807 VAL A N 1
ATOM 6181 C CA . VAL A 1 807 ? 14.709 16.663 6.165 1.00 96.88 807 VAL A CA 1
ATOM 6182 C C . VAL A 1 807 ? 14.216 16.352 7.571 1.00 96.88 807 VAL A C 1
ATOM 6184 O O . VAL A 1 807 ? 13.274 16.976 8.060 1.00 96.88 807 VAL A O 1
ATOM 6187 N N . TYR A 1 808 ? 14.859 15.381 8.216 1.00 95.69 808 TYR A N 1
ATOM 6188 C CA . TYR A 1 808 ? 14.598 14.975 9.592 1.00 95.69 808 TYR A CA 1
ATOM 6189 C C . TYR A 1 808 ? 15.668 15.531 10.540 1.00 95.69 808 TYR A C 1
ATOM 6191 O O . TYR A 1 808 ? 16.871 15.430 10.272 1.00 95.69 808 TYR A O 1
ATOM 6199 N N . MET A 1 809 ? 15.232 16.117 11.658 1.00 94.50 809 MET A N 1
ATOM 6200 C CA . MET A 1 809 ? 16.125 16.733 12.642 1.00 94.50 809 MET A CA 1
ATOM 6201 C C . MET A 1 809 ? 15.573 16.702 14.073 1.00 94.50 809 MET A C 1
ATOM 6203 O O . MET A 1 809 ? 14.360 16.705 14.290 1.00 94.50 809 MET A O 1
ATOM 6207 N N . GLY A 1 810 ? 16.484 16.740 15.050 1.00 92.69 810 GLY A N 1
ATOM 6208 C CA . GLY A 1 810 ? 16.177 16.882 16.477 1.00 92.69 810 GLY A CA 1
ATOM 6209 C C . GLY A 1 810 ? 15.464 15.686 17.116 1.00 92.69 810 GLY A C 1
ATOM 6210 O O . GLY A 1 810 ? 15.482 14.577 16.584 1.00 92.69 810 GLY A O 1
ATOM 6211 N N . GLY A 1 811 ? 14.858 15.903 18.288 1.00 92.75 811 GLY A N 1
ATOM 6212 C CA . GLY A 1 811 ? 14.154 14.857 19.039 1.00 92.75 811 GLY A CA 1
ATOM 6213 C C . GLY A 1 811 ? 15.082 13.974 19.873 1.00 92.75 811 GLY A C 1
ATOM 6214 O O . GLY A 1 811 ? 16.183 14.396 20.242 1.00 92.75 811 GLY A O 1
ATOM 6215 N N . GLU A 1 812 ? 14.641 12.755 20.182 1.00 91.06 812 GLU A N 1
ATOM 6216 C CA . GLU A 1 812 ? 15.406 11.800 20.990 1.00 91.06 812 GLU A CA 1
ATOM 6217 C C . GLU A 1 812 ? 15.438 10.377 20.419 1.00 91.06 812 GLU A C 1
ATOM 6219 O O . GLU A 1 812 ? 14.588 9.977 19.621 1.00 91.06 812 GLU A O 1
ATOM 6224 N N . VAL A 1 813 ? 16.418 9.609 20.899 1.00 90.94 813 VAL A N 1
ATOM 6225 C CA . VAL A 1 813 ? 16.635 8.187 20.620 1.00 90.94 813 VAL A CA 1
ATOM 6226 C C . VAL A 1 813 ? 16.440 7.386 21.913 1.00 90.94 813 VAL A C 1
ATOM 6228 O O . VAL A 1 813 ? 17.065 7.723 22.925 1.00 90.94 813 VAL A O 1
ATOM 6231 N N . PRO A 1 814 ? 15.621 6.325 21.923 1.00 90.94 814 PRO A N 1
ATOM 6232 C CA . PRO A 1 814 ? 15.489 5.428 23.057 1.00 90.94 814 PRO A CA 1
ATOM 6233 C C . PRO A 1 814 ? 16.710 4.498 23.160 1.00 90.94 814 PRO A C 1
ATOM 6235 O O . PRO A 1 814 ? 17.292 4.086 22.160 1.00 90.94 814 PRO A O 1
ATOM 6238 N N . SER A 1 815 ? 17.097 4.119 24.380 1.00 86.50 815 SER A N 1
ATOM 6239 C CA . SER A 1 815 ? 18.211 3.182 24.607 1.00 86.50 815 SER A CA 1
ATOM 6240 C C . SER A 1 815 ? 17.913 1.731 24.223 1.00 86.50 815 SER A C 1
ATOM 6242 O O . SER A 1 815 ? 18.841 0.933 24.094 1.00 86.50 815 SER A O 1
ATOM 6244 N N . VAL A 1 816 ? 16.637 1.385 24.050 1.00 83.12 816 VAL A N 1
ATOM 6245 C CA . VAL A 1 816 ? 16.153 0.062 23.644 1.00 83.12 816 VAL A CA 1
ATOM 6246 C C . VAL A 1 816 ? 15.032 0.225 22.620 1.00 83.12 816 VAL A C 1
ATOM 6248 O O . VAL A 1 816 ? 14.267 1.184 22.704 1.00 83.12 816 VAL A O 1
ATOM 6251 N N . ALA A 1 817 ? 14.938 -0.702 21.664 1.00 81.88 817 ALA A N 1
ATOM 6252 C CA . ALA A 1 817 ? 13.863 -0.708 20.668 1.00 81.88 817 ALA A CA 1
ATOM 6253 C C . ALA A 1 817 ? 12.518 -1.129 21.281 1.00 81.88 817 ALA A C 1
ATOM 6255 O O . ALA A 1 817 ? 11.498 -0.525 20.978 1.00 81.88 817 ALA A O 1
ATOM 6256 N N . ASP A 1 818 ? 12.545 -2.088 22.211 1.00 83.44 818 ASP A N 1
ATOM 6257 C CA . ASP A 1 818 ? 11.363 -2.584 22.912 1.00 83.44 818 ASP A CA 1
ATOM 6258 C C . ASP A 1 818 ? 11.664 -2.758 24.399 1.00 83.44 818 ASP A C 1
ATOM 6260 O O . ASP A 1 818 ? 12.683 -3.346 24.778 1.00 83.44 818 ASP A O 1
ATOM 6264 N N . GLY A 1 819 ? 10.771 -2.277 25.261 1.00 80.25 819 GLY A N 1
ATOM 6265 C CA . GLY A 1 819 ? 10.864 -2.546 26.692 1.00 80.25 819 GLY A CA 1
ATOM 6266 C C . GLY A 1 819 ? 10.171 -1.524 27.579 1.00 80.25 819 GLY A C 1
ATOM 6267 O O . GLY A 1 819 ? 9.482 -0.613 27.125 1.00 80.25 819 GLY A O 1
ATOM 6268 N N . VAL A 1 820 ? 10.374 -1.685 28.883 1.00 76.94 820 VAL A N 1
ATOM 6269 C CA . VAL A 1 820 ? 9.850 -0.790 29.920 1.00 76.94 820 VAL A CA 1
ATOM 6270 C C . VAL A 1 820 ? 10.958 0.177 30.343 1.00 76.94 820 VAL A C 1
ATOM 6272 O O . VAL A 1 820 ? 12.099 -0.241 30.532 1.00 76.94 820 VAL A O 1
ATOM 6275 N N . ASN A 1 821 ? 10.625 1.457 30.542 1.00 75.31 821 ASN A N 1
ATOM 6276 C CA . ASN A 1 821 ? 11.543 2.498 31.033 1.00 75.31 821 ASN A CA 1
ATOM 6277 C C . ASN A 1 821 ? 12.787 2.740 30.154 1.00 75.31 821 ASN A C 1
ATOM 6279 O O . ASN A 1 821 ? 13.896 2.896 30.669 1.00 75.31 821 ASN A O 1
ATOM 6283 N N . ALA A 1 822 ? 12.616 2.803 28.831 1.00 80.94 822 ALA A N 1
ATOM 6284 C CA . ALA A 1 822 ? 13.684 3.243 27.937 1.00 80.94 822 ALA A CA 1
ATOM 6285 C C . ALA A 1 822 ? 14.193 4.641 28.344 1.00 80.94 822 ALA A C 1
ATOM 6287 O O . ALA A 1 822 ? 13.413 5.566 28.582 1.00 80.94 822 ALA A O 1
ATOM 6288 N N . THR A 1 823 ? 15.512 4.808 28.415 1.00 85.25 823 THR A N 1
ATOM 6289 C CA . THR A 1 823 ? 16.137 6.115 28.655 1.00 85.25 823 THR A CA 1
ATOM 6290 C C . THR A 1 823 ? 16.319 6.824 27.321 1.00 85.25 823 THR A C 1
ATOM 6292 O O . THR A 1 823 ? 16.862 6.217 26.399 1.00 85.25 823 THR A O 1
ATOM 6295 N N . MET A 1 824 ? 15.903 8.085 27.209 1.00 87.62 824 MET A N 1
ATOM 6296 C CA . MET A 1 824 ? 16.070 8.843 25.966 1.00 87.62 824 MET A CA 1
ATOM 6297 C C . MET A 1 824 ? 17.394 9.605 25.948 1.00 87.62 824 MET A C 1
ATOM 6299 O O . MET A 1 824 ? 17.784 10.220 26.945 1.00 87.62 824 MET A O 1
ATOM 6303 N N . VAL A 1 825 ? 18.046 9.601 24.790 1.00 90.06 825 VAL A N 1
ATOM 6304 C CA . VAL A 1 825 ? 19.243 10.386 24.494 1.00 90.06 825 VAL A CA 1
ATOM 6305 C C . VAL A 1 825 ? 18.890 11.417 23.420 1.00 90.06 825 VAL A C 1
ATOM 6307 O O . VAL A 1 825 ? 18.370 11.030 22.374 1.00 90.06 825 VAL A O 1
ATOM 6310 N N . PRO A 1 826 ? 19.155 12.717 23.633 1.00 90.62 826 PRO A N 1
ATOM 6311 C CA . PRO A 1 826 ? 18.866 13.740 22.631 1.00 90.62 826 PRO A CA 1
ATOM 6312 C C . PRO A 1 826 ? 19.632 13.493 21.330 1.00 90.62 826 PRO A C 1
ATOM 6314 O O . PRO A 1 826 ? 20.832 13.202 21.354 1.00 90.62 826 PRO A O 1
ATOM 6317 N N . ASN A 1 827 ? 18.954 13.655 20.194 1.00 90.94 827 ASN A N 1
ATOM 6318 C CA . ASN A 1 827 ? 19.596 13.594 18.888 1.00 90.94 827 ASN A CA 1
ATOM 6319 C C . ASN A 1 827 ? 20.624 14.718 18.727 1.00 90.94 827 ASN A C 1
ATOM 6321 O O . ASN A 1 827 ? 20.468 15.831 19.233 1.00 90.94 827 ASN A O 1
ATOM 6325 N N . SER A 1 828 ? 21.686 14.428 17.979 1.00 90.81 828 SER A N 1
ATOM 6326 C CA . SER A 1 828 ? 22.715 15.417 17.669 1.00 90.81 828 SER A CA 1
ATOM 6327 C C . SER A 1 828 ? 22.184 16.458 16.687 1.00 90.81 828 SER A C 1
ATOM 6329 O O . SER A 1 828 ? 21.744 16.120 15.596 1.00 90.81 828 SER A O 1
ATOM 6331 N N . TRP A 1 829 ? 22.335 17.736 17.029 1.00 92.69 829 TRP A N 1
ATOM 6332 C CA . TRP A 1 829 ? 22.030 18.871 16.145 1.00 92.69 829 TRP A CA 1
ATOM 6333 C C . TRP A 1 829 ? 23.220 19.291 15.269 1.00 92.69 829 TRP A C 1
ATOM 6335 O O . TRP A 1 829 ? 23.191 20.332 14.618 1.00 92.69 829 TRP A O 1
ATOM 6345 N N . LYS A 1 830 ? 24.298 18.494 15.266 1.00 92.38 830 LYS A N 1
ATOM 6346 C CA . LYS A 1 830 ? 25.455 18.692 14.377 1.00 92.38 830 LYS A CA 1
ATOM 6347 C C . LYS A 1 830 ? 25.219 18.152 12.969 1.00 92.38 830 LYS A C 1
ATOM 6349 O O . LYS A 1 830 ? 26.065 18.362 12.107 1.00 92.38 830 LYS A O 1
ATOM 6354 N N . TYR A 1 831 ? 24.136 17.419 12.752 1.00 92.69 831 TYR A N 1
ATOM 6355 C CA . TYR A 1 831 ? 23.765 16.881 11.456 1.00 92.69 831 TYR A CA 1
ATOM 6356 C C . TYR A 1 831 ? 22.246 16.788 11.330 1.00 92.69 831 TYR A C 1
ATOM 6358 O O . TYR A 1 831 ? 21.525 16.821 12.326 1.00 92.69 831 TYR A O 1
ATOM 6366 N N . VAL A 1 832 ? 21.778 16.661 10.094 1.00 95.25 832 VAL A N 1
ATOM 6367 C CA . VAL A 1 832 ? 20.387 16.378 9.739 1.00 95.25 832 VAL A CA 1
ATOM 6368 C C . VAL A 1 832 ? 20.345 15.203 8.773 1.00 95.25 832 VAL A C 1
ATOM 6370 O O . VAL A 1 832 ? 21.267 15.006 7.977 1.00 95.25 832 VAL A O 1
ATOM 6373 N N . PHE A 1 833 ? 19.270 14.426 8.831 1.00 95.12 833 PHE A N 1
ATOM 6374 C CA . PHE A 1 833 ? 19.037 13.365 7.863 1.00 95.12 833 PHE A CA 1
ATOM 6375 C C . PHE A 1 833 ? 18.239 13.920 6.688 1.00 95.12 833 PHE A C 1
ATOM 6377 O O . PHE A 1 833 ? 17.180 14.509 6.890 1.00 95.12 833 PHE A O 1
ATOM 6384 N N . VAL A 1 834 ? 18.744 13.739 5.472 1.00 95.75 834 VAL A N 1
ATOM 6385 C CA . VAL A 1 834 ? 18.073 14.143 4.233 1.00 95.75 834 VAL A CA 1
ATOM 6386 C C . VAL A 1 834 ? 17.665 12.886 3.484 1.00 95.75 834 VAL A C 1
ATOM 6388 O O . VAL A 1 834 ? 18.513 12.045 3.213 1.00 95.75 834 VAL A O 1
ATOM 6391 N N . TYR A 1 835 ? 16.390 12.749 3.161 1.00 95.75 835 TYR A N 1
ATOM 6392 C CA . TYR A 1 835 ? 15.855 11.656 2.363 1.00 95.75 835 TYR A CA 1
ATOM 6393 C C . TYR A 1 835 ? 15.482 12.165 0.976 1.00 95.75 835 TYR A C 1
ATOM 6395 O O . TYR A 1 835 ? 14.679 13.090 0.854 1.00 95.75 835 TYR A O 1
ATOM 6403 N N . ASP A 1 836 ? 16.073 11.569 -0.050 1.00 93.12 836 ASP A N 1
ATOM 6404 C CA . ASP A 1 836 ? 15.742 11.802 -1.451 1.00 93.12 836 ASP A CA 1
ATOM 6405 C C . ASP A 1 836 ? 14.583 10.891 -1.862 1.00 93.12 836 ASP A C 1
ATOM 6407 O O . ASP A 1 836 ? 14.693 9.664 -1.806 1.00 93.12 836 ASP A O 1
ATOM 6411 N N . ILE A 1 837 ? 13.459 11.509 -2.235 1.00 91.50 837 ILE A N 1
ATOM 6412 C CA . ILE A 1 837 ? 12.217 10.799 -2.550 1.00 91.50 837 ILE A CA 1
ATOM 6413 C C . ILE A 1 837 ? 12.328 10.047 -3.884 1.00 91.50 837 ILE A C 1
ATOM 6415 O O . ILE A 1 837 ? 11.713 8.989 -4.011 1.00 91.50 837 ILE A O 1
ATOM 6419 N N . ALA A 1 838 ? 13.085 10.559 -4.862 1.00 87.06 838 ALA A N 1
ATOM 6420 C CA . ALA A 1 838 ? 13.196 9.934 -6.184 1.00 87.06 838 ALA A CA 1
ATOM 6421 C C . ALA A 1 838 ? 14.022 8.645 -6.142 1.00 87.06 838 ALA A C 1
ATOM 6423 O O . ALA A 1 838 ? 13.630 7.634 -6.721 1.00 87.06 838 ALA A O 1
ATOM 6424 N N . GLU A 1 839 ? 15.141 8.688 -5.423 1.00 86.88 839 GLU A N 1
ATOM 6425 C CA . GLU A 1 839 ? 16.120 7.598 -5.364 1.00 86.88 839 GLU A CA 1
ATOM 6426 C C . GLU A 1 839 ? 15.921 6.660 -4.155 1.00 86.88 839 GLU A C 1
ATOM 6428 O O . GLU A 1 839 ? 16.693 5.717 -3.988 1.00 86.88 839 GLU A O 1
ATOM 6433 N N . ASP A 1 840 ? 14.919 6.913 -3.297 1.00 89.12 840 ASP A N 1
ATOM 6434 C CA . ASP A 1 840 ? 14.638 6.147 -2.064 1.00 89.12 840 ASP A CA 1
ATOM 6435 C C . ASP A 1 840 ? 15.892 6.001 -1.174 1.00 89.12 840 ASP A C 1
ATOM 6437 O O . ASP A 1 840 ? 16.312 4.908 -0.783 1.00 89.12 840 ASP A O 1
ATOM 6441 N N . ARG A 1 841 ? 16.564 7.133 -0.900 1.00 91.06 841 ARG A N 1
ATOM 6442 C CA . ARG A 1 841 ? 17.893 7.139 -0.263 1.00 91.06 841 ARG A CA 1
ATOM 6443 C C . ARG A 1 841 ? 18.053 8.197 0.824 1.00 91.06 841 ARG A C 1
ATOM 6445 O O . ARG A 1 841 ? 17.719 9.363 0.643 1.00 91.06 841 ARG A O 1
ATOM 6452 N N . TRP A 1 842 ? 18.659 7.800 1.945 1.00 93.50 842 TRP A N 1
ATOM 6453 C CA . TRP A 1 842 ? 18.992 8.682 3.068 1.00 93.50 842 TRP A CA 1
ATOM 6454 C C . TRP A 1 842 ? 20.457 9.140 3.062 1.00 93.50 842 TRP A C 1
ATOM 6456 O O . TRP A 1 842 ? 21.374 8.358 2.809 1.00 93.50 842 TRP A O 1
ATOM 6466 N N . TYR A 1 843 ? 20.676 10.387 3.470 1.00 94.38 843 TYR A N 1
ATOM 6467 C CA . TYR A 1 843 ? 21.973 11.027 3.655 1.00 94.38 843 TYR A CA 1
ATOM 6468 C C . TYR A 1 843 ? 22.076 11.623 5.059 1.00 94.38 843 TYR A C 1
ATOM 6470 O O . TYR A 1 843 ? 21.113 12.187 5.573 1.00 94.38 843 TYR A O 1
ATOM 6478 N N . ASN A 1 844 ? 23.254 11.545 5.676 1.00 94.62 844 ASN A N 1
ATOM 6479 C CA . ASN A 1 844 ? 23.530 12.169 6.970 1.00 94.62 844 ASN A CA 1
ATOM 6480 C C . ASN A 1 844 ? 24.412 13.411 6.770 1.00 94.62 844 ASN A C 1
ATOM 6482 O O . ASN A 1 844 ? 25.632 13.299 6.643 1.00 94.62 844 ASN A O 1
ATOM 6486 N N . GLN A 1 845 ? 23.788 14.587 6.684 1.00 95.50 845 GLN A N 1
ATOM 6487 C CA . GLN A 1 845 ? 24.445 15.839 6.316 1.00 95.50 845 GLN A CA 1
ATOM 6488 C C . GLN A 1 845 ? 24.790 16.680 7.544 1.00 95.50 845 GLN A C 1
ATOM 6490 O O . GLN A 1 845 ? 23.919 17.140 8.277 1.00 95.50 845 GLN A O 1
ATOM 6495 N N . THR A 1 846 ? 26.083 16.942 7.731 1.00 95.19 846 THR A N 1
ATOM 6496 C CA . THR A 1 846 ? 26.597 17.804 8.802 1.00 95.19 846 THR A CA 1
ATOM 6497 C C . THR A 1 846 ? 26.109 19.244 8.638 1.00 95.19 846 THR A C 1
ATOM 6499 O O . THR A 1 846 ? 26.171 19.805 7.541 1.00 95.19 846 THR A O 1
ATOM 6502 N N . THR A 1 847 ? 25.691 19.856 9.744 1.00 95.31 847 THR A N 1
ATOM 6503 C CA . THR A 1 847 ? 25.288 21.261 9.834 1.00 95.31 847 THR A CA 1
ATOM 6504 C C . THR A 1 847 ? 26.342 22.103 10.547 1.00 95.31 847 THR A C 1
ATOM 6506 O O . THR A 1 847 ? 27.163 21.610 11.322 1.00 95.31 847 THR A O 1
ATOM 6509 N N . THR A 1 848 ? 26.309 23.411 10.314 1.00 93.69 848 THR A N 1
ATOM 6510 C CA . THR A 1 848 ? 27.201 24.385 10.959 1.00 93.69 848 THR A CA 1
ATOM 6511 C C . THR A 1 848 ? 26.400 25.503 11.624 1.00 93.69 848 THR A C 1
ATOM 6513 O O . THR A 1 848 ? 25.213 25.653 11.362 1.00 93.69 848 THR A O 1
ATOM 6516 N N . GLY A 1 849 ? 27.045 26.311 12.467 1.00 90.88 849 GLY A N 1
ATOM 6517 C CA . GLY A 1 849 ? 26.365 27.356 13.241 1.00 90.88 849 GLY A CA 1
ATOM 6518 C C . GLY A 1 849 ? 25.947 26.871 14.622 1.00 90.88 849 GLY A C 1
ATOM 6519 O O . GLY A 1 849 ? 26.323 25.776 15.044 1.00 90.88 849 GLY A O 1
ATOM 6520 N N . THR A 1 850 ? 25.206 27.716 15.331 1.00 89.94 850 THR A N 1
ATOM 6521 C CA . THR A 1 850 ? 24.791 27.457 16.711 1.00 89.94 850 THR A CA 1
ATOM 6522 C C . THR A 1 850 ? 23.279 27.353 16.762 1.00 89.94 850 THR A C 1
ATOM 6524 O O . THR A 1 850 ? 22.581 28.262 16.323 1.00 89.94 850 THR A O 1
ATOM 6527 N N . VAL A 1 851 ? 22.788 26.257 17.326 1.00 93.69 851 VAL A N 1
ATOM 6528 C CA . VAL A 1 851 ? 21.369 25.998 17.558 1.00 93.69 851 VAL A CA 1
ATOM 6529 C C . VAL A 1 851 ? 21.231 25.243 18.876 1.00 93.69 851 VAL A C 1
ATOM 6531 O O . VAL A 1 851 ? 22.079 24.410 19.207 1.00 93.69 851 VAL A O 1
ATOM 6534 N N . ALA A 1 852 ? 20.195 25.561 19.648 1.00 90.81 852 ALA A N 1
ATOM 6535 C CA . ALA A 1 852 ? 19.884 24.835 20.871 1.00 90.81 852 ALA A CA 1
ATOM 6536 C C . ALA A 1 852 ? 19.303 23.454 20.539 1.00 90.81 852 ALA A C 1
ATOM 6538 O O . ALA A 1 852 ? 18.403 23.339 19.700 1.00 90.81 852 ALA A O 1
ATOM 6539 N N . ALA A 1 853 ? 19.810 22.419 21.212 1.00 89.94 853 ALA A N 1
ATOM 6540 C CA . ALA A 1 853 ? 19.252 21.084 21.095 1.00 89.94 853 ALA A CA 1
ATOM 6541 C C . ALA A 1 853 ? 17.865 21.057 21.736 1.00 89.94 853 ALA A C 1
ATOM 6543 O O . ALA A 1 853 ? 17.692 21.488 22.873 1.00 89.94 853 ALA A O 1
ATOM 6544 N N . ARG A 1 854 ? 16.872 20.557 21.003 1.00 92.06 854 ARG A N 1
ATOM 6545 C CA . ARG A 1 854 ? 15.489 20.561 21.475 1.00 92.06 854 ARG A CA 1
ATOM 6546 C C . ARG A 1 854 ? 14.711 19.322 21.069 1.00 92.06 854 ARG A C 1
ATOM 6548 O O . ARG A 1 854 ? 15.034 18.636 20.095 1.00 92.06 854 ARG A O 1
ATOM 6555 N N . THR A 1 855 ? 13.657 19.089 21.829 1.00 92.62 855 THR A N 1
ATOM 6556 C CA . THR A 1 855 ? 12.618 18.093 21.589 1.00 92.62 855 THR A CA 1
ATOM 6557 C C . THR A 1 855 ? 11.239 18.741 21.647 1.00 92.62 855 THR A C 1
ATOM 6559 O O . THR A 1 855 ? 11.099 19.852 22.165 1.00 92.62 855 THR A O 1
ATOM 6562 N N . GLU A 1 856 ? 10.231 18.062 21.101 1.00 90.25 856 GLU A N 1
ATOM 6563 C CA . GLU A 1 856 ? 8.829 18.499 21.130 1.00 90.25 856 GLU A CA 1
ATOM 6564 C C . GLU A 1 856 ? 8.637 19.919 20.576 1.00 90.25 856 GLU A C 1
ATOM 6566 O O . GLU A 1 856 ? 7.820 20.701 21.063 1.00 90.25 856 GLU A O 1
ATOM 6571 N N . PHE A 1 857 ? 9.424 20.244 19.552 1.00 93.38 857 PHE A N 1
ATOM 6572 C CA . PHE A 1 857 ? 9.377 21.493 18.802 1.00 93.38 857 PHE A CA 1
ATOM 6573 C C . PHE A 1 857 ? 8.593 21.309 17.501 1.00 93.38 857 PHE A C 1
ATOM 6575 O O . PHE A 1 857 ? 8.279 20.186 17.102 1.00 93.38 857 PHE A O 1
ATOM 6582 N N . CYS A 1 858 ? 8.322 22.416 16.817 1.00 91.81 858 CYS A N 1
ATOM 6583 C CA . CYS A 1 858 ? 7.730 22.402 15.487 1.00 91.81 858 CYS A CA 1
ATOM 6584 C C . CYS A 1 858 ? 8.690 23.030 14.465 1.00 91.81 858 CYS A C 1
ATOM 6586 O O . CYS A 1 858 ? 9.567 23.822 14.834 1.00 91.81 858 CYS A O 1
ATOM 6588 N N . ALA A 1 859 ? 8.518 22.693 13.185 1.00 94.94 859 ALA A N 1
ATOM 6589 C CA . ALA A 1 859 ? 9.297 23.289 12.112 1.00 94.94 859 ALA A CA 1
ATOM 6590 C C . ALA A 1 859 ? 8.463 23.544 10.852 1.00 94.94 859 ALA A C 1
ATOM 6592 O O . ALA A 1 859 ? 7.584 22.751 10.525 1.00 94.94 859 ALA A O 1
ATOM 6593 N N . VAL A 1 860 ? 8.778 24.625 10.135 1.00 95.25 860 VAL A N 1
ATOM 6594 C CA . VAL A 1 860 ? 8.146 25.014 8.862 1.00 95.25 860 VAL A CA 1
ATOM 6595 C C . VAL A 1 860 ? 9.202 25.427 7.846 1.00 95.25 860 VAL A C 1
ATOM 6597 O O . VAL A 1 860 ? 10.261 25.931 8.215 1.00 95.25 860 VAL A O 1
ATOM 6600 N N . VAL A 1 861 ? 8.914 25.223 6.562 1.00 94.81 861 VAL A N 1
ATOM 6601 C CA . VAL A 1 861 ? 9.823 25.566 5.461 1.00 94.81 861 VAL A CA 1
ATOM 6602 C C . VAL A 1 861 ? 9.319 26.806 4.749 1.00 94.81 861 VAL A C 1
ATOM 6604 O O . VAL A 1 861 ? 8.127 26.926 4.477 1.00 94.81 861 VAL A O 1
ATOM 6607 N N . GLN A 1 862 ? 10.237 27.708 4.428 1.00 92.25 862 GLN A N 1
ATOM 6608 C CA . GLN A 1 862 ? 9.982 28.877 3.605 1.00 92.25 862 GLN A CA 1
ATOM 6609 C C . GLN A 1 862 ? 10.989 28.992 2.475 1.00 92.25 862 GLN A C 1
ATOM 6611 O O . GLN A 1 862 ? 12.098 28.462 2.542 1.00 92.25 862 GLN A O 1
ATOM 6616 N N . HIS A 1 863 ? 10.569 29.689 1.429 1.00 90.25 863 HIS A N 1
ATOM 6617 C CA . HIS A 1 863 ? 11.390 30.009 0.278 1.00 90.25 863 HIS A CA 1
ATOM 6618 C C . HIS A 1 863 ? 11.045 31.418 -0.188 1.00 90.25 863 HIS A C 1
ATOM 6620 O O . HIS A 1 863 ? 9.868 31.766 -0.278 1.00 90.25 863 HIS A O 1
ATOM 6626 N N . ASP A 1 864 ? 12.064 32.224 -0.478 1.00 87.88 864 ASP A N 1
ATOM 6627 C CA . ASP A 1 864 ? 11.881 33.542 -1.078 1.00 87.88 864 ASP A CA 1
ATOM 6628 C C . ASP A 1 864 ? 11.887 33.420 -2.612 1.00 87.88 864 ASP A C 1
ATOM 6630 O O . ASP A 1 864 ? 12.966 33.284 -3.204 1.00 87.88 864 ASP A O 1
ATOM 6634 N N . PRO A 1 865 ? 10.719 33.522 -3.278 1.00 79.81 865 PRO A N 1
ATOM 6635 C CA . PRO A 1 865 ? 10.615 33.375 -4.729 1.00 79.81 865 PRO A CA 1
ATOM 6636 C C . PRO A 1 865 ? 11.253 34.539 -5.501 1.00 79.81 865 PRO A C 1
ATOM 6638 O O . PRO A 1 865 ? 11.452 34.441 -6.711 1.00 79.81 865 PRO A O 1
ATOM 6641 N N . SER A 1 866 ? 11.537 35.662 -4.833 1.00 74.88 866 SER A N 1
ATOM 6642 C CA . SER A 1 866 ? 12.169 36.841 -5.431 1.00 74.88 866 SER A CA 1
ATOM 6643 C C . SER A 1 866 ? 13.698 36.797 -5.362 1.00 74.88 866 SER A C 1
ATOM 6645 O O . SER A 1 866 ? 14.379 37.559 -6.056 1.00 74.88 866 SER A O 1
ATOM 6647 N N . SER A 1 867 ? 14.246 35.895 -4.545 1.00 71.62 867 SER A N 1
ATOM 6648 C CA . SER A 1 867 ? 15.683 35.733 -4.379 1.00 71.62 867 SER A CA 1
ATOM 6649 C C . SER A 1 867 ? 16.300 34.971 -5.560 1.00 71.62 867 SER A C 1
ATOM 6651 O O . SER A 1 867 ? 15.750 34.009 -6.089 1.00 71.62 867 SER A O 1
ATOM 6653 N N . SER A 1 868 ? 17.475 35.420 -6.009 1.00 62.53 868 SER A N 1
ATOM 6654 C CA . SER A 1 868 ? 18.235 34.742 -7.077 1.00 62.53 868 SER A CA 1
ATOM 6655 C C . SER A 1 868 ? 18.975 33.494 -6.581 1.00 62.53 868 SER A C 1
ATOM 6657 O O . SER A 1 868 ? 19.361 32.636 -7.374 1.00 62.53 868 SER A O 1
ATOM 6659 N N . SER A 1 869 ? 19.177 33.386 -5.269 1.00 62.41 869 SER A N 1
ATOM 6660 C CA . SER A 1 869 ? 19.678 32.199 -4.591 1.00 62.41 869 SER A CA 1
ATOM 6661 C C . SER A 1 869 ? 18.512 31.259 -4.300 1.00 62.41 869 SER A C 1
ATOM 6663 O O . SER A 1 869 ? 17.655 31.592 -3.497 1.00 62.41 869 SER A O 1
ATOM 6665 N N . SER A 1 870 ? 18.477 30.075 -4.914 1.00 75.19 870 SER A N 1
ATOM 6666 C CA . SER A 1 870 ? 17.460 29.050 -4.631 1.00 75.19 870 SER A CA 1
ATOM 6667 C C . SER A 1 870 ? 17.679 28.418 -3.245 1.00 75.19 870 SER A C 1
ATOM 6669 O O . SER A 1 870 ? 18.146 27.283 -3.142 1.00 75.19 870 SER A O 1
ATOM 6671 N N . THR A 1 871 ? 17.401 29.167 -2.180 1.00 88.62 871 THR A N 1
ATOM 6672 C CA . THR A 1 871 ? 17.578 28.753 -0.781 1.00 88.62 871 THR A CA 1
ATOM 6673 C C . THR A 1 871 ? 16.245 28.484 -0.101 1.00 88.62 871 THR A C 1
ATOM 6675 O O . THR A 1 871 ? 15.255 29.153 -0.383 1.00 88.62 871 THR A O 1
ATOM 6678 N N . TYR A 1 872 ? 16.242 27.521 0.812 1.00 93.31 872 TYR A N 1
ATOM 6679 C CA . TYR A 1 872 ? 15.096 27.172 1.641 1.00 93.31 872 TYR A CA 1
ATOM 6680 C C . TYR A 1 872 ? 15.466 27.344 3.108 1.00 93.31 872 TYR A C 1
ATOM 6682 O O . TYR A 1 872 ? 16.509 26.857 3.551 1.00 93.31 872 TYR A O 1
ATOM 6690 N N . GLU A 1 873 ? 14.610 28.013 3.867 1.00 94.12 873 GLU A N 1
ATOM 6691 C CA . GLU A 1 873 ? 14.800 28.276 5.285 1.00 94.12 873 GLU A CA 1
ATOM 6692 C C . GLU A 1 873 ? 13.832 27.421 6.105 1.00 94.12 873 GLU A C 1
ATOM 6694 O O . GLU A 1 873 ? 12.614 27.587 6.043 1.00 94.12 873 GLU A O 1
ATOM 6699 N N . VAL A 1 874 ? 14.381 26.495 6.890 1.00 96.69 874 VAL A N 1
ATOM 6700 C CA . VAL A 1 874 ? 13.617 25.654 7.814 1.00 96.69 874 VAL A CA 1
ATOM 6701 C C . VAL A 1 874 ? 13.609 26.319 9.184 1.00 96.69 874 VAL A C 1
ATOM 6703 O O . VAL A 1 874 ? 14.595 26.228 9.914 1.00 96.69 874 VAL A O 1
ATOM 6706 N N . TYR A 1 875 ? 12.519 26.995 9.535 1.00 96.00 875 TYR A N 1
ATOM 6707 C CA . TYR A 1 875 ? 12.345 27.619 10.845 1.00 96.00 875 TYR A CA 1
ATOM 6708 C C . TYR A 1 875 ? 11.951 26.586 11.889 1.00 96.00 875 TYR A C 1
ATOM 6710 O O . TYR A 1 875 ? 11.106 25.735 11.641 1.00 96.00 875 TYR A O 1
ATOM 6718 N N . VAL A 1 876 ? 12.545 26.706 13.070 1.00 95.56 876 VAL A N 1
ATOM 6719 C CA . VAL A 1 876 ? 12.351 25.853 14.236 1.00 95.56 876 VAL A CA 1
ATOM 6720 C C . VAL A 1 876 ? 11.878 26.729 15.389 1.00 95.56 876 VAL A C 1
ATOM 6722 O O . VAL A 1 876 ? 12.574 27.670 15.786 1.00 95.56 876 VAL A O 1
ATOM 6725 N N . LEU A 1 877 ? 10.693 26.423 15.918 1.00 93.75 877 LEU A N 1
ATOM 6726 C CA . LEU A 1 877 ? 10.031 27.222 16.946 1.00 93.75 877 LEU A CA 1
ATOM 6727 C C . LEU A 1 877 ? 9.648 26.358 18.150 1.00 93.75 877 LEU A C 1
ATOM 6729 O O . LEU A 1 877 ? 9.193 25.219 18.008 1.00 93.75 877 LEU A O 1
ATOM 6733 N N . GLY A 1 878 ? 9.803 26.941 19.339 1.00 92.19 878 GLY A N 1
ATOM 6734 C CA . GLY A 1 878 ? 9.455 26.309 20.606 1.00 92.19 878 GLY A CA 1
ATOM 6735 C C . GLY A 1 878 ? 10.258 25.042 20.899 1.00 92.19 878 GLY A C 1
ATOM 6736 O O . GLY A 1 878 ? 11.389 24.877 20.433 1.00 92.19 878 GLY A O 1
ATOM 6737 N N . GLY A 1 879 ? 9.649 24.150 21.675 1.00 92.88 879 GLY A N 1
ATOM 6738 C CA . GLY A 1 879 ? 10.278 22.950 22.213 1.00 92.88 879 GLY A CA 1
ATOM 6739 C C . GLY A 1 879 ? 11.029 23.217 23.510 1.00 92.88 879 GLY A C 1
ATOM 6740 O O . GLY A 1 879 ? 10.947 24.297 24.097 1.00 92.88 879 GLY A O 1
ATOM 6741 N N . ALA A 1 880 ? 11.750 22.207 23.974 1.00 92.56 880 ALA A N 1
ATOM 6742 C CA . ALA A 1 880 ? 12.501 22.293 25.217 1.00 92.56 880 ALA A CA 1
ATOM 6743 C C . ALA A 1 880 ? 13.826 21.539 25.136 1.00 92.56 880 ALA A C 1
ATOM 6745 O O . ALA A 1 880 ? 13.962 20.577 24.373 1.00 92.56 880 ALA A O 1
ATOM 6746 N N . ASP A 1 881 ? 14.790 21.965 25.946 1.00 91.50 881 ASP A N 1
ATOM 6747 C CA . ASP A 1 881 ? 16.031 21.227 26.134 1.00 91.50 881 ASP A CA 1
ATOM 6748 C C . ASP A 1 881 ? 15.748 19.981 26.982 1.00 91.50 881 ASP A C 1
ATOM 6750 O O . ASP A 1 881 ? 15.207 20.045 28.087 1.00 91.50 881 ASP A O 1
ATOM 6754 N N . TYR A 1 882 ? 16.093 18.811 26.451 1.00 86.62 882 TYR A N 1
ATOM 6755 C CA . TYR A 1 882 ? 15.770 17.552 27.113 1.00 86.62 882 TYR A CA 1
ATOM 6756 C C . TYR A 1 882 ? 16.587 17.324 28.397 1.00 86.62 882 TYR A C 1
ATOM 6758 O O . TYR A 1 882 ? 16.122 16.600 29.279 1.00 86.62 882 TYR A O 1
ATOM 6766 N N . ALA A 1 883 ? 17.791 17.890 28.506 1.00 86.12 883 ALA A N 1
ATOM 6767 C CA . ALA A 1 883 ? 18.679 17.694 29.645 1.00 86.12 883 ALA A CA 1
ATOM 6768 C C . ALA A 1 883 ? 18.342 18.646 30.800 1.00 86.12 883 ALA A C 1
ATOM 6770 O O . ALA A 1 883 ? 18.228 18.188 31.937 1.00 86.12 883 ALA A O 1
ATOM 6771 N N . SER A 1 884 ? 18.157 19.941 30.523 1.00 89.19 884 SER A N 1
ATOM 6772 C CA . SER A 1 884 ? 17.783 20.935 31.540 1.00 89.19 884 SER A CA 1
ATOM 6773 C C . SER A 1 884 ? 16.285 20.957 31.844 1.00 89.19 884 SER A C 1
ATOM 6775 O O . SER A 1 884 ? 15.899 21.429 32.910 1.00 89.19 884 SER A O 1
ATOM 6777 N N . LYS A 1 885 ? 15.450 20.429 30.935 1.00 88.50 885 LYS A N 1
ATOM 6778 C CA . LYS A 1 885 ? 13.977 20.510 30.974 1.00 88.50 885 LYS A CA 1
ATOM 6779 C C . LYS A 1 885 ? 13.435 21.939 30.864 1.00 88.50 885 LYS A C 1
ATOM 6781 O O . LYS A 1 885 ? 12.271 22.185 31.170 1.00 88.50 885 LYS A O 1
ATOM 6786 N N . GLU A 1 886 ? 14.252 22.877 30.390 1.00 91.06 886 GLU A N 1
ATOM 6787 C CA . GLU A 1 886 ? 13.834 24.258 30.160 1.00 91.06 886 GLU A CA 1
ATOM 6788 C C . GLU A 1 886 ? 13.142 24.406 28.800 1.00 91.06 886 GLU A C 1
ATOM 6790 O O . GLU A 1 886 ? 13.653 23.965 27.767 1.00 91.06 886 GLU A O 1
ATOM 6795 N N . VAL A 1 887 ? 11.973 25.051 28.800 1.00 91.75 887 VAL A N 1
ATOM 6796 C CA . VAL A 1 887 ? 11.225 25.374 27.578 1.00 91.75 887 VAL A CA 1
ATOM 6797 C C . VAL A 1 887 ? 11.836 26.605 26.922 1.00 91.75 887 VAL A C 1
ATOM 6799 O O . VAL A 1 887 ? 12.082 27.617 27.579 1.00 91.75 887 VAL A O 1
ATOM 6802 N N . LEU A 1 888 ? 12.079 26.520 25.617 1.00 92.81 888 LEU A N 1
ATOM 6803 C CA . LEU A 1 888 ? 12.852 27.508 24.879 1.00 92.81 888 LEU A CA 1
ATOM 6804 C C . LEU A 1 888 ? 11.938 28.514 24.166 1.00 92.81 888 LEU A C 1
ATOM 6806 O O . LEU A 1 888 ? 10.952 28.143 23.525 1.00 92.81 888 LEU A O 1
ATOM 6810 N N . SER A 1 889 ? 12.280 29.800 24.255 1.00 92.25 889 SER A N 1
ATOM 6811 C CA . SER A 1 889 ? 11.658 30.871 23.461 1.00 92.25 889 SER A CA 1
ATOM 6812 C C . SER A 1 889 ? 12.430 31.181 22.180 1.00 92.25 889 SER A C 1
ATOM 6814 O O . SER A 1 889 ? 11.928 31.919 21.337 1.00 92.25 889 SER A O 1
ATOM 6816 N N . ASP A 1 890 ? 13.645 30.661 22.011 1.00 93.12 890 ASP A N 1
ATOM 6817 C CA . ASP A 1 890 ? 14.481 31.017 20.875 1.00 93.12 890 ASP A CA 1
ATOM 6818 C C . ASP A 1 890 ? 13.941 30.431 19.563 1.00 93.12 890 ASP A C 1
ATOM 6820 O O . ASP A 1 890 ? 13.497 29.278 19.482 1.00 93.12 890 ASP A O 1
ATOM 6824 N N . VAL A 1 891 ? 14.018 31.241 18.510 1.00 94.19 891 VAL A N 1
ATOM 6825 C CA . VAL A 1 891 ? 13.691 30.821 17.148 1.00 94.19 891 VAL A CA 1
ATOM 6826 C C . VAL A 1 891 ? 14.988 30.708 16.367 1.00 94.19 891 VAL A C 1
ATOM 6828 O O . VAL A 1 891 ? 15.789 31.643 16.322 1.00 94.19 891 VAL A O 1
ATOM 6831 N N . SER A 1 892 ? 15.197 29.555 15.745 1.00 95.00 892 SER A N 1
ATOM 6832 C CA . SER A 1 892 ? 16.353 29.295 14.888 1.00 95.00 892 SER A CA 1
ATOM 6833 C C . SER A 1 892 ? 15.882 28.818 13.525 1.00 95.00 892 SER A C 1
ATOM 6835 O O . SER A 1 892 ? 14.789 28.273 13.411 1.00 95.00 892 SER A O 1
ATOM 6837 N N . TYR A 1 893 ? 16.688 29.002 12.486 1.00 95.31 893 TYR A N 1
ATOM 6838 C CA . TYR A 1 893 ? 16.373 28.463 11.168 1.00 95.31 893 TYR A CA 1
ATOM 6839 C C . TYR A 1 893 ? 17.607 27.909 10.459 1.00 95.31 893 TYR A C 1
ATOM 6841 O O . TYR A 1 893 ? 18.704 28.463 10.561 1.00 95.31 893 TYR A O 1
ATOM 6849 N N . LEU A 1 894 ? 17.424 26.789 9.762 1.00 96.62 894 LEU A N 1
ATOM 6850 C CA . LEU A 1 894 ? 18.441 26.137 8.942 1.00 96.62 894 LEU A CA 1
ATOM 6851 C C . LEU A 1 894 ? 18.276 26.585 7.493 1.00 96.62 894 LEU A C 1
ATOM 6853 O O . LEU A 1 894 ? 17.212 26.394 6.913 1.00 96.62 894 LEU A O 1
ATOM 6857 N N . SER A 1 895 ? 19.328 27.132 6.889 1.00 94.12 895 SER A N 1
ATOM 6858 C CA . SER A 1 895 ? 19.325 27.447 5.457 1.00 94.12 895 SER A CA 1
ATOM 6859 C C . SER A 1 895 ? 19.874 26.273 4.641 1.00 94.12 895 SER A C 1
ATOM 6861 O O . SER A 1 895 ? 20.980 25.794 4.898 1.00 94.12 895 SER A O 1
ATOM 6863 N N . ILE A 1 896 ? 19.130 25.830 3.631 1.00 93.75 896 ILE A N 1
ATOM 6864 C CA . ILE A 1 896 ? 19.495 24.801 2.646 1.00 93.75 896 ILE A CA 1
ATOM 6865 C C . ILE A 1 896 ? 19.677 25.512 1.293 1.00 93.75 896 ILE A C 1
ATOM 6867 O O . ILE A 1 896 ? 18.819 26.316 0.938 1.00 93.75 896 ILE A O 1
ATOM 6871 N N . PRO A 1 897 ? 20.771 25.282 0.536 1.00 92.12 897 PRO A N 1
ATOM 6872 C CA . PRO A 1 897 ? 21.703 24.156 0.634 1.00 92.12 897 PRO A CA 1
ATOM 6873 C C . PRO A 1 897 ? 22.947 24.390 1.502 1.00 92.12 897 PRO A C 1
ATOM 6875 O O . PRO A 1 897 ? 23.824 23.536 1.505 1.00 92.12 897 PRO A O 1
ATOM 6878 N N . SER A 1 898 ? 23.072 25.507 2.228 1.00 91.88 898 SER A N 1
ATOM 6879 C CA . SER A 1 898 ? 24.286 25.801 3.019 1.00 91.88 898 SER A CA 1
ATOM 6880 C C . SER A 1 898 ? 24.445 24.941 4.285 1.00 91.88 898 SER A C 1
ATOM 6882 O O . SER A 1 898 ? 25.549 24.827 4.821 1.00 91.88 898 SER A O 1
ATOM 6884 N N . PHE A 1 899 ? 23.349 24.343 4.762 1.00 94.88 899 PHE A N 1
ATOM 6885 C CA . PHE A 1 899 ? 23.237 23.615 6.028 1.00 94.88 899 PHE A CA 1
ATOM 6886 C C . PHE A 1 899 ? 23.797 24.409 7.220 1.00 94.88 899 PHE A C 1
ATOM 6888 O O . PHE A 1 899 ? 24.496 23.874 8.089 1.00 94.88 899 PHE A O 1
ATOM 6895 N N . HIS A 1 900 ? 23.504 25.712 7.256 1.00 94.38 900 HIS A N 1
ATOM 6896 C CA . HIS A 1 900 ? 23.910 26.603 8.338 1.00 94.38 900 HIS A CA 1
ATOM 6897 C C . HIS A 1 900 ? 22.729 27.093 9.177 1.00 94.38 900 HIS A C 1
ATOM 6899 O O . HIS A 1 900 ? 21.717 27.535 8.632 1.00 94.38 900 HIS A O 1
ATOM 6905 N N . TRP A 1 901 ? 22.899 27.054 10.498 1.00 95.88 901 TRP A N 1
ATOM 6906 C CA . TRP A 1 901 ? 21.941 27.538 11.484 1.00 95.88 901 TRP A CA 1
ATOM 6907 C C . TRP A 1 901 ? 22.103 29.025 11.768 1.00 95.88 901 TRP A C 1
ATOM 6909 O O . TRP A 1 901 ? 23.201 29.508 12.051 1.00 95.88 901 TRP A O 1
ATOM 6919 N N . TYR A 1 902 ? 20.980 29.728 11.776 1.00 94.38 902 TYR A N 1
ATOM 6920 C CA . TYR A 1 902 ? 20.877 31.131 12.136 1.00 94.38 902 TYR A CA 1
ATOM 6921 C C . TYR A 1 902 ? 19.886 31.307 13.278 1.00 94.38 902 TYR A C 1
ATOM 6923 O O . TYR A 1 902 ? 18.954 30.519 13.435 1.00 94.38 902 TYR A O 1
ATOM 6931 N N . LYS A 1 903 ? 20.066 32.385 14.039 1.00 93.00 903 LYS A N 1
ATOM 6932 C CA . LYS A 1 903 ? 19.136 32.790 15.087 1.00 93.00 903 LYS A CA 1
ATOM 6933 C C . LYS A 1 903 ? 18.205 33.888 14.564 1.00 93.00 903 LYS A C 1
ATOM 6935 O O . LYS A 1 903 ? 18.672 34.855 13.961 1.00 93.00 903 LYS A O 1
ATOM 6940 N N . ALA A 1 904 ? 16.907 33.731 14.794 1.00 91.94 904 ALA A N 1
ATOM 6941 C CA . ALA A 1 904 ? 15.889 34.753 14.578 1.00 91.94 904 ALA A CA 1
ATOM 6942 C C . ALA A 1 904 ? 15.499 35.413 15.912 1.00 91.94 904 ALA A C 1
ATOM 6944 O O . ALA A 1 904 ? 16.071 35.126 16.964 1.00 91.94 904 ALA A O 1
ATOM 6945 N N . ALA A 1 905 ? 14.547 36.341 15.867 1.00 91.50 905 ALA A N 1
ATOM 6946 C CA . ALA A 1 905 ? 14.011 36.951 17.074 1.00 91.50 905 ALA A CA 1
ATOM 6947 C C . ALA A 1 905 ? 13.214 35.928 17.897 1.00 91.50 905 ALA A C 1
ATOM 6949 O O . ALA A 1 905 ? 12.472 35.122 17.332 1.00 91.50 905 ALA A O 1
ATOM 6950 N N . ASP A 1 906 ? 13.365 35.988 19.217 1.00 92.50 906 ASP A N 1
ATOM 6951 C CA . ASP A 1 906 ? 12.734 35.053 20.146 1.00 92.50 906 ASP A CA 1
ATOM 6952 C C . ASP A 1 906 ? 11.196 35.216 20.158 1.00 92.50 906 ASP A C 1
ATOM 6954 O O . ASP A 1 906 ? 10.648 36.279 19.848 1.00 92.50 906 ASP A O 1
ATOM 6958 N N . LEU A 1 907 ? 10.492 34.147 20.526 1.00 90.56 907 LEU A N 1
ATOM 6959 C CA . LEU A 1 907 ? 9.053 34.142 20.774 1.00 90.56 907 LEU A CA 1
ATOM 6960 C C . LEU A 1 907 ? 8.706 35.021 21.981 1.00 90.56 907 LEU A C 1
ATOM 6962 O O . LEU A 1 907 ? 9.434 35.050 22.972 1.00 90.56 907 LEU A O 1
ATOM 6966 N N . GLU A 1 908 ? 7.538 35.669 21.939 1.00 86.56 908 GLU A N 1
ATOM 6967 C CA . GLU A 1 908 ? 7.026 36.434 23.089 1.00 86.56 908 GLU A CA 1
ATOM 6968 C C . GLU A 1 908 ? 6.752 35.545 24.309 1.00 86.56 908 GLU A C 1
ATOM 6970 O O . GLU A 1 908 ? 6.909 35.985 25.447 1.00 86.56 908 GLU A O 1
ATOM 6975 N N . GLN A 1 909 ? 6.348 34.296 24.072 1.00 85.88 909 GLN A N 1
ATOM 6976 C CA . GLN A 1 909 ? 6.108 33.297 25.104 1.00 85.88 909 GLN A CA 1
ATOM 6977 C C . GLN A 1 909 ? 6.615 31.936 24.628 1.00 85.88 909 GLN A C 1
ATOM 6979 O O . GLN A 1 909 ? 6.266 31.478 23.539 1.00 85.88 909 GLN A O 1
ATOM 6984 N N . GLN A 1 910 ? 7.420 31.284 25.460 1.00 87.50 910 GLN A N 1
ATOM 6985 C CA . GLN A 1 910 ? 7.940 29.948 25.207 1.00 87.50 910 GLN A CA 1
ATOM 6986 C C . GLN A 1 910 ? 6.826 28.895 25.242 1.00 87.50 910 GLN A C 1
ATOM 6988 O O . GLN A 1 910 ? 5.918 28.957 26.076 1.00 87.50 910 GLN A O 1
ATOM 6993 N N . ARG A 1 911 ? 6.898 27.923 24.326 1.00 87.88 911 ARG A N 1
ATOM 6994 C CA . ARG A 1 911 ? 5.970 26.789 24.250 1.00 87.88 911 ARG A CA 1
ATOM 6995 C C . ARG A 1 911 ? 6.700 25.534 23.776 1.00 87.88 911 ARG A C 1
ATOM 6997 O O . ARG A 1 911 ? 7.507 25.609 22.856 1.00 87.88 911 ARG A O 1
ATOM 7004 N N . MET A 1 912 ? 6.374 24.379 24.343 1.00 87.31 912 MET A N 1
ATOM 7005 C CA . MET A 1 912 ? 6.740 23.050 23.823 1.00 87.31 912 MET A CA 1
ATOM 7006 C C . MET A 1 912 ? 5.480 22.253 23.471 1.00 87.31 912 MET A C 1
ATOM 7008 O O . MET A 1 912 ? 4.393 22.708 23.802 1.00 87.31 912 MET A O 1
ATOM 7012 N N . THR A 1 913 ? 5.615 21.109 22.792 1.00 84.94 913 THR A N 1
ATOM 7013 C CA . THR A 1 913 ? 4.508 20.265 22.279 1.00 84.94 913 THR A CA 1
ATOM 7014 C C . THR A 1 913 ? 3.544 20.976 21.325 1.00 84.94 913 THR A C 1
ATOM 7016 O O . THR A 1 913 ? 2.402 20.551 21.153 1.00 84.94 913 THR A O 1
ATOM 7019 N N . LEU A 1 914 ? 3.988 22.055 20.678 1.00 84.50 914 LEU A N 1
ATOM 7020 C CA . LEU A 1 914 ? 3.174 22.800 19.719 1.00 84.50 914 LEU A CA 1
ATOM 7021 C C . LEU A 1 914 ? 3.288 22.215 18.305 1.00 84.50 914 LEU A C 1
ATOM 7023 O O . LEU A 1 914 ? 4.293 21.596 17.957 1.00 84.50 914 LEU A O 1
ATOM 7027 N N . VAL A 1 915 ? 2.268 22.451 17.486 1.00 88.06 915 VAL A N 1
ATOM 7028 C CA . VAL A 1 915 ? 2.313 22.223 16.033 1.00 88.06 915 VAL A CA 1
ATOM 7029 C C . VAL A 1 915 ? 2.263 23.564 15.334 1.00 88.06 915 VAL A C 1
ATOM 7031 O O . VAL A 1 915 ? 1.688 24.517 15.866 1.00 88.06 915 VAL A O 1
ATOM 7034 N N . CYS A 1 916 ? 2.904 23.658 14.173 1.00 91.31 916 CYS A N 1
ATOM 7035 C CA . CYS A 1 916 ? 2.877 24.880 13.404 1.00 91.31 916 CYS A CA 1
ATOM 7036 C C . CYS A 1 916 ? 2.616 24.666 11.925 1.00 91.31 916 CYS A C 1
ATOM 7038 O O . CYS A 1 916 ? 3.080 23.697 11.339 1.00 91.31 916 CYS A O 1
ATOM 7040 N N . GLU A 1 917 ? 1.893 25.628 11.362 1.00 92.94 917 GLU A N 1
ATOM 7041 C CA . GLU A 1 917 ? 1.561 25.728 9.947 1.00 92.94 917 GLU A CA 1
ATOM 7042 C C . GLU A 1 917 ? 1.883 27.140 9.473 1.00 92.94 917 GLU A C 1
ATOM 7044 O O . GLU A 1 917 ? 1.689 28.112 10.212 1.00 92.94 917 GLU A O 1
ATOM 7049 N N . ALA A 1 918 ? 2.397 27.267 8.254 1.00 92.88 918 ALA A N 1
ATOM 7050 C CA . ALA A 1 918 ? 2.779 28.558 7.699 1.00 92.88 918 ALA A CA 1
ATOM 7051 C C . ALA A 1 918 ? 1.841 28.972 6.563 1.00 92.88 918 ALA A C 1
ATOM 7053 O O . ALA A 1 918 ? 1.574 28.195 5.652 1.00 92.88 918 ALA A O 1
ATOM 7054 N N . TYR A 1 919 ? 1.394 30.227 6.600 1.00 92.62 919 TYR A N 1
ATOM 7055 C CA . TYR A 1 919 ? 0.629 30.864 5.532 1.00 92.62 919 TYR A CA 1
ATOM 7056 C C . TYR A 1 919 ? 1.307 32.179 5.140 1.00 92.62 919 TYR A C 1
ATOM 7058 O O . TYR A 1 919 ? 1.350 33.139 5.920 1.00 92.62 919 TYR A O 1
ATOM 7066 N N . GLY A 1 920 ? 1.905 32.206 3.947 1.00 90.38 920 GLY A N 1
ATOM 7067 C CA . GLY A 1 920 ? 2.851 33.259 3.580 1.00 90.38 920 GLY A CA 1
ATOM 7068 C C . GLY A 1 920 ? 4.005 33.335 4.601 1.00 90.38 920 GLY A C 1
ATOM 7069 O O . GLY A 1 920 ? 4.517 32.295 5.016 1.00 90.38 920 GLY A O 1
ATOM 7070 N N . PRO A 1 921 ? 4.409 34.532 5.067 1.00 91.81 921 PRO A N 1
ATOM 7071 C CA . PRO A 1 921 ? 5.448 34.690 6.084 1.00 91.81 921 PRO A CA 1
ATOM 7072 C C . PRO A 1 921 ? 4.947 34.492 7.528 1.00 91.81 921 PRO A C 1
ATOM 7074 O O . PRO A 1 921 ? 5.729 34.651 8.467 1.00 91.81 921 PRO A O 1
ATOM 7077 N N . GLN A 1 922 ? 3.658 34.195 7.735 1.00 93.94 922 GLN A N 1
ATOM 7078 C CA . GLN A 1 922 ? 3.043 34.088 9.060 1.00 93.94 922 GLN A CA 1
ATOM 7079 C C . GLN A 1 922 ? 2.935 32.622 9.487 1.00 93.94 922 GLN A C 1
ATOM 7081 O O . GLN A 1 922 ? 2.247 31.829 8.851 1.00 93.94 922 GLN A O 1
ATOM 7086 N N . VAL A 1 923 ? 3.597 32.272 10.588 1.00 94.56 923 VAL A N 1
ATOM 7087 C CA . VAL A 1 923 ? 3.534 30.943 11.205 1.00 94.56 923 VAL A CA 1
ATOM 7088 C C . VAL A 1 923 ? 2.506 30.955 12.318 1.00 94.56 923 VAL A C 1
ATOM 7090 O O . VAL A 1 923 ? 2.638 31.715 13.278 1.00 94.56 923 VAL A O 1
ATOM 7093 N N . PHE A 1 924 ? 1.519 30.077 12.223 1.00 92.25 924 PHE A N 1
ATOM 7094 C CA . PHE A 1 924 ? 0.628 29.766 13.325 1.00 92.25 924 PHE A CA 1
ATOM 7095 C C . PHE A 1 924 ? 1.304 28.738 14.219 1.00 92.25 924 PHE A C 1
ATOM 7097 O O . PHE A 1 924 ? 1.614 27.646 13.761 1.00 92.25 924 PHE A O 1
ATOM 7104 N N . GLY A 1 925 ? 1.530 29.064 15.488 1.00 90.19 925 GLY A N 1
ATOM 7105 C CA . GLY A 1 925 ? 1.903 28.081 16.500 1.00 90.19 925 GLY A CA 1
ATOM 7106 C C . GLY A 1 925 ? 0.687 27.729 17.344 1.00 90.19 925 GLY A C 1
ATOM 7107 O O . GLY A 1 925 ? 0.152 28.594 18.037 1.00 90.19 925 GLY A O 1
ATOM 7108 N N . ILE A 1 926 ? 0.239 26.476 17.278 1.00 85.94 926 ILE A N 1
ATOM 7109 C CA . ILE A 1 926 ? -1.000 26.002 17.897 1.00 85.94 926 ILE A CA 1
ATOM 7110 C C . ILE A 1 926 ? -0.700 25.044 19.051 1.00 85.94 926 ILE A C 1
ATOM 7112 O O . ILE A 1 926 ? 0.064 24.085 18.935 1.00 85.94 926 ILE A O 1
ATOM 7116 N N . GLY A 1 927 ? -1.376 25.280 20.170 1.00 80.94 927 GLY A N 1
ATOM 7117 C CA . GLY A 1 927 ? -1.334 24.457 21.364 1.00 80.94 927 GLY A CA 1
ATOM 7118 C C . GLY A 1 927 ? -0.041 24.596 22.147 1.00 80.94 927 GLY A C 1
ATOM 7119 O O . GLY A 1 927 ? 0.512 25.692 22.284 1.00 80.94 927 GLY A O 1
ATOM 7120 N N . GLY A 1 928 ? 0.391 23.454 22.674 1.00 80.38 928 GLY A N 1
ATOM 7121 C CA . GLY A 1 928 ? 1.587 23.304 23.484 1.00 80.38 928 GLY A CA 1
ATOM 7122 C C . GLY A 1 928 ? 1.356 23.469 24.983 1.00 80.38 928 GLY A C 1
ATOM 7123 O O . GLY A 1 928 ? 0.218 23.544 25.446 1.00 80.38 928 GLY A O 1
ATOM 7124 N N . ARG A 1 929 ? 2.456 23.543 25.729 1.00 81.44 929 ARG A N 1
ATOM 7125 C CA . ARG A 1 929 ? 2.545 23.868 27.163 1.00 81.44 929 ARG A CA 1
ATOM 7126 C C . ARG A 1 929 ? 3.705 24.832 27.413 1.00 81.44 929 ARG A C 1
ATOM 7128 O O . ARG A 1 929 ? 4.644 24.872 26.619 1.00 81.44 929 ARG A O 1
ATOM 7135 N N . ILE A 1 930 ? 3.627 25.623 28.483 1.00 85.38 930 ILE A N 1
ATOM 7136 C CA . ILE A 1 930 ? 4.609 26.683 28.781 1.00 85.38 930 ILE A CA 1
ATOM 7137 C C . ILE A 1 930 ? 5.822 26.117 29.525 1.00 85.38 930 ILE A C 1
ATOM 7139 O O . ILE A 1 930 ? 6.939 26.571 29.294 1.00 85.38 930 ILE A O 1
ATOM 7143 N N . ASN A 1 931 ? 5.606 25.116 30.381 1.00 85.38 931 ASN A N 1
ATOM 7144 C CA . ASN A 1 931 ? 6.646 24.450 31.164 1.00 85.38 931 ASN A CA 1
ATOM 7145 C C . ASN A 1 931 ? 6.671 22.942 30.885 1.00 85.38 931 ASN A C 1
ATOM 7147 O O . ASN A 1 931 ? 5.655 22.356 30.504 1.00 85.38 931 ASN A O 1
ATOM 7151 N N . TRP A 1 932 ? 7.817 22.304 31.141 1.00 87.06 932 TRP A N 1
ATOM 7152 C CA . TRP A 1 932 ? 7.954 20.847 31.112 1.00 87.06 932 TRP A CA 1
ATOM 7153 C C . TRP A 1 932 ? 7.307 20.225 32.357 1.00 87.06 932 TRP A C 1
ATOM 7155 O O . TRP A 1 932 ? 7.979 19.869 33.323 1.00 87.06 932 TRP A O 1
ATOM 7165 N N . ALA A 1 933 ? 5.985 20.111 32.337 1.00 77.12 933 ALA A N 1
ATOM 7166 C CA . ALA A 1 933 ? 5.200 19.411 33.345 1.00 77.12 933 ALA A CA 1
ATOM 7167 C C . ALA A 1 933 ? 3.937 18.821 32.701 1.00 77.12 933 ALA A C 1
ATOM 7169 O O . ALA A 1 933 ? 3.471 19.313 31.668 1.00 77.12 933 ALA A O 1
ATOM 7170 N N . ASP A 1 934 ? 3.412 17.751 33.295 1.00 68.44 934 ASP A N 1
ATOM 7171 C CA . ASP A 1 934 ? 2.228 17.025 32.806 1.00 68.44 934 ASP A CA 1
ATOM 7172 C C . ASP A 1 934 ? 0.958 17.351 33.623 1.00 68.44 934 ASP A C 1
ATOM 7174 O O . ASP A 1 934 ? -0.107 16.780 33.390 1.00 68.44 934 ASP A O 1
ATOM 7178 N N . ASP A 1 935 ? 1.061 18.270 34.586 1.00 68.38 935 ASP A N 1
ATOM 7179 C CA . ASP A 1 935 ? 0.005 18.651 35.523 1.00 68.38 935 ASP A CA 1
ATOM 7180 C C . ASP A 1 935 ? -0.292 20.167 35.475 1.00 68.38 935 ASP A C 1
ATOM 7182 O O . ASP A 1 935 ? -0.139 20.828 34.446 1.00 68.38 935 ASP A O 1
ATOM 7186 N N . GLN A 1 936 ? -0.776 20.739 36.582 1.00 69.44 936 GLN A N 1
ATOM 7187 C CA . GLN A 1 936 ? -1.109 22.164 36.669 1.00 69.44 936 GLN A CA 1
ATOM 7188 C C . GLN A 1 936 ? 0.120 23.074 36.504 1.00 69.44 936 GLN A C 1
ATOM 7190 O O . GLN A 1 936 ? -0.037 24.226 36.086 1.00 69.44 936 GLN A O 1
ATOM 7195 N N . ASP A 1 937 ? 1.327 22.558 36.751 1.00 73.00 937 ASP A N 1
ATOM 7196 C CA . ASP A 1 937 ? 2.578 23.309 36.645 1.00 73.00 937 ASP A CA 1
ATOM 7197 C C . ASP A 1 937 ? 3.009 23.525 35.183 1.00 73.00 937 ASP A C 1
ATOM 7199 O O . ASP A 1 937 ? 3.873 24.362 34.903 1.00 73.00 937 ASP A O 1
ATOM 7203 N N . ALA A 1 938 ? 2.348 22.856 34.224 1.00 72.38 938 ALA A N 1
ATOM 7204 C CA . ALA A 1 938 ? 2.552 23.036 32.783 1.00 72.38 938 ALA A CA 1
ATOM 7205 C C . ALA A 1 938 ? 2.286 24.481 32.313 1.00 72.38 938 ALA A C 1
ATOM 7207 O O . ALA A 1 938 ? 2.773 24.902 31.258 1.00 72.38 938 ALA A O 1
ATOM 7208 N N . GLY A 1 939 ? 1.539 25.250 33.114 1.00 69.44 939 GLY A N 1
ATOM 7209 C CA . GLY A 1 939 ? 1.195 26.642 32.859 1.00 69.44 939 GLY A CA 1
ATOM 7210 C C . GLY A 1 939 ? 0.037 26.801 31.871 1.00 69.44 939 GLY A C 1
ATOM 7211 O O . GLY A 1 939 ? -0.146 26.015 30.945 1.00 69.44 939 GLY A O 1
ATOM 7212 N N . CYS A 1 940 ? -0.764 27.849 32.066 1.00 65.00 940 CYS A N 1
ATOM 7213 C CA . CYS A 1 940 ? -1.882 28.185 31.184 1.00 65.00 940 CYS A CA 1
ATOM 7214 C C . CYS A 1 940 ? -1.506 29.346 30.256 1.00 65.00 940 CYS A C 1
ATOM 7216 O O . CYS A 1 940 ? -0.956 30.350 30.708 1.00 65.00 940 CYS A O 1
ATOM 7218 N N . TYR A 1 941 ? -1.859 29.245 28.976 1.00 68.62 941 TYR A N 1
ATOM 7219 C CA . TYR A 1 941 ? -1.881 30.385 28.056 1.00 68.62 941 TYR A CA 1
ATOM 7220 C C . TYR A 1 941 ? -3.310 30.896 27.875 1.00 68.62 941 TYR A C 1
ATOM 7222 O O . TYR A 1 941 ? -4.278 30.154 28.027 1.00 68.62 941 TYR A O 1
ATOM 7230 N N . SER A 1 942 ? -3.436 32.173 27.523 1.00 64.44 942 SER A N 1
ATOM 7231 C CA . SER A 1 942 ? -4.728 32.822 27.290 1.00 64.44 942 SER A CA 1
ATOM 7232 C C . SER A 1 942 ? -5.388 32.399 25.979 1.00 64.44 942 SER A C 1
ATOM 7234 O O . SER A 1 942 ? -6.611 32.363 25.920 1.00 64.44 942 SER A O 1
ATOM 7236 N N . MET A 1 943 ? -4.597 32.078 24.946 1.00 72.81 943 MET A N 1
ATOM 7237 C CA . MET A 1 943 ? -5.098 31.713 23.618 1.00 72.81 943 MET A CA 1
ATOM 7238 C C . MET A 1 943 ? -4.400 30.475 23.043 1.00 72.81 943 MET A C 1
ATOM 7240 O O . MET A 1 943 ? -3.170 30.352 23.152 1.00 72.81 943 MET A O 1
ATOM 7244 N N . PRO A 1 944 ? -5.160 29.573 22.391 1.00 74.94 944 PRO A N 1
ATOM 7245 C CA . PRO A 1 944 ? -4.650 28.305 21.889 1.00 74.94 944 PRO A CA 1
ATOM 7246 C C . PRO A 1 944 ? -3.677 28.446 20.728 1.00 74.94 944 PRO A C 1
ATOM 7248 O O . PRO A 1 944 ? -2.949 27.495 20.482 1.00 74.94 944 PRO A O 1
ATOM 7251 N N . ALA A 1 945 ? -3.602 29.594 20.060 1.00 83.62 945 ALA A N 1
ATOM 7252 C CA . ALA A 1 945 ? -2.662 29.813 18.974 1.00 83.62 945 ALA A CA 1
ATOM 7253 C C . ALA A 1 945 ? -1.996 31.196 19.053 1.00 83.62 945 ALA A C 1
ATOM 7255 O O . ALA A 1 945 ? -2.552 32.132 19.630 1.00 83.62 945 ALA A O 1
ATOM 7256 N N . PHE A 1 946 ? -0.798 31.309 18.481 1.00 88.44 946 PHE A N 1
ATOM 7257 C CA . PHE A 1 946 ? -0.058 32.559 18.290 1.00 88.44 946 PHE A CA 1
ATOM 7258 C C . PHE A 1 946 ? 0.411 32.682 16.836 1.00 88.44 946 PHE A C 1
ATOM 7260 O O . PHE A 1 946 ? 0.482 31.680 16.127 1.00 88.44 946 PHE A O 1
ATOM 7267 N N . ILE A 1 947 ? 0.744 33.900 16.401 1.00 92.50 947 ILE A N 1
ATOM 7268 C CA . ILE A 1 947 ? 1.280 34.160 15.059 1.00 92.50 947 ILE A CA 1
ATOM 7269 C C . ILE A 1 947 ? 2.693 34.711 15.193 1.00 92.50 947 ILE A C 1
ATOM 7271 O O . ILE A 1 947 ? 2.888 35.724 15.866 1.00 92.50 947 ILE A O 1
ATOM 7275 N N . TYR A 1 948 ? 3.656 34.083 14.526 1.00 94.00 948 TYR A N 1
ATOM 7276 C CA . TYR A 1 948 ? 5.025 34.571 14.385 1.00 94.00 948 TYR A CA 1
ATOM 7277 C C . TYR A 1 948 ? 5.293 34.948 12.928 1.00 94.00 948 TYR A C 1
ATOM 7279 O O . TYR A 1 948 ? 5.154 34.122 12.031 1.00 94.00 948 TYR A O 1
ATOM 7287 N N . ASP A 1 949 ? 5.669 36.198 12.677 1.00 92.88 949 ASP A N 1
ATOM 7288 C CA . ASP A 1 949 ? 6.045 36.664 11.344 1.00 92.88 949 ASP A CA 1
ATOM 7289 C C . ASP A 1 949 ? 7.551 36.488 11.135 1.00 92.88 949 ASP A C 1
ATOM 7291 O O . ASP A 1 949 ? 8.363 37.166 11.770 1.00 92.88 949 ASP A O 1
ATOM 7295 N N . MET A 1 950 ? 7.912 35.585 10.225 1.00 91.50 950 MET A N 1
ATOM 7296 C CA . MET A 1 950 ? 9.301 35.225 9.929 1.00 91.50 950 MET A CA 1
ATOM 7297 C C . MET A 1 950 ? 10.078 36.332 9.214 1.00 91.50 950 MET A C 1
ATOM 7299 O O . MET A 1 950 ? 11.300 36.391 9.357 1.00 91.50 950 MET A O 1
ATOM 7303 N N . SER A 1 951 ? 9.393 37.208 8.473 1.00 86.56 951 SER A N 1
ATOM 7304 C CA . SER A 1 951 ? 10.024 38.310 7.742 1.00 86.56 951 SER A CA 1
ATOM 7305 C C . SER A 1 951 ? 10.353 39.476 8.673 1.00 86.56 951 SER A C 1
ATOM 7307 O O . SER A 1 951 ? 11.418 40.081 8.561 1.00 86.56 951 SER A O 1
ATOM 7309 N N . SER A 1 952 ? 9.456 39.801 9.612 1.00 85.06 952 SER A N 1
ATOM 7310 C CA . SER A 1 952 ? 9.698 40.878 10.586 1.00 85.06 952 SER A CA 1
ATOM 7311 C C . SER A 1 952 ? 10.359 40.416 11.887 1.00 85.06 952 SER A C 1
ATOM 7313 O O . SER A 1 952 ? 10.867 41.258 12.633 1.00 85.06 952 SER A O 1
ATOM 7315 N N . GLY A 1 953 ? 10.360 39.109 12.168 1.00 84.38 953 GLY A N 1
ATOM 7316 C CA . GLY A 1 953 ? 10.853 38.536 13.421 1.00 84.38 953 GLY A CA 1
ATOM 7317 C C . GLY A 1 953 ? 10.027 38.986 14.626 1.00 84.38 953 GLY A C 1
ATOM 7318 O O . GLY A 1 953 ? 10.582 39.300 15.676 1.00 84.38 953 GLY A O 1
ATOM 7319 N N . LYS A 1 954 ? 8.708 39.128 14.473 1.00 84.06 954 LYS A N 1
ATOM 7320 C CA . LYS A 1 954 ? 7.829 39.612 15.546 1.00 84.06 954 LYS A CA 1
ATOM 7321 C C . LYS A 1 954 ? 6.560 38.788 15.634 1.00 84.06 954 LYS A C 1
ATOM 7323 O O . LYS A 1 954 ? 6.015 38.354 14.620 1.00 84.06 954 LYS A O 1
ATOM 7328 N N . SER A 1 955 ? 6.052 38.639 16.852 1.00 85.88 955 SER A N 1
ATOM 7329 C CA . SER A 1 955 ? 4.729 38.062 17.056 1.00 85.88 955 SER A CA 1
ATOM 7330 C C . SER A 1 955 ? 3.647 39.059 16.639 1.00 85.88 955 SER A C 1
ATOM 7332 O O . SER A 1 955 ? 3.794 40.276 16.794 1.00 85.88 955 SER A O 1
ATOM 7334 N N . ARG A 1 956 ? 2.548 38.549 16.082 1.00 87.31 956 ARG A N 1
ATOM 7335 C CA . ARG A 1 956 ? 1.403 39.345 15.628 1.00 87.31 956 ARG A CA 1
ATOM 7336 C C . ARG A 1 956 ? 0.138 38.926 16.371 1.00 87.31 956 ARG A C 1
ATOM 7338 O O . ARG A 1 956 ? -0.141 37.747 16.543 1.00 87.31 956 ARG A O 1
ATOM 7345 N N . ALA A 1 957 ? -0.675 39.908 16.759 1.00 83.94 957 ALA A N 1
ATOM 7346 C CA . ALA A 1 957 ? -1.988 39.667 17.375 1.00 83.94 957 ALA A CA 1
ATOM 7347 C C . ALA A 1 957 ? -3.132 39.525 16.347 1.00 83.94 957 ALA A C 1
ATOM 7349 O O . ALA A 1 957 ? -4.246 39.106 16.688 1.00 83.94 957 ALA A O 1
ATOM 7350 N N . LYS A 1 958 ? -2.881 39.933 15.098 1.00 90.56 958 LYS A N 1
ATOM 7351 C CA . LYS A 1 958 ? -3.824 39.881 13.978 1.00 90.56 958 LYS A CA 1
ATOM 7352 C C . LYS A 1 958 ? -3.158 39.204 12.789 1.00 90.56 958 LYS A C 1
ATOM 7354 O O . LYS A 1 958 ? -2.030 39.561 12.454 1.00 90.56 958 LYS A O 1
ATOM 7359 N N . PHE A 1 959 ? -3.878 38.266 12.194 1.00 93.38 959 PHE A N 1
ATOM 7360 C CA . PHE A 1 959 ? -3.539 37.657 10.923 1.00 93.38 959 PHE A CA 1
ATOM 7361 C C . PHE A 1 959 ? -3.863 38.629 9.785 1.00 93.38 959 PHE A C 1
ATOM 7363 O O . PHE A 1 959 ? -4.905 39.291 9.807 1.00 93.38 959 PHE A O 1
ATOM 7370 N N . ASP A 1 960 ? -2.953 38.722 8.820 1.00 92.69 960 ASP A N 1
ATOM 7371 C CA . ASP A 1 960 ? -3.094 39.574 7.643 1.00 92.69 960 ASP A CA 1
ATOM 7372 C C . ASP A 1 960 ? -2.976 38.742 6.352 1.00 92.69 960 ASP A C 1
ATOM 7374 O O . ASP A 1 960 ? -1.866 38.320 6.017 1.00 92.69 960 ASP A O 1
ATOM 7378 N N . PRO A 1 961 ? -4.072 38.511 5.607 1.00 92.44 961 PRO A N 1
ATOM 7379 C CA . PRO A 1 961 ? -4.035 37.733 4.369 1.00 92.44 961 PRO A CA 1
ATOM 7380 C C . PRO A 1 961 ? -3.272 38.433 3.234 1.00 92.44 961 PRO A C 1
ATOM 7382 O O . PRO A 1 961 ? -2.901 37.783 2.260 1.00 92.44 961 PRO A O 1
ATOM 7385 N N . ALA A 1 962 ? -3.004 39.743 3.334 1.00 88.81 962 ALA A N 1
ATOM 7386 C CA . ALA A 1 962 ? -2.254 40.474 2.312 1.00 88.81 962 ALA A CA 1
ATOM 7387 C C . ALA A 1 962 ? -0.750 40.137 2.315 1.00 88.81 962 ALA A C 1
ATOM 7389 O O . ALA A 1 962 ? -0.047 40.417 1.341 1.00 88.81 962 ALA A O 1
ATOM 7390 N N . LEU A 1 963 ? -0.242 39.533 3.395 1.00 88.56 963 LEU A N 1
ATOM 7391 C CA . LEU A 1 963 ? 1.143 39.080 3.499 1.00 88.56 963 LEU A CA 1
ATOM 7392 C C . LEU A 1 963 ? 1.284 37.696 2.858 1.00 88.56 963 LEU A C 1
ATOM 7394 O O . LEU A 1 963 ? 1.183 36.677 3.532 1.00 88.56 963 LEU A O 1
ATOM 7398 N N . THR A 1 964 ? 1.523 37.655 1.549 1.00 81.62 964 THR A N 1
ATOM 7399 C CA . THR A 1 964 ? 1.544 36.394 0.785 1.00 81.62 964 THR A CA 1
ATOM 7400 C C . THR A 1 964 ? 2.941 35.846 0.508 1.00 81.62 964 THR A C 1
ATOM 7402 O O . THR A 1 964 ? 3.089 34.649 0.294 1.00 81.62 964 THR A O 1
ATOM 7405 N N . SER A 1 965 ? 3.977 36.691 0.506 1.00 83.12 965 SER A N 1
ATOM 7406 C CA . SER A 1 965 ? 5.339 36.291 0.122 1.00 83.12 965 SER A CA 1
ATOM 7407 C C . SER A 1 965 ? 6.328 36.464 1.269 1.00 83.12 965 SER A C 1
ATOM 7409 O O . SER A 1 965 ? 6.389 37.519 1.904 1.00 83.12 965 SER A O 1
ATOM 7411 N N . TYR A 1 966 ? 7.115 35.419 1.513 1.00 89.00 966 TYR A N 1
ATOM 7412 C CA . TYR A 1 966 ? 8.263 35.459 2.408 1.00 89.00 966 TYR A CA 1
ATOM 7413 C C . TYR A 1 966 ? 9.449 36.157 1.737 1.00 89.00 966 TYR A C 1
ATOM 7415 O O . TYR A 1 966 ? 9.662 36.016 0.534 1.00 89.00 966 TYR A O 1
ATOM 7423 N N . SER A 1 967 ? 10.217 36.904 2.530 1.00 86.69 967 SER A N 1
ATOM 7424 C CA . SER A 1 967 ? 11.448 37.563 2.093 1.00 86.69 967 SER A CA 1
ATOM 7425 C C . SER A 1 967 ? 12.624 37.030 2.894 1.00 86.69 967 SER A C 1
ATOM 7427 O O . SER A 1 967 ? 12.590 37.056 4.129 1.00 86.69 967 SER A O 1
ATOM 7429 N N . GLN A 1 968 ? 13.677 36.610 2.205 1.00 85.88 968 GLN A N 1
ATOM 7430 C CA . GLN A 1 968 ? 14.854 36.036 2.831 1.00 85.88 968 GLN A CA 1
ATOM 7431 C C . GLN A 1 968 ? 15.570 37.063 3.738 1.00 85.88 968 GLN A C 1
ATOM 7433 O O . GLN A 1 968 ? 15.793 38.208 3.328 1.00 85.88 968 GLN A O 1
ATOM 7438 N N . PRO A 1 969 ? 16.010 36.669 4.951 1.00 86.69 969 PRO A N 1
ATOM 7439 C CA . PRO A 1 969 ? 16.819 37.513 5.818 1.00 86.69 969 PRO A CA 1
ATOM 7440 C C . PRO A 1 969 ? 18.130 37.943 5.154 1.00 86.69 969 PRO A C 1
ATOM 7442 O O . PRO A 1 969 ? 18.858 37.134 4.570 1.00 86.69 969 PRO A O 1
ATOM 7445 N N . SER A 1 970 ? 18.498 39.216 5.324 1.00 85.31 970 SER A N 1
ATOM 7446 C CA . SER A 1 970 ? 19.717 39.786 4.732 1.00 85.31 970 SER A CA 1
ATOM 7447 C C . SER A 1 970 ? 20.992 39.042 5.143 1.00 85.31 970 SER A C 1
ATOM 7449 O O . SER A 1 970 ? 21.901 38.896 4.331 1.00 85.31 970 SER A O 1
ATOM 7451 N N . THR A 1 971 ? 21.043 38.497 6.361 1.00 86.44 971 THR A N 1
ATOM 7452 C CA . THR A 1 971 ? 22.161 37.684 6.870 1.00 86.44 971 THR A CA 1
ATOM 7453 C C . THR A 1 971 ? 22.392 36.409 6.060 1.00 86.44 971 THR A C 1
ATOM 7455 O O . THR A 1 971 ? 23.535 35.971 5.905 1.00 86.44 971 THR A O 1
ATOM 7458 N N . VAL A 1 972 ? 21.328 35.803 5.526 1.00 87.12 972 VAL A N 1
ATOM 7459 C CA . VAL A 1 972 ? 21.437 34.635 4.645 1.00 87.12 972 VAL A CA 1
ATOM 7460 C C . VAL A 1 972 ? 21.888 35.071 3.259 1.00 87.12 972 VAL A C 1
ATOM 7462 O O . VAL A 1 972 ? 22.839 34.498 2.727 1.00 87.12 972 VAL A O 1
ATOM 7465 N N . ALA A 1 973 ? 21.293 36.134 2.713 1.00 85.00 973 ALA A N 1
ATOM 7466 C CA . ALA A 1 973 ? 21.671 36.675 1.409 1.00 85.00 973 ALA A CA 1
ATOM 7467 C C . ALA A 1 973 ? 23.148 37.125 1.363 1.00 85.00 973 ALA A C 1
ATOM 7469 O O . ALA A 1 973 ? 23.851 36.890 0.379 1.00 85.00 973 ALA A O 1
ATOM 7470 N N . GLU A 1 974 ? 23.655 37.744 2.432 1.00 85.81 974 GLU A N 1
ATOM 7471 C CA . GLU A 1 974 ? 25.060 38.146 2.565 1.00 85.81 974 GLU A CA 1
ATOM 7472 C C . GLU A 1 974 ? 25.993 36.943 2.667 1.00 85.81 974 GLU A C 1
ATOM 7474 O O . GLU A 1 974 ? 27.000 36.882 1.958 1.00 85.81 974 GLU A O 1
ATOM 7479 N N . ARG A 1 975 ? 25.654 35.951 3.499 1.00 83.75 975 ARG A N 1
ATOM 7480 C CA . ARG A 1 975 ? 26.479 34.748 3.624 1.00 83.75 975 ARG A CA 1
ATOM 7481 C C . ARG A 1 975 ? 26.488 33.931 2.342 1.00 83.75 975 ARG A C 1
ATOM 7483 O O . ARG A 1 975 ? 27.543 33.432 1.974 1.00 83.75 975 ARG A O 1
ATOM 7490 N N . THR A 1 976 ? 25.363 33.813 1.646 1.00 83.00 976 THR A N 1
ATOM 7491 C CA . THR A 1 976 ? 25.260 33.033 0.404 1.00 83.00 976 THR A CA 1
ATOM 7492 C C . THR A 1 976 ? 26.222 33.556 -0.667 1.00 83.00 976 THR A C 1
ATOM 7494 O O . THR A 1 976 ? 26.760 32.776 -1.446 1.00 83.00 976 THR A O 1
ATOM 7497 N N . LYS A 1 977 ? 26.559 34.855 -0.645 1.00 82.44 977 LYS A N 1
ATOM 7498 C CA . LYS A 1 977 ? 27.607 35.431 -1.508 1.00 82.44 977 LYS A CA 1
ATOM 7499 C C . LYS A 1 977 ? 29.024 34.954 -1.162 1.00 82.44 977 LYS A C 1
ATOM 7501 O O . LYS A 1 977 ? 29.889 34.966 -2.030 1.00 82.44 977 LYS A O 1
ATOM 7506 N N . VAL A 1 978 ? 29.275 34.573 0.091 1.00 83.44 978 VAL A N 1
ATOM 7507 C CA . VAL A 1 978 ? 30.602 34.194 0.613 1.00 83.44 978 VAL A CA 1
ATOM 7508 C C . VAL A 1 978 ? 30.770 32.673 0.709 1.00 83.44 978 VAL A C 1
ATOM 7510 O O . VAL A 1 978 ? 31.809 32.137 0.337 1.00 83.44 978 VAL A O 1
ATOM 7513 N N . SER A 1 979 ? 29.763 31.969 1.224 1.00 85.06 979 SER A N 1
ATOM 7514 C CA . SER A 1 979 ? 29.762 30.528 1.495 1.00 85.06 979 SER A CA 1
ATOM 7515 C C . SER A 1 979 ? 28.344 29.969 1.274 1.00 85.06 979 SER A C 1
ATOM 7517 O O . SER A 1 979 ? 27.604 29.770 2.239 1.00 85.06 979 SER A O 1
ATOM 7519 N N . PRO A 1 980 ? 27.947 29.742 0.005 1.00 84.62 980 PRO A N 1
ATOM 7520 C CA . PRO A 1 980 ? 26.610 29.251 -0.357 1.00 84.62 980 PRO A CA 1
ATOM 7521 C C . PRO A 1 980 ? 26.367 27.771 -0.021 1.00 84.62 980 PRO A C 1
ATOM 7523 O O . PRO A 1 980 ? 25.221 27.342 0.071 1.00 84.62 980 PRO A O 1
ATOM 7526 N N . TYR A 1 981 ? 27.432 26.989 0.167 1.00 90.50 981 TYR A N 1
ATOM 7527 C CA . TYR A 1 981 ? 27.388 25.535 0.351 1.00 90.50 981 TYR A CA 1
ATOM 7528 C C . TYR A 1 981 ? 28.190 25.117 1.594 1.00 90.50 981 TYR A C 1
ATOM 7530 O O . TYR A 1 981 ? 29.118 25.841 1.980 1.00 90.50 981 TYR A O 1
ATOM 7538 N N . PRO A 1 982 ? 27.887 23.958 2.210 1.00 90.94 982 PRO A N 1
ATOM 7539 C CA . PRO A 1 982 ? 28.664 23.426 3.319 1.00 90.94 982 PRO A CA 1
ATOM 7540 C C . PRO A 1 982 ? 30.090 23.089 2.873 1.00 90.94 982 PRO A C 1
ATOM 7542 O O . PRO A 1 982 ? 30.343 22.736 1.720 1.00 90.94 982 PRO A O 1
ATOM 7545 N N . ALA A 1 983 ? 31.033 23.148 3.816 1.00 86.56 983 ALA A N 1
ATOM 7546 C CA . ALA A 1 983 ? 32.428 22.782 3.562 1.00 86.56 983 ALA A CA 1
ATOM 7547 C C . ALA A 1 983 ? 32.595 21.289 3.210 1.00 86.56 983 ALA A C 1
ATOM 7549 O O . ALA A 1 983 ? 33.516 20.917 2.487 1.00 86.56 983 ALA A O 1
ATOM 7550 N N . THR A 1 984 ? 31.699 20.443 3.722 1.00 89.81 984 THR A N 1
ATOM 7551 C CA . THR A 1 984 ? 31.701 18.987 3.551 1.00 89.81 984 THR A CA 1
ATOM 7552 C C . THR A 1 984 ? 30.295 18.491 3.248 1.00 89.81 984 THR A C 1
ATOM 7554 O O . THR A 1 984 ? 29.364 18.748 4.016 1.00 89.81 984 THR A O 1
ATOM 7557 N N . TRP A 1 985 ? 30.162 17.741 2.160 1.00 92.00 985 TRP A N 1
ATOM 7558 C CA . TRP A 1 985 ? 28.929 17.061 1.777 1.00 92.00 985 TRP A CA 1
ATOM 7559 C C . TRP A 1 985 ? 28.944 15.621 2.285 1.00 92.00 985 TRP A C 1
ATOM 7561 O O . TRP A 1 985 ? 30.006 15.001 2.312 1.00 92.00 985 TRP A O 1
ATOM 7571 N N . ALA A 1 986 ? 27.781 15.098 2.672 1.00 89.31 986 ALA A N 1
ATOM 7572 C CA . ALA A 1 986 ? 27.634 13.698 3.070 1.00 89.31 986 ALA A CA 1
ATOM 7573 C C . ALA A 1 986 ? 27.967 12.729 1.922 1.00 89.31 986 ALA A C 1
ATOM 7575 O O . ALA A 1 986 ? 28.606 11.704 2.138 1.00 89.31 986 ALA A O 1
ATOM 7576 N N . ASP A 1 987 ? 27.535 13.075 0.707 1.00 92.25 987 ASP A N 1
ATOM 7577 C CA . ASP A 1 987 ? 27.710 12.308 -0.527 1.00 92.25 987 ASP A CA 1
ATOM 7578 C C . ASP A 1 987 ? 27.727 13.280 -1.725 1.00 92.25 987 ASP A C 1
ATOM 7580 O O . ASP A 1 987 ? 27.150 14.372 -1.657 1.00 92.25 987 ASP A O 1
ATOM 7584 N N . SER A 1 988 ? 28.396 12.914 -2.822 1.00 86.94 988 SER A N 1
ATOM 7585 C CA . SER A 1 988 ? 28.426 13.720 -4.049 1.00 86.94 988 SER A CA 1
ATOM 7586 C C . SER A 1 988 ? 27.061 13.810 -4.734 1.00 86.94 988 SER A C 1
ATOM 7588 O O . SER A 1 988 ? 26.739 14.862 -5.276 1.00 86.94 988 SER A O 1
ATOM 7590 N N . SER A 1 989 ? 26.239 12.764 -4.651 1.00 87.56 989 SER A N 1
ATOM 7591 C CA . SER A 1 989 ? 24.877 12.752 -5.208 1.00 87.56 989 SER A CA 1
ATOM 7592 C C . SER A 1 989 ? 23.953 13.759 -4.510 1.00 87.56 989 SER A C 1
ATOM 7594 O O . SER A 1 989 ? 23.243 14.505 -5.177 1.00 87.56 989 SER A O 1
ATOM 7596 N N . LEU A 1 990 ? 24.046 13.899 -3.179 1.00 89.31 990 LEU A N 1
ATOM 7597 C CA . LEU A 1 990 ? 23.307 14.932 -2.438 1.00 89.31 990 LEU A CA 1
ATOM 7598 C C . LEU A 1 990 ? 23.710 16.349 -2.874 1.00 89.31 990 LEU A C 1
ATOM 7600 O O . LEU A 1 990 ? 22.875 17.253 -2.943 1.00 89.31 990 LEU A O 1
ATOM 7604 N N . ARG A 1 991 ? 24.996 16.553 -3.179 1.00 88.81 991 ARG A N 1
ATOM 7605 C CA . ARG A 1 991 ? 25.478 17.821 -3.730 1.00 88.81 991 ARG A CA 1
ATOM 7606 C C . ARG A 1 991 ? 24.874 18.077 -5.107 1.00 88.81 991 ARG A C 1
ATOM 7608 O O . ARG A 1 991 ? 24.441 19.192 -5.352 1.00 88.81 991 ARG A O 1
ATOM 7615 N N . GLU A 1 992 ? 24.863 17.091 -5.995 1.00 86.94 992 GLU A N 1
ATOM 7616 C CA . GLU A 1 992 ? 24.274 17.224 -7.336 1.00 86.94 992 GLU A CA 1
ATOM 7617 C C . GLU A 1 992 ? 22.771 17.521 -7.279 1.00 86.94 992 GLU A C 1
ATOM 7619 O O . GLU A 1 992 ? 22.283 18.321 -8.073 1.00 86.94 992 GLU A O 1
ATOM 7624 N N . LEU A 1 993 ? 22.067 16.960 -6.292 1.00 87.69 993 LEU A N 1
ATOM 7625 C CA . LEU A 1 993 ? 20.648 17.210 -6.050 1.00 87.69 993 LEU A CA 1
ATOM 7626 C C . LEU A 1 993 ? 20.365 18.642 -5.564 1.00 87.69 993 LEU A C 1
ATOM 7628 O O . LEU A 1 993 ? 19.423 19.280 -6.027 1.00 87.69 993 LEU A O 1
ATOM 7632 N N . LEU A 1 994 ? 21.162 19.150 -4.614 1.00 87.12 994 LEU A N 1
ATOM 7633 C CA . LEU A 1 994 ? 20.899 20.423 -3.924 1.00 87.12 994 LEU A CA 1
ATOM 7634 C C . LEU A 1 994 ? 21.647 21.631 -4.500 1.00 87.12 994 LEU A C 1
ATOM 7636 O O . LEU A 1 994 ? 21.294 22.774 -4.199 1.00 87.12 994 LEU A O 1
ATOM 7640 N N . VAL A 1 995 ? 22.697 21.409 -5.288 1.00 83.31 995 VAL A N 1
ATOM 7641 C CA . VAL A 1 995 ? 23.460 22.476 -5.935 1.00 83.31 995 VAL A CA 1
ATOM 7642 C C . VAL A 1 995 ? 22.928 22.668 -7.348 1.00 83.31 995 VAL A C 1
ATOM 7644 O O . VAL A 1 995 ? 23.077 21.770 -8.174 1.00 83.31 995 VAL A O 1
ATOM 7647 N N . PRO A 1 996 ? 22.399 23.856 -7.684 1.00 62.91 996 PRO A N 1
ATOM 7648 C CA . PRO A 1 996 ? 22.062 24.180 -9.060 1.00 62.91 996 PRO A CA 1
ATOM 7649 C C . PRO A 1 996 ? 23.327 24.062 -9.919 1.00 62.91 996 PRO A C 1
ATOM 7651 O O . PRO A 1 996 ? 24.245 24.881 -9.814 1.00 62.91 996 PRO A O 1
ATOM 7654 N N . THR A 1 997 ? 23.425 23.024 -10.751 1.00 48.25 997 THR A N 1
ATOM 7655 C CA . THR A 1 997 ? 24.571 22.848 -11.643 1.00 48.25 997 THR A CA 1
ATOM 7656 C C . THR A 1 997 ? 24.516 23.885 -12.757 1.00 48.25 997 THR A C 1
ATOM 7658 O O . THR A 1 997 ? 24.012 23.645 -13.854 1.00 48.25 997 THR A O 1
ATOM 7661 N N . GLY A 1 998 ? 25.122 25.043 -12.505 1.00 43.59 998 GLY A N 1
ATOM 7662 C CA . GLY A 1 998 ? 25.762 25.811 -13.561 1.00 43.59 998 GLY A CA 1
ATOM 7663 C C . GLY A 1 998 ? 26.871 24.944 -14.162 1.00 43.59 998 GLY A C 1
ATOM 7664 O O . GLY A 1 998 ? 27.930 24.815 -13.566 1.00 43.59 998 GLY A O 1
ATOM 7665 N N . THR A 1 999 ? 26.583 24.296 -15.298 1.00 37.03 999 THR A N 1
ATOM 7666 C CA . THR A 1 999 ? 27.470 23.433 -16.117 1.00 37.03 999 THR A CA 1
ATOM 7667 C C . THR A 1 999 ? 28.873 23.124 -15.565 1.00 37.03 999 T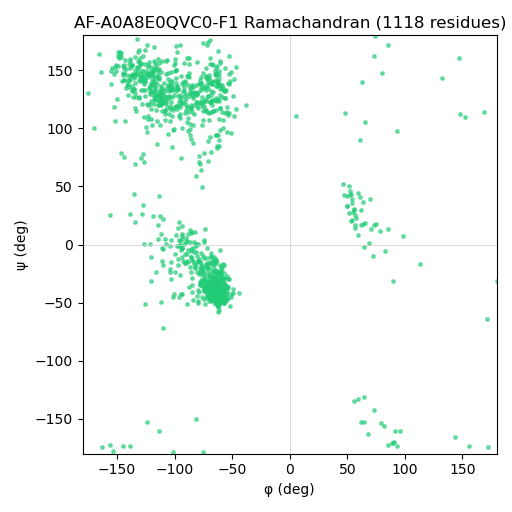HR A C 1
ATOM 7669 O O . THR A 1 999 ? 29.777 23.955 -15.652 1.00 37.03 999 THR A O 1
ATOM 7672 N N . SER A 1 1000 ? 29.102 21.870 -15.164 1.00 27.55 1000 SER A N 1
ATOM 7673 C CA . SER A 1 1000 ? 30.413 21.205 -15.214 1.00 27.55 1000 SER A CA 1
ATOM 7674 C C . SER A 1 1000 ? 30.225 19.694 -15.401 1.00 27.55 1000 SER A C 1
ATOM 7676 O O . SER A 1 1000 ? 29.507 19.054 -14.646 1.00 27.55 1000 SER A O 1
ATOM 7678 N N . SER A 1 1001 ? 30.861 19.165 -16.446 1.00 29.77 1001 SER A N 1
ATOM 7679 C CA . SER A 1 1001 ? 31.139 17.750 -16.738 1.00 29.77 1001 SER A CA 1
ATOM 7680 C C . SER A 1 1001 ? 31.692 17.010 -15.502 1.00 29.77 1001 SER A C 1
ATOM 7682 O O . SER A 1 1001 ? 32.397 17.628 -14.706 1.00 29.77 1001 SER A O 1
ATOM 7684 N N . THR A 1 1002 ? 31.525 15.691 -15.309 1.00 27.31 1002 THR A N 1
ATOM 7685 C CA . THR A 1 1002 ? 32.278 14.640 -16.033 1.00 27.31 1002 THR A CA 1
ATOM 7686 C C . THR A 1 1002 ? 31.769 13.217 -15.679 1.00 27.31 1002 THR A C 1
ATOM 7688 O O . THR A 1 1002 ? 31.732 12.849 -14.511 1.00 27.31 1002 THR A O 1
ATOM 7691 N N . THR A 1 1003 ? 31.496 12.409 -16.718 1.00 29.66 1003 THR A N 1
ATOM 7692 C CA . THR A 1 1003 ? 31.584 10.925 -16.823 1.00 29.66 1003 THR A CA 1
ATOM 7693 C C . THR A 1 1003 ? 30.742 10.009 -15.921 1.00 29.66 1003 THR A C 1
ATOM 7695 O O . THR A 1 1003 ? 31.249 9.416 -14.974 1.00 29.66 1003 THR A O 1
ATOM 7698 N N . ALA A 1 1004 ? 29.541 9.676 -16.401 1.00 25.42 1004 ALA A N 1
ATOM 7699 C CA . ALA A 1 1004 ? 29.143 8.274 -16.542 1.00 25.42 1004 ALA A CA 1
ATOM 7700 C C . ALA A 1 1004 ? 29.238 7.918 -18.033 1.00 25.42 1004 ALA A C 1
ATOM 7702 O O . ALA A 1 1004 ? 28.834 8.706 -18.889 1.00 25.42 1004 ALA A O 1
ATOM 7703 N N . SER A 1 1005 ? 29.846 6.779 -18.359 1.00 27.47 1005 SER A N 1
ATOM 7704 C CA . SER A 1 1005 ? 30.085 6.340 -19.733 1.00 27.47 1005 SER A CA 1
ATOM 7705 C C . SER A 1 1005 ? 28.773 6.131 -20.491 1.00 27.47 1005 SER A C 1
ATOM 7707 O O . SER A 1 1005 ? 28.186 5.053 -20.468 1.00 27.47 1005 SER A O 1
ATOM 7709 N N . THR A 1 1006 ? 28.340 7.156 -21.207 1.00 27.09 1006 THR A N 1
ATOM 7710 C CA . THR A 1 1006 ? 27.434 7.033 -22.342 1.00 27.09 1006 THR A CA 1
ATOM 7711 C C . THR A 1 1006 ? 28.038 7.837 -23.479 1.00 27.09 1006 THR A C 1
ATOM 7713 O O . THR A 1 1006 ? 28.491 8.968 -23.326 1.00 27.09 1006 THR A O 1
ATOM 7716 N N . THR A 1 1007 ? 28.168 7.168 -24.608 1.00 25.53 1007 THR A N 1
ATOM 7717 C CA . THR A 1 1007 ? 28.737 7.645 -25.859 1.00 25.53 1007 THR A CA 1
ATOM 7718 C C . THR A 1 1007 ? 28.177 9.026 -26.221 1.00 25.53 1007 THR A C 1
ATOM 7720 O O . THR A 1 1007 ? 26.982 9.162 -26.465 1.00 25.53 1007 THR A O 1
ATOM 7723 N N . GLU A 1 1008 ? 29.039 10.050 -26.266 1.00 26.58 1008 GLU A N 1
ATOM 7724 C CA . GLU A 1 1008 ? 28.704 11.378 -26.791 1.00 26.58 1008 GLU A CA 1
ATOM 7725 C C . GLU A 1 1008 ? 28.137 11.263 -28.215 1.00 26.58 1008 GLU A C 1
ATOM 7727 O O . GLU A 1 1008 ? 28.873 11.021 -29.174 1.00 26.58 1008 GLU A O 1
ATOM 7732 N N . THR A 1 1009 ? 26.853 11.559 -28.396 1.00 28.28 1009 THR A N 1
ATOM 7733 C CA . THR A 1 1009 ? 26.364 12.115 -29.661 1.00 28.28 1009 THR A CA 1
ATOM 7734 C C . THR A 1 1009 ? 26.512 13.631 -29.611 1.00 28.28 1009 THR A C 1
ATOM 7736 O O . THR A 1 1009 ? 25.652 14.359 -29.117 1.00 28.28 1009 THR A O 1
ATOM 7739 N N . LYS A 1 1010 ? 27.634 14.125 -30.143 1.00 36.19 1010 LYS A N 1
ATOM 7740 C CA . LYS A 1 1010 ? 27.804 15.528 -30.539 1.00 36.19 1010 LYS A CA 1
ATOM 7741 C C . LYS A 1 1010 ? 26.725 15.882 -31.565 1.00 36.19 1010 LYS A C 1
ATOM 7743 O O . LYS A 1 1010 ? 26.922 15.552 -32.721 1.00 36.19 1010 LYS A O 1
ATOM 7748 N N . HIS A 1 1011 ? 25.641 16.549 -31.170 1.00 42.62 1011 HIS A N 1
ATOM 7749 C CA . HIS A 1 1011 ? 24.855 17.522 -31.959 1.00 42.62 1011 HIS A CA 1
ATOM 7750 C C . HIS A 1 1011 ? 23.545 17.827 -31.218 1.00 42.62 1011 HIS A C 1
ATOM 7752 O O . HIS A 1 1011 ? 22.692 16.957 -31.122 1.00 42.62 1011 HIS A O 1
ATOM 7758 N N . GLY A 1 1012 ? 23.337 19.058 -30.732 1.00 43.03 1012 GLY A N 1
ATOM 7759 C CA . GLY A 1 1012 ? 21.994 19.402 -30.243 1.00 43.03 1012 GLY A CA 1
ATOM 7760 C C . GLY A 1 1012 ? 21.746 20.800 -29.687 1.00 43.03 1012 GLY A C 1
ATOM 7761 O O . GLY A 1 1012 ? 20.654 21.313 -29.871 1.00 43.03 1012 GLY A O 1
ATOM 7762 N N . HIS A 1 1013 ? 22.714 21.473 -29.061 1.00 44.81 1013 HIS A N 1
ATOM 7763 C CA . HIS A 1 1013 ? 22.381 22.678 -28.272 1.00 44.81 1013 HIS A CA 1
ATOM 7764 C C . HIS A 1 1013 ? 22.488 24.036 -29.004 1.00 44.81 1013 HIS A C 1
ATOM 7766 O O . HIS A 1 1013 ? 22.358 25.075 -28.367 1.00 44.81 1013 HIS A O 1
ATOM 7772 N N . GLY A 1 1014 ? 22.694 24.057 -30.329 1.00 53.00 1014 GLY A N 1
ATOM 7773 C CA . GLY A 1 1014 ? 22.754 25.292 -31.141 1.00 53.00 1014 GLY A CA 1
ATOM 7774 C C . GLY A 1 1014 ? 21.814 25.325 -32.354 1.00 53.00 1014 GLY A C 1
ATOM 7775 O O . GLY A 1 1014 ? 21.793 26.308 -33.089 1.00 53.00 1014 GLY A O 1
ATOM 7776 N N . THR A 1 1015 ? 21.029 24.267 -32.579 1.00 60.28 1015 THR A N 1
ATOM 7777 C CA . THR A 1 1015 ? 20.295 24.049 -33.836 1.00 60.28 1015 THR A CA 1
ATOM 7778 C C . THR A 1 1015 ? 19.209 25.083 -34.157 1.00 60.28 1015 THR A C 1
ATOM 7780 O O . THR A 1 1015 ? 19.105 25.404 -35.340 1.00 60.28 1015 THR A O 1
ATOM 7783 N N . PRO A 1 1016 ? 18.444 25.660 -33.201 1.00 65.25 1016 PRO A N 1
ATOM 7784 C CA . PRO A 1 1016 ? 17.435 26.669 -33.533 1.00 65.25 1016 PRO A CA 1
ATOM 7785 C C . PRO A 1 1016 ? 18.052 28.023 -33.894 1.00 65.25 1016 PRO A C 1
ATOM 7787 O O . PRO A 1 1016 ? 17.562 28.689 -34.794 1.00 65.25 1016 PRO A O 1
ATOM 7790 N N . VAL A 1 1017 ? 19.152 28.413 -33.240 1.00 73.06 1017 VAL A N 1
ATOM 7791 C CA . VAL A 1 1017 ? 19.852 29.686 -33.508 1.00 73.06 1017 VAL A CA 1
ATOM 7792 C C . VAL A 1 1017 ? 20.633 29.616 -34.819 1.00 73.06 1017 VAL A C 1
ATOM 7794 O O . VAL A 1 1017 ? 20.610 30.563 -35.599 1.00 73.06 1017 VAL A O 1
ATOM 7797 N N . ASP A 1 1018 ? 21.248 28.463 -35.106 1.00 72.06 1018 ASP A N 1
ATOM 7798 C CA . ASP A 1 1018 ? 21.908 28.193 -36.390 1.00 72.06 1018 ASP A CA 1
ATOM 7799 C C . ASP A 1 1018 ? 20.910 28.194 -37.576 1.00 72.06 1018 ASP A C 1
ATOM 7801 O O . ASP A 1 1018 ? 21.317 28.414 -38.715 1.00 72.06 1018 ASP A O 1
ATOM 7805 N N . ALA A 1 1019 ? 19.619 27.931 -37.323 1.00 69.94 1019 ALA A N 1
ATOM 7806 C CA . ALA A 1 1019 ? 18.570 27.789 -38.337 1.00 69.94 1019 ALA A CA 1
ATOM 7807 C C . ALA A 1 1019 ? 17.682 29.038 -38.513 1.00 69.94 1019 ALA A C 1
ATOM 7809 O O . ALA A 1 1019 ? 17.373 29.400 -39.643 1.00 69.94 1019 ALA A O 1
ATOM 7810 N N . LEU A 1 1020 ? 17.268 29.680 -37.416 1.00 72.88 1020 LEU A N 1
ATOM 7811 C CA . LEU A 1 1020 ? 16.292 30.784 -37.387 1.00 72.88 1020 LEU A CA 1
ATOM 7812 C C . LEU A 1 1020 ? 16.928 32.141 -37.038 1.00 72.88 1020 LEU A C 1
ATOM 7814 O O . LEU A 1 1020 ? 16.252 33.167 -37.056 1.00 72.88 1020 LEU A O 1
ATOM 7818 N N . GLY A 1 1021 ? 18.227 32.164 -36.733 1.00 74.62 1021 GLY A N 1
ATOM 7819 C CA . GLY A 1 1021 ? 18.960 33.374 -36.380 1.00 74.62 1021 GLY A CA 1
ATOM 7820 C C . GLY A 1 1021 ? 18.936 33.703 -34.886 1.00 74.62 1021 GLY A C 1
ATOM 7821 O O . GLY A 1 1021 ? 18.542 32.904 -34.034 1.00 74.62 1021 GLY A O 1
ATOM 7822 N N . LYS A 1 1022 ? 19.438 34.898 -34.558 1.00 79.00 1022 LYS A N 1
ATOM 7823 C CA . LYS A 1 1022 ? 19.623 35.367 -33.179 1.00 79.00 1022 LYS A CA 1
ATOM 7824 C C . LYS A 1 1022 ? 18.282 35.410 -32.435 1.00 79.00 1022 LYS A C 1
ATOM 7826 O O . LYS A 1 1022 ? 17.309 35.959 -32.943 1.00 79.00 1022 LYS A O 1
ATOM 7831 N N . LEU A 1 1023 ? 18.257 34.885 -31.208 1.00 81.44 1023 LEU A N 1
ATOM 7832 C CA . LEU A 1 1023 ? 17.081 34.980 -30.335 1.00 81.44 1023 LEU A CA 1
ATOM 7833 C C . LEU A 1 1023 ? 16.718 36.450 -30.043 1.00 81.44 1023 LEU A C 1
ATOM 7835 O O . LEU A 1 1023 ? 17.608 37.310 -30.048 1.00 81.44 1023 LEU A O 1
ATOM 7839 N N . PRO A 1 1024 ? 15.448 36.736 -29.696 1.00 85.94 1024 PRO A N 1
ATOM 7840 C CA . PRO A 1 1024 ? 15.035 38.037 -29.178 1.00 85.94 1024 PRO A CA 1
ATOM 7841 C C . PRO A 1 1024 ? 15.950 38.523 -28.048 1.00 85.94 1024 PRO A C 1
ATOM 7843 O O . PRO A 1 1024 ? 16.399 37.733 -27.217 1.00 85.94 1024 PRO A O 1
ATOM 7846 N N . GLN A 1 1025 ? 16.221 39.831 -28.010 1.00 78.75 1025 GLN A N 1
ATOM 7847 C CA . GLN A 1 1025 ? 17.259 40.445 -27.169 1.00 78.75 1025 GLN A CA 1
ATOM 7848 C C . GLN A 1 1025 ? 17.174 40.024 -25.689 1.00 78.75 1025 GLN A C 1
ATOM 7850 O O . GLN A 1 1025 ? 18.194 39.719 -25.075 1.00 78.75 1025 GLN A O 1
ATOM 7855 N N . GLU A 1 1026 ? 15.970 39.965 -25.115 1.00 76.31 1026 GLU A N 1
ATOM 7856 C CA . GLU A 1 1026 ? 15.767 39.593 -23.709 1.00 76.31 1026 GLU A CA 1
ATOM 7857 C C . GLU A 1 1026 ? 16.124 38.130 -23.399 1.00 76.31 1026 GLU A C 1
ATOM 7859 O O . GLU A 1 1026 ? 16.583 37.829 -22.299 1.00 76.31 1026 GLU A O 1
ATOM 7864 N N . TRP A 1 1027 ? 15.957 37.224 -24.364 1.00 84.00 1027 TRP A N 1
ATOM 7865 C CA . TRP A 1 1027 ? 16.297 35.806 -24.233 1.00 84.00 1027 TRP A CA 1
ATOM 7866 C C . TRP A 1 1027 ? 17.755 35.570 -24.603 1.00 84.00 1027 TRP A C 1
ATOM 7868 O O . TRP A 1 1027 ? 18.443 34.804 -23.932 1.00 84.00 1027 TRP A O 1
ATOM 7878 N N . TRP A 1 1028 ? 18.251 36.303 -25.608 1.00 81.31 1028 TRP A N 1
ATOM 7879 C CA . TRP A 1 1028 ? 19.662 36.326 -25.966 1.00 81.31 1028 TRP A CA 1
ATOM 7880 C C . TRP A 1 1028 ? 20.513 36.713 -24.759 1.00 81.31 1028 TRP A C 1
ATOM 7882 O O . TRP A 1 1028 ? 21.440 35.995 -24.417 1.00 81.31 1028 TRP A O 1
ATOM 7892 N N . LEU A 1 1029 ? 20.164 37.788 -24.048 1.00 75.12 1029 LEU A N 1
ATOM 7893 C CA . LEU A 1 1029 ? 20.941 38.260 -22.900 1.00 75.12 1029 LEU A CA 1
ATOM 7894 C C . LEU A 1 1029 ? 20.879 37.311 -21.691 1.00 75.12 1029 LEU A C 1
ATOM 7896 O O . LEU A 1 1029 ? 21.893 37.152 -21.013 1.00 75.12 1029 LEU A O 1
ATOM 7900 N N . LYS A 1 1030 ? 19.741 36.640 -21.463 1.00 75.44 1030 LYS A N 1
ATOM 7901 C CA . LYS A 1 1030 ? 19.553 35.655 -20.379 1.00 75.44 1030 LYS A CA 1
ATOM 7902 C C . LYS A 1 1030 ? 20.207 34.298 -20.656 1.00 75.44 1030 LYS A C 1
ATOM 7904 O O . LYS A 1 1030 ? 20.472 33.547 -19.723 1.00 75.44 1030 LYS A O 1
ATOM 7909 N N . TRP A 1 1031 ? 20.487 33.968 -21.918 1.00 78.25 1031 TRP A N 1
ATOM 7910 C CA . TRP A 1 1031 ? 21.182 32.733 -22.280 1.00 78.25 1031 TRP A CA 1
ATOM 7911 C C . TRP A 1 1031 ? 22.694 32.881 -22.046 1.00 78.25 1031 TRP A C 1
ATOM 7913 O O . TRP A 1 1031 ? 23.465 33.092 -22.979 1.00 78.25 1031 TRP A O 1
ATOM 7923 N N . GLU A 1 1032 ? 23.134 32.825 -20.786 1.00 64.19 1032 GLU A N 1
ATOM 7924 C CA . GLU A 1 1032 ? 24.545 33.012 -20.393 1.00 64.19 1032 GLU A CA 1
ATOM 7925 C C . GLU A 1 1032 ? 25.535 32.052 -21.085 1.00 64.19 1032 GLU A C 1
ATOM 7927 O O . GLU A 1 1032 ? 26.610 32.501 -21.497 1.00 64.19 1032 GLU A O 1
ATOM 7932 N N . PRO A 1 1033 ? 25.200 30.767 -21.332 1.00 66.19 1033 PRO A N 1
ATOM 7933 C CA . PRO A 1 1033 ? 26.085 29.859 -22.058 1.00 66.19 1033 PRO A CA 1
ATOM 7934 C C . PRO A 1 1033 ? 26.331 30.236 -23.527 1.00 66.19 1033 PRO A C 1
ATOM 7936 O O . PRO A 1 1033 ? 27.254 29.683 -24.127 1.00 66.19 1033 PRO A O 1
ATOM 7939 N N . ARG A 1 1034 ? 25.564 31.171 -24.120 1.00 72.19 1034 ARG A N 1
ATOM 7940 C CA . ARG A 1 1034 ? 25.677 31.547 -25.544 1.00 72.19 1034 ARG A CA 1
ATOM 7941 C C . ARG A 1 1034 ? 27.095 31.929 -25.949 1.00 72.19 1034 ARG A C 1
ATOM 7943 O O . ARG A 1 1034 ? 27.518 31.547 -27.030 1.00 72.19 1034 ARG A O 1
ATOM 7950 N N . MET A 1 1035 ? 27.845 32.597 -25.064 1.00 68.94 1035 MET A N 1
ATOM 7951 C CA . MET A 1 1035 ? 29.207 33.081 -25.331 1.00 68.94 1035 MET A CA 1
ATOM 7952 C C . MET A 1 1035 ? 30.211 31.947 -25.577 1.00 68.94 1035 MET A C 1
ATOM 7954 O O . MET A 1 1035 ? 31.307 32.183 -26.071 1.00 68.94 1035 MET A O 1
ATOM 7958 N N . ARG A 1 1036 ? 29.853 30.697 -25.248 1.00 67.06 1036 ARG A N 1
ATOM 7959 C CA . ARG A 1 1036 ? 30.668 29.520 -25.580 1.00 67.06 1036 ARG A CA 1
ATOM 7960 C C . ARG A 1 1036 ? 30.609 29.173 -27.062 1.00 67.06 1036 ARG A C 1
ATOM 7962 O O . ARG A 1 1036 ? 31.555 28.591 -27.588 1.00 67.06 1036 ARG A O 1
ATOM 7969 N N . TRP A 1 1037 ? 29.507 29.506 -27.730 1.00 67.06 1037 TRP A N 1
ATOM 7970 C CA . TRP A 1 1037 ? 29.269 29.117 -29.116 1.00 67.06 1037 TRP A CA 1
ATOM 7971 C C . TRP A 1 1037 ? 29.073 30.301 -30.043 1.00 67.06 1037 TRP A C 1
ATOM 7973 O O . TRP A 1 1037 ? 29.493 30.173 -31.180 1.00 67.06 1037 TRP A O 1
ATOM 7983 N N . PHE A 1 1038 ? 28.525 31.428 -29.593 1.00 74.75 1038 PHE A N 1
ATOM 7984 C CA . PHE A 1 1038 ? 28.150 32.578 -30.412 1.00 74.75 1038 PHE A CA 1
ATOM 7985 C C . PHE A 1 1038 ? 28.685 33.896 -29.845 1.00 74.75 1038 PHE A C 1
ATOM 7987 O O . PHE A 1 1038 ? 28.618 34.142 -28.642 1.00 74.75 1038 PHE A O 1
ATOM 7994 N N . ASN A 1 1039 ? 29.142 34.778 -30.735 1.00 77.56 1039 ASN A N 1
ATOM 7995 C CA . ASN A 1 1039 ? 29.471 36.159 -30.402 1.00 77.56 1039 ASN A CA 1
ATOM 7996 C C . ASN A 1 1039 ? 28.194 36.984 -30.147 1.00 77.56 1039 ASN A C 1
ATOM 7998 O O . ASN A 1 1039 ? 27.083 36.546 -30.439 1.00 77.56 1039 ASN A O 1
ATOM 8002 N N . GLU A 1 1040 ? 28.331 38.222 -29.666 1.00 76.06 1040 GLU A N 1
ATOM 8003 C CA . GLU A 1 1040 ? 27.166 39.082 -29.388 1.00 76.06 1040 GLU A CA 1
ATOM 8004 C C . GLU A 1 1040 ? 26.328 39.455 -30.632 1.00 76.06 1040 GLU A C 1
ATOM 8006 O O . GLU A 1 1040 ? 25.179 39.886 -30.506 1.00 76.06 1040 GLU A O 1
ATOM 8011 N N . ALA A 1 1041 ? 26.847 39.228 -31.842 1.00 68.50 1041 ALA A N 1
ATOM 8012 C CA . ALA A 1 1041 ? 26.098 39.369 -33.091 1.00 68.50 1041 ALA A CA 1
ATOM 8013 C C . ALA A 1 1041 ? 25.263 38.119 -33.454 1.00 68.50 1041 ALA A C 1
ATOM 8015 O O . ALA A 1 1041 ? 24.526 38.152 -34.434 1.00 68.50 1041 ALA A O 1
ATOM 8016 N N . GLY A 1 1042 ? 25.328 37.037 -32.668 1.00 66.56 1042 GLY A N 1
ATOM 8017 C CA . GLY A 1 1042 ? 24.616 35.783 -32.938 1.00 66.56 1042 GLY A CA 1
ATOM 8018 C C . GLY A 1 1042 ? 25.348 34.827 -33.880 1.00 66.56 1042 GLY A C 1
ATOM 8019 O O . GLY A 1 1042 ? 24.752 33.873 -34.366 1.00 66.56 1042 GLY A O 1
ATOM 8020 N N . THR A 1 1043 ? 26.634 35.067 -34.151 1.00 70.31 1043 THR A N 1
ATOM 8021 C CA . THR A 1 1043 ? 27.453 34.281 -35.086 1.00 70.31 1043 THR A CA 1
ATOM 8022 C C . THR A 1 1043 ? 28.394 33.340 -34.343 1.00 70.31 1043 THR A C 1
ATOM 8024 O O . THR A 1 1043 ? 29.009 33.727 -33.349 1.00 70.31 1043 THR A O 1
ATOM 8027 N N . ARG A 1 1044 ? 28.530 32.102 -34.827 1.00 70.12 1044 ARG A N 1
ATOM 8028 C CA . ARG A 1 1044 ? 29.250 31.035 -34.123 1.00 70.12 1044 ARG A CA 1
ATOM 8029 C C . ARG A 1 1044 ? 30.780 31.238 -34.092 1.00 70.12 1044 ARG A C 1
ATOM 8031 O O . ARG A 1 1044 ? 31.360 31.685 -35.074 1.00 70.12 1044 ARG A O 1
ATOM 8038 N N . HIS A 1 1045 ? 31.444 30.872 -32.990 1.00 62.88 1045 HIS A N 1
ATOM 8039 C CA . HIS A 1 1045 ? 32.877 31.092 -32.747 1.00 62.88 1045 HIS A CA 1
ATOM 8040 C C . HIS A 1 1045 ? 33.830 30.128 -33.480 1.00 62.88 1045 HIS A C 1
ATOM 8042 O O . HIS A 1 1045 ? 34.942 30.541 -33.806 1.00 62.88 1045 HIS A O 1
ATOM 8048 N N . SER A 1 1046 ? 33.462 28.863 -33.738 1.00 54.78 1046 SER A N 1
ATOM 8049 C CA . SER A 1 1046 ? 34.363 27.924 -34.433 1.00 54.78 1046 SER A CA 1
ATOM 8050 C C . SER A 1 1046 ? 33.682 26.767 -35.189 1.00 54.78 1046 SER A C 1
ATOM 8052 O O . SER A 1 1046 ? 32.762 26.108 -34.702 1.00 54.78 1046 SER A O 1
ATOM 8054 N N . GLY A 1 1047 ? 34.216 26.495 -36.387 1.00 54.69 1047 GLY A N 1
ATOM 8055 C CA . GLY A 1 1047 ? 34.470 25.155 -36.938 1.00 54.69 1047 GLY A CA 1
ATOM 8056 C C . GLY A 1 1047 ? 33.388 24.443 -37.753 1.00 54.69 1047 GLY A C 1
ATOM 8057 O O . GLY A 1 1047 ? 33.739 23.697 -38.661 1.00 54.69 1047 GLY A O 1
ATOM 8058 N N . ALA A 1 1048 ? 32.102 24.650 -37.485 1.00 53.62 1048 ALA A N 1
ATOM 8059 C CA . ALA A 1 1048 ? 31.033 24.080 -38.307 1.00 53.62 1048 ALA A CA 1
ATOM 8060 C C . ALA A 1 1048 ? 30.296 25.221 -38.999 1.00 53.62 1048 ALA A C 1
ATOM 8062 O O . ALA A 1 1048 ? 29.756 26.083 -38.307 1.00 53.62 1048 ALA A O 1
ATOM 8063 N N . ASN A 1 1049 ? 30.281 25.235 -40.336 1.00 58.09 1049 ASN A N 1
ATOM 8064 C CA . ASN A 1 1049 ? 29.442 26.168 -41.086 1.00 58.09 1049 ASN A CA 1
ATOM 8065 C C . ASN A 1 1049 ? 27.996 26.002 -40.588 1.00 58.09 1049 ASN A C 1
ATOM 8067 O O . ASN A 1 1049 ? 27.443 24.905 -40.736 1.00 58.09 1049 ASN A O 1
ATOM 8071 N N . PRO A 1 1050 ? 27.397 27.020 -39.941 1.00 61.06 1050 PRO A N 1
ATOM 8072 C CA . PRO A 1 1050 ? 26.016 26.928 -39.500 1.00 61.06 1050 PRO A CA 1
ATOM 8073 C C . PRO A 1 1050 ? 25.152 26.721 -40.743 1.00 61.06 1050 PRO A C 1
ATOM 8075 O O . PRO A 1 1050 ? 25.166 27.536 -41.663 1.00 61.06 1050 PRO A O 1
ATOM 8078 N N . ARG A 1 1051 ? 24.458 25.579 -40.808 1.00 67.12 1051 ARG A N 1
ATOM 8079 C CA . ARG A 1 1051 ? 23.557 25.286 -41.923 1.00 67.12 1051 ARG A CA 1
ATOM 8080 C C . ARG A 1 1051 ? 22.301 26.121 -41.744 1.00 67.12 1051 ARG A C 1
ATOM 8082 O O . ARG A 1 1051 ? 21.497 25.815 -40.856 1.00 67.12 1051 ARG A O 1
ATOM 8089 N N . THR A 1 1052 ? 22.173 27.145 -42.584 1.00 72.38 1052 THR A N 1
ATOM 8090 C CA . THR A 1 1052 ? 20.992 28.007 -42.630 1.00 72.38 1052 THR A CA 1
ATOM 8091 C C . THR A 1 1052 ? 19.760 27.197 -43.023 1.00 72.38 1052 THR A C 1
ATOM 8093 O O . THR A 1 1052 ? 19.860 26.054 -43.486 1.00 72.38 1052 THR A O 1
ATOM 8096 N N . TRP A 1 1053 ? 18.583 27.785 -42.830 1.00 74.00 1053 TRP A N 1
ATOM 8097 C CA . TRP A 1 1053 ? 17.312 27.159 -43.182 1.00 74.00 1053 TRP A CA 1
ATOM 8098 C C . TRP A 1 1053 ? 17.267 26.711 -44.652 1.00 74.00 1053 TRP A C 1
ATOM 8100 O O . TRP A 1 1053 ? 16.851 25.595 -44.958 1.00 74.00 1053 TRP A O 1
ATOM 8110 N N . GLU A 1 1054 ? 17.810 27.524 -45.555 1.00 77.69 1054 GLU A N 1
ATOM 8111 C CA . GLU A 1 1054 ? 17.897 27.246 -46.990 1.00 77.69 1054 GLU A CA 1
ATOM 8112 C C . GLU A 1 1054 ? 18.825 26.069 -47.285 1.00 77.69 1054 GLU A C 1
ATOM 8114 O O . GLU A 1 1054 ? 18.516 25.231 -48.132 1.00 77.69 1054 GLU A O 1
ATOM 8119 N N . GLN A 1 1055 ? 19.952 25.986 -46.577 1.00 77.50 1055 GLN A N 1
ATOM 8120 C CA . GLN A 1 1055 ? 20.917 24.911 -46.774 1.00 77.50 1055 GLN A CA 1
ATOM 8121 C C . GLN A 1 1055 ? 20.379 23.585 -46.237 1.00 77.50 1055 GLN A C 1
ATOM 8123 O O . GLN A 1 1055 ? 20.519 22.556 -46.882 1.00 77.50 1055 GLN A O 1
ATOM 8128 N N . ARG A 1 1056 ? 19.650 23.612 -45.116 1.00 82.12 1056 ARG A N 1
ATOM 8129 C CA . ARG A 1 1056 ? 18.944 22.429 -44.601 1.00 82.12 1056 ARG A CA 1
ATOM 8130 C C . ARG A 1 1056 ? 17.860 21.954 -45.556 1.00 82.12 1056 ARG A C 1
ATOM 8132 O O . ARG A 1 1056 ? 17.744 20.750 -45.767 1.00 82.12 1056 ARG A O 1
ATOM 8139 N N . PHE A 1 1057 ? 17.098 22.877 -46.143 1.00 83.56 1057 PHE A N 1
ATOM 8140 C CA . PHE A 1 1057 ? 16.113 22.542 -47.167 1.00 83.56 1057 PHE A 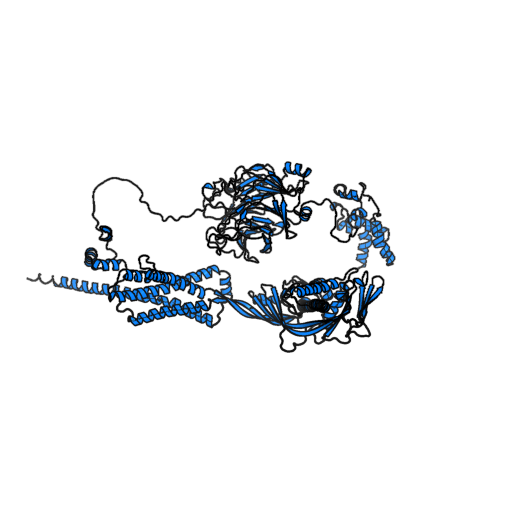CA 1
ATOM 8141 C C . PHE A 1 1057 ? 16.779 21.947 -48.414 1.00 83.56 1057 PHE A C 1
ATOM 8143 O O . PHE A 1 1057 ? 16.289 20.968 -48.970 1.00 83.56 1057 PHE A O 1
ATOM 8150 N N . SER A 1 1058 ? 17.928 22.485 -48.827 1.00 82.50 1058 SER A N 1
ATOM 8151 C CA . SER A 1 1058 ? 18.700 21.927 -49.937 1.00 82.50 1058 SER A CA 1
ATOM 8152 C C . SER A 1 1058 ? 19.162 20.496 -49.641 1.00 82.50 1058 SER A C 1
ATOM 8154 O O . SER A 1 1058 ? 18.790 19.588 -50.379 1.00 82.50 1058 SER A O 1
ATOM 8156 N N . ASP A 1 1059 ? 19.879 20.283 -48.534 1.00 81.12 1059 ASP A N 1
ATOM 8157 C CA . ASP A 1 1059 ? 20.449 18.980 -48.157 1.00 81.12 1059 ASP A CA 1
ATOM 8158 C C . ASP A 1 1059 ? 19.367 17.923 -47.867 1.00 81.12 1059 ASP A C 1
ATOM 8160 O O . ASP A 1 1059 ? 19.550 16.739 -48.119 1.00 81.12 1059 ASP A O 1
ATOM 8164 N N . SER A 1 1060 ? 18.242 18.329 -47.266 1.00 80.75 1060 SER A N 1
ATOM 8165 C CA . SER A 1 1060 ? 17.252 17.381 -46.719 1.00 80.75 1060 SER A CA 1
ATOM 8166 C C . SER A 1 1060 ? 16.019 17.209 -47.601 1.00 80.75 1060 SER A C 1
ATOM 8168 O O . SER A 1 1060 ? 15.247 16.280 -47.382 1.00 80.75 1060 SER A O 1
ATOM 8170 N N . VAL A 1 1061 ? 15.798 18.103 -48.572 1.00 82.69 1061 VAL A N 1
ATOM 8171 C CA . VAL A 1 1061 ? 14.621 18.060 -49.454 1.00 82.69 1061 VAL A CA 1
ATOM 8172 C C . VAL A 1 1061 ? 15.029 18.052 -50.923 1.00 82.69 1061 VAL A C 1
ATOM 8174 O O . VAL A 1 1061 ? 14.584 17.169 -51.652 1.00 82.69 1061 VAL A O 1
ATOM 8177 N N . GLN A 1 1062 ? 15.879 18.982 -51.373 1.00 86.56 1062 GLN A N 1
ATOM 8178 C CA . GLN A 1 1062 ? 16.243 19.062 -52.795 1.00 86.56 1062 GLN A CA 1
ATOM 8179 C C . GLN A 1 1062 ? 17.205 17.948 -53.224 1.00 86.56 1062 GLN A C 1
ATOM 8181 O O . GLN A 1 1062 ? 16.954 17.295 -54.235 1.00 86.56 1062 GLN A O 1
ATOM 8186 N N . GLU A 1 1063 ? 18.271 17.690 -52.460 1.00 82.00 1063 GLU A N 1
ATOM 8187 C CA . GLU A 1 1063 ? 19.244 16.632 -52.772 1.00 82.00 1063 GLU A CA 1
ATOM 8188 C C . GLU A 1 1063 ? 18.597 15.237 -52.797 1.00 82.00 1063 GLU A C 1
ATOM 8190 O O . GLU A 1 1063 ? 18.708 14.571 -53.829 1.00 82.00 1063 GLU A O 1
ATOM 8195 N N . PRO A 1 1064 ? 17.806 14.817 -51.787 1.00 83.75 1064 PRO A N 1
ATOM 8196 C CA . PRO A 1 1064 ? 17.117 13.530 -51.832 1.00 83.75 1064 PRO A CA 1
ATOM 8197 C C . PRO A 1 1064 ? 16.113 13.422 -52.984 1.00 83.75 1064 PRO A C 1
ATOM 8199 O O . PRO A 1 1064 ? 15.999 12.365 -53.600 1.00 83.75 1064 PRO A O 1
ATOM 8202 N N . ARG A 1 1065 ? 15.399 14.507 -53.331 1.00 85.19 1065 ARG A N 1
ATOM 8203 C CA . ARG A 1 1065 ? 14.501 14.517 -54.502 1.00 85.19 1065 ARG A CA 1
ATOM 8204 C C . ARG A 1 1065 ? 15.276 14.342 -55.805 1.00 85.19 1065 ARG A C 1
ATOM 8206 O O . ARG A 1 1065 ? 14.847 13.563 -56.653 1.00 85.19 1065 ARG A O 1
ATOM 8213 N N . ARG A 1 1066 ? 16.435 14.994 -55.943 1.00 86.88 1066 ARG A N 1
ATOM 8214 C CA . ARG A 1 1066 ? 17.323 14.851 -57.104 1.00 86.88 1066 ARG A CA 1
ATOM 8215 C C . ARG A 1 1066 ? 17.886 13.433 -57.215 1.00 86.88 1066 ARG A C 1
ATOM 8217 O O . ARG A 1 1066 ? 17.864 12.858 -58.302 1.00 86.88 1066 ARG A O 1
ATOM 8224 N N . GLU A 1 1067 ? 18.328 12.849 -56.103 1.00 81.44 1067 GLU A N 1
ATOM 8225 C CA . GLU A 1 1067 ? 18.808 11.461 -56.035 1.00 81.44 1067 GLU A CA 1
ATOM 8226 C C . GLU A 1 1067 ? 17.699 10.454 -56.375 1.00 81.44 1067 GLU A C 1
ATOM 8228 O O . GLU A 1 1067 ? 17.923 9.512 -57.138 1.00 81.44 1067 GLU A O 1
ATOM 8233 N N . ALA A 1 1068 ? 16.477 10.700 -55.897 1.00 76.62 1068 ALA A N 1
ATOM 8234 C CA . ALA A 1 1068 ? 15.294 9.895 -56.188 1.00 76.62 1068 ALA A CA 1
ATOM 8235 C C . ALA A 1 1068 ? 14.649 10.191 -57.559 1.00 76.62 1068 ALA A C 1
ATOM 8237 O O . ALA A 1 1068 ? 13.650 9.563 -57.908 1.00 76.62 1068 ALA A O 1
ATOM 8238 N N . LYS A 1 1069 ? 15.202 11.125 -58.352 1.00 83.50 1069 LYS A N 1
ATOM 8239 C CA . LYS A 1 1069 ? 14.665 11.592 -59.650 1.00 83.50 1069 LYS A CA 1
ATOM 8240 C C . LYS A 1 1069 ? 13.219 12.117 -59.583 1.00 83.50 1069 LYS A C 1
ATOM 8242 O O . LYS A 1 1069 ? 12.476 12.026 -60.560 1.00 83.50 1069 LYS A O 1
ATOM 8247 N N . ILE A 1 1070 ? 12.828 12.672 -58.442 1.00 79.56 1070 ILE A N 1
ATOM 8248 C CA . ILE A 1 1070 ? 11.552 13.359 -58.224 1.00 79.56 1070 ILE A CA 1
ATOM 8249 C C . ILE A 1 1070 ? 11.738 14.838 -58.584 1.00 79.56 1070 ILE A C 1
ATOM 8251 O O . ILE A 1 1070 ? 12.809 15.400 -58.360 1.00 79.56 1070 ILE A O 1
ATOM 8255 N N . GLN A 1 1071 ? 10.707 15.478 -59.147 1.00 81.12 1071 GLN A N 1
ATOM 8256 C CA . GLN A 1 1071 ? 10.776 16.894 -59.511 1.00 81.12 1071 GLN A CA 1
ATOM 8257 C C . GLN A 1 1071 ? 11.151 17.759 -58.293 1.00 81.12 1071 GLN A C 1
ATOM 8259 O O . GLN A 1 1071 ? 10.531 17.688 -57.223 1.00 81.12 1071 GLN A O 1
ATOM 8264 N N . GLU A 1 1072 ? 12.202 18.559 -58.469 1.00 85.25 1072 GLU A N 1
ATOM 8265 C CA . GLU A 1 1072 ? 12.689 19.500 -57.462 1.00 85.25 1072 GLU A CA 1
ATOM 8266 C C . GLU A 1 1072 ? 11.654 20.595 -57.199 1.00 85.25 1072 GLU A C 1
ATOM 8268 O O . GLU A 1 1072 ? 10.889 20.983 -58.086 1.00 85.25 1072 GLU A O 1
ATOM 8273 N N . VAL A 1 1073 ? 11.641 21.105 -55.968 1.00 82.75 1073 VAL A N 1
ATOM 8274 C CA . VAL A 1 1073 ? 10.760 22.218 -55.598 1.00 82.75 1073 VAL A CA 1
ATOM 8275 C C . VAL A 1 1073 ? 11.255 23.471 -56.322 1.00 82.75 1073 VAL A C 1
ATOM 8277 O O . VAL A 1 1073 ? 12.422 23.843 -56.177 1.00 82.75 1073 VAL A O 1
ATOM 8280 N N . GLY A 1 1074 ? 10.395 24.111 -57.118 1.00 82.25 1074 GLY A N 1
ATOM 8281 C CA . GLY A 1 1074 ? 10.757 25.316 -57.870 1.00 82.25 1074 GLY A CA 1
ATOM 8282 C C . GLY A 1 1074 ? 11.118 26.483 -56.946 1.00 82.25 1074 GLY A C 1
ATOM 8283 O O . GLY A 1 1074 ? 10.639 26.553 -55.815 1.00 82.25 1074 GLY A O 1
ATOM 8284 N N . GLU A 1 1075 ? 11.946 27.427 -57.404 1.00 81.94 1075 GLU A N 1
ATOM 8285 C CA . GLU A 1 1075 ? 12.441 28.492 -56.513 1.00 81.94 1075 GLU A CA 1
ATOM 8286 C C . GLU A 1 1075 ? 11.334 29.406 -55.963 1.00 81.94 1075 GLU A C 1
ATOM 8288 O O . GLU A 1 1075 ? 11.383 29.785 -54.795 1.00 81.94 1075 GLU A O 1
ATOM 8293 N N . GLU A 1 1076 ? 10.285 29.704 -56.735 1.00 80.69 1076 GLU A N 1
ATOM 8294 C CA . GLU A 1 1076 ? 9.147 30.487 -56.221 1.00 80.69 1076 GLU A CA 1
ATOM 8295 C C . GLU A 1 1076 ? 8.374 29.755 -55.112 1.00 80.69 1076 GLU A C 1
ATOM 8297 O O . GLU A 1 1076 ? 7.918 30.368 -54.137 1.00 80.69 1076 GLU A O 1
ATOM 8302 N N . GLU A 1 1077 ? 8.245 28.435 -55.243 1.00 82.69 1077 GLU A N 1
ATOM 8303 C CA . GLU A 1 1077 ? 7.573 27.593 -54.262 1.00 82.69 1077 GLU A CA 1
ATOM 8304 C C . GLU A 1 1077 ? 8.425 27.458 -52.998 1.00 82.69 1077 GLU A C 1
ATOM 8306 O O . GLU A 1 1077 ? 7.925 27.672 -51.894 1.00 82.69 1077 GLU A O 1
ATOM 8311 N N . LYS A 1 1078 ? 9.727 27.203 -53.158 1.00 84.19 1078 LYS A N 1
ATOM 8312 C CA . LYS A 1 1078 ? 10.694 27.133 -52.061 1.00 84.19 1078 LYS A CA 1
ATOM 8313 C C . LYS A 1 1078 ? 10.712 28.424 -51.247 1.00 84.19 1078 LYS A C 1
ATOM 8315 O O . LYS A 1 1078 ? 10.625 28.360 -50.024 1.00 84.19 1078 LYS A O 1
ATOM 8320 N N . VAL A 1 1079 ? 10.774 29.591 -51.894 1.00 84.81 1079 VAL A N 1
ATOM 8321 C CA . VAL A 1 1079 ? 10.740 30.886 -51.190 1.00 84.81 1079 VAL A CA 1
ATOM 8322 C C . VAL A 1 1079 ? 9.438 31.048 -50.402 1.00 84.81 1079 VAL A C 1
ATOM 8324 O O . VAL A 1 1079 ? 9.469 31.453 -49.240 1.00 84.81 1079 VAL A O 1
ATOM 8327 N N . SER A 1 1080 ? 8.298 30.682 -50.996 1.00 84.06 1080 SER A N 1
ATOM 8328 C CA . SER A 1 1080 ? 6.994 30.777 -50.326 1.00 84.06 1080 SER A CA 1
ATOM 8329 C C . SER A 1 1080 ? 6.874 29.808 -49.138 1.00 84.06 1080 SER A C 1
ATOM 8331 O O . SER A 1 1080 ? 6.326 30.176 -48.099 1.00 84.06 1080 SER A O 1
ATOM 8333 N N . LEU A 1 1081 ? 7.401 28.587 -49.272 1.00 84.06 1081 LEU A N 1
ATOM 8334 C CA . LEU A 1 1081 ? 7.376 27.548 -48.240 1.00 84.06 1081 LEU A CA 1
ATOM 8335 C C . LEU A 1 1081 ? 8.265 27.909 -47.049 1.00 84.06 1081 LEU A C 1
ATOM 8337 O O . LEU A 1 1081 ? 7.837 27.810 -45.899 1.00 84.06 1081 LEU A O 1
ATOM 8341 N N . LEU A 1 1082 ? 9.499 28.351 -47.311 1.00 85.00 1082 LEU A N 1
ATOM 8342 C CA . LEU A 1 1082 ? 10.422 28.737 -46.246 1.00 85.00 1082 LEU A CA 1
ATOM 8343 C C . LEU A 1 1082 ? 9.885 29.944 -45.472 1.00 85.00 1082 LEU A C 1
ATOM 8345 O O . LEU A 1 1082 ? 9.933 29.923 -44.247 1.00 85.00 1082 LEU A O 1
ATOM 8349 N N . ALA A 1 1083 ? 9.283 30.927 -46.152 1.00 84.62 1083 ALA A N 1
ATOM 8350 C CA . ALA A 1 1083 ? 8.660 32.076 -45.496 1.00 84.62 1083 ALA A CA 1
ATOM 8351 C C . ALA A 1 1083 ? 7.532 31.671 -44.528 1.00 84.62 1083 ALA A C 1
ATOM 8353 O O . ALA A 1 1083 ? 7.480 32.174 -43.405 1.00 84.62 1083 ALA A O 1
ATOM 8354 N N . MET A 1 1084 ? 6.665 30.733 -44.929 1.00 87.94 1084 MET A N 1
ATOM 8355 C CA . MET A 1 1084 ? 5.617 30.190 -44.056 1.00 87.94 1084 MET A CA 1
ATOM 8356 C C . MET A 1 1084 ? 6.222 29.494 -42.829 1.00 87.94 1084 MET A C 1
ATOM 8358 O O . MET A 1 1084 ? 5.838 29.779 -41.696 1.00 87.94 1084 MET A O 1
ATOM 8362 N N . LEU A 1 1085 ? 7.203 28.610 -43.038 1.00 85.31 1085 LEU A N 1
ATOM 8363 C CA . LEU A 1 1085 ? 7.836 27.860 -41.951 1.00 85.31 1085 LEU A CA 1
ATOM 8364 C C . LEU A 1 1085 ? 8.559 28.778 -40.958 1.00 85.31 1085 LEU A C 1
ATOM 8366 O O . LEU A 1 1085 ? 8.448 28.577 -39.750 1.00 85.31 1085 LEU A O 1
ATOM 8370 N N . THR A 1 1086 ? 9.253 29.810 -41.440 1.00 83.38 1086 THR A N 1
ATOM 8371 C CA . THR A 1 1086 ? 9.908 30.798 -40.574 1.00 83.38 1086 THR A CA 1
ATOM 8372 C C . THR A 1 1086 ? 8.891 31.576 -39.736 1.00 83.38 1086 THR A C 1
ATOM 8374 O O . THR A 1 1086 ? 9.136 31.802 -38.554 1.00 83.38 1086 THR A O 1
ATOM 8377 N N . ALA A 1 1087 ? 7.731 31.930 -40.298 1.00 83.38 1087 ALA A N 1
ATOM 8378 C CA . ALA A 1 1087 ? 6.677 32.636 -39.568 1.00 83.38 1087 ALA A CA 1
ATOM 8379 C C . ALA A 1 1087 ? 5.988 31.754 -38.508 1.00 83.38 1087 ALA A C 1
ATOM 8381 O O . ALA A 1 1087 ? 5.667 32.221 -37.417 1.00 83.38 1087 ALA A O 1
ATOM 8382 N N . MET A 1 1088 ? 5.804 30.460 -38.785 1.00 85.31 1088 MET A N 1
ATOM 8383 C CA . MET A 1 1088 ? 5.261 29.503 -37.810 1.00 85.31 1088 MET A CA 1
ATOM 8384 C C . MET A 1 1088 ? 6.234 29.211 -36.662 1.00 85.31 1088 MET A C 1
ATOM 8386 O O . MET A 1 1088 ? 5.814 28.937 -35.537 1.00 85.31 1088 MET A O 1
ATOM 8390 N N . LEU A 1 1089 ? 7.536 29.261 -36.946 1.00 84.94 1089 LEU A N 1
ATOM 8391 C CA . LEU A 1 1089 ? 8.606 28.944 -36.001 1.00 84.94 1089 LEU A CA 1
ATOM 8392 C C . LEU A 1 1089 ? 9.203 30.186 -35.327 1.00 84.94 1089 LEU A C 1
ATOM 8394 O O . LEU A 1 1089 ? 10.256 30.085 -34.694 1.00 84.94 1089 LEU A O 1
ATOM 8398 N N . ALA A 1 1090 ? 8.533 31.340 -35.419 1.00 84.06 1090 ALA A N 1
ATOM 8399 C CA . ALA A 1 1090 ? 8.954 32.552 -34.730 1.00 84.06 1090 ALA A CA 1
ATOM 8400 C C . ALA A 1 1090 ? 9.166 32.284 -33.228 1.00 84.06 1090 ALA A C 1
ATOM 8402 O O . ALA A 1 1090 ? 8.405 31.556 -32.574 1.00 84.06 1090 ALA A O 1
ATOM 8403 N N . PHE A 1 1091 ? 10.243 32.853 -32.682 1.00 81.12 1091 PHE A N 1
ATOM 8404 C CA . PHE A 1 1091 ? 10.668 32.573 -31.313 1.00 81.12 1091 PHE A CA 1
ATOM 8405 C C . PHE A 1 1091 ? 9.609 33.000 -30.293 1.00 81.12 1091 PHE A C 1
ATOM 8407 O O . PHE A 1 1091 ? 9.287 32.215 -29.398 1.00 81.12 1091 PHE A O 1
ATOM 8414 N N . ARG A 1 1092 ? 9.026 34.193 -30.453 1.00 81.94 1092 ARG A N 1
ATOM 8415 C CA . ARG A 1 1092 ? 7.952 34.674 -29.583 1.00 81.94 1092 ARG A CA 1
ATOM 8416 C C . ARG A 1 1092 ? 6.608 34.079 -29.991 1.00 81.94 1092 ARG A C 1
ATOM 8418 O O . ARG A 1 1092 ? 6.247 34.180 -31.162 1.00 81.94 1092 ARG A O 1
ATOM 8425 N N . PRO A 1 1093 ? 5.843 33.502 -29.048 1.00 81.81 1093 PRO A N 1
ATOM 8426 C CA . PRO A 1 1093 ? 4.514 32.977 -29.339 1.00 81.81 1093 PRO A CA 1
ATOM 8427 C C . PRO A 1 1093 ? 3.576 34.018 -29.955 1.00 81.81 1093 PRO A C 1
ATOM 8429 O O . PRO A 1 1093 ? 2.794 33.661 -30.827 1.00 81.81 1093 PRO A O 1
ATOM 8432 N N . GLU A 1 1094 ? 3.685 35.292 -29.555 1.00 79.50 1094 GLU A N 1
ATOM 8433 C CA . GLU A 1 1094 ? 2.841 36.371 -30.093 1.00 79.50 1094 GLU A CA 1
ATOM 8434 C C . GLU A 1 1094 ? 3.165 36.739 -31.552 1.00 79.50 1094 GLU A C 1
ATOM 8436 O O . GLU A 1 1094 ? 2.338 37.338 -32.231 1.00 79.50 1094 GLU A O 1
ATOM 8441 N N . GLU A 1 1095 ? 4.363 36.395 -32.034 1.00 79.62 1095 GLU A N 1
ATOM 8442 C CA . GLU A 1 1095 ? 4.825 36.671 -33.402 1.00 79.62 1095 GLU A CA 1
ATOM 8443 C C . GLU A 1 1095 ? 4.571 35.485 -34.352 1.00 79.62 1095 GLU A C 1
ATOM 8445 O O . GLU A 1 1095 ? 4.832 35.588 -35.552 1.00 79.62 1095 GLU A O 1
ATOM 8450 N N . ARG A 1 1096 ? 4.069 34.351 -33.839 1.00 86.69 1096 ARG A N 1
ATOM 8451 C CA . ARG A 1 1096 ? 3.724 33.186 -34.664 1.00 86.69 1096 ARG A CA 1
ATOM 8452 C C . ARG A 1 1096 ? 2.411 33.427 -35.389 1.00 86.69 1096 ARG A C 1
ATOM 8454 O O . ARG A 1 1096 ? 1.427 33.837 -34.780 1.00 86.69 1096 ARG A O 1
ATOM 8461 N N . GLN A 1 1097 ? 2.383 33.096 -36.676 1.00 81.62 1097 GLN A N 1
ATOM 8462 C CA . GLN A 1 1097 ? 1.150 33.171 -37.455 1.00 81.62 1097 GLN A CA 1
ATOM 8463 C C . GLN A 1 1097 ? 0.076 32.238 -36.894 1.00 81.62 1097 GLN A C 1
ATOM 8465 O O . GLN A 1 1097 ? 0.335 31.084 -36.538 1.00 81.62 1097 GLN A O 1
ATOM 8470 N N . THR A 1 1098 ? -1.150 32.745 -36.850 1.00 84.06 1098 THR A N 1
ATOM 8471 C CA . THR A 1 1098 ? -2.325 31.955 -36.489 1.00 84.06 1098 THR A CA 1
ATOM 8472 C C . THR A 1 1098 ? -2.650 30.940 -37.582 1.00 84.06 1098 THR A C 1
ATOM 8474 O O . THR A 1 1098 ? -2.260 31.092 -38.740 1.00 84.06 1098 THR A O 1
ATOM 8477 N N . ALA A 1 1099 ? -3.413 29.898 -37.239 1.00 81.44 1099 ALA A N 1
ATOM 8478 C CA . ALA A 1 1099 ? -3.812 28.879 -38.210 1.00 81.44 1099 ALA A CA 1
ATOM 8479 C C . ALA A 1 1099 ? -4.517 29.485 -39.440 1.00 81.44 1099 ALA A C 1
ATOM 8481 O O . ALA A 1 1099 ? -4.271 29.046 -40.558 1.00 81.44 1099 ALA A O 1
ATOM 8482 N N . THR A 1 1100 ? -5.336 30.525 -39.254 1.00 83.50 1100 THR A N 1
ATOM 8483 C CA . THR A 1 1100 ? -6.010 31.233 -40.354 1.00 83.50 1100 THR A CA 1
ATOM 8484 C C . THR A 1 1100 ? -5.010 31.922 -41.284 1.00 83.50 1100 THR A C 1
ATOM 8486 O O . THR A 1 1100 ? -5.085 31.754 -42.496 1.00 83.50 1100 THR A O 1
ATOM 8489 N N . GLU A 1 1101 ? -4.022 32.628 -40.733 1.00 84.31 1101 GLU A N 1
ATOM 8490 C CA . GLU A 1 1101 ? -3.002 33.341 -41.515 1.00 84.31 1101 GLU A CA 1
ATOM 8491 C C . GLU A 1 1101 ? -2.066 32.384 -42.267 1.00 84.31 1101 GLU A C 1
ATOM 8493 O O . GLU A 1 1101 ? -1.672 32.661 -43.400 1.00 84.31 1101 GLU A O 1
ATOM 8498 N N . VAL A 1 1102 ? -1.757 31.219 -41.685 1.00 83.94 1102 VAL A N 1
ATOM 8499 C CA . VAL A 1 1102 ? -0.999 30.159 -42.372 1.00 83.94 1102 VAL A CA 1
ATOM 8500 C C . VAL A 1 1102 ? -1.801 29.600 -43.550 1.00 83.94 1102 VAL A C 1
ATOM 8502 O O . VAL A 1 1102 ? -1.245 29.398 -44.628 1.00 83.94 1102 VAL A O 1
ATOM 8505 N N . MET A 1 1103 ? -3.113 29.399 -43.395 1.00 81.19 1103 MET A N 1
ATOM 8506 C CA . MET A 1 1103 ? -3.978 28.932 -44.487 1.00 81.19 1103 MET A CA 1
ATOM 8507 C C . MET A 1 1103 ? -4.102 29.955 -45.627 1.00 81.19 1103 MET A C 1
ATOM 8509 O O . MET A 1 1103 ? -4.303 29.571 -46.779 1.00 81.19 1103 MET A O 1
ATOM 8513 N N . GLU A 1 1104 ? -3.953 31.245 -45.335 1.00 81.38 1104 GLU A N 1
ATOM 8514 C CA . GLU A 1 1104 ? -3.966 32.337 -46.318 1.00 81.38 1104 GLU A CA 1
ATOM 8515 C C . GLU A 1 1104 ? -2.582 32.637 -46.920 1.00 81.38 1104 GLU A C 1
ATOM 8517 O O . GLU A 1 1104 ? -2.466 33.439 -47.851 1.00 81.38 1104 GLU A O 1
ATOM 8522 N N . CYS A 1 1105 ? -1.520 31.981 -46.443 1.00 83.88 1105 CYS A N 1
ATOM 8523 C CA . CYS A 1 1105 ? -0.170 32.252 -46.916 1.00 83.88 1105 CYS A CA 1
ATOM 8524 C C . CYS A 1 1105 ? 0.053 31.798 -48.372 1.00 83.88 1105 CYS A C 1
ATOM 8526 O O . CYS A 1 1105 ? -0.583 30.880 -48.902 1.00 83.88 1105 CYS A O 1
ATOM 8528 N N . GLY A 1 1106 ? 1.028 32.432 -49.028 1.00 80.12 1106 GLY A N 1
ATOM 8529 C CA . GLY A 1 1106 ? 1.269 32.265 -50.460 1.00 80.12 1106 GLY A CA 1
ATOM 8530 C C . GLY A 1 1106 ? 1.650 30.850 -50.908 1.00 80.12 1106 GLY A C 1
ATOM 8531 O O . GLY A 1 1106 ? 1.437 30.546 -52.082 1.00 80.12 1106 GLY A O 1
ATOM 8532 N N . TRP A 1 1107 ? 2.198 29.998 -50.030 1.00 85.19 1107 TRP A N 1
ATOM 8533 C CA . TRP A 1 1107 ? 2.475 28.590 -50.358 1.00 85.19 1107 TRP A CA 1
ATOM 8534 C C . TRP A 1 1107 ? 1.215 27.723 -50.244 1.00 85.19 1107 TRP A C 1
ATOM 8536 O O . TRP A 1 1107 ? 0.909 26.970 -51.167 1.00 85.19 1107 TRP A O 1
ATOM 8546 N N . MET A 1 1108 ? 0.424 27.898 -49.179 1.00 84.81 1108 MET A N 1
ATOM 8547 C CA . MET A 1 1108 ? -0.833 27.164 -48.994 1.00 84.81 1108 MET A CA 1
ATOM 8548 C C . MET A 1 1108 ? -1.846 27.470 -50.101 1.00 84.81 1108 MET A C 1
ATOM 8550 O O . MET A 1 1108 ? -2.438 26.549 -50.652 1.00 84.81 1108 MET A O 1
ATOM 8554 N N . GLN A 1 1109 ? -2.002 28.740 -50.487 1.00 84.31 1109 GLN A N 1
ATOM 8555 C CA . GLN A 1 1109 ? -2.976 29.157 -51.506 1.00 84.31 1109 GLN A CA 1
ATOM 8556 C C . GLN A 1 1109 ? -2.596 28.751 -52.938 1.00 84.31 1109 GLN A C 1
ATOM 8558 O O . GLN A 1 1109 ? -3.480 28.506 -53.757 1.00 84.31 1109 GLN A O 1
ATOM 8563 N N . ARG A 1 1110 ? -1.298 28.695 -53.267 1.00 78.25 1110 ARG A N 1
ATOM 8564 C CA . ARG A 1 1110 ? -0.824 28.457 -54.647 1.00 78.25 1110 ARG A CA 1
ATOM 8565 C C . ARG A 1 1110 ? -0.304 27.043 -54.900 1.00 78.25 1110 ARG A C 1
ATOM 8567 O O . ARG A 1 1110 ? -0.314 26.626 -56.051 1.00 78.25 1110 ARG A O 1
ATOM 8574 N N . GLY A 1 1111 ? 0.139 26.336 -53.860 1.00 72.25 1111 GLY A N 1
ATOM 8575 C CA . GLY A 1 1111 ? 0.641 24.963 -53.947 1.00 72.25 1111 GLY A CA 1
ATOM 8576 C C . GLY A 1 1111 ? -0.311 23.966 -53.293 1.00 72.25 1111 GLY A C 1
ATOM 8577 O O . GLY A 1 1111 ? -1.013 23.226 -53.979 1.00 72.25 1111 GLY A O 1
ATOM 8578 N N . ALA A 1 1112 ? -0.378 23.979 -51.959 1.00 73.00 1112 ALA A N 1
ATOM 8579 C CA . ALA A 1 1112 ? -1.006 22.899 -51.194 1.00 73.00 1112 ALA A CA 1
ATOM 8580 C C . ALA A 1 1112 ? -2.534 22.786 -51.372 1.00 73.00 1112 ALA A C 1
ATOM 8582 O O . ALA A 1 1112 ? -3.051 21.685 -51.550 1.00 73.00 1112 ALA A O 1
ATOM 8583 N N . LEU A 1 1113 ? -3.279 23.897 -51.328 1.00 76.56 1113 LEU A N 1
ATOM 8584 C CA . LEU A 1 1113 ? -4.743 23.877 -51.459 1.00 76.56 1113 LEU A CA 1
ATOM 8585 C C . LEU A 1 1113 ? -5.216 23.486 -52.872 1.00 76.56 1113 LEU A C 1
ATOM 8587 O O . LEU A 1 1113 ? -6.134 22.671 -52.967 1.00 76.56 1113 LEU A O 1
ATOM 8591 N N . PRO A 1 1114 ? -4.617 23.991 -53.967 1.00 74.12 1114 PRO A N 1
ATOM 8592 C CA . PRO A 1 1114 ? -4.939 23.526 -55.315 1.00 74.12 1114 PRO A CA 1
ATOM 8593 C C . PRO A 1 1114 ? -4.700 22.024 -55.534 1.00 74.12 1114 PRO A C 1
ATOM 8595 O O . PRO A 1 1114 ? -5.546 21.371 -56.146 1.00 74.12 1114 PRO A O 1
ATOM 8598 N N . GLU A 1 1115 ? -3.611 21.451 -55.003 1.00 66.00 1115 GLU A N 1
ATOM 8599 C CA . GLU A 1 1115 ? -3.367 20.000 -55.088 1.00 66.00 1115 GLU A CA 1
ATOM 8600 C C . GLU A 1 1115 ? -4.343 19.188 -54.224 1.00 66.00 1115 GLU A C 1
ATOM 8602 O O . GLU A 1 1115 ? -4.830 18.141 -54.651 1.00 66.00 1115 GLU A O 1
ATOM 8607 N N . LEU A 1 1116 ? -4.727 19.701 -53.049 1.00 53.94 1116 LEU A N 1
ATOM 8608 C CA . LEU A 1 1116 ? -5.756 19.083 -52.206 1.00 53.94 1116 LEU A CA 1
ATOM 8609 C C . LEU A 1 1116 ? -7.118 19.001 -52.923 1.00 53.94 1116 LEU A C 1
ATOM 8611 O O . LEU A 1 1116 ? -7.874 18.053 -52.712 1.00 53.94 1116 LEU A O 1
ATOM 8615 N N . VAL A 1 1117 ? -7.434 19.980 -53.777 1.00 56.12 1117 VAL A N 1
ATOM 8616 C CA . VAL A 1 1117 ? -8.662 19.993 -54.589 1.00 56.12 1117 VAL A CA 1
ATOM 8617 C C . VAL A 1 1117 ? -8.565 19.056 -55.802 1.00 56.12 1117 VAL A C 1
ATOM 8619 O O . VAL A 1 1117 ? -9.599 18.559 -56.233 1.00 56.12 1117 VAL A O 1
ATOM 8622 N N . GLN A 1 1118 ? -7.364 18.754 -56.317 1.00 51.06 1118 GLN A N 1
ATOM 8623 C CA . GLN A 1 1118 ? -7.152 17.721 -57.349 1.00 51.06 1118 GLN A CA 1
ATOM 8624 C C . GLN A 1 1118 ? -7.169 16.282 -56.801 1.00 51.06 1118 GLN A C 1
ATOM 8626 O O . GLN A 1 1118 ? -7.392 15.347 -57.564 1.00 51.06 1118 GLN A O 1
ATOM 8631 N N . CYS A 1 1119 ? -6.955 16.097 -55.494 1.00 38.59 1119 CYS A N 1
ATOM 8632 C CA . CYS A 1 1119 ? -7.056 14.806 -54.797 1.00 38.59 1119 CYS A CA 1
ATOM 8633 C C . CYS A 1 1119 ? -8.482 14.461 -54.307 1.00 38.59 1119 CYS A C 1
ATOM 8635 O O . CYS A 1 1119 ? -8.657 13.522 -53.527 1.00 38.59 1119 CYS A O 1
ATOM 8637 N N . LYS A 1 1120 ? -9.500 15.198 -54.763 1.00 37.31 1120 LYS A N 1
ATOM 8638 C CA . LYS A 1 1120 ? -10.916 14.799 -54.740 1.00 37.31 1120 LYS A CA 1
ATOM 8639 C C . LYS A 1 1120 ? -11.373 14.489 -56.154 1.00 37.31 1120 LYS A C 1
ATOM 8641 O O . LYS A 1 1120 ? -12.206 13.565 -56.283 1.00 37.31 1120 LYS A O 1
#

Sequence (1120 aa):
MRTLYRRNDEKQRLVSQRRVSEDSVEKSSQQSHAIWEHLLFCLLLIPVVLSILLVLSDVRNWHMPPGLYGLVDEYRTSIQTAVQIVSTILSTIQIFALCRLINWATRILFGKSPTSLNVLGLWSAMSTPSINWTLPLWMIALSIVMVNLSAVISALWTGALTPANSVAFNSTTLMVPDWSNTTLIKEYPSEIDQTGPTIRNTKGYFTYSVGMGLLTPLVTSASTATTVDGSIRNHNKLDNSGYTYHGRSYGVGAPVGLVDDTLRRENPRATNYTYQETGLAADVACIYNHTSQFTIDQVGNNLYALMGPLPDSNLSAPEYSVYIGRGDRTIVGIGVSSQPTAYTAKRYLAIAAGDYYTPLNATQCTVTYTPTRFNVSVDIPSRNITVARLDAAAAASIDPTHRIAHVVTRQLELISNDLTSFYRSTLGDALNASISDYRTAVASTNTSLSEEQITLTGLENAIVSFVDDMLVAYASAQLVVGGFASPASAAVHVSALRLGSRVYIVATAVITGVIVLLVIAETVRTKGWRGLPAFDYLDNRMLVLGASAGGGEIAQYAAERRWKSTGRIPVVLRKEGDHQVIALGVEKGSDRQQSESTLVEETVPSTTIMETRREGNRRMANIINDTLYLINLDGGLLPGDGNSTHNYLVDLDLTQPFSINNGSNYHLSLIDPTVPQLKGQTLWSNAANTALYSYGGHGLGNTSLDEGIWTYDLADEKWAVQKTSIKPVRLYSGVSSNVPRLQSSFWVGGFQDRDTTPAITDGSRVYADGMIAFNTTSGEFRQLSAPFTPVQNGALVYVPVGDGVLVYMGGEVPSVADGVNATMVPNSWKYVFVYDIAEDRWYNQTTTGTVAARTEFCAVVQHDPSSSSSTYEVYVLGGADYASKEVLSDVSYLSIPSFHWYKAADLEQQRMTLVCEAYGPQVFGIGGRINWADDQDAGCYSMPAFIYDMSSGKSRAKFDPALTSYSQPSTVAERTKVSPYPATWADSSLRELLVPTGTSSTTASTTETKHGHGTPVDALGKLPQEWWLKWEPRMRWFNEAGTRHSGANPRTWEQRFSDSVQEPRREAKIQEVGEEEKVSLLAMLTAMLAFRPEERQTATEVMECGWMQRGALPELVQCK